Protein AF-A0A9E5MZB5-F1 (afdb_monomer_lite)

Foldseek 3Di:
DVVVVVLVCLLPVPQVVVLCVLQCLFQVPDDCCQCVFPVLSVVLSVLLVVLCVVDVDPPPDPVSSVVSSVSSLQVQQQAQADDDFFCDPDPCRRDAFSLSTHHFAFQAAPPPGGTDDLCRLLVNLLLVLLVVFDVVLCVLLQHDPVLQRTEGEDSGADDCLFPLVVQPLVQQWAQGQRAADPVQFGHYIYGYVLLSVLLSVQLVPDDPVCNVVSSNLSSLVSNLSSSLRSQSHHGGPPGDDLVDDPVNSVVSSVVSSQVRLVVVCVVPPDPVQVVLCVQQVGGSQVSQLSSLQSLLQVLLLLLLLLLVLLLCLLLQFNVVSQVSLVVRRASLSNLLSVLSNLLSVLVVCVVVLNLVVSLVSLVVSVVSVVSCPSNVSQPPLLCCVRPVQWDASHSHPVRIDHNCSLQVVQVSVVSSLLSLLLSLLSCLLVVVVVSNVSSLVSLVVVLVVNCVSVNVVRPPHPHDNSVLSSVLSVLLSVLSNVLNVCPPVLLDLVSCCVSCVPNQELSSLLSNLVSCVSVVVLSNSLSSLLVCLLCCVRYPCDDPPRSSLLSLLLSLCSLLDDPPPPDDPPPDPPPDDDDDDDPDDDDDDDDVVSVVSVVVSVVSCVVRNVCLLAQDAQDQDPPPVVVPPDDDDDDDDDDDDDDDDDDDDDDDDDPPPPVVVPVPDPPDDPDPPPDPDPDPPPPDDPSLCSLVVSLVVNLSSLSSLLSVLVSLLVVLLSLLVCVVPDDDDQPQVVLQVLLVSLVVRLVVLLVRLVVLLPDDQDAFDDDPVSLLSSVVSLVSSLVSNVSSLSSNLSSLSSSLSSVLSPHDDPVCPVPLLSNLLSQLVNCLLVLNPVSNVVSLVSNLVVVLVDAQKWARSLRVTDSVNVSVNVSVVVSLLLVLLRCLLSVNLLSLLVSLLSLLVRCVVDPDDPRIDDPSLVSLLSNLLSNLLLLVVQLVVADAPPDDGDPVSSLVVSLVLLVLSLVLSLVSLVVSLVVDDPALLVVVPDVVSLVVLLVLQLQQQAPCVAPVCLPLSNLVSCVSCAVLVVLVSVLVPDPDDDRVLSVQCPDPVSSVVNSVSVNSVSRRCNVVVLLVVLCCSSRPCNVGRSSVSLSSVLVSLLSVVVSVLSSCVSLLSSLLSCLLVVVVSSSVVSLVVVCVVQVVVLVVSLVVLVVSCSNNVDDRQQSNVSSVCSSRVSSLLSNLLSLSLVSSVCCSPQRVNRPSVVVNVVSVVVVSPRRGGSSPDNDPSSVSNVVSSVVSVCVSRDDDSSVSCVVSRHRDHDYPVSSVVSSVVSVVVD

Structure (mmCIF, N/CA/C/O backbone):
data_AF-A0A9E5MZB5-F1
#
_entry.id   AF-A0A9E5MZB5-F1
#
loop_
_atom_site.group_PDB
_atom_site.id
_atom_site.type_symbol
_atom_site.label_atom_id
_atom_site.label_alt_id
_atom_site.label_comp_id
_atom_site.label_asym_id
_atom_site.label_entity_id
_atom_site.label_seq_id
_atom_site.pdbx_PDB_ins_code
_atom_site.Cartn_x
_atom_site.Cartn_y
_atom_site.Cartn_z
_atom_site.occupancy
_atom_site.B_iso_or_equiv
_atom_site.auth_seq_id
_atom_site.auth_comp_id
_atom_site.auth_asym_id
_atom_site.auth_atom_id
_atom_site.pdbx_PDB_model_num
ATOM 1 N N . THR A 1 1 ? 0.963 -37.020 -48.097 1.00 73.50 1 THR A N 1
ATOM 2 C CA . THR A 1 1 ? 1.107 -38.412 -47.603 1.00 73.50 1 THR A CA 1
ATOM 3 C C . THR A 1 1 ? 0.169 -38.635 -46.422 1.00 73.50 1 THR A C 1
ATOM 5 O O . THR A 1 1 ? -0.310 -37.654 -45.866 1.00 73.50 1 THR A O 1
ATOM 8 N N . ARG A 1 2 ? -0.143 -39.889 -46.046 1.00 75.75 2 ARG A N 1
ATOM 9 C CA . ARG A 1 2 ? -0.974 -40.202 -44.857 1.00 75.75 2 ARG A CA 1
ATOM 10 C C . ARG A 1 2 ? -0.364 -39.623 -43.573 1.00 75.75 2 ARG A C 1
ATOM 12 O O . ARG A 1 2 ? -1.083 -39.043 -42.774 1.00 75.75 2 ARG A O 1
ATOM 19 N N . GLN A 1 3 ? 0.961 -39.689 -43.458 1.00 75.19 3 GLN A N 1
ATOM 20 C CA . GLN A 1 3 ? 1.731 -39.122 -42.350 1.00 75.19 3 GLN A CA 1
ATOM 21 C C . GLN A 1 3 ? 1.537 -37.605 -42.204 1.00 75.19 3 GLN A C 1
ATOM 23 O O . GLN A 1 3 ? 1.199 -37.146 -41.124 1.00 75.19 3 GLN A O 1
ATOM 28 N N . ALA A 1 4 ? 1.635 -36.834 -43.294 1.00 80.81 4 ALA A N 1
ATOM 29 C CA . ALA A 1 4 ? 1.412 -35.385 -43.242 1.00 80.81 4 ALA A CA 1
ATOM 30 C C . ALA A 1 4 ? -0.019 -35.016 -42.805 1.00 80.81 4 ALA A C 1
ATOM 32 O O . ALA A 1 4 ? -0.206 -34.054 -42.072 1.00 80.81 4 ALA A O 1
ATOM 33 N N . LYS A 1 5 ? -1.033 -35.793 -43.218 1.00 83.19 5 LYS A N 1
ATOM 34 C CA . LYS A 1 5 ? -2.413 -35.593 -42.744 1.00 83.19 5 LYS A CA 1
ATOM 35 C C . LYS A 1 5 ? -2.556 -35.894 -41.252 1.00 83.19 5 LYS A C 1
ATOM 37 O O . LYS A 1 5 ? -3.258 -35.157 -40.578 1.00 83.19 5 LYS A O 1
ATOM 42 N N . CYS A 1 6 ? -1.886 -36.941 -40.763 1.00 81.94 6 CYS A N 1
ATOM 43 C CA . CYS A 1 6 ? -1.856 -37.275 -39.340 1.00 81.94 6 CYS A CA 1
ATOM 44 C C . CYS A 1 6 ? -1.248 -36.126 -38.526 1.00 81.94 6 CYS A C 1
ATOM 46 O O . CYS A 1 6 ? -1.903 -35.621 -37.627 1.00 81.94 6 CYS A O 1
ATOM 48 N N . VAL A 1 7 ? -0.065 -35.637 -38.915 1.00 86.81 7 VAL A N 1
ATOM 49 C CA . VAL A 1 7 ? 0.607 -34.509 -38.244 1.00 86.81 7 VAL A CA 1
ATOM 50 C C . VAL A 1 7 ? -0.295 -33.272 -38.197 1.00 86.81 7 VAL A C 1
ATOM 52 O O . VAL A 1 7 ? -0.534 -32.739 -37.122 1.00 86.81 7 VAL A O 1
ATOM 55 N N . LEU A 1 8 ? -0.873 -32.858 -39.333 1.00 88.44 8 LEU A N 1
ATOM 56 C CA . LEU A 1 8 ? -1.794 -31.712 -39.377 1.00 88.44 8 LEU A CA 1
ATOM 57 C C . LEU A 1 8 ? -3.006 -31.900 -38.456 1.00 88.44 8 LEU A C 1
ATOM 59 O O . LEU A 1 8 ? -3.419 -30.962 -37.780 1.00 88.44 8 LEU A O 1
ATOM 63 N N . GLN A 1 9 ? -3.579 -33.102 -38.436 1.00 86.75 9 GLN A N 1
ATOM 64 C CA . GLN A 1 9 ? -4.734 -33.399 -37.602 1.00 86.75 9 GLN A CA 1
ATOM 65 C C . GLN A 1 9 ? -4.379 -33.348 -36.112 1.00 86.75 9 GLN A C 1
ATOM 67 O O . GLN A 1 9 ? -5.085 -32.686 -35.356 1.00 86.75 9 GLN A O 1
ATOM 72 N N . GLN A 1 10 ? -3.281 -33.991 -35.703 1.00 87.88 10 GLN A N 1
ATOM 73 C CA . GLN A 1 10 ? -2.848 -34.016 -34.303 1.00 87.88 10 GLN A CA 1
ATOM 74 C C . GLN A 1 10 ? -2.485 -32.616 -33.800 1.00 87.88 10 GLN A C 1
ATOM 76 O O . GLN A 1 10 ? -2.933 -32.216 -32.729 1.00 87.88 10 GLN A O 1
ATOM 81 N N . THR A 1 11 ? -1.760 -31.826 -34.597 1.00 91.06 11 THR A N 1
ATOM 82 C CA . THR A 1 11 ? -1.400 -30.452 -34.229 1.00 91.06 11 THR A CA 1
ATOM 83 C C . THR A 1 11 ? -2.637 -29.577 -34.001 1.00 91.06 11 THR A C 1
ATOM 85 O O . THR A 1 11 ? -2.790 -29.015 -32.921 1.00 91.06 11 THR A O 1
ATOM 88 N N . HIS A 1 12 ? -3.543 -29.476 -34.982 1.00 91.56 12 HIS A N 1
ATOM 89 C CA . HIS A 1 12 ? -4.652 -28.508 -34.928 1.00 91.56 12 HIS A CA 1
ATOM 90 C C . HIS A 1 12 ? -5.835 -28.953 -34.069 1.00 91.56 12 HIS A C 1
ATOM 92 O O . HIS A 1 12 ? -6.504 -28.111 -33.483 1.00 91.56 12 HIS A O 1
ATOM 98 N N . GLN A 1 13 ? -6.133 -30.254 -34.010 1.00 89.56 13 GLN A N 1
ATOM 99 C CA . GLN A 1 13 ? -7.328 -30.747 -33.310 1.00 89.56 13 GLN A CA 1
ATOM 100 C C . GLN A 1 13 ? -7.054 -31.201 -31.876 1.00 89.56 13 GLN A C 1
ATOM 102 O O . GLN A 1 13 ? -8.006 -31.333 -31.112 1.00 89.56 13 GLN A O 1
ATOM 107 N N . ARG A 1 14 ? -5.795 -31.487 -31.518 1.00 89.19 14 ARG A N 1
ATOM 108 C CA . ARG A 1 14 ? -5.441 -32.052 -30.208 1.00 89.19 14 ARG A CA 1
ATOM 109 C C . ARG A 1 14 ? -4.411 -31.198 -29.476 1.00 89.19 14 ARG A C 1
ATOM 111 O O . ARG A 1 14 ? -4.736 -30.653 -28.432 1.00 89.19 14 ARG A O 1
ATOM 118 N N . VAL A 1 15 ? -3.214 -31.027 -30.041 1.00 93.56 15 VAL A N 1
ATOM 119 C CA . VAL A 1 15 ? -2.086 -30.404 -29.325 1.00 93.56 15 VAL A CA 1
ATOM 120 C C . VAL A 1 15 ? -2.311 -28.916 -29.053 1.00 93.56 15 VAL A C 1
ATOM 122 O O . VAL A 1 15 ? -2.136 -28.498 -27.917 1.00 93.56 15 VAL A O 1
ATOM 125 N N . LEU A 1 16 ? -2.723 -28.110 -30.043 1.00 94.44 16 LEU A N 1
ATOM 126 C CA . LEU A 1 16 ? -2.955 -26.672 -29.817 1.00 94.44 16 LEU A CA 1
ATOM 127 C C . LEU A 1 16 ? -4.089 -26.402 -28.800 1.00 94.44 16 LEU A C 1
ATOM 129 O O . LEU A 1 16 ? -3.858 -25.628 -27.870 1.00 94.44 16 LEU A O 1
ATOM 133 N N . PRO A 1 17 ? -5.272 -27.055 -28.883 1.00 94.31 17 PRO A N 1
ATOM 134 C CA . PRO A 1 17 ? -6.291 -26.937 -27.836 1.00 94.31 17 PRO A CA 1
ATOM 135 C C . PRO A 1 17 ? -5.807 -27.415 -26.462 1.00 94.31 17 PRO A C 1
ATOM 137 O O . PRO A 1 17 ? -6.040 -26.733 -25.469 1.00 94.31 17 PRO A O 1
ATOM 140 N N . ALA A 1 18 ? -5.095 -28.546 -26.401 1.00 94.12 18 ALA A N 1
ATOM 141 C CA . ALA A 1 18 ? -4.564 -29.069 -25.145 1.00 94.12 18 ALA A CA 1
ATOM 142 C C . ALA A 1 18 ? -3.520 -28.133 -24.524 1.00 94.12 18 ALA A C 1
ATOM 144 O O . ALA A 1 18 ? -3.521 -27.959 -23.312 1.00 94.12 18 ALA A O 1
ATOM 145 N N . TYR A 1 19 ? -2.692 -27.469 -25.338 1.00 95.06 19 TYR A N 1
ATOM 146 C CA . TYR A 1 19 ? -1.765 -26.438 -24.872 1.00 95.06 19 TYR A CA 1
ATOM 147 C C . TYR A 1 19 ? -2.508 -25.281 -24.194 1.00 95.06 19 TYR A C 1
ATOM 149 O O . TYR A 1 19 ? -2.104 -24.834 -23.124 1.00 95.06 19 TYR A O 1
ATOM 157 N N . ARG A 1 20 ? -3.629 -24.827 -24.777 1.00 93.50 20 ARG A N 1
ATOM 158 C CA . ARG A 1 20 ? -4.464 -23.765 -24.192 1.00 93.50 20 ARG A CA 1
ATOM 159 C C . ARG A 1 20 ? -5.106 -24.198 -22.874 1.00 93.50 20 ARG A C 1
ATOM 161 O O . ARG A 1 20 ? -5.144 -23.403 -21.945 1.00 93.50 20 ARG A O 1
ATOM 168 N N . THR A 1 21 ? -5.591 -25.437 -22.785 1.00 93.69 21 THR A N 1
ATOM 169 C CA . THR A 1 21 ? -6.165 -25.985 -21.545 1.00 93.69 21 THR A CA 1
ATOM 170 C C . THR A 1 21 ? -5.103 -26.181 -20.463 1.00 93.69 21 THR A C 1
ATOM 172 O O . THR A 1 21 ? -5.330 -25.804 -19.320 1.00 93.69 21 THR A O 1
ATOM 175 N N . PHE A 1 22 ? -3.928 -26.708 -20.818 1.00 93.75 22 PHE A N 1
ATOM 176 C CA . PHE A 1 22 ? -2.811 -26.901 -19.888 1.00 93.75 22 PHE A CA 1
ATOM 177 C C . PHE A 1 22 ? -2.329 -25.571 -19.288 1.00 93.75 22 PHE A C 1
ATOM 179 O O . PHE A 1 22 ? -2.000 -25.504 -18.107 1.00 93.75 22 PHE A O 1
ATOM 186 N N . HIS A 1 23 ? -2.344 -24.505 -20.095 1.00 93.88 23 HIS A N 1
ATOM 187 C CA . HIS A 1 23 ? -1.940 -23.150 -19.713 1.00 93.88 23 HIS A CA 1
ATOM 188 C C . HIS A 1 23 ? -3.118 -22.205 -19.444 1.00 93.88 23 HIS A C 1
ATOM 190 O O . HIS A 1 23 ? -2.983 -20.990 -19.604 1.00 93.88 23 HIS A O 1
ATOM 196 N N . GLN A 1 24 ? -4.277 -22.737 -19.040 1.00 90.69 24 GLN A N 1
ATOM 197 C CA . GLN A 1 24 ? -5.485 -21.931 -18.824 1.00 90.69 24 GLN A CA 1
ATOM 198 C C . GLN A 1 24 ? -5.303 -20.847 -17.754 1.00 90.69 24 GLN A C 1
ATOM 200 O O . GLN A 1 24 ? -5.924 -19.796 -17.861 1.00 90.69 24 GLN A O 1
ATOM 205 N N . ASP A 1 25 ? -4.438 -21.085 -16.765 1.00 90.75 25 ASP A N 1
ATOM 206 C CA . ASP A 1 25 ? -4.136 -20.134 -15.695 1.00 90.75 25 ASP A CA 1
ATOM 207 C C . ASP A 1 25 ? -3.046 -19.148 -16.122 1.00 90.75 25 ASP A C 1
ATOM 209 O O . ASP A 1 25 ? -3.243 -17.931 -16.084 1.00 90.75 25 ASP A O 1
ATOM 213 N N . LEU A 1 26 ? -1.920 -19.673 -16.611 1.00 90.62 26 LEU A N 1
ATOM 214 C CA . LEU A 1 26 ? -0.724 -18.901 -16.943 1.00 90.62 26 LEU A CA 1
ATOM 215 C C . LEU A 1 26 ? -0.912 -17.999 -18.177 1.00 90.62 26 LEU A C 1
ATOM 217 O O . LEU A 1 26 ? -0.510 -16.834 -18.178 1.00 90.62 26 LEU A O 1
ATOM 221 N N . LEU A 1 27 ? -1.553 -18.517 -19.229 1.00 92.62 27 LEU A N 1
ATOM 222 C CA . LEU A 1 27 ? -1.656 -17.873 -20.545 1.00 92.62 27 LEU A CA 1
ATOM 223 C C . LEU A 1 27 ? -3.091 -17.453 -20.901 1.00 92.62 27 LEU A C 1
ATOM 225 O O . LEU A 1 27 ? -3.382 -17.169 -22.063 1.00 92.62 27 LEU A O 1
ATOM 229 N N . ALA A 1 28 ? -3.987 -17.356 -19.909 1.00 88.25 28 ALA A N 1
ATOM 230 C CA . ALA A 1 28 ? -5.388 -16.958 -20.101 1.00 88.25 28 ALA A CA 1
ATOM 231 C C . ALA A 1 28 ? -5.543 -15.647 -20.895 1.00 88.25 28 ALA A C 1
ATOM 233 O O . ALA A 1 28 ? -6.436 -15.524 -21.732 1.00 88.25 28 ALA A O 1
ATOM 234 N N . HIS A 1 29 ? -4.646 -14.693 -20.630 1.00 88.81 29 HIS A N 1
ATOM 235 C CA . HIS A 1 29 ? -4.642 -13.338 -21.179 1.00 88.81 29 HIS A CA 1
ATOM 236 C C . HIS A 1 29 ? -4.172 -13.254 -22.644 1.00 88.81 29 HIS A C 1
ATOM 238 O O . HIS A 1 29 ? -4.386 -12.231 -23.290 1.00 88.81 29 HIS A O 1
ATOM 244 N N . GLN A 1 30 ? -3.519 -14.298 -23.170 1.00 91.50 30 GLN A N 1
ATOM 245 C CA . GLN A 1 30 ? -2.943 -14.274 -24.514 1.00 91.50 30 GLN A CA 1
ATOM 246 C C . GLN A 1 30 ? -4.011 -14.450 -25.592 1.00 91.50 30 GLN A C 1
ATOM 248 O O . GLN A 1 30 ? -4.870 -15.330 -25.493 1.00 91.50 30 GLN A O 1
ATOM 253 N N . ASP A 1 31 ? -3.916 -13.671 -26.668 1.00 89.75 31 ASP A N 1
ATOM 254 C CA . ASP A 1 31 ? -4.707 -13.890 -27.881 1.00 89.75 31 ASP A CA 1
ATOM 255 C C . ASP A 1 31 ? -4.110 -15.054 -28.691 1.00 89.75 31 ASP A C 1
ATOM 257 O O . ASP A 1 31 ? -2.888 -15.164 -28.834 1.00 89.75 31 ASP A O 1
ATOM 261 N N . ASP A 1 32 ? -4.961 -15.914 -29.252 1.00 91.12 32 ASP A N 1
ATOM 262 C CA . ASP A 1 32 ? -4.532 -17.056 -30.067 1.00 91.12 32 ASP A CA 1
ATOM 263 C C . ASP A 1 32 ? -3.699 -16.633 -31.293 1.00 91.12 32 ASP A C 1
ATOM 265 O O . ASP A 1 32 ? -2.819 -17.378 -31.723 1.00 91.12 32 ASP A O 1
ATOM 269 N N . ALA A 1 33 ? -3.923 -15.436 -31.846 1.00 88.81 33 ALA A N 1
ATOM 270 C CA . ALA A 1 33 ? -3.159 -14.905 -32.974 1.00 88.81 33 ALA A CA 1
ATOM 271 C C . ALA A 1 33 ? -1.702 -14.576 -32.610 1.00 88.81 33 ALA A C 1
ATOM 273 O O . ALA A 1 33 ? -0.824 -14.666 -33.472 1.00 88.81 33 ALA A O 1
ATOM 274 N N . ILE A 1 34 ? -1.445 -14.205 -31.352 1.00 87.81 34 ILE A N 1
ATOM 275 C CA . ILE A 1 34 ? -0.093 -13.961 -30.834 1.00 87.81 34 ILE A CA 1
ATOM 276 C C . ILE A 1 34 ? 0.516 -15.289 -30.379 1.00 87.81 34 ILE A C 1
ATOM 278 O O . ILE A 1 34 ? 1.618 -15.638 -30.808 1.00 87.81 34 ILE A O 1
ATOM 282 N N . LEU A 1 35 ? -0.226 -16.058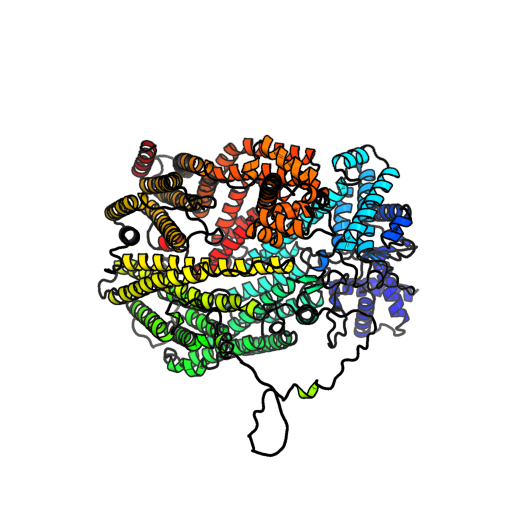 -29.575 1.00 91.06 35 LEU A N 1
ATOM 283 C CA . LEU A 1 35 ? 0.242 -17.313 -28.990 1.00 91.06 35 LEU A CA 1
ATOM 284 C C . LEU A 1 35 ? 0.617 -18.348 -30.058 1.00 91.06 35 LEU A C 1
ATOM 286 O O . LEU A 1 35 ? 1.689 -18.947 -30.004 1.00 91.06 35 LEU A O 1
ATOM 290 N N . PHE A 1 36 ? -0.235 -18.529 -31.071 1.00 93.44 36 PHE A N 1
ATOM 291 C CA . PHE A 1 36 ? -0.039 -19.502 -32.147 1.00 93.44 36 PHE A CA 1
ATOM 292 C C . PHE A 1 36 ? 0.526 -18.861 -33.421 1.00 93.44 36 PHE A C 1
ATOM 294 O O . PHE A 1 36 ? 0.106 -19.169 -34.541 1.00 93.44 36 PHE A O 1
ATOM 301 N N . GLY A 1 37 ? 1.523 -17.987 -33.252 1.00 91.00 37 GLY A N 1
ATOM 302 C CA . GLY A 1 37 ? 2.275 -17.387 -34.352 1.00 91.00 37 GLY A CA 1
ATOM 303 C C . GLY A 1 37 ? 2.953 -18.420 -35.275 1.00 91.00 37 GLY A C 1
ATOM 304 O O . GLY A 1 37 ? 3.136 -19.589 -34.917 1.00 91.00 37 GLY A O 1
ATOM 305 N N . PRO A 1 38 ? 3.386 -18.013 -36.483 1.00 92.62 38 PRO A N 1
ATOM 306 C CA . PRO A 1 38 ? 3.827 -18.942 -37.528 1.00 92.62 38 PRO A CA 1
ATOM 307 C C . PRO A 1 38 ? 5.031 -19.802 -37.118 1.00 92.62 38 PRO A C 1
ATOM 309 O O . PRO A 1 38 ? 5.058 -21.000 -37.408 1.00 92.62 38 PRO A O 1
ATOM 312 N N . LEU A 1 39 ? 6.014 -19.219 -36.421 1.00 95.56 39 LEU A N 1
ATOM 313 C CA . LEU A 1 39 ? 7.184 -19.963 -35.945 1.00 95.56 39 LEU A CA 1
ATOM 314 C C . LEU A 1 39 ? 6.859 -20.846 -34.731 1.00 95.56 39 LEU A C 1
ATOM 316 O O . LEU A 1 39 ? 7.418 -21.936 -34.627 1.00 95.56 39 LEU A O 1
ATOM 320 N N . PHE A 1 40 ? 5.920 -20.440 -33.868 1.00 95.75 40 PHE A N 1
ATOM 321 C CA . PHE A 1 40 ? 5.439 -21.275 -32.762 1.00 95.75 40 PHE A CA 1
ATOM 322 C C . PHE A 1 40 ? 4.775 -22.548 -33.292 1.00 95.75 40 PHE A C 1
ATOM 324 O O . PHE A 1 40 ? 5.167 -23.653 -32.926 1.00 95.75 40 PHE A O 1
ATOM 331 N N . VAL A 1 41 ? 3.841 -22.418 -34.242 1.00 95.19 41 VAL A N 1
ATOM 332 C CA . VAL A 1 41 ? 3.199 -23.575 -34.890 1.00 95.19 41 VAL A CA 1
ATOM 333 C C . VAL A 1 41 ? 4.237 -24.457 -35.596 1.00 95.19 41 VAL A C 1
ATOM 335 O O . VAL A 1 41 ? 4.121 -25.682 -35.581 1.00 95.19 41 VAL A O 1
ATOM 338 N N . GLY A 1 42 ? 5.294 -23.856 -36.156 1.00 94.62 42 GLY A N 1
ATOM 339 C CA . GLY A 1 42 ? 6.468 -24.576 -36.659 1.00 94.62 42 GLY A CA 1
ATOM 340 C C . GLY A 1 42 ? 7.114 -25.482 -35.603 1.00 94.62 42 GLY A C 1
ATOM 341 O O . GLY A 1 42 ? 7.304 -26.670 -35.860 1.00 94.62 42 GLY A O 1
ATOM 342 N N . ARG A 1 43 ? 7.372 -24.960 -34.397 1.00 95.00 43 ARG A N 1
ATOM 343 C CA . ARG A 1 43 ? 7.907 -25.738 -33.264 1.00 95.00 43 ARG A CA 1
ATOM 344 C C . ARG A 1 43 ? 6.954 -26.834 -32.794 1.00 95.00 43 ARG A C 1
ATOM 346 O O . ARG A 1 43 ? 7.405 -27.932 -32.480 1.00 95.00 43 ARG A O 1
ATOM 353 N N . VAL A 1 44 ? 5.643 -26.589 -32.821 1.00 95.62 44 VAL A N 1
ATOM 354 C CA . VAL A 1 44 ? 4.645 -27.626 -32.508 1.00 95.62 44 VAL A CA 1
ATOM 355 C C . VAL A 1 44 ? 4.699 -28.764 -33.530 1.00 95.62 44 VAL A C 1
ATOM 357 O O . VAL A 1 44 ? 4.655 -29.932 -33.146 1.00 95.62 44 VAL A O 1
ATOM 360 N N . TYR A 1 45 ? 4.844 -28.465 -34.826 1.00 94.88 45 TYR A N 1
ATOM 361 C CA . TYR A 1 45 ? 5.041 -29.515 -35.830 1.00 94.88 45 TYR A CA 1
ATOM 362 C C . TYR A 1 45 ? 6.327 -30.306 -35.593 1.00 94.88 45 TYR A C 1
ATOM 364 O O . TYR A 1 45 ? 6.304 -31.527 -35.733 1.00 94.88 45 TYR A O 1
ATOM 372 N N . GLU A 1 46 ? 7.430 -29.645 -35.237 1.00 93.31 46 GLU A N 1
ATOM 373 C CA . GLU A 1 46 ? 8.689 -30.323 -34.910 1.00 93.31 46 GLU A CA 1
ATOM 374 C C . GLU A 1 46 ? 8.512 -31.298 -33.741 1.00 93.31 46 GLU A C 1
ATOM 376 O O . GLU A 1 46 ? 8.874 -32.467 -33.883 1.00 93.31 46 GLU A O 1
ATOM 381 N N . ALA A 1 47 ? 7.892 -30.862 -32.640 1.00 93.44 47 ALA A N 1
ATOM 382 C CA . ALA A 1 47 ? 7.622 -31.708 -31.476 1.00 93.44 47 ALA A CA 1
ATOM 383 C C . ALA A 1 47 ? 6.716 -32.901 -31.833 1.00 93.44 47 ALA A C 1
ATOM 385 O O . ALA A 1 47 ? 7.073 -34.052 -31.593 1.00 93.44 47 ALA A O 1
ATOM 386 N N . VAL A 1 48 ? 5.595 -32.654 -32.526 1.00 92.00 48 VAL A N 1
ATOM 387 C CA . VAL A 1 48 ? 4.671 -33.712 -32.978 1.00 92.00 48 VAL A CA 1
ATOM 388 C C . VAL A 1 48 ? 5.376 -34.732 -33.874 1.00 92.00 48 VAL A C 1
ATOM 390 O O . VAL A 1 48 ? 5.173 -35.935 -33.720 1.00 92.00 48 VAL A O 1
ATOM 393 N N . ILE A 1 49 ? 6.215 -34.283 -34.813 1.00 91.00 49 ILE A N 1
ATOM 394 C CA . ILE A 1 49 ? 6.965 -35.179 -35.703 1.00 91.00 49 ILE A CA 1
ATOM 395 C C . ILE A 1 49 ? 7.984 -36.008 -34.914 1.00 91.00 49 ILE A C 1
ATOM 397 O O . ILE A 1 49 ? 8.140 -37.193 -35.208 1.00 91.00 49 ILE A O 1
ATOM 401 N N . GLN A 1 50 ? 8.665 -35.416 -33.931 1.00 89.56 50 GLN A N 1
ATOM 402 C CA . GLN A 1 50 ? 9.647 -36.116 -33.103 1.00 89.56 50 GLN A CA 1
ATOM 403 C C . GLN A 1 50 ? 8.995 -37.184 -32.217 1.00 89.56 50 GLN A C 1
ATOM 405 O O . GLN A 1 50 ? 9.472 -38.321 -32.213 1.00 89.56 50 GLN A O 1
ATOM 410 N N . CYS A 1 51 ? 7.878 -36.875 -31.553 1.00 87.12 51 CYS A N 1
ATOM 411 C CA . CYS A 1 51 ? 7.117 -37.850 -30.766 1.00 87.12 51 CYS A CA 1
ATOM 412 C C . CYS A 1 51 ? 6.581 -38.988 -31.651 1.00 87.12 51 CYS A C 1
ATOM 414 O O . CYS A 1 51 ? 6.823 -40.156 -31.363 1.00 87.12 51 CYS A O 1
ATOM 416 N N . LEU A 1 52 ? 5.975 -38.667 -32.804 1.00 83.38 52 LEU A N 1
ATOM 417 C CA . LEU A 1 52 ? 5.502 -39.675 -33.770 1.00 83.38 52 LEU A CA 1
ATOM 418 C C . LEU A 1 52 ? 6.629 -40.525 -34.376 1.00 83.38 52 LEU A C 1
ATOM 420 O O . LEU A 1 52 ? 6.368 -41.590 -34.931 1.00 83.38 52 LEU A O 1
ATOM 424 N N . HIS A 1 53 ? 7.871 -40.039 -34.364 1.00 80.88 53 HIS A N 1
ATOM 425 C CA . HIS A 1 53 ? 9.016 -40.819 -34.819 1.00 80.88 53 HIS A CA 1
ATOM 426 C C . HIS A 1 53 ? 9.503 -41.807 -33.752 1.00 80.88 53 HIS A C 1
ATOM 428 O O . HIS A 1 53 ? 9.969 -42.890 -34.108 1.00 80.88 53 HIS A O 1
ATOM 434 N N . ARG A 1 54 ? 9.396 -41.444 -32.466 1.00 74.25 54 ARG A N 1
ATOM 435 C CA . ARG A 1 54 ? 9.763 -42.302 -31.330 1.00 74.25 54 ARG A CA 1
ATOM 436 C C . ARG A 1 54 ? 8.729 -43.408 -31.105 1.00 74.25 54 ARG A C 1
ATOM 438 O O . ARG A 1 54 ? 9.119 -44.567 -30.973 1.00 74.25 54 ARG A O 1
ATOM 445 N N . ASP A 1 55 ? 7.441 -43.076 -31.173 1.00 65.50 55 ASP A N 1
ATOM 446 C CA . ASP A 1 55 ? 6.347 -44.031 -30.988 1.00 65.50 55 ASP A CA 1
ATOM 447 C C . ASP A 1 55 ? 5.849 -44.581 -32.329 1.00 65.50 55 ASP A C 1
ATOM 449 O O . ASP A 1 55 ? 5.175 -43.917 -33.112 1.00 65.50 55 ASP A O 1
ATOM 453 N N . SER A 1 56 ? 6.185 -45.843 -32.612 1.00 56.81 56 SER A N 1
ATOM 454 C CA . SER A 1 56 ? 5.769 -46.540 -33.843 1.00 56.81 56 SER A CA 1
ATOM 455 C C . SER A 1 56 ? 4.335 -47.098 -33.782 1.00 56.81 56 SER A C 1
ATOM 457 O O . SER A 1 56 ? 3.901 -47.789 -34.709 1.00 56.81 56 SER A O 1
ATOM 459 N N . THR A 1 57 ? 3.615 -46.853 -32.686 1.00 56.38 57 THR A N 1
ATOM 460 C CA . THR A 1 57 ? 2.290 -47.412 -32.396 1.00 56.38 57 THR A CA 1
ATOM 461 C C . THR A 1 57 ? 1.195 -46.587 -33.089 1.00 56.38 57 THR A C 1
ATOM 463 O O . THR A 1 57 ? 1.240 -45.357 -33.054 1.00 56.38 57 THR A O 1
ATOM 466 N N . PRO A 1 58 ? 0.209 -47.211 -33.757 1.00 58.50 58 PRO A N 1
ATOM 467 C CA . PRO A 1 58 ? -0.941 -46.484 -34.287 1.00 58.50 58 PRO A CA 1
ATOM 468 C C . PRO A 1 58 ? -1.721 -45.803 -33.151 1.00 58.50 58 PRO A C 1
ATOM 470 O O . PRO A 1 58 ? -2.104 -46.469 -32.197 1.00 58.50 58 PRO A O 1
ATOM 473 N N . LEU A 1 59 ? -1.968 -44.494 -33.266 1.00 65.56 59 LEU A N 1
ATOM 474 C CA . LEU A 1 59 ? -2.855 -43.739 -32.370 1.00 65.56 59 LEU A CA 1
ATOM 475 C C . LEU A 1 59 ? -4.317 -44.137 -32.651 1.00 65.56 59 LEU A C 1
ATOM 477 O O . LEU A 1 59 ? -5.010 -43.444 -33.400 1.00 65.56 59 LEU A O 1
ATOM 481 N N . ASP A 1 60 ? -4.744 -45.290 -32.132 1.00 57.88 60 ASP A N 1
ATOM 482 C CA . ASP A 1 60 ? -6.065 -45.880 -32.400 1.00 57.88 60 ASP A CA 1
ATOM 483 C C . ASP A 1 60 ? -7.053 -45.721 -31.215 1.00 57.88 60 ASP A C 1
ATOM 485 O O . ASP A 1 60 ? -8.264 -45.730 -31.449 1.00 57.88 60 ASP A O 1
ATOM 489 N N . GLU A 1 61 ? -6.578 -45.514 -29.974 1.00 61.09 61 GLU A N 1
ATOM 490 C CA . GLU A 1 61 ? -7.401 -45.330 -28.758 1.00 61.09 61 GLU A CA 1
ATOM 491 C C . GLU A 1 61 ? -7.293 -43.905 -28.164 1.00 61.09 61 GLU A C 1
ATOM 493 O O . GLU A 1 61 ? -6.262 -43.240 -28.284 1.00 61.09 61 GLU A O 1
ATOM 498 N N . ASP A 1 62 ? -8.352 -43.415 -27.497 1.00 63.38 62 ASP A N 1
ATOM 499 C CA . ASP A 1 62 ? -8.376 -42.063 -26.898 1.00 63.38 62 ASP A CA 1
ATOM 500 C C . ASP A 1 62 ? -7.350 -41.897 -25.755 1.00 63.38 62 ASP A C 1
ATOM 502 O O . ASP A 1 62 ? -6.790 -40.814 -25.594 1.00 63.38 62 ASP A O 1
ATOM 506 N N . ALA A 1 63 ? -7.055 -42.963 -25.000 1.00 59.78 63 ALA A N 1
ATOM 507 C CA . ALA A 1 63 ? -6.042 -42.948 -23.938 1.00 59.78 63 ALA A CA 1
ATOM 508 C C . ALA A 1 63 ? -4.612 -42.825 -24.499 1.00 59.78 63 ALA A C 1
ATOM 510 O O . ALA A 1 63 ? -3.830 -42.011 -24.008 1.00 59.78 63 ALA A O 1
ATOM 511 N N . ASP A 1 64 ? -4.301 -43.554 -25.578 1.00 69.56 64 ASP A N 1
ATOM 512 C CA . ASP A 1 64 ? -3.023 -43.441 -26.298 1.00 69.56 64 ASP A CA 1
ATOM 513 C C . ASP A 1 64 ? -2.849 -42.040 -26.902 1.00 69.56 64 ASP A C 1
ATOM 515 O O . ASP A 1 64 ? -1.747 -41.491 -26.931 1.00 69.56 64 ASP A O 1
ATOM 519 N N . CYS A 1 65 ? -3.950 -41.425 -27.348 1.00 76.06 65 CYS A N 1
ATOM 520 C CA . CYS A 1 65 ? -3.944 -40.047 -27.827 1.00 76.06 65 CYS A CA 1
ATOM 521 C C . CYS A 1 65 ? -3.650 -39.036 -26.711 1.00 76.06 65 CYS A C 1
ATOM 523 O O . CYS A 1 65 ? -2.932 -38.072 -26.970 1.00 76.06 65 CYS A O 1
ATOM 525 N N . GLN A 1 66 ? -4.181 -39.229 -25.498 1.00 82.62 66 GLN A N 1
ATOM 526 C CA . GLN A 1 66 ? -3.914 -38.324 -24.376 1.00 82.62 66 GLN A CA 1
ATOM 527 C C . GLN A 1 66 ? -2.456 -38.422 -23.918 1.00 82.62 66 GLN A C 1
ATOM 529 O O . GLN A 1 66 ? -1.783 -37.400 -23.849 1.00 82.62 66 GLN A O 1
ATOM 534 N N . ALA A 1 67 ? -1.934 -39.638 -23.731 1.00 84.31 67 ALA A N 1
ATOM 535 C CA . ALA A 1 67 ? -0.530 -39.845 -23.368 1.00 84.31 67 ALA A CA 1
ATOM 536 C C . ALA A 1 67 ? 0.435 -39.252 -24.414 1.00 84.31 67 ALA A C 1
ATOM 538 O O . ALA A 1 67 ? 1.446 -38.645 -24.064 1.00 84.31 67 ALA A O 1
ATOM 539 N N . PHE A 1 68 ? 0.096 -39.369 -25.704 1.00 88.44 68 PHE A N 1
ATOM 540 C CA . PHE A 1 68 ? 0.842 -38.722 -26.784 1.00 88.44 68 PHE A CA 1
ATOM 541 C C . PHE A 1 68 ? 0.830 -37.192 -26.668 1.00 88.44 68 PHE A C 1
ATOM 543 O O . PHE A 1 68 ? 1.868 -36.554 -26.836 1.00 88.44 68 PHE A O 1
ATOM 550 N N . VAL A 1 69 ? -0.333 -36.591 -26.401 1.00 89.19 69 VAL A N 1
ATOM 551 C CA . VAL A 1 69 ? -0.451 -35.138 -26.225 1.00 89.19 69 VAL A CA 1
ATOM 552 C C . VAL A 1 69 ? 0.359 -34.675 -25.017 1.00 89.19 69 VAL A C 1
ATOM 554 O O . VAL A 1 69 ? 1.107 -33.710 -25.152 1.00 89.19 69 VAL A O 1
ATOM 557 N N . ASP A 1 70 ? 0.274 -35.377 -23.889 1.00 90.12 70 ASP A N 1
ATOM 558 C CA . ASP A 1 70 ? 1.008 -35.038 -22.667 1.00 90.12 70 ASP A CA 1
ATOM 559 C C . ASP A 1 70 ? 2.529 -35.085 -22.898 1.00 90.12 70 ASP A C 1
ATOM 561 O O . ASP A 1 70 ? 3.250 -34.178 -22.483 1.00 90.12 70 ASP A O 1
ATOM 565 N N . GLU A 1 71 ? 3.025 -36.075 -23.649 1.00 90.56 71 GLU A N 1
ATOM 566 C CA . GLU A 1 71 ? 4.442 -36.160 -24.026 1.00 90.56 71 GLU A CA 1
ATOM 567 C C . GLU A 1 71 ? 4.869 -35.019 -24.964 1.00 90.56 71 GLU A C 1
ATOM 569 O O . GLU A 1 71 ? 5.940 -34.432 -24.783 1.00 90.56 71 GLU A O 1
ATOM 574 N N . VAL A 1 72 ? 4.027 -34.651 -25.939 1.00 92.75 72 VAL A N 1
ATOM 575 C CA . VAL A 1 72 ? 4.287 -33.492 -26.811 1.00 92.75 72 VAL A CA 1
ATOM 576 C C . VAL A 1 72 ? 4.323 -32.198 -25.994 1.00 92.75 72 VAL A C 1
ATOM 578 O O . VAL A 1 72 ? 5.214 -31.376 -26.209 1.00 92.75 72 VAL A O 1
ATOM 581 N N . LEU A 1 73 ? 3.390 -32.006 -25.056 1.00 94.06 73 LEU A N 1
ATOM 582 C CA . LEU A 1 73 ? 3.349 -30.829 -24.185 1.00 94.06 73 LEU A CA 1
ATOM 583 C C . LEU A 1 73 ? 4.577 -30.763 -23.275 1.00 94.06 73 LEU A C 1
ATOM 585 O O . LEU A 1 73 ? 5.199 -29.707 -23.179 1.00 94.06 73 LEU A O 1
ATOM 589 N N . ARG A 1 74 ? 4.980 -31.890 -22.678 1.00 91.38 74 ARG A N 1
ATOM 590 C CA . ARG A 1 74 ? 6.188 -31.994 -21.850 1.00 91.38 74 ARG A CA 1
ATOM 591 C C . ARG A 1 74 ? 7.453 -31.639 -22.629 1.00 91.38 74 ARG A C 1
ATOM 593 O O . ARG A 1 74 ? 8.344 -31.001 -22.080 1.00 91.38 74 ARG A O 1
ATOM 600 N N . GLN A 1 75 ? 7.539 -32.033 -23.901 1.00 91.62 75 GLN A N 1
ATOM 601 C CA . GLN A 1 75 ? 8.661 -31.660 -24.762 1.00 91.62 75 GLN A CA 1
ATOM 602 C C . GLN A 1 75 ? 8.618 -30.181 -25.179 1.00 91.62 75 GLN A C 1
ATOM 604 O O . GLN A 1 75 ? 9.665 -29.556 -25.336 1.00 91.62 75 GLN A O 1
ATOM 609 N N . LEU A 1 76 ? 7.424 -29.636 -25.410 1.00 93.81 76 LEU A N 1
ATOM 610 C CA . LEU A 1 76 ? 7.243 -28.260 -25.859 1.00 93.81 76 LEU A CA 1
ATOM 611 C C . LEU A 1 76 ? 7.496 -27.252 -24.725 1.00 93.81 76 LEU A C 1
ATOM 613 O O . LEU A 1 76 ? 8.072 -26.200 -24.975 1.00 93.81 76 LEU A O 1
ATOM 617 N N . ASN A 1 77 ? 7.078 -27.564 -23.498 1.00 94.50 77 ASN A N 1
ATOM 618 C CA . ASN A 1 77 ? 7.226 -26.712 -22.318 1.00 94.50 77 ASN A CA 1
ATOM 619 C C . ASN A 1 77 ? 8.655 -26.792 -21.747 1.00 94.50 77 ASN A C 1
ATOM 621 O O . ASN A 1 77 ? 8.924 -27.504 -20.778 1.00 94.50 77 ASN A O 1
ATOM 625 N N . ASP A 1 78 ? 9.574 -26.054 -22.369 1.00 92.81 78 ASP A N 1
ATOM 626 C CA . ASP A 1 78 ? 11.021 -26.128 -22.140 1.00 92.81 78 ASP A CA 1
ATOM 627 C C . ASP A 1 78 ? 11.634 -24.856 -21.525 1.00 92.81 78 ASP A C 1
ATOM 629 O O . ASP A 1 78 ? 12.847 -24.675 -21.590 1.00 92.81 78 ASP A O 1
ATOM 633 N N . TYR A 1 79 ? 10.819 -23.953 -20.972 1.00 93.62 79 TYR A N 1
ATOM 634 C CA . TYR A 1 79 ? 11.283 -22.677 -20.424 1.00 93.62 79 TYR A CA 1
ATOM 635 C C . TYR A 1 79 ? 10.505 -22.244 -19.180 1.00 93.62 79 TYR A C 1
ATOM 637 O O . TYR A 1 79 ? 9.275 -22.271 -19.168 1.00 93.62 79 TYR A O 1
ATOM 645 N N . VAL A 1 80 ? 11.228 -21.753 -18.170 1.00 90.50 80 VAL A N 1
ATOM 646 C CA . VAL A 1 80 ? 10.672 -21.192 -16.920 1.00 90.50 80 VAL A CA 1
ATOM 647 C C . VAL A 1 80 ? 11.188 -19.773 -16.609 1.00 90.50 80 VAL A C 1
ATOM 649 O O . VAL A 1 80 ? 10.687 -19.097 -15.712 1.00 90.50 80 VAL A O 1
ATOM 652 N N . GLY A 1 81 ? 12.162 -19.261 -17.367 1.00 89.50 81 GLY A N 1
ATOM 653 C CA . GLY A 1 81 ? 12.849 -18.001 -17.059 1.00 89.50 81 GLY A CA 1
ATOM 654 C C . GLY A 1 81 ? 13.804 -18.113 -15.867 1.00 89.50 81 GLY A C 1
ATOM 655 O O . GLY A 1 81 ? 14.354 -19.180 -15.597 1.00 89.50 81 GLY A O 1
ATOM 656 N N . TYR A 1 82 ? 14.041 -16.999 -15.171 1.00 88.81 82 TYR A N 1
ATOM 657 C CA . TYR A 1 82 ? 14.923 -16.983 -14.003 1.00 88.81 82 TYR A CA 1
ATOM 658 C C . TYR A 1 82 ? 14.170 -17.460 -12.753 1.00 88.81 82 TYR A C 1
ATOM 660 O O . TYR A 1 82 ? 13.394 -16.710 -12.159 1.00 88.81 82 TYR A O 1
ATOM 668 N N . ARG A 1 83 ? 14.401 -18.720 -12.375 1.00 86.25 83 ARG A N 1
ATOM 669 C CA . ARG A 1 83 ? 13.740 -19.404 -11.258 1.00 86.25 83 ARG A CA 1
ATOM 670 C C . ARG A 1 83 ? 14.784 -20.127 -10.400 1.00 86.25 83 ARG A C 1
ATOM 672 O O . ARG A 1 83 ? 15.181 -21.235 -10.758 1.00 86.25 83 ARG A O 1
ATOM 679 N N . PRO A 1 84 ? 15.244 -19.527 -9.288 1.00 81.88 84 PRO A N 1
ATOM 680 C CA . PRO A 1 84 ? 15.990 -20.255 -8.263 1.00 81.88 84 PRO A CA 1
ATOM 681 C C . PRO A 1 84 ? 15.121 -21.398 -7.729 1.00 81.88 84 PRO A C 1
ATOM 683 O O . PRO A 1 84 ? 13.943 -21.169 -7.460 1.00 81.88 84 PRO A O 1
ATOM 686 N N . VAL A 1 85 ? 15.659 -22.613 -7.604 1.00 77.06 85 VAL A N 1
ATOM 687 C CA . VAL A 1 85 ? 14.931 -23.789 -7.089 1.00 77.06 85 VAL A CA 1
ATOM 688 C C . VAL A 1 85 ? 15.611 -24.273 -5.817 1.00 77.06 85 VAL A C 1
ATOM 690 O O . VAL A 1 85 ? 16.829 -24.453 -5.804 1.00 77.06 85 VAL A O 1
ATOM 693 N N . ALA A 1 86 ? 14.826 -24.465 -4.760 1.00 71.69 86 ALA A N 1
ATOM 694 C CA . ALA A 1 86 ? 15.309 -24.973 -3.486 1.00 71.69 86 ALA A CA 1
ATOM 695 C C . ALA A 1 86 ? 15.941 -26.363 -3.663 1.00 71.69 86 ALA A C 1
ATOM 697 O O . ALA A 1 86 ? 15.333 -27.270 -4.240 1.00 71.69 86 ALA A O 1
ATOM 698 N N . VAL A 1 87 ? 17.167 -26.535 -3.162 1.00 70.88 87 VAL A N 1
ATOM 699 C CA . VAL A 1 87 ? 17.894 -27.807 -3.244 1.00 70.88 87 VAL A CA 1
ATOM 700 C C . VAL A 1 87 ? 17.592 -28.649 -2.010 1.00 70.88 87 VAL A C 1
ATOM 702 O O . VAL A 1 87 ? 18.343 -28.630 -1.041 1.00 70.88 87 VAL A O 1
ATOM 705 N N . LEU A 1 88 ? 16.468 -29.365 -2.041 1.00 67.50 88 LEU A N 1
ATOM 706 C CA . LEU A 1 88 ? 15.999 -30.215 -0.942 1.00 67.50 88 LEU A CA 1
ATOM 707 C C . LEU A 1 88 ? 15.919 -31.688 -1.378 1.00 67.50 88 LEU A C 1
ATOM 709 O O . LEU A 1 88 ? 15.725 -31.987 -2.558 1.00 67.50 88 LEU A O 1
ATOM 713 N N . GLU A 1 89 ? 16.037 -32.623 -0.429 1.00 60.47 89 GLU A N 1
ATOM 714 C CA . GLU A 1 89 ? 15.893 -34.072 -0.663 1.00 60.47 89 GLU A CA 1
ATOM 715 C C . GLU A 1 89 ? 14.414 -34.487 -0.849 1.00 60.47 89 GLU A C 1
ATOM 717 O O . GLU A 1 89 ? 13.896 -35.353 -0.147 1.00 60.47 89 GLU A O 1
ATOM 722 N N . THR A 1 90 ? 13.701 -33.860 -1.789 1.00 63.06 90 THR A N 1
ATOM 723 C CA . THR A 1 90 ? 12.287 -34.149 -2.089 1.00 63.06 90 THR A CA 1
ATOM 724 C C . THR A 1 90 ? 12.129 -35.014 -3.345 1.00 63.06 90 THR A C 1
ATOM 726 O O . THR A 1 90 ? 13.032 -35.117 -4.183 1.00 63.06 90 THR A O 1
ATOM 729 N N . GLU A 1 91 ? 10.954 -35.637 -3.525 1.00 58.97 91 GLU A N 1
ATOM 730 C CA . GLU A 1 91 ? 10.638 -36.425 -4.733 1.00 58.97 91 GLU A CA 1
ATOM 731 C C . GLU A 1 91 ? 10.735 -35.600 -6.031 1.00 58.97 91 GLU A C 1
ATOM 733 O O . GLU A 1 91 ? 10.980 -36.161 -7.102 1.00 58.97 91 GLU A O 1
ATOM 738 N N . GLN A 1 92 ? 10.610 -34.272 -5.920 1.00 61.41 92 GLN A N 1
ATOM 739 C CA . GLN A 1 92 ? 10.646 -33.311 -7.020 1.00 61.41 92 GLN A CA 1
ATOM 740 C C . GLN A 1 92 ? 12.071 -33.012 -7.538 1.00 61.41 92 GLN A C 1
ATOM 742 O O . GLN A 1 92 ? 12.213 -32.434 -8.613 1.00 61.41 92 GLN A O 1
ATOM 747 N N . LYS A 1 93 ? 13.128 -33.465 -6.835 1.00 57.12 93 LYS A N 1
ATOM 748 C CA . LYS A 1 93 ? 14.528 -33.541 -7.316 1.00 57.12 93 LYS A CA 1
ATOM 749 C C . LYS A 1 93 ? 15.018 -32.315 -8.106 1.00 57.12 93 LYS A C 1
ATOM 751 O O . LYS A 1 93 ? 15.647 -32.476 -9.150 1.00 57.12 93 LYS A O 1
ATOM 756 N N . LEU A 1 94 ? 14.802 -31.106 -7.582 1.00 67.06 94 LEU A N 1
ATOM 757 C CA . LEU A 1 94 ? 15.308 -29.843 -8.156 1.00 67.06 94 LEU A CA 1
ATOM 758 C C . LEU A 1 94 ? 14.597 -29.360 -9.432 1.00 67.06 94 LEU A C 1
ATOM 760 O O . LEU A 1 94 ? 15.100 -28.449 -10.093 1.00 67.06 94 LEU A O 1
ATOM 764 N N . GLU A 1 95 ? 13.448 -29.932 -9.805 1.00 75.56 95 GLU A N 1
ATOM 765 C CA . GLU A 1 95 ? 12.727 -29.515 -11.011 1.00 75.56 95 GLU A CA 1
ATOM 766 C C . GLU A 1 95 ? 11.537 -28.576 -10.717 1.00 75.56 95 GLU A C 1
ATOM 768 O O . GLU A 1 95 ? 10.710 -28.874 -9.852 1.00 75.56 95 GLU A O 1
ATOM 773 N N . PRO A 1 96 ? 11.377 -27.471 -11.481 1.00 84.62 96 PRO A N 1
ATOM 774 C CA . PRO A 1 96 ? 10.154 -26.665 -11.449 1.00 84.62 96 PRO A CA 1
ATOM 775 C C . PRO A 1 96 ? 8.915 -27.494 -11.798 1.00 84.62 96 PRO A C 1
ATOM 777 O O . PRO A 1 96 ? 9.015 -28.443 -12.588 1.00 84.62 96 PRO A O 1
ATOM 780 N N . TYR A 1 97 ? 7.744 -27.099 -11.287 1.00 88.50 97 TYR A N 1
ATOM 781 C CA . TYR A 1 97 ? 6.486 -27.779 -11.602 1.00 88.50 97 TYR A CA 1
ATOM 782 C C . TYR A 1 97 ? 6.196 -27.764 -13.118 1.00 88.50 97 TYR A C 1
ATOM 784 O O . TYR A 1 97 ? 6.534 -26.800 -13.812 1.00 88.50 97 TYR A O 1
ATOM 792 N N . PRO A 1 98 ? 5.529 -28.799 -13.667 1.00 89.81 98 PRO A N 1
ATOM 793 C CA . PRO A 1 98 ? 5.229 -28.860 -15.099 1.00 89.81 98 PRO A CA 1
ATOM 794 C C . PRO A 1 98 ? 4.419 -27.667 -15.625 1.00 89.81 98 PRO A C 1
ATOM 796 O O . PRO A 1 98 ? 4.656 -27.231 -16.750 1.00 89.81 98 PRO A O 1
ATOM 799 N N . HIS A 1 99 ? 3.492 -27.131 -14.820 1.00 91.75 99 HIS A N 1
ATOM 800 C CA . HIS A 1 99 ? 2.655 -25.982 -15.184 1.00 91.75 99 HIS A CA 1
ATOM 801 C C . HIS A 1 99 ? 3.383 -24.627 -15.071 1.00 91.75 99 HIS A C 1
ATOM 803 O O . HIS A 1 99 ? 2.900 -23.649 -15.637 1.00 91.75 99 HIS A O 1
ATOM 809 N N . GLU A 1 100 ? 4.559 -24.556 -14.430 1.00 90.44 100 GLU A N 1
ATOM 810 C CA . GLU A 1 100 ? 5.429 -23.366 -14.476 1.00 90.44 100 GLU A CA 1
ATOM 811 C C . GLU A 1 100 ? 6.136 -23.229 -15.837 1.00 90.44 100 GLU A C 1
ATOM 813 O O . GLU A 1 100 ? 6.495 -22.123 -16.258 1.00 90.44 100 GLU A O 1
ATOM 818 N N . ARG A 1 101 ? 6.371 -24.355 -16.532 1.00 92.69 101 ARG A N 1
ATOM 819 C CA . ARG A 1 101 ? 7.107 -24.375 -17.801 1.00 92.69 101 ARG A CA 1
ATOM 820 C C . ARG A 1 101 ? 6.193 -24.057 -18.970 1.00 92.69 101 ARG A C 1
ATOM 822 O O . ARG A 1 101 ? 5.160 -24.690 -19.151 1.00 92.69 101 ARG A O 1
ATOM 829 N N . CYS A 1 102 ? 6.625 -23.164 -19.848 1.00 94.69 102 CYS A N 1
ATOM 830 C CA . CYS A 1 102 ? 5.930 -22.851 -21.094 1.00 94.69 102 CYS A CA 1
ATOM 831 C C . CYS A 1 102 ? 6.884 -22.935 -22.291 1.00 94.69 102 CYS A C 1
ATOM 833 O O . CYS A 1 102 ? 8.063 -23.259 -22.149 1.00 94.69 102 CYS A O 1
ATOM 835 N N . ARG A 1 103 ? 6.368 -22.653 -23.491 1.00 95.12 103 ARG A N 1
ATOM 836 C CA . ARG A 1 103 ? 7.178 -22.533 -24.705 1.00 95.12 103 ARG A CA 1
ATOM 837 C C . ARG A 1 103 ? 7.275 -21.058 -25.077 1.00 95.12 103 ARG A C 1
ATOM 839 O O . ARG A 1 103 ? 6.241 -20.475 -25.400 1.00 95.12 103 ARG A O 1
ATOM 846 N N . PRO A 1 104 ? 8.479 -20.464 -25.120 1.00 95.75 104 PRO A N 1
ATOM 847 C CA . PRO A 1 104 ? 8.659 -19.099 -25.595 1.00 95.75 104 PRO A CA 1
ATOM 848 C C . PRO A 1 104 ? 8.161 -18.962 -27.034 1.00 95.75 104 PRO A C 1
ATOM 850 O O . PRO A 1 104 ? 8.375 -19.877 -27.834 1.00 95.75 104 PRO A O 1
ATOM 853 N N . ILE A 1 105 ? 7.529 -17.840 -27.380 1.00 95.94 105 ILE A N 1
ATOM 854 C CA . ILE A 1 105 ? 6.997 -17.591 -28.728 1.00 95.94 105 ILE A CA 1
ATOM 855 C C . ILE A 1 105 ? 8.148 -17.126 -29.629 1.00 95.94 105 ILE A C 1
ATOM 857 O O . ILE A 1 105 ? 8.645 -16.013 -29.440 1.00 95.94 105 ILE A O 1
ATOM 861 N N . PRO A 1 106 ? 8.601 -17.918 -30.620 1.00 96.56 106 PRO A N 1
ATOM 862 C CA . PRO A 1 106 ? 9.745 -17.527 -31.435 1.00 96.56 106 PRO A CA 1
ATOM 863 C C . PRO A 1 106 ? 9.387 -16.363 -32.367 1.00 96.56 106 PRO A C 1
ATOM 865 O O . PRO A 1 106 ? 8.436 -16.453 -33.146 1.00 96.56 106 PRO A O 1
ATOM 868 N N . VAL A 1 107 ? 10.192 -15.300 -32.344 1.00 96.19 107 VAL A N 1
ATOM 869 C CA . VAL A 1 107 ? 10.081 -14.145 -33.255 1.00 96.19 107 VAL A CA 1
ATOM 870 C C . VAL A 1 107 ? 11.204 -14.078 -34.280 1.00 96.19 107 VAL A C 1
ATOM 872 O O . VAL A 1 107 ? 11.064 -13.410 -35.302 1.00 96.19 107 VAL A O 1
ATOM 875 N N . TYR A 1 108 ? 12.300 -14.799 -34.058 1.00 97.25 108 TYR A N 1
ATOM 876 C CA . TYR A 1 108 ? 13.344 -15.017 -35.052 1.00 97.25 108 TYR A CA 1
ATOM 877 C C . TYR A 1 108 ? 13.987 -16.388 -34.841 1.00 97.25 108 TYR A C 1
ATOM 879 O O . TYR A 1 108 ? 14.301 -16.768 -33.715 1.00 97.25 108 TYR A O 1
ATOM 887 N N . ILE A 1 109 ? 14.200 -17.124 -35.933 1.00 96.62 109 ILE A N 1
ATOM 888 C CA . ILE A 1 109 ? 14.942 -18.391 -35.932 1.00 96.62 109 ILE A CA 1
ATOM 889 C C . ILE A 1 109 ? 16.068 -18.297 -36.958 1.00 96.62 109 ILE A C 1
ATOM 891 O O . ILE A 1 109 ? 15.846 -17.945 -38.125 1.00 96.62 109 ILE A O 1
ATOM 895 N N . ARG A 1 110 ? 17.284 -18.657 -36.542 1.00 94.00 110 ARG A N 1
ATOM 896 C CA . ARG A 1 110 ? 18.468 -18.655 -37.407 1.00 94.00 110 ARG A CA 1
ATOM 897 C C . ARG A 1 110 ? 18.235 -19.532 -38.642 1.00 94.00 110 ARG A C 1
ATOM 899 O O . ARG A 1 110 ? 17.875 -20.699 -38.535 1.00 94.00 110 ARG A O 1
ATOM 906 N N . GLY A 1 111 ? 18.456 -18.966 -39.828 1.00 92.19 111 GLY A N 1
ATOM 907 C CA . GLY A 1 111 ? 18.250 -19.644 -41.116 1.00 92.19 111 GLY A CA 1
ATOM 908 C C . GLY A 1 111 ? 16.814 -19.601 -41.657 1.00 92.19 111 GLY A C 1
ATOM 909 O O . GLY A 1 111 ? 16.635 -19.809 -42.854 1.00 92.19 111 GLY A O 1
ATOM 910 N N . VAL A 1 112 ? 15.817 -19.276 -40.824 1.00 94.31 112 VAL A N 1
ATOM 911 C CA . VAL A 1 112 ? 14.423 -19.044 -41.250 1.00 94.31 112 VAL A CA 1
ATOM 912 C C . VAL A 1 112 ? 14.148 -17.548 -41.418 1.00 94.31 112 VAL A C 1
ATOM 914 O O . VAL A 1 112 ? 13.569 -17.142 -42.422 1.00 94.31 112 VAL A O 1
ATOM 917 N N . GLY A 1 113 ? 14.611 -16.727 -40.472 1.00 94.56 113 GLY A N 1
ATOM 918 C CA . GLY A 1 113 ? 14.380 -15.283 -40.440 1.00 94.56 113 GLY A CA 1
ATOM 919 C C . GLY A 1 113 ? 13.378 -14.864 -39.364 1.00 94.56 113 GLY A C 1
ATOM 920 O O . GLY A 1 113 ? 13.128 -15.598 -38.407 1.00 94.56 113 GLY A O 1
ATOM 921 N N . VAL A 1 114 ? 12.853 -13.647 -39.511 1.00 96.62 114 VAL A N 1
ATOM 922 C CA . VAL A 1 114 ? 11.911 -13.022 -38.572 1.00 96.62 114 VAL A CA 1
ATOM 923 C C . VAL A 1 114 ? 10.488 -13.520 -38.838 1.00 96.62 114 VAL A C 1
ATOM 925 O O . VAL A 1 114 ? 10.093 -13.699 -39.990 1.00 96.62 114 VAL A O 1
ATOM 928 N N . ALA A 1 115 ? 9.722 -13.759 -37.775 1.00 94.44 115 ALA A N 1
ATOM 929 C CA . ALA A 1 115 ? 8.317 -14.134 -37.862 1.00 94.44 115 ALA A CA 1
ATOM 930 C C . ALA A 1 115 ? 7.470 -12.986 -38.434 1.00 94.44 115 ALA A C 1
ATOM 932 O O . ALA A 1 115 ? 7.646 -11.828 -38.060 1.00 94.44 115 ALA A O 1
ATOM 933 N N . CYS A 1 116 ? 6.499 -13.318 -39.288 1.00 91.38 116 CYS A N 1
ATOM 934 C CA . CYS A 1 116 ? 5.481 -12.354 -39.699 1.00 91.38 116 CYS A CA 1
ATOM 935 C C . CYS A 1 116 ? 4.535 -12.065 -38.525 1.00 91.38 116 CYS A C 1
ATOM 937 O O . CYS A 1 116 ? 4.096 -12.996 -37.846 1.00 91.38 116 CYS A O 1
ATOM 939 N N . GLY A 1 117 ? 4.227 -10.789 -38.292 1.00 89.38 117 GLY A N 1
ATOM 940 C CA . GLY A 1 117 ? 3.393 -10.354 -37.174 1.00 89.38 117 GLY A CA 1
ATOM 941 C C . GLY A 1 117 ? 3.626 -8.890 -36.784 1.00 89.38 117 GLY A C 1
ATOM 942 O O . GLY A 1 117 ? 4.329 -8.167 -37.494 1.00 89.38 117 GLY A O 1
ATOM 943 N N . PRO A 1 118 ? 3.071 -8.440 -35.644 1.00 88.75 118 PRO A N 1
ATOM 944 C CA . PRO A 1 118 ? 3.154 -7.041 -35.210 1.00 88.75 118 PRO A CA 1
ATOM 945 C C . PRO A 1 118 ? 4.590 -6.566 -34.940 1.00 88.75 118 PRO A C 1
ATOM 947 O O . PRO A 1 118 ? 4.873 -5.376 -35.056 1.00 88.75 118 PRO A O 1
ATOM 950 N N . TYR A 1 119 ? 5.508 -7.486 -34.630 1.00 93.31 119 TYR A N 1
ATOM 951 C CA . TYR A 1 119 ? 6.898 -7.172 -34.284 1.00 93.31 119 TYR A CA 1
ATOM 952 C C . TYR A 1 119 ? 7.886 -7.319 -35.450 1.00 93.31 119 TYR A C 1
ATOM 954 O O . TYR A 1 119 ? 9.077 -7.075 -35.263 1.00 93.31 119 TYR A O 1
ATOM 962 N N . GLU A 1 120 ? 7.429 -7.704 -36.648 1.00 93.88 120 GLU A N 1
ATOM 963 C CA . GLU A 1 120 ? 8.299 -8.073 -37.777 1.00 93.88 120 GLU A CA 1
ATOM 964 C C . GLU A 1 120 ? 9.333 -6.983 -38.104 1.00 93.88 120 GLU A C 1
ATOM 966 O O . GLU A 1 120 ? 10.536 -7.246 -38.146 1.00 93.88 120 GLU A O 1
ATOM 971 N N . GLN A 1 121 ? 8.878 -5.740 -38.288 1.00 94.38 121 GLN A N 1
ATOM 972 C CA . GLN A 1 121 ? 9.752 -4.624 -38.669 1.00 94.38 121 GLN A CA 1
ATOM 973 C C . GLN A 1 121 ? 10.747 -4.258 -37.563 1.00 94.38 121 GLN A C 1
ATOM 975 O O . GLN A 1 121 ? 11.916 -3.987 -37.851 1.00 94.38 121 GLN A O 1
ATOM 980 N N . LEU A 1 122 ? 10.291 -4.269 -36.306 1.00 96.00 122 LEU A N 1
ATOM 981 C CA . LEU A 1 122 ? 11.108 -3.948 -35.138 1.00 96.00 122 LEU A CA 1
ATOM 982 C C . LEU A 1 122 ? 12.224 -4.983 -34.964 1.00 96.00 122 LEU A C 1
ATOM 984 O O . LEU A 1 122 ? 13.396 -4.616 -34.947 1.00 96.00 122 LEU A O 1
ATOM 988 N N . ILE A 1 123 ? 11.878 -6.274 -34.941 1.00 97.12 123 ILE A N 1
ATOM 989 C CA . ILE A 1 123 ? 12.850 -7.363 -34.780 1.00 97.12 123 ILE A CA 1
ATOM 990 C C . ILE A 1 123 ? 13.825 -7.408 -35.960 1.00 97.12 123 ILE A C 1
ATOM 992 O O . ILE A 1 123 ? 15.033 -7.523 -35.749 1.00 97.12 123 ILE A O 1
ATOM 996 N N . ALA A 1 124 ? 13.345 -7.251 -37.199 1.00 97.19 124 ALA A N 1
ATOM 997 C CA . ALA A 1 124 ? 14.219 -7.215 -38.370 1.00 97.19 124 ALA A CA 1
ATOM 998 C C . ALA A 1 124 ? 15.250 -6.079 -38.286 1.00 97.19 124 ALA A C 1
ATOM 1000 O O . ALA A 1 124 ? 16.434 -6.297 -38.562 1.00 97.19 124 ALA A O 1
ATOM 1001 N N . ARG A 1 125 ? 14.828 -4.879 -37.862 1.00 96.62 125 ARG A N 1
ATOM 1002 C CA . ARG A 1 125 ? 15.738 -3.741 -37.689 1.00 96.62 125 ARG A CA 1
ATOM 1003 C C . ARG A 1 125 ? 16.694 -3.952 -36.512 1.00 96.62 125 ARG A C 1
ATOM 1005 O O . ARG A 1 125 ? 17.875 -3.658 -36.663 1.00 96.62 125 ARG A O 1
ATOM 1012 N N . THR A 1 126 ? 16.238 -4.504 -35.390 1.00 97.31 126 THR A N 1
ATOM 1013 C CA . THR A 1 126 ? 17.089 -4.812 -34.227 1.00 97.31 126 THR A CA 1
ATOM 1014 C C . THR A 1 126 ? 18.182 -5.822 -34.568 1.00 97.31 126 THR A C 1
ATOM 1016 O O . THR A 1 126 ? 19.343 -5.583 -34.247 1.00 97.31 126 THR A O 1
ATOM 1019 N N . ILE A 1 127 ? 17.855 -6.907 -35.281 1.00 97.38 127 ILE A N 1
ATOM 1020 C CA . ILE A 1 127 ? 18.852 -7.889 -35.739 1.00 97.38 127 ILE A CA 1
ATOM 1021 C C . ILE A 1 127 ? 19.874 -7.235 -36.679 1.00 97.38 127 ILE A C 1
ATOM 1023 O O . ILE A 1 127 ? 21.067 -7.514 -36.575 1.00 97.38 127 ILE A O 1
ATOM 1027 N N . ALA A 1 128 ? 19.436 -6.328 -37.560 1.00 96.19 128 ALA A N 1
ATOM 1028 C CA . ALA A 1 128 ? 20.342 -5.592 -38.441 1.00 96.19 128 ALA A CA 1
ATOM 1029 C C . ALA A 1 128 ? 21.303 -4.667 -37.669 1.00 96.19 128 ALA A C 1
ATOM 1031 O O . ALA A 1 128 ? 22.481 -4.609 -38.014 1.00 96.19 128 ALA A O 1
ATOM 1032 N N . ILE A 1 129 ? 20.826 -3.987 -36.617 1.00 96.69 129 ILE A N 1
ATOM 1033 C CA . ILE A 1 129 ? 21.670 -3.167 -35.729 1.00 96.69 129 ILE A CA 1
ATOM 1034 C C . ILE A 1 129 ? 22.680 -4.061 -35.006 1.00 96.69 129 ILE A C 1
ATOM 1036 O O . ILE A 1 129 ? 23.874 -3.799 -35.091 1.00 96.69 129 ILE A O 1
ATOM 1040 N N . LEU A 1 130 ? 22.234 -5.151 -34.369 1.00 95.88 130 LEU A N 1
ATOM 1041 C CA . LEU A 1 130 ? 23.119 -6.085 -33.658 1.00 95.88 130 LEU A CA 1
ATOM 1042 C C . LEU A 1 130 ? 24.204 -6.674 -34.572 1.00 95.88 130 LEU A C 1
ATOM 1044 O O . LEU A 1 130 ? 25.343 -6.820 -34.142 1.00 95.88 130 LEU A O 1
ATOM 1048 N N . ALA A 1 131 ? 23.874 -6.967 -35.833 1.00 95.00 131 ALA A N 1
ATOM 1049 C CA . ALA A 1 131 ? 24.833 -7.455 -36.825 1.00 95.00 131 ALA A CA 1
ATOM 1050 C C . ALA A 1 131 ? 25.866 -6.395 -37.261 1.00 95.00 131 ALA A C 1
ATOM 1052 O O . ALA A 1 131 ? 26.958 -6.757 -37.698 1.00 95.00 131 ALA A O 1
ATOM 1053 N N . ALA A 1 132 ? 25.521 -5.107 -37.177 1.00 94.81 132 ALA A N 1
ATOM 1054 C CA . ALA A 1 132 ? 26.398 -3.987 -37.521 1.00 94.81 132 ALA A CA 1
ATOM 1055 C C . ALA A 1 132 ? 27.218 -3.464 -36.324 1.00 94.81 132 ALA A C 1
ATOM 1057 O O . ALA A 1 132 ? 28.199 -2.747 -36.528 1.00 94.81 132 ALA A O 1
ATOM 1058 N N . THR A 1 133 ? 26.841 -3.822 -35.091 1.00 95.25 133 THR A N 1
ATOM 1059 C CA . THR A 1 133 ? 27.530 -3.421 -33.858 1.00 95.25 133 THR A CA 1
ATOM 1060 C C . THR A 1 133 ? 28.990 -3.880 -33.841 1.00 95.25 133 THR A C 1
ATOM 1062 O O . THR A 1 133 ? 29.337 -4.965 -34.308 1.00 95.25 133 THR A O 1
ATOM 1065 N N . ASN A 1 134 ? 29.863 -3.059 -33.251 1.00 93.62 134 ASN A N 1
ATOM 1066 C CA . ASN A 1 134 ? 31.280 -3.372 -33.084 1.00 93.62 134 ASN A CA 1
ATOM 1067 C C . ASN A 1 134 ? 31.485 -4.722 -32.356 1.00 93.62 134 ASN A C 1
ATOM 1069 O O . ASN A 1 134 ? 30.998 -4.868 -31.230 1.00 93.62 134 ASN A O 1
ATOM 1073 N N . PRO A 1 135 ? 32.255 -5.670 -32.931 1.00 94.19 135 PRO A N 1
ATOM 1074 C CA . PRO A 1 135 ? 32.515 -6.971 -32.314 1.00 94.19 135 PRO A CA 1
ATOM 1075 C C . PRO A 1 135 ? 33.062 -6.895 -30.883 1.00 94.19 135 PRO A C 1
ATOM 1077 O O . PRO A 1 135 ? 32.709 -7.728 -30.056 1.00 94.19 135 PRO A O 1
ATOM 1080 N N . THR A 1 136 ? 33.858 -5.871 -30.554 1.00 94.69 136 THR A N 1
ATOM 1081 C CA . THR A 1 136 ? 34.396 -5.687 -29.197 1.00 94.69 136 THR A CA 1
ATOM 1082 C C . THR A 1 136 ? 33.297 -5.387 -28.173 1.00 94.69 136 THR A C 1
ATOM 1084 O O . THR A 1 136 ? 33.378 -5.849 -27.038 1.00 94.69 136 THR A O 1
ATOM 1087 N N . LEU A 1 137 ? 32.260 -4.629 -28.552 1.00 93.94 137 LEU A N 1
ATOM 1088 C CA . LEU A 1 137 ? 31.122 -4.345 -27.666 1.00 93.94 137 LEU A CA 1
ATOM 1089 C C . LEU A 1 137 ? 30.255 -5.593 -27.470 1.00 93.94 137 LEU A C 1
ATOM 1091 O O . LEU A 1 137 ? 29.820 -5.866 -26.356 1.00 93.94 137 LEU A O 1
ATOM 1095 N N . LEU A 1 138 ? 30.049 -6.368 -28.540 1.00 94.25 138 LEU A N 1
ATOM 1096 C CA . LEU A 1 138 ? 29.336 -7.646 -28.482 1.00 94.25 138 LEU A CA 1
ATOM 1097 C C . LEU A 1 138 ? 30.045 -8.640 -27.549 1.00 94.25 138 LEU A C 1
ATOM 1099 O O . LEU A 1 138 ? 29.401 -9.265 -26.708 1.00 94.25 138 LEU A O 1
ATOM 1103 N N . GLU A 1 139 ? 31.377 -8.719 -27.621 1.00 94.06 139 GLU A N 1
ATOM 1104 C CA . GLU A 1 139 ? 32.183 -9.561 -26.733 1.00 94.06 139 GLU A CA 1
ATOM 1105 C C . GLU A 1 139 ? 32.100 -9.110 -25.264 1.00 94.06 139 GLU A C 1
ATOM 1107 O O . GLU A 1 139 ? 31.910 -9.946 -24.381 1.00 94.06 139 GLU A O 1
ATOM 1112 N N . GLN A 1 140 ? 32.167 -7.799 -24.991 1.00 93.44 140 GLN A N 1
ATOM 1113 C CA . GLN A 1 140 ? 31.995 -7.247 -23.637 1.00 93.44 140 GLN A CA 1
ATOM 1114 C C . GLN A 1 140 ? 30.597 -7.503 -23.055 1.00 93.44 140 GLN A C 1
ATOM 1116 O O . GLN A 1 140 ? 30.466 -7.692 -21.846 1.00 93.44 140 GLN A O 1
ATOM 1121 N N . ALA A 1 141 ? 29.568 -7.521 -23.905 1.00 93.94 141 ALA A N 1
ATOM 1122 C CA . ALA A 1 141 ? 28.187 -7.827 -23.539 1.00 93.94 141 ALA A CA 1
ATOM 1123 C C . ALA A 1 141 ? 27.881 -9.338 -23.506 1.00 93.94 141 ALA A C 1
ATOM 1125 O O . ALA A 1 141 ? 26.734 -9.724 -23.275 1.00 93.94 141 ALA A O 1
ATOM 1126 N N . TYR A 1 142 ? 28.879 -10.198 -23.750 1.00 94.56 142 TYR A N 1
ATOM 1127 C CA . TYR A 1 142 ? 28.724 -11.654 -23.835 1.00 94.56 142 TYR A CA 1
ATOM 1128 C C . TYR A 1 142 ? 27.686 -12.109 -24.878 1.00 94.56 142 TYR A C 1
ATOM 1130 O O . TYR A 1 142 ? 27.038 -13.139 -24.705 1.00 94.56 142 TYR A O 1
ATOM 1138 N N . PHE A 1 143 ? 27.526 -11.353 -25.967 1.00 95.12 143 PHE A N 1
ATOM 1139 C CA . PHE A 1 143 ? 26.514 -11.604 -26.990 1.00 95.12 143 PHE A CA 1
ATOM 1140 C C . PHE A 1 143 ? 27.154 -12.013 -28.321 1.00 95.12 143 PHE A C 1
ATOM 1142 O O . PHE A 1 143 ? 27.923 -11.251 -28.900 1.00 95.12 143 PHE A O 1
ATOM 1149 N N . ASP A 1 144 ? 26.801 -13.188 -28.848 1.00 92.38 144 ASP A N 1
ATOM 1150 C CA . ASP A 1 144 ? 27.226 -13.642 -30.178 1.00 92.38 144 ASP A CA 1
ATOM 1151 C C . ASP A 1 144 ? 26.011 -13.968 -31.055 1.00 92.38 144 ASP A C 1
ATOM 1153 O O . ASP A 1 144 ? 25.309 -14.965 -30.861 1.00 92.38 144 ASP A O 1
ATOM 1157 N N . LEU A 1 145 ? 25.782 -13.131 -32.071 1.00 91.06 145 LEU A N 1
ATOM 1158 C CA . LEU A 1 145 ? 24.672 -13.297 -33.008 1.00 91.06 145 LEU A CA 1
ATOM 1159 C C . LEU A 1 145 ? 24.780 -14.596 -33.822 1.00 91.06 145 LEU A C 1
ATOM 1161 O O . LEU A 1 145 ? 23.757 -15.152 -34.221 1.00 91.06 145 LEU A O 1
ATOM 1165 N N . ALA A 1 146 ? 25.993 -15.105 -34.065 1.00 91.25 146 ALA A N 1
ATOM 1166 C CA . ALA A 1 146 ? 26.176 -16.362 -34.779 1.00 91.25 146 ALA A CA 1
ATOM 1167 C C . ALA A 1 146 ? 25.657 -17.552 -33.966 1.00 91.25 146 ALA A C 1
ATOM 1169 O O . ALA A 1 146 ? 25.220 -18.533 -34.567 1.00 91.25 146 ALA A O 1
ATOM 1170 N N . ARG A 1 147 ? 25.660 -17.456 -32.631 1.00 90.75 147 ARG A N 1
ATOM 1171 C CA . ARG A 1 147 ? 25.190 -18.492 -31.698 1.00 90.75 147 ARG A CA 1
ATOM 1172 C C . ARG A 1 147 ? 23.718 -18.361 -31.314 1.00 90.75 147 ARG A C 1
ATOM 1174 O O . ARG A 1 147 ? 23.124 -19.354 -30.909 1.00 90.75 147 ARG A O 1
ATOM 1181 N N . LEU A 1 148 ? 23.099 -17.202 -31.546 1.00 94.75 148 LEU A N 1
ATOM 1182 C CA . LEU A 1 148 ? 21.658 -17.006 -31.372 1.00 94.75 148 LEU A CA 1
ATOM 1183 C C . LEU A 1 148 ? 20.862 -17.905 -32.337 1.00 94.75 148 LEU A C 1
ATOM 1185 O O . LEU A 1 148 ? 20.644 -17.568 -33.505 1.00 94.75 148 LEU A O 1
ATOM 1189 N N . ALA A 1 149 ? 20.424 -19.066 -31.852 1.00 95.06 149 ALA A N 1
ATOM 1190 C CA . ALA A 1 149 ? 19.596 -19.999 -32.604 1.00 95.06 149 ALA A CA 1
ATOM 1191 C C . ALA A 1 149 ? 18.146 -19.505 -32.693 1.00 95.06 149 ALA A C 1
ATOM 1193 O O . ALA A 1 149 ? 17.504 -19.649 -33.739 1.00 95.06 149 ALA A O 1
ATOM 1194 N N . GLU A 1 150 ? 17.654 -18.900 -31.611 1.00 95.62 150 GLU A N 1
ATOM 1195 C CA . GLU A 1 150 ? 16.282 -18.422 -31.482 1.00 95.62 150 GLU A CA 1
ATOM 1196 C C . GLU A 1 150 ? 16.212 -17.134 -30.648 1.00 95.62 150 GLU A C 1
ATOM 1198 O O . GLU A 1 150 ? 16.784 -17.056 -29.564 1.00 95.62 150 GLU A O 1
ATOM 1203 N N . LEU A 1 151 ? 15.474 -16.139 -31.144 1.00 97.25 151 LEU A N 1
ATOM 1204 C CA . LEU A 1 151 ? 14.985 -15.014 -30.347 1.00 97.25 151 LEU A CA 1
ATOM 1205 C C . LEU A 1 151 ? 13.491 -15.228 -30.126 1.00 97.25 151 LEU A C 1
ATOM 1207 O O . LEU A 1 151 ? 12.744 -15.397 -31.098 1.00 97.25 151 LEU A O 1
ATOM 1211 N N . ALA A 1 152 ? 13.059 -15.222 -28.874 1.00 97.06 152 ALA A N 1
ATOM 1212 C CA . ALA A 1 152 ? 11.681 -15.506 -28.504 1.00 97.06 152 ALA A CA 1
ATOM 1213 C C . ALA A 1 152 ? 11.122 -14.472 -27.525 1.00 97.06 152 ALA A C 1
ATOM 1215 O O . ALA A 1 152 ? 11.864 -13.694 -26.930 1.00 97.06 152 ALA A O 1
ATOM 1216 N N . ILE A 1 153 ? 9.803 -14.474 -27.379 1.00 95.81 153 ILE A N 1
ATOM 1217 C CA . ILE A 1 153 ? 9.065 -13.702 -26.384 1.00 95.81 153 ILE A CA 1
ATOM 1218 C C . ILE A 1 153 ? 8.639 -14.647 -25.258 1.00 95.81 153 ILE A C 1
ATOM 1220 O O . ILE A 1 153 ? 8.200 -15.767 -25.533 1.00 95.81 153 ILE A O 1
ATOM 1224 N N . ASP A 1 154 ? 8.754 -14.200 -24.010 1.00 95.19 154 ASP A N 1
ATOM 1225 C CA . ASP A 1 154 ? 8.115 -14.854 -22.866 1.00 95.19 154 ASP A CA 1
ATOM 1226 C C . ASP A 1 154 ? 6.590 -14.638 -22.959 1.00 95.19 154 ASP A C 1
ATOM 1228 O O . ASP A 1 154 ? 6.151 -13.489 -22.886 1.00 95.19 154 ASP A O 1
ATOM 1232 N N . PRO A 1 155 ? 5.770 -15.688 -23.175 1.00 93.00 155 PRO A N 1
ATOM 1233 C CA . PRO A 1 155 ? 4.321 -15.545 -23.326 1.00 93.00 155 PRO A CA 1
ATOM 1234 C C . PRO A 1 155 ? 3.615 -15.269 -21.996 1.00 93.00 155 PRO A C 1
ATOM 1236 O O . PRO A 1 155 ? 2.408 -15.023 -21.973 1.00 93.00 155 PRO A O 1
ATOM 1239 N N . ARG A 1 156 ? 4.322 -15.375 -20.870 1.00 92.25 156 ARG A N 1
ATOM 1240 C CA . ARG A 1 156 ? 3.747 -15.109 -19.558 1.00 92.25 156 ARG A CA 1
ATOM 1241 C C . ARG A 1 156 ? 3.532 -13.605 -19.395 1.00 92.25 156 ARG A C 1
ATOM 1243 O O . ARG A 1 156 ? 4.313 -12.808 -19.919 1.00 92.25 156 ARG A O 1
ATOM 1250 N N . PRO A 1 157 ? 2.482 -13.199 -18.671 1.00 90.31 157 PRO A N 1
ATOM 1251 C CA . PRO A 1 157 ? 2.289 -11.792 -18.384 1.00 90.31 157 PRO A CA 1
ATOM 1252 C C . PRO A 1 157 ? 3.426 -11.328 -17.474 1.00 90.31 157 PRO A C 1
ATOM 1254 O O . PRO A 1 157 ? 3.847 -12.055 -16.572 1.00 90.31 157 PRO A O 1
ATOM 1257 N N . TYR A 1 158 ? 3.931 -10.124 -17.716 1.00 89.44 158 TYR A N 1
ATOM 1258 C CA . TYR A 1 158 ? 4.988 -9.574 -16.882 1.00 89.44 158 TYR A CA 1
ATOM 1259 C C . TYR A 1 158 ? 4.396 -9.120 -15.549 1.00 89.44 158 TYR A C 1
ATOM 1261 O O . TYR A 1 158 ? 3.684 -8.121 -15.505 1.00 89.44 158 TYR A O 1
ATOM 1269 N N . ASP A 1 159 ? 4.665 -9.872 -14.487 1.00 89.56 159 ASP A N 1
ATOM 1270 C CA . ASP A 1 159 ? 4.198 -9.548 -13.145 1.00 89.56 159 ASP A CA 1
ATOM 1271 C C . ASP A 1 159 ? 5.196 -8.643 -12.440 1.00 89.56 159 ASP A C 1
ATOM 1273 O O . ASP A 1 159 ? 6.228 -9.142 -12.000 1.00 89.56 159 ASP A O 1
ATOM 1277 N N . PHE A 1 160 ? 4.903 -7.338 -12.352 1.00 87.88 160 PHE A N 1
ATOM 1278 C CA . PHE A 1 160 ? 5.812 -6.339 -11.781 1.00 87.88 160 PHE A CA 1
ATOM 1279 C C . PHE A 1 160 ? 6.181 -6.582 -10.313 1.00 87.88 160 PHE A C 1
ATOM 1281 O O . PHE A 1 160 ? 7.286 -6.187 -9.924 1.00 87.88 160 PHE A O 1
ATOM 1288 N N . ASP A 1 161 ? 5.336 -7.279 -9.557 1.00 85.94 161 ASP A N 1
ATOM 1289 C CA . ASP A 1 161 ? 5.558 -7.539 -8.134 1.00 85.94 161 ASP A CA 1
ATOM 1290 C C . ASP A 1 161 ? 6.501 -8.732 -7.913 1.00 85.94 161 ASP A C 1
ATOM 1292 O O . ASP A 1 161 ? 7.167 -8.826 -6.885 1.00 85.94 161 ASP A O 1
ATOM 1296 N N . HIS A 1 162 ? 6.688 -9.601 -8.913 1.00 89.81 162 HIS A N 1
ATOM 1297 C CA . HIS A 1 162 ? 7.558 -10.769 -8.789 1.00 89.81 162 HIS A CA 1
ATOM 1298 C C . HIS A 1 162 ? 9.024 -10.379 -8.445 1.00 89.81 162 HIS A C 1
ATOM 1300 O O . HIS A 1 162 ? 9.638 -9.585 -9.170 1.00 89.81 162 HIS A O 1
ATOM 1306 N N . PRO A 1 163 ? 9.668 -10.990 -7.421 1.00 89.06 163 PRO A N 1
ATOM 1307 C CA . PRO A 1 163 ? 11.019 -10.626 -6.965 1.00 89.06 163 PRO A CA 1
ATOM 1308 C C . PRO A 1 163 ? 12.100 -10.669 -8.047 1.00 89.06 163 PRO A C 1
ATOM 1310 O O . PRO A 1 163 ? 13.018 -9.850 -8.035 1.00 89.06 163 PRO A O 1
ATOM 1313 N N . ALA A 1 164 ? 11.972 -11.575 -9.023 1.00 88.25 164 ALA A N 1
ATOM 1314 C CA . ALA A 1 164 ? 12.846 -11.643 -10.200 1.00 88.25 164 ALA A CA 1
ATOM 1315 C C . ALA A 1 164 ? 13.016 -10.296 -10.927 1.00 88.25 164 ALA A C 1
ATOM 1317 O O . ALA A 1 164 ? 14.051 -10.065 -11.543 1.00 88.25 164 ALA A O 1
ATOM 1318 N N . ASN A 1 165 ? 12.062 -9.371 -10.823 1.00 85.00 165 ASN A N 1
ATOM 1319 C CA . ASN A 1 165 ? 12.156 -8.052 -11.449 1.00 85.00 165 ASN A CA 1
ATOM 1320 C C . ASN A 1 165 ? 13.140 -7.111 -10.764 1.00 85.00 165 ASN A C 1
ATOM 1322 O O . ASN A 1 165 ? 13.579 -6.136 -11.375 1.00 85.00 165 ASN A O 1
ATOM 1326 N N . LYS A 1 166 ? 13.507 -7.399 -9.511 1.00 84.50 166 LYS A N 1
ATOM 1327 C CA . LYS A 1 166 ? 14.595 -6.700 -8.822 1.00 84.50 166 LYS A CA 1
ATOM 1328 C C . LYS A 1 166 ? 15.952 -7.054 -9.443 1.00 84.50 166 LYS A C 1
ATOM 1330 O O . LYS A 1 166 ? 16.922 -6.328 -9.237 1.00 84.50 166 LYS A O 1
ATOM 1335 N N . ARG A 1 167 ? 16.032 -8.121 -10.254 1.00 86.44 167 ARG A N 1
ATOM 1336 C CA . ARG A 1 167 ? 17.232 -8.454 -11.022 1.00 86.44 167 ARG A CA 1
ATOM 1337 C C . ARG A 1 167 ? 17.451 -7.405 -12.121 1.00 86.44 167 ARG A C 1
ATOM 1339 O O . ARG A 1 167 ? 16.558 -7.186 -12.948 1.00 86.44 167 ARG A O 1
ATOM 1346 N N . PRO A 1 168 ? 18.646 -6.796 -12.207 1.00 84.88 168 PRO A N 1
ATOM 1347 C CA . PRO A 1 168 ? 18.916 -5.774 -13.208 1.00 84.88 168 PRO A CA 1
ATOM 1348 C C . PRO A 1 168 ? 18.636 -6.249 -14.637 1.00 84.88 168 PRO A C 1
ATOM 1350 O O . PRO A 1 168 ? 19.047 -7.336 -15.040 1.00 84.88 168 PRO A O 1
ATOM 1353 N N . ASN A 1 169 ? 17.957 -5.406 -15.416 1.00 87.12 169 ASN A N 1
ATOM 1354 C CA . ASN A 1 169 ? 17.588 -5.634 -16.819 1.00 87.12 169 ASN A CA 1
ATOM 1355 C C . ASN A 1 169 ? 16.673 -6.842 -17.108 1.00 87.12 169 ASN A C 1
ATOM 1357 O O . ASN A 1 169 ? 16.387 -7.082 -18.281 1.00 87.12 169 ASN A O 1
ATOM 1361 N N . TYR A 1 170 ? 16.150 -7.553 -16.100 1.00 89.19 170 TYR A N 1
ATOM 1362 C CA . TYR A 1 170 ? 15.263 -8.706 -16.324 1.00 89.19 170 TYR A CA 1
ATOM 1363 C C . TYR A 1 170 ? 14.002 -8.344 -17.125 1.00 89.19 170 TYR A C 1
ATOM 1365 O O . TYR A 1 170 ? 13.604 -9.088 -18.022 1.00 89.19 170 TYR A O 1
ATOM 1373 N N . GLN A 1 171 ? 13.458 -7.142 -16.898 1.00 88.12 171 GLN A N 1
ATOM 1374 C CA . GLN A 1 171 ? 12.316 -6.591 -17.639 1.00 88.12 171 GLN A CA 1
ATOM 1375 C C . GLN A 1 171 ? 12.534 -6.471 -19.153 1.00 88.12 171 GLN A C 1
ATOM 1377 O O . GLN A 1 171 ? 11.576 -6.315 -19.907 1.00 88.12 171 GLN A O 1
ATOM 1382 N N . PHE A 1 172 ? 13.786 -6.528 -19.615 1.00 90.12 172 PHE A N 1
ATOM 1383 C CA . PHE A 1 172 ? 14.133 -6.442 -21.030 1.00 90.12 172 PHE A CA 1
ATOM 1384 C C . PHE A 1 172 ? 14.464 -7.799 -21.663 1.00 90.12 172 PHE A C 1
ATOM 1386 O O . PHE A 1 172 ? 14.495 -7.902 -22.889 1.00 90.12 172 PHE A O 1
ATOM 1393 N N . GLY A 1 173 ? 14.680 -8.837 -20.854 1.00 92.44 173 GLY A N 1
ATOM 1394 C CA . GLY A 1 173 ? 14.939 -10.197 -21.313 1.00 92.44 173 GLY A CA 1
ATOM 1395 C C . GLY A 1 173 ? 16.094 -10.887 -20.595 1.00 92.44 173 GLY A C 1
ATOM 1396 O O . GLY A 1 173 ? 16.746 -10.328 -19.714 1.00 92.44 173 GLY A O 1
ATOM 1397 N N . THR A 1 174 ? 16.344 -12.132 -20.982 1.00 93.44 174 THR A N 1
ATOM 1398 C CA . THR A 1 174 ? 17.429 -12.965 -20.458 1.00 93.44 174 THR A CA 1
ATOM 1399 C C . THR A 1 174 ? 17.855 -14.000 -21.494 1.00 93.44 174 THR A C 1
ATOM 1401 O O . THR A 1 174 ? 17.058 -14.423 -22.335 1.00 93.44 174 THR A O 1
ATOM 1404 N N . TRP A 1 175 ? 19.108 -14.451 -21.411 1.00 94.88 175 TRP A N 1
ATOM 1405 C CA . TRP A 1 175 ? 19.461 -15.740 -22.000 1.00 94.88 175 TRP A CA 1
ATOM 1406 C C . TRP A 1 175 ? 18.661 -16.843 -21.308 1.00 94.88 175 TRP A C 1
ATOM 1408 O O . TRP A 1 175 ? 18.439 -16.793 -20.094 1.00 94.88 175 TRP A O 1
ATOM 1418 N N . ASP A 1 176 ? 18.214 -17.818 -22.088 1.00 93.94 176 ASP A N 1
ATOM 1419 C CA . ASP A 1 176 ? 17.566 -19.006 -21.566 1.00 93.94 176 ASP A CA 1
ATOM 1420 C C . ASP A 1 176 ? 18.598 -19.941 -20.935 1.00 93.94 176 ASP A C 1
ATOM 1422 O O . ASP A 1 176 ? 19.412 -20.558 -21.624 1.00 93.94 176 ASP A O 1
ATOM 1426 N N . LEU A 1 177 ? 18.524 -20.042 -19.611 1.00 89.06 177 LEU A N 1
ATOM 1427 C CA . LEU A 1 177 ? 19.470 -20.790 -18.794 1.00 89.06 177 LEU A CA 1
ATOM 1428 C C . LEU A 1 177 ? 19.332 -22.311 -18.960 1.00 89.06 177 LEU A C 1
ATOM 1430 O O . LEU A 1 177 ? 20.236 -23.043 -18.571 1.00 89.06 177 LEU A O 1
ATOM 1434 N N . GLN A 1 178 ? 18.223 -22.791 -19.536 1.00 86.69 178 GLN A N 1
ATOM 1435 C CA . GLN A 1 178 ? 17.961 -24.220 -19.729 1.00 86.69 178 GLN A CA 1
ATOM 1436 C C . GLN A 1 178 ? 18.410 -24.729 -21.107 1.00 86.69 178 GLN A C 1
ATOM 1438 O O . GLN A 1 178 ? 18.606 -25.933 -21.277 1.00 86.69 178 GLN A O 1
ATOM 1443 N N . LEU A 1 179 ? 18.610 -23.837 -22.088 1.00 89.88 179 LEU A N 1
ATOM 1444 C CA . LEU A 1 179 ? 18.994 -24.209 -23.452 1.00 89.88 179 LEU A CA 1
ATOM 1445 C C . LEU A 1 179 ? 20.468 -23.895 -23.739 1.00 89.88 179 LEU A C 1
ATOM 1447 O O . LEU A 1 179 ? 20.816 -22.827 -24.258 1.00 89.88 179 LEU A O 1
ATOM 1451 N N . ILE A 1 180 ? 21.314 -24.879 -23.439 1.00 90.19 180 ILE A N 1
ATOM 1452 C CA . ILE A 1 180 ? 22.772 -24.831 -23.584 1.00 90.19 180 ILE A CA 1
ATOM 1453 C C . ILE A 1 180 ? 23.202 -25.741 -24.747 1.00 90.19 180 ILE A C 1
ATOM 1455 O O . ILE A 1 180 ? 22.682 -26.850 -24.893 1.00 90.19 180 ILE A O 1
ATOM 1459 N N . ASP A 1 181 ? 24.125 -25.280 -25.594 1.00 90.62 181 ASP A N 1
ATOM 1460 C CA . ASP A 1 181 ? 24.723 -26.116 -26.642 1.00 90.62 181 ASP A CA 1
ATOM 1461 C C . ASP A 1 181 ? 25.818 -27.065 -26.119 1.00 90.62 181 ASP A C 1
ATOM 1463 O O . ASP A 1 181 ? 26.205 -27.048 -24.953 1.00 90.62 181 ASP A O 1
ATOM 1467 N N . GLU A 1 182 ? 26.344 -27.915 -27.005 1.00 89.50 182 GLU A N 1
ATOM 1468 C CA . GLU A 1 182 ? 27.435 -28.848 -26.685 1.00 89.50 182 GLU A CA 1
ATOM 1469 C C . GLU A 1 182 ? 28.747 -28.141 -26.280 1.00 89.50 182 GLU A C 1
ATOM 1471 O O . GLU A 1 182 ? 29.627 -28.776 -25.702 1.00 89.50 182 GLU A O 1
ATOM 1476 N N . GLU A 1 183 ? 28.890 -26.843 -26.577 1.00 87.56 183 GLU A N 1
ATOM 1477 C CA . GLU A 1 183 ? 30.054 -26.021 -26.228 1.00 87.56 183 GLU A CA 1
ATOM 1478 C C . GLU A 1 183 ? 29.871 -25.255 -24.900 1.00 87.56 183 GLU A C 1
ATOM 1480 O O . GLU A 1 183 ? 30.809 -24.592 -24.453 1.00 87.56 183 GLU A O 1
ATOM 1485 N N . GLY A 1 184 ? 28.704 -25.355 -24.252 1.00 89.56 184 GLY A N 1
ATOM 1486 C CA . GLY A 1 184 ? 28.409 -24.699 -22.976 1.00 89.56 184 GLY A CA 1
ATOM 1487 C C . GLY A 1 184 ? 27.828 -23.284 -23.091 1.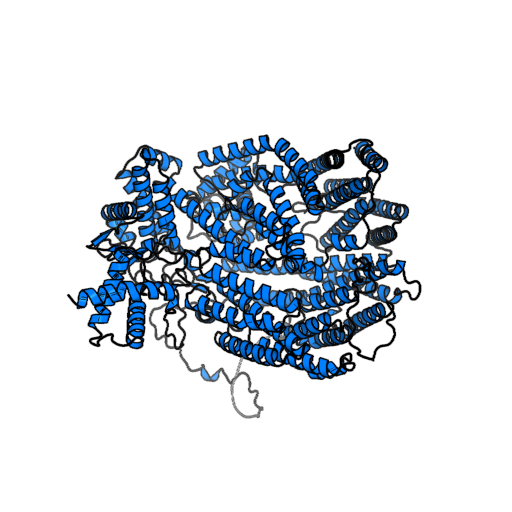00 89.56 184 GLY A C 1
ATOM 1488 O O . GLY A 1 184 ? 27.815 -22.554 -22.097 1.00 89.56 184 GLY A O 1
ATOM 1489 N N . TYR A 1 185 ? 27.347 -22.871 -24.269 1.00 92.25 185 TYR A N 1
ATOM 1490 C CA . TYR A 1 185 ? 26.784 -21.538 -24.499 1.00 92.25 185 TYR A CA 1
ATOM 1491 C C . TYR A 1 185 ? 25.258 -21.533 -24.569 1.00 92.25 185 TYR A C 1
ATOM 1493 O O . TYR A 1 185 ? 24.629 -22.427 -25.140 1.00 92.25 185 TYR A O 1
ATOM 1501 N N . TYR A 1 186 ? 24.654 -20.465 -24.047 1.00 94.75 186 TYR A N 1
ATOM 1502 C CA . TYR A 1 186 ? 23.223 -20.219 -24.211 1.00 94.75 186 TYR A CA 1
ATOM 1503 C C . TYR A 1 186 ? 22.885 -19.899 -25.673 1.00 94.75 186 TYR A C 1
ATOM 1505 O O . TYR A 1 186 ? 23.582 -19.128 -26.334 1.00 94.75 186 TYR A O 1
ATOM 1513 N N . CYS A 1 187 ? 21.791 -20.479 -26.177 1.00 94.81 187 CYS A N 1
ATOM 1514 C CA . CYS A 1 187 ? 21.436 -20.407 -27.603 1.00 94.81 187 CYS A CA 1
ATOM 1515 C C . CYS A 1 187 ? 20.094 -19.729 -27.911 1.00 94.81 187 CYS A C 1
ATOM 1517 O O . CYS A 1 187 ? 19.816 -19.416 -29.075 1.00 94.81 187 CYS A O 1
ATOM 1519 N N . ARG A 1 188 ? 19.254 -19.501 -26.897 1.00 96.50 188 ARG A N 1
ATOM 1520 C CA . ARG A 1 188 ? 17.955 -18.826 -27.025 1.00 96.50 188 ARG A CA 1
ATOM 1521 C C . ARG A 1 188 ? 17.932 -17.590 -26.138 1.00 96.50 188 ARG A C 1
ATOM 1523 O O . ARG A 1 188 ? 18.181 -17.691 -24.943 1.00 96.50 188 ARG A O 1
ATOM 1530 N N . PHE A 1 189 ? 17.624 -16.435 -26.719 1.00 97.00 189 PHE A N 1
ATOM 1531 C CA . PHE A 1 189 ? 17.394 -15.207 -25.956 1.00 97.00 189 PHE A CA 1
ATOM 1532 C C . PHE A 1 189 ? 15.889 -14.952 -25.869 1.00 97.00 189 PHE A C 1
ATOM 1534 O O . PHE A 1 189 ? 15.196 -15.009 -26.889 1.00 97.00 189 PHE A O 1
ATOM 1541 N N . VAL A 1 190 ? 15.379 -14.684 -24.668 1.00 97.25 190 VAL A N 1
ATOM 1542 C CA . VAL A 1 190 ? 13.947 -14.490 -24.416 1.00 97.25 190 VAL A CA 1
ATOM 1543 C C . VAL A 1 190 ? 13.698 -13.062 -23.938 1.00 97.25 190 VAL A C 1
ATOM 1545 O O . VAL A 1 190 ? 14.254 -12.631 -22.932 1.00 97.25 190 VAL A O 1
ATOM 1548 N N . ILE A 1 191 ? 12.878 -12.318 -24.681 1.00 96.38 191 ILE A N 1
ATOM 1549 C CA . ILE A 1 191 ? 12.480 -10.934 -24.393 1.00 96.38 191 ILE A CA 1
ATOM 1550 C C . ILE A 1 191 ? 11.145 -10.947 -23.645 1.00 96.38 191 ILE A C 1
ATOM 1552 O O . ILE A 1 191 ? 10.248 -11.720 -23.980 1.00 96.38 191 ILE A O 1
ATOM 1556 N N . GLN A 1 192 ? 10.978 -10.050 -22.676 1.00 95.06 192 GLN A N 1
ATOM 1557 C CA . GLN A 1 192 ? 9.686 -9.851 -22.021 1.00 95.06 192 GLN A CA 1
ATOM 1558 C C . GLN A 1 192 ? 8.710 -9.127 -22.953 1.00 95.06 192 GLN A C 1
ATOM 1560 O O . GLN A 1 192 ? 9.031 -8.059 -23.487 1.00 95.06 192 GLN A O 1
ATOM 1565 N N . GLN A 1 193 ? 7.504 -9.676 -23.125 1.00 93.50 193 GLN A N 1
ATOM 1566 C CA . GLN A 1 193 ? 6.513 -9.136 -24.061 1.00 93.50 193 GLN A CA 1
ATOM 1567 C C . GLN A 1 193 ? 6.174 -7.667 -23.781 1.00 93.50 193 GLN A C 1
ATOM 1569 O O . GLN A 1 193 ? 6.070 -6.873 -24.712 1.00 93.50 193 GLN A O 1
ATOM 1574 N N . VAL A 1 194 ? 6.102 -7.284 -22.504 1.00 92.56 194 VAL A N 1
ATOM 1575 C CA . VAL A 1 194 ? 5.769 -5.923 -22.057 1.00 92.56 194 VAL A CA 1
ATOM 1576 C C . VAL A 1 194 ? 6.693 -4.848 -22.652 1.00 92.56 194 VAL A C 1
ATOM 1578 O O . VAL A 1 194 ? 6.228 -3.821 -23.148 1.00 92.56 194 VAL A O 1
ATOM 1581 N N . SER A 1 195 ? 8.002 -5.117 -22.695 1.00 93.31 195 SER A N 1
ATOM 1582 C CA . SER A 1 195 ? 9.002 -4.204 -23.260 1.00 93.31 195 SER A CA 1
ATOM 1583 C C . SER A 1 195 ? 8.877 -4.103 -24.778 1.00 93.31 195 SER A C 1
ATOM 1585 O O . SER A 1 195 ? 9.049 -3.029 -25.357 1.00 93.31 195 SER A O 1
ATOM 1587 N N . LEU A 1 196 ? 8.557 -5.220 -25.433 1.00 93.56 196 LEU A N 1
ATOM 1588 C CA . LEU A 1 196 ? 8.377 -5.262 -26.877 1.00 93.56 196 LEU A CA 1
ATOM 1589 C C . LEU A 1 196 ? 7.088 -4.545 -27.304 1.00 93.56 196 LEU A C 1
ATOM 1591 O O . LEU A 1 196 ? 7.108 -3.788 -28.274 1.00 93.56 196 LEU A O 1
ATOM 1595 N N . ASP A 1 197 ? 6.004 -4.720 -26.548 1.00 93.19 197 ASP A N 1
ATOM 1596 C CA . ASP A 1 197 ? 4.723 -4.043 -26.756 1.00 93.19 197 ASP A CA 1
ATOM 1597 C C . ASP A 1 197 ? 4.843 -2.530 -26.586 1.00 93.19 197 ASP A C 1
ATOM 1599 O O . ASP A 1 197 ? 4.311 -1.783 -27.409 1.00 93.19 197 ASP A O 1
ATOM 1603 N N . ALA A 1 198 ? 5.581 -2.061 -25.574 1.00 93.38 198 ALA A N 1
ATOM 1604 C CA . ALA A 1 198 ? 5.833 -0.634 -25.375 1.00 93.38 198 ALA A CA 1
ATOM 1605 C C . ALA A 1 198 ? 6.552 -0.010 -26.587 1.00 93.38 198 ALA A C 1
ATOM 1607 O O . ALA A 1 198 ? 6.135 1.025 -27.110 1.00 93.38 198 ALA A O 1
ATOM 1608 N N . LEU A 1 199 ? 7.601 -0.665 -27.094 1.00 94.69 199 LEU A N 1
ATOM 1609 C CA . LEU A 1 199 ? 8.335 -0.193 -28.271 1.00 94.69 199 LEU A CA 1
ATOM 1610 C C . LEU A 1 199 ? 7.502 -0.282 -29.559 1.00 94.69 199 LEU A C 1
ATOM 1612 O O . LEU A 1 199 ? 7.552 0.626 -30.388 1.00 94.69 199 LEU A O 1
ATOM 1616 N N . ALA A 1 200 ? 6.708 -1.341 -29.726 1.00 92.25 200 ALA A N 1
ATOM 1617 C CA . ALA A 1 200 ? 5.808 -1.486 -30.866 1.00 92.25 200 ALA A CA 1
ATOM 1618 C C . ALA A 1 200 ? 4.714 -0.404 -30.870 1.00 92.25 200 ALA A C 1
ATOM 1620 O O . ALA A 1 200 ? 4.437 0.177 -31.921 1.00 92.25 200 ALA A O 1
ATOM 1621 N N . ARG A 1 201 ? 4.146 -0.073 -29.701 1.00 91.69 201 ARG A N 1
ATOM 1622 C CA . ARG A 1 201 ? 3.153 0.999 -29.533 1.00 91.69 201 ARG A CA 1
ATOM 1623 C C . ARG A 1 201 ? 3.708 2.356 -29.967 1.00 91.69 201 ARG A C 1
ATOM 1625 O O . ARG A 1 201 ? 3.063 3.039 -30.759 1.00 91.69 201 ARG A O 1
ATOM 1632 N N . ARG A 1 202 ? 4.944 2.689 -29.568 1.00 90.62 202 ARG A N 1
ATOM 1633 C CA . ARG A 1 202 ? 5.646 3.918 -30.000 1.00 90.62 202 ARG A CA 1
ATOM 1634 C C . ARG A 1 202 ? 5.712 4.065 -31.522 1.00 90.62 202 ARG A C 1
ATOM 1636 O O . ARG A 1 202 ? 5.636 5.178 -32.035 1.00 90.62 202 ARG A O 1
ATOM 1643 N N . ILE A 1 203 ? 5.878 2.954 -32.240 1.00 90.56 203 ILE A N 1
ATOM 1644 C CA . ILE A 1 203 ? 5.949 2.932 -33.708 1.00 90.56 203 ILE A CA 1
ATOM 1645 C C . ILE A 1 203 ? 4.550 3.047 -34.322 1.00 90.56 203 ILE A C 1
ATOM 1647 O O . ILE A 1 203 ? 4.377 3.752 -35.309 1.00 90.56 203 ILE A O 1
ATOM 1651 N N . GLN A 1 204 ? 3.548 2.373 -33.754 1.00 86.75 204 GLN A N 1
ATOM 1652 C CA . GLN A 1 204 ? 2.172 2.386 -34.267 1.00 86.75 204 GLN A CA 1
ATOM 1653 C C . GLN A 1 204 ? 1.485 3.746 -34.095 1.00 86.75 204 GLN A C 1
ATOM 1655 O O . GLN A 1 204 ? 0.707 4.155 -34.952 1.00 86.75 204 GLN A O 1
ATOM 1660 N N . GLU A 1 205 ? 1.782 4.452 -33.004 1.00 85.94 205 GLU A N 1
ATOM 1661 C CA . GLU A 1 205 ? 1.258 5.793 -32.717 1.00 85.94 205 GLU A CA 1
ATOM 1662 C C . GLU A 1 205 ? 2.012 6.904 -33.475 1.00 85.94 205 GLU A C 1
ATOM 1664 O O . GLU A 1 205 ? 1.614 8.073 -33.443 1.00 85.94 205 GLU A O 1
ATOM 1669 N N . ALA A 1 206 ? 3.097 6.558 -34.177 1.00 79.69 206 ALA A N 1
ATOM 1670 C CA . ALA A 1 206 ? 3.883 7.499 -34.958 1.00 79.69 206 ALA A CA 1
ATOM 1671 C C . ALA A 1 206 ? 3.097 8.052 -36.157 1.00 79.69 206 ALA A C 1
ATOM 1673 O O . ALA A 1 206 ? 2.436 7.325 -36.895 1.00 79.69 206 ALA A O 1
ATOM 1674 N N . GLN A 1 207 ? 3.251 9.350 -36.425 1.00 71.44 207 GLN A N 1
ATOM 1675 C CA . GLN A 1 207 ? 2.819 9.934 -37.697 1.00 71.44 207 GLN A CA 1
ATOM 1676 C C . GLN A 1 207 ? 3.734 9.450 -38.838 1.00 71.44 207 GLN A C 1
ATOM 1678 O O . GLN A 1 207 ? 4.948 9.368 -38.647 1.00 71.44 207 GLN A O 1
ATOM 1683 N N . ASP A 1 208 ? 3.181 9.217 -40.037 1.00 67.50 208 ASP A N 1
ATOM 1684 C CA . ASP A 1 208 ? 3.880 8.601 -41.187 1.00 67.50 208 ASP A CA 1
ATOM 1685 C C . ASP A 1 208 ? 5.268 9.204 -41.500 1.00 67.50 208 ASP A C 1
ATOM 1687 O O . ASP A 1 208 ? 6.185 8.489 -41.896 1.00 67.50 208 ASP A O 1
ATOM 1691 N N . ALA A 1 209 ? 5.458 10.515 -41.302 1.00 59.56 209 ALA A N 1
ATOM 1692 C CA . ALA A 1 209 ? 6.724 11.205 -41.576 1.00 59.56 209 ALA A CA 1
ATOM 1693 C C . ALA A 1 209 ? 7.848 10.922 -40.553 1.00 59.56 209 ALA A C 1
ATOM 1695 O O . ALA A 1 209 ? 9.010 11.174 -40.860 1.00 59.56 209 ALA A O 1
ATOM 1696 N N . ALA A 1 210 ? 7.518 10.424 -39.356 1.00 73.19 210 ALA A N 1
ATOM 1697 C CA . ALA A 1 210 ? 8.461 10.103 -38.276 1.00 73.19 210 ALA A CA 1
ATOM 1698 C C . ALA A 1 210 ? 8.584 8.589 -38.010 1.00 73.19 210 ALA A C 1
ATOM 1700 O O . ALA A 1 210 ? 9.370 8.176 -37.158 1.00 73.19 210 ALA A O 1
ATOM 1701 N N . ALA A 1 211 ? 7.823 7.757 -38.729 1.00 77.62 211 ALA A N 1
ATOM 1702 C CA . ALA A 1 211 ? 7.731 6.321 -38.477 1.00 77.62 211 ALA A CA 1
ATOM 1703 C C . ALA A 1 211 ? 9.074 5.584 -38.649 1.00 77.62 211 ALA A C 1
ATOM 1705 O O . ALA A 1 211 ? 9.408 4.730 -37.831 1.00 77.62 211 ALA A O 1
ATOM 1706 N N . GLU A 1 212 ? 9.877 5.926 -39.665 1.00 86.00 212 GLU A N 1
ATOM 1707 C CA . GLU A 1 212 ? 11.181 5.277 -39.892 1.00 86.00 212 GLU A CA 1
ATOM 1708 C C . GLU A 1 212 ? 12.225 5.663 -38.828 1.00 86.00 212 GLU A C 1
ATOM 1710 O O . GLU A 1 212 ? 12.965 4.806 -38.344 1.00 86.00 212 GLU A O 1
ATOM 1715 N N . ASP A 1 213 ? 12.226 6.929 -38.410 1.00 85.69 213 ASP A N 1
ATOM 1716 C CA . ASP A 1 213 ? 13.068 7.457 -37.332 1.00 85.69 213 ASP A CA 1
ATOM 1717 C C . ASP A 1 213 ? 12.745 6.788 -35.984 1.00 85.69 213 ASP A C 1
ATOM 1719 O O . ASP A 1 213 ? 13.642 6.340 -35.267 1.00 85.69 213 ASP A O 1
ATOM 1723 N N . LEU A 1 214 ? 11.454 6.677 -35.650 1.00 88.69 214 LEU A N 1
ATOM 1724 C CA . LEU A 1 214 ? 10.990 6.046 -34.413 1.00 88.69 214 LEU A CA 1
ATOM 1725 C C . LEU A 1 214 ? 11.189 4.528 -34.428 1.00 88.69 214 LEU A C 1
ATOM 1727 O O . LEU A 1 214 ? 11.482 3.947 -33.382 1.00 88.69 214 LEU A O 1
ATOM 1731 N N . LEU A 1 215 ? 11.094 3.885 -35.597 1.00 92.56 215 LEU A N 1
ATOM 1732 C CA . LEU A 1 215 ? 11.467 2.482 -35.770 1.00 92.56 215 LEU A CA 1
ATOM 1733 C C . LEU A 1 215 ? 12.964 2.273 -35.509 1.00 92.56 215 LEU A C 1
ATOM 1735 O O . LEU A 1 215 ? 13.320 1.330 -34.806 1.00 92.56 215 LEU A O 1
ATOM 1739 N N . LEU A 1 216 ? 13.837 3.142 -36.036 1.00 92.62 216 LEU A N 1
ATOM 1740 C CA . LEU A 1 216 ? 15.280 3.074 -35.786 1.00 92.62 216 LEU A CA 1
ATOM 1741 C C . LEU A 1 216 ? 15.597 3.250 -34.296 1.00 92.62 216 LEU A C 1
ATOM 1743 O O . LEU A 1 216 ? 16.335 2.442 -33.740 1.00 92.62 216 LEU A O 1
ATOM 1747 N N . GLU A 1 217 ? 15.022 4.262 -33.645 1.00 93.56 217 GLU A N 1
ATOM 1748 C CA . GLU A 1 217 ? 15.192 4.490 -32.205 1.00 93.56 217 GLU A CA 1
ATOM 1749 C C . GLU A 1 217 ? 14.708 3.313 -31.360 1.00 93.56 217 GLU A C 1
ATOM 1751 O O . GLU A 1 217 ? 15.405 2.879 -30.446 1.00 93.56 217 GLU A O 1
ATOM 1756 N N . SER A 1 218 ? 13.521 2.787 -31.663 1.00 95.50 218 SER A N 1
ATOM 1757 C CA . SER A 1 218 ? 12.932 1.675 -30.913 1.00 95.50 218 SER A CA 1
ATOM 1758 C C . SER A 1 218 ? 13.744 0.396 -31.104 1.00 95.50 218 SER A C 1
ATOM 1760 O O . SER A 1 218 ? 13.999 -0.328 -30.144 1.00 95.50 218 SER A O 1
ATOM 1762 N N . ALA A 1 219 ? 14.233 0.149 -32.323 1.00 96.38 219 ALA A N 1
ATOM 1763 C CA . ALA A 1 219 ? 15.119 -0.971 -32.607 1.00 96.38 219 ALA A CA 1
ATOM 1764 C C . ALA A 1 219 ? 16.488 -0.827 -31.925 1.00 96.38 219 ALA A C 1
ATOM 1766 O O . ALA A 1 219 ? 17.039 -1.828 -31.462 1.00 96.38 219 ALA A O 1
ATOM 1767 N N . ALA A 1 220 ? 17.018 0.399 -31.843 1.00 95.50 220 ALA A N 1
ATOM 1768 C CA . ALA A 1 220 ? 18.250 0.728 -31.132 1.00 95.50 220 ALA A CA 1
ATOM 1769 C C . ALA A 1 220 ? 18.109 0.518 -29.621 1.00 95.50 220 ALA A C 1
ATOM 1771 O O . ALA A 1 220 ? 18.988 -0.083 -29.006 1.00 95.50 220 ALA A O 1
ATOM 1772 N N . ALA A 1 221 ? 16.990 0.962 -29.041 1.00 94.81 221 ALA A N 1
ATOM 1773 C CA . ALA A 1 221 ? 16.670 0.733 -27.638 1.00 94.81 221 ALA A CA 1
ATOM 1774 C C . ALA A 1 221 ? 16.583 -0.767 -27.333 1.00 94.81 221 ALA A C 1
ATOM 1776 O O . ALA A 1 221 ? 17.230 -1.223 -26.395 1.00 94.81 221 ALA A O 1
ATOM 1777 N N . LEU A 1 222 ? 15.874 -1.541 -28.166 1.00 96.56 222 LEU A N 1
ATOM 1778 C CA . LEU A 1 222 ? 15.775 -2.994 -28.007 1.00 96.56 222 LEU A CA 1
ATOM 1779 C C . LEU A 1 222 ? 17.138 -3.692 -28.140 1.00 96.56 222 LEU A C 1
ATOM 1781 O O . LEU A 1 222 ? 17.458 -4.577 -27.355 1.00 96.56 222 LEU A O 1
ATOM 1785 N N . ALA A 1 223 ? 17.971 -3.287 -29.104 1.00 96.69 223 ALA A N 1
ATOM 1786 C CA . ALA A 1 223 ? 19.323 -3.830 -29.245 1.00 96.69 223 ALA A CA 1
ATOM 1787 C C . ALA A 1 223 ? 20.175 -3.530 -28.001 1.00 96.69 223 ALA A C 1
ATOM 1789 O O . ALA A 1 223 ? 20.806 -4.430 -27.451 1.00 96.69 223 ALA A O 1
ATOM 1790 N N . GLY A 1 224 ? 20.154 -2.284 -27.522 1.00 95.00 224 GLY A N 1
ATOM 1791 C CA . GLY A 1 224 ? 20.889 -1.880 -26.328 1.00 95.00 224 GLY A CA 1
ATOM 1792 C C . GLY A 1 224 ? 20.428 -2.621 -25.072 1.00 95.00 224 GLY A C 1
ATOM 1793 O O . GLY A 1 224 ? 21.265 -3.037 -24.273 1.00 95.00 224 GLY A O 1
ATOM 1794 N N . THR A 1 225 ? 19.122 -2.838 -24.898 1.00 93.94 225 THR A N 1
ATOM 1795 C CA . THR A 1 225 ? 18.599 -3.583 -23.746 1.00 93.94 225 THR A CA 1
ATOM 1796 C C . THR A 1 225 ? 18.906 -5.078 -23.814 1.00 93.94 225 THR A C 1
ATOM 1798 O O . THR A 1 225 ? 19.260 -5.644 -22.781 1.00 93.94 225 THR A O 1
ATOM 1801 N N . ILE A 1 226 ? 18.894 -5.696 -25.003 1.00 95.94 226 ILE A N 1
ATOM 1802 C CA . ILE A 1 226 ? 19.372 -7.076 -25.208 1.00 95.94 226 ILE A CA 1
ATOM 1803 C C . ILE A 1 226 ? 20.841 -7.206 -24.784 1.00 95.94 226 ILE A C 1
ATOM 1805 O O . ILE A 1 226 ? 21.183 -8.134 -24.054 1.00 95.94 226 ILE A O 1
ATOM 1809 N N . LEU A 1 227 ? 21.707 -6.267 -25.187 1.00 95.94 227 LEU A N 1
ATOM 1810 C CA . LEU A 1 227 ? 23.127 -6.291 -24.815 1.00 95.94 227 LEU A CA 1
ATOM 1811 C C . LEU A 1 227 ? 23.327 -6.140 -23.302 1.00 95.94 227 LEU A C 1
ATOM 1813 O O . LEU A 1 227 ? 24.090 -6.899 -22.710 1.00 95.94 227 LEU A O 1
ATOM 1817 N N . MET A 1 228 ? 22.612 -5.211 -22.662 1.00 94.19 228 MET A N 1
ATOM 1818 C CA . MET A 1 228 ? 22.679 -5.035 -21.208 1.00 94.19 228 MET A CA 1
ATOM 1819 C C . MET A 1 228 ? 22.202 -6.282 -20.453 1.00 94.19 228 MET A C 1
ATOM 1821 O O . MET A 1 228 ? 22.880 -6.741 -19.536 1.00 94.19 228 MET A O 1
ATOM 1825 N N . ALA A 1 229 ? 21.061 -6.852 -20.847 1.00 93.19 229 ALA A N 1
ATOM 1826 C CA . ALA A 1 229 ? 20.518 -8.071 -20.254 1.00 93.19 229 ALA A CA 1
ATOM 1827 C C . ALA A 1 229 ? 21.450 -9.278 -20.462 1.00 93.19 229 ALA A C 1
ATOM 1829 O O . ALA A 1 229 ? 21.704 -10.032 -19.521 1.00 93.19 229 ALA A O 1
ATOM 1830 N N . SER A 1 230 ? 22.025 -9.418 -21.660 1.00 94.62 230 SER A N 1
ATOM 1831 C CA . SER A 1 230 ? 23.059 -10.412 -21.964 1.00 94.62 230 SER A CA 1
ATOM 1832 C C . SER A 1 230 ? 24.271 -10.258 -21.044 1.00 94.62 230 SER A C 1
ATOM 1834 O O . SER A 1 230 ? 24.741 -11.246 -20.488 1.00 94.62 230 SER A O 1
ATOM 1836 N N . GLY A 1 231 ? 24.722 -9.026 -20.788 1.00 93.00 231 GLY A N 1
ATOM 1837 C CA . GLY A 1 231 ? 25.827 -8.755 -19.870 1.00 93.00 231 GLY A CA 1
ATOM 1838 C C . GLY A 1 231 ? 25.568 -9.206 -18.430 1.00 93.00 231 GLY A C 1
ATOM 1839 O O . GLY A 1 231 ? 26.471 -9.746 -17.792 1.00 93.00 231 GLY A O 1
ATOM 1840 N N . VAL A 1 232 ? 24.338 -9.032 -17.932 1.00 90.56 232 VAL A N 1
ATOM 1841 C CA . VAL A 1 232 ? 23.944 -9.505 -16.590 1.00 90.56 232 VAL A CA 1
ATOM 1842 C C . VAL A 1 232 ? 23.926 -11.035 -16.533 1.00 90.56 232 VAL A C 1
ATOM 1844 O O . VAL A 1 232 ? 24.351 -11.614 -15.544 1.00 90.56 232 VAL A O 1
ATOM 1847 N N . CYS A 1 233 ? 23.464 -11.716 -17.583 1.00 88.69 233 CYS A N 1
ATOM 1848 C CA . CYS A 1 233 ? 23.373 -13.183 -17.593 1.00 88.69 233 CYS A CA 1
ATOM 1849 C C . CYS A 1 233 ? 24.710 -13.877 -17.883 1.00 88.69 233 CYS A C 1
ATOM 1851 O O . CYS A 1 233 ? 24.969 -14.956 -17.360 1.00 88.69 233 CYS A O 1
ATOM 1853 N N . GLY A 1 234 ? 25.543 -13.271 -18.727 1.00 90.81 234 GLY A N 1
ATOM 1854 C CA . GLY A 1 234 ? 26.695 -13.931 -19.324 1.00 90.81 234 GLY A CA 1
ATOM 1855 C C . GLY A 1 234 ? 26.327 -14.823 -20.518 1.00 90.81 234 GLY A C 1
ATOM 1856 O O . GLY A 1 234 ? 25.173 -14.895 -20.932 1.00 90.81 234 GLY A O 1
ATOM 1857 N N . ARG A 1 235 ? 27.330 -15.505 -21.084 1.00 90.31 235 ARG A N 1
ATOM 1858 C CA . ARG A 1 235 ? 27.207 -16.350 -22.295 1.00 90.31 235 ARG A CA 1
ATOM 1859 C C . ARG A 1 235 ? 26.936 -17.830 -22.009 1.00 90.31 235 ARG A C 1
ATOM 1861 O O . ARG A 1 235 ? 26.699 -18.587 -22.943 1.00 90.31 235 ARG A O 1
ATOM 1868 N N . GLY A 1 236 ? 27.016 -18.235 -20.747 1.00 90.00 236 GLY A N 1
ATOM 1869 C CA . GLY A 1 236 ? 26.871 -19.611 -20.274 1.00 90.00 236 GLY A CA 1
ATOM 1870 C C . GLY A 1 236 ? 26.970 -19.682 -18.742 1.00 90.00 236 GLY A C 1
ATOM 1871 O O . GLY A 1 236 ? 27.310 -18.660 -18.129 1.00 90.00 236 GLY A O 1
ATOM 1872 N N . PRO A 1 237 ? 26.712 -20.851 -18.126 1.00 85.12 237 PRO A N 1
ATOM 1873 C CA . PRO A 1 237 ? 26.675 -21.017 -16.667 1.00 85.12 237 PRO A CA 1
ATOM 1874 C C . PRO A 1 237 ? 27.954 -20.560 -15.953 1.00 85.12 237 PRO A C 1
ATOM 1876 O O . PRO A 1 237 ? 27.875 -19.892 -14.930 1.00 85.12 237 PRO A O 1
ATOM 1879 N N . ASP A 1 238 ? 29.121 -20.802 -16.556 1.00 83.88 238 ASP A N 1
ATOM 1880 C CA . ASP A 1 238 ? 30.433 -20.487 -15.968 1.00 83.88 238 ASP A CA 1
ATOM 1881 C C . ASP A 1 238 ? 30.898 -19.035 -16.217 1.00 83.88 238 ASP A C 1
ATOM 1883 O O . ASP A 1 238 ? 32.079 -18.717 -16.069 1.00 83.88 238 ASP A O 1
ATOM 1887 N N . THR A 1 239 ? 30.019 -18.135 -16.682 1.00 87.25 239 THR A N 1
ATOM 1888 C CA . THR A 1 239 ? 30.454 -16.777 -17.071 1.00 87.25 239 THR A CA 1
ATOM 1889 C C . THR A 1 239 ? 30.794 -15.896 -15.875 1.00 87.25 239 THR A C 1
ATOM 1891 O O . THR A 1 239 ? 31.792 -15.174 -15.919 1.00 87.25 239 THR A O 1
ATOM 1894 N N . HIS A 1 240 ? 29.950 -15.920 -14.843 1.00 87.75 240 HIS A N 1
ATOM 1895 C CA . HIS A 1 240 ? 30.104 -15.102 -13.643 1.00 87.75 240 HIS A CA 1
ATOM 1896 C C . HIS A 1 240 ? 30.355 -16.024 -12.453 1.00 87.75 240 HIS A C 1
ATOM 1898 O O . HIS A 1 240 ? 29.561 -16.929 -12.210 1.00 87.75 240 HIS A O 1
ATOM 1904 N N . SER A 1 241 ? 31.455 -15.809 -11.728 1.00 79.88 241 SER A N 1
ATOM 1905 C CA . SER A 1 241 ? 31.742 -16.533 -10.486 1.00 79.88 241 SER A CA 1
ATOM 1906 C C . SER A 1 241 ? 30.972 -15.930 -9.310 1.00 79.88 241 SER A C 1
ATOM 1908 O O . SER A 1 241 ? 30.523 -14.782 -9.368 1.00 79.88 241 SER A O 1
ATOM 1910 N N . SER A 1 242 ? 30.900 -16.667 -8.202 1.00 76.50 242 SER A N 1
ATOM 1911 C CA . SER A 1 242 ? 30.356 -16.183 -6.926 1.00 76.50 242 SER A CA 1
ATOM 1912 C C . SER A 1 242 ? 31.206 -15.093 -6.255 1.00 76.50 242 SER A C 1
ATOM 1914 O O . SER A 1 242 ? 30.871 -14.669 -5.162 1.00 76.50 242 SER A O 1
ATOM 1916 N N . GLU A 1 243 ? 32.294 -14.630 -6.876 1.00 77.44 243 GLU A N 1
ATOM 1917 C CA . GLU A 1 243 ? 33.081 -13.475 -6.410 1.00 77.44 243 GLU A CA 1
ATOM 1918 C C . GLU A 1 243 ? 32.604 -12.159 -7.054 1.00 77.44 243 GLU A C 1
ATOM 1920 O O . GLU A 1 243 ? 32.968 -11.066 -6.621 1.00 77.44 243 GLU A O 1
ATOM 1925 N N . ILE A 1 244 ? 31.808 -12.240 -8.129 1.00 81.00 244 ILE A N 1
ATOM 1926 C CA . ILE A 1 244 ? 31.314 -11.064 -8.846 1.00 81.00 244 ILE A CA 1
ATOM 1927 C C . ILE A 1 244 ? 30.000 -10.603 -8.214 1.00 81.00 244 ILE A C 1
ATOM 1929 O O . ILE A 1 244 ? 28.999 -11.315 -8.207 1.00 81.00 244 ILE A O 1
ATOM 1933 N N . SER A 1 245 ? 29.988 -9.360 -7.746 1.00 80.38 245 SER A N 1
ATOM 1934 C CA . SER A 1 245 ? 28.787 -8.670 -7.287 1.00 80.38 245 SER A CA 1
ATOM 1935 C C . SER A 1 245 ? 28.061 -7.947 -8.419 1.00 80.38 245 SER A C 1
ATOM 1937 O O . SER A 1 245 ? 28.678 -7.486 -9.390 1.00 80.38 245 SER A O 1
ATOM 1939 N N . LEU A 1 246 ? 26.749 -7.739 -8.263 1.00 79.56 246 LEU A N 1
ATOM 1940 C CA . LEU A 1 246 ? 26.010 -6.798 -9.108 1.00 79.56 246 LEU A CA 1
ATOM 1941 C C . LEU A 1 246 ? 26.602 -5.381 -9.009 1.00 79.56 246 LEU A C 1
ATOM 1943 O O . LEU A 1 246 ? 26.692 -4.691 -10.027 1.00 79.56 246 LEU A O 1
ATOM 1947 N N . GLY A 1 247 ? 27.084 -4.979 -7.827 1.00 73.19 247 GLY A N 1
ATOM 1948 C CA . GLY A 1 247 ? 27.744 -3.688 -7.604 1.00 73.19 247 GLY A CA 1
ATOM 1949 C C . GLY A 1 247 ? 28.963 -3.456 -8.506 1.00 73.19 247 GLY A C 1
ATOM 1950 O O . GLY A 1 247 ? 29.123 -2.367 -9.055 1.00 73.19 247 GLY A O 1
ATOM 1951 N N . ASN A 1 248 ? 29.769 -4.493 -8.754 1.00 79.25 248 ASN A N 1
ATOM 1952 C CA . ASN A 1 248 ? 30.933 -4.425 -9.646 1.00 79.25 248 ASN A CA 1
ATOM 1953 C C . ASN A 1 248 ? 30.566 -4.597 -11.129 1.00 79.25 248 ASN A C 1
ATOM 1955 O O . ASN A 1 248 ? 31.241 -4.069 -12.021 1.00 79.25 248 ASN A O 1
ATOM 1959 N N . LEU A 1 249 ? 29.498 -5.344 -11.416 1.00 83.75 249 LEU A N 1
ATOM 1960 C CA . LEU A 1 249 ? 29.077 -5.656 -12.779 1.00 83.75 249 LEU A CA 1
ATOM 1961 C C . LEU A 1 249 ? 28.352 -4.480 -13.455 1.00 83.75 249 LEU A C 1
ATOM 1963 O O . LEU A 1 249 ? 28.631 -4.170 -14.617 1.00 83.75 249 LEU A O 1
ATOM 1967 N N . LEU A 1 250 ? 27.452 -3.794 -12.744 1.00 84.69 250 LEU A N 1
ATOM 1968 C CA . LEU A 1 250 ? 26.614 -2.729 -13.308 1.00 84.69 250 LEU A CA 1
ATOM 1969 C C . LEU A 1 250 ? 27.404 -1.537 -13.890 1.00 84.69 250 LEU A C 1
ATOM 1971 O O . LEU A 1 250 ? 27.069 -1.114 -15.002 1.00 84.69 250 LEU A O 1
ATOM 1975 N N . PRO A 1 251 ? 28.484 -1.027 -13.259 1.00 82.62 251 PRO A N 1
ATOM 1976 C CA . PRO A 1 251 ? 29.307 0.037 -13.842 1.00 82.62 251 PRO A CA 1
ATOM 1977 C C . PRO A 1 251 ? 29.956 -0.361 -15.175 1.00 82.62 251 PRO A C 1
ATOM 1979 O O . PRO A 1 251 ? 30.039 0.447 -16.107 1.00 82.62 251 PRO A O 1
ATOM 1982 N N . ARG A 1 252 ? 30.376 -1.628 -15.308 1.00 87.00 252 ARG A N 1
ATOM 1983 C CA . ARG A 1 252 ? 30.926 -2.158 -16.567 1.00 87.00 252 ARG A CA 1
ATOM 1984 C C . ARG A 1 252 ? 29.858 -2.183 -17.658 1.00 87.00 252 ARG A C 1
ATOM 1986 O O . ARG A 1 252 ? 30.143 -1.786 -18.788 1.00 87.00 252 ARG A O 1
ATOM 1993 N N . ILE A 1 253 ? 28.635 -2.583 -17.306 1.00 89.69 253 ILE A N 1
ATOM 1994 C CA . ILE A 1 253 ? 27.480 -2.595 -18.214 1.00 89.69 253 ILE A CA 1
ATOM 1995 C C . ILE A 1 253 ? 27.120 -1.188 -18.689 1.00 89.69 253 ILE A C 1
ATOM 1997 O O . ILE A 1 253 ? 26.971 -0.963 -19.890 1.00 89.69 253 ILE A O 1
ATOM 2001 N N . ALA A 1 254 ? 27.043 -0.223 -17.772 1.00 86.00 254 ALA A N 1
ATOM 2002 C CA . ALA A 1 254 ? 26.770 1.172 -18.108 1.00 86.00 254 ALA A CA 1
ATOM 2003 C C . ALA A 1 254 ? 27.817 1.750 -19.079 1.00 86.00 254 ALA A C 1
ATOM 2005 O O . ALA A 1 254 ? 27.461 2.457 -20.021 1.00 86.00 254 ALA A O 1
ATOM 2006 N N . THR A 1 255 ? 29.091 1.381 -18.904 1.00 89.00 255 THR A N 1
ATOM 2007 C CA . THR A 1 255 ? 30.199 1.860 -19.745 1.00 89.00 255 THR A CA 1
ATOM 2008 C C . THR A 1 255 ? 30.051 1.423 -21.205 1.00 89.00 255 THR A C 1
ATOM 2010 O O . THR A 1 255 ? 30.089 2.266 -22.104 1.00 89.00 255 THR A O 1
ATOM 2013 N N . TYR A 1 256 ? 29.862 0.125 -21.478 1.00 92.31 256 TYR A N 1
ATOM 2014 C CA . TYR A 1 256 ? 29.728 -0.331 -22.868 1.00 92.31 256 TYR A CA 1
ATOM 2015 C C . TYR A 1 256 ? 28.368 0.038 -23.473 1.00 92.31 256 TYR A C 1
ATOM 2017 O O . TYR A 1 256 ? 28.276 0.232 -24.684 1.00 92.31 256 TYR A O 1
ATOM 2025 N N . ARG A 1 257 ? 27.316 0.168 -22.651 1.00 91.62 257 ARG A N 1
ATOM 2026 C CA . ARG A 1 257 ? 26.005 0.689 -23.067 1.00 91.62 257 ARG A CA 1
ATOM 2027 C C . ARG A 1 257 ? 26.152 2.089 -23.650 1.00 91.62 257 ARG A C 1
ATOM 2029 O O . ARG A 1 257 ? 25.646 2.354 -24.737 1.00 91.62 257 ARG A O 1
ATOM 2036 N N . ASP A 1 258 ? 26.830 2.978 -22.931 1.00 90.06 258 ASP A N 1
ATOM 2037 C CA . ASP A 1 258 ? 27.011 4.360 -23.373 1.00 90.06 258 ASP A CA 1
ATOM 2038 C C . ASP A 1 258 ? 27.864 4.407 -24.651 1.00 90.06 258 ASP A C 1
ATOM 2040 O O . ASP A 1 258 ? 27.471 5.057 -25.621 1.00 90.06 258 ASP A O 1
ATOM 2044 N N . ALA A 1 259 ? 28.933 3.604 -24.725 1.00 93.12 259 ALA A N 1
ATOM 2045 C CA . ALA A 1 259 ? 29.743 3.461 -25.937 1.00 93.12 259 ALA A CA 1
ATOM 2046 C C . ALA A 1 259 ? 28.942 2.934 -27.148 1.00 93.12 259 ALA A C 1
ATOM 2048 O O . ALA A 1 259 ? 29.128 3.417 -28.266 1.00 93.12 259 ALA A O 1
ATOM 2049 N N . PHE A 1 260 ? 28.031 1.975 -26.940 1.00 95.31 260 PHE A N 1
ATOM 2050 C CA . PHE A 1 260 ? 27.142 1.455 -27.983 1.00 95.31 260 PHE A CA 1
ATOM 2051 C C . PHE A 1 260 ? 26.261 2.560 -28.575 1.00 95.31 260 PHE A C 1
ATOM 2053 O O . PHE A 1 260 ? 26.228 2.735 -29.794 1.00 95.31 260 PHE A O 1
ATOM 2060 N N . TYR A 1 261 ? 25.582 3.336 -27.728 1.00 93.75 261 TYR A N 1
ATOM 2061 C CA . TYR A 1 261 ? 24.690 4.397 -28.195 1.00 93.75 261 TYR A CA 1
ATOM 2062 C C . TYR A 1 261 ? 25.443 5.581 -28.819 1.00 93.75 261 TYR A C 1
ATOM 2064 O O . TYR A 1 261 ? 24.961 6.167 -29.791 1.00 93.75 261 TYR A O 1
ATOM 2072 N N . GLU A 1 262 ? 26.625 5.927 -28.301 1.00 92.75 262 GLU A N 1
ATOM 2073 C CA . GLU A 1 262 ? 27.500 6.941 -28.902 1.00 92.75 262 GLU A CA 1
ATOM 2074 C C . GLU A 1 262 ? 27.957 6.531 -30.303 1.00 92.75 262 GLU A C 1
ATOM 2076 O O . GLU A 1 262 ? 27.854 7.327 -31.238 1.00 92.75 262 GLU A O 1
ATOM 2081 N N . GLN A 1 263 ? 28.407 5.283 -30.469 1.00 92.62 263 GLN A N 1
ATOM 2082 C CA . GLN A 1 263 ? 28.814 4.769 -31.773 1.00 92.62 263 GLN A CA 1
ATOM 2083 C C . GLN A 1 263 ? 27.628 4.728 -32.746 1.00 92.62 263 GLN A C 1
ATOM 2085 O O . GLN A 1 263 ? 27.744 5.188 -33.881 1.00 92.62 263 GLN A O 1
ATOM 2090 N N . LEU A 1 264 ? 26.463 4.257 -32.296 1.00 92.94 264 LEU A N 1
ATOM 2091 C CA . LEU A 1 264 ? 25.277 4.165 -33.144 1.00 92.94 264 LEU A CA 1
ATOM 2092 C C . LEU A 1 264 ? 24.801 5.538 -33.645 1.00 92.94 264 LEU A C 1
ATOM 2094 O O . LEU A 1 264 ? 24.375 5.662 -34.793 1.00 92.94 264 LEU A O 1
ATOM 2098 N N . LEU A 1 265 ? 24.907 6.583 -32.814 1.00 91.81 265 LEU A N 1
ATOM 2099 C CA . LEU A 1 265 ? 24.591 7.957 -33.217 1.00 91.81 265 LEU A CA 1
ATOM 2100 C C . LEU A 1 265 ? 25.561 8.484 -34.290 1.00 91.81 265 LEU A C 1
ATOM 2102 O O . LEU A 1 265 ? 25.161 9.281 -35.139 1.00 91.81 265 LEU A O 1
ATOM 2106 N N . VAL A 1 266 ? 26.826 8.051 -34.259 1.00 91.06 266 VAL A N 1
ATOM 2107 C CA . VAL A 1 266 ? 27.831 8.389 -35.281 1.00 91.06 266 VAL A CA 1
ATOM 2108 C C . VAL A 1 266 ? 27.550 7.663 -36.596 1.00 91.06 266 VAL A C 1
ATOM 2110 O O . VAL A 1 266 ? 27.668 8.275 -37.658 1.00 91.06 266 VAL A O 1
ATOM 2113 N N . ASP A 1 267 ? 27.155 6.391 -36.530 1.00 87.12 267 ASP A N 1
ATOM 2114 C CA . ASP A 1 267 ? 26.866 5.564 -37.706 1.00 87.12 267 ASP A CA 1
ATOM 2115 C C . ASP A 1 267 ? 25.546 5.972 -38.392 1.00 87.12 267 ASP A C 1
ATOM 2117 O O . ASP A 1 267 ? 25.426 5.906 -39.620 1.00 87.12 267 ASP A O 1
ATOM 2121 N N . HIS A 1 268 ? 24.575 6.470 -37.618 1.00 85.69 268 HIS A N 1
ATOM 2122 C CA . HIS A 1 268 ? 23.271 6.943 -38.094 1.00 85.69 268 HIS A CA 1
ATOM 2123 C C . HIS A 1 268 ? 22.958 8.373 -37.609 1.00 85.69 268 HIS A C 1
ATOM 2125 O O . HIS A 1 268 ? 22.065 8.575 -36.780 1.00 85.69 268 HIS A O 1
ATOM 2131 N N . PRO A 1 269 ? 23.664 9.398 -38.123 1.00 83.38 269 PRO A N 1
ATOM 2132 C CA . PRO A 1 269 ? 23.499 10.763 -37.648 1.00 83.38 269 PRO A CA 1
ATOM 2133 C C . PRO A 1 269 ? 22.170 11.362 -38.119 1.00 83.38 269 PRO A C 1
ATOM 2135 O O . PRO A 1 269 ? 21.847 11.364 -39.307 1.00 83.38 269 PRO A O 1
ATOM 2138 N N . SER A 1 270 ? 21.434 11.956 -37.183 1.00 84.25 270 SER A N 1
ATOM 2139 C CA . SER A 1 270 ? 20.234 12.756 -37.443 1.00 84.25 270 SER A CA 1
ATOM 2140 C C . SER A 1 270 ? 20.340 14.074 -36.684 1.00 84.25 270 SER A C 1
ATOM 2142 O O . SER A 1 270 ? 20.694 14.082 -35.504 1.00 84.25 270 SER A O 1
ATOM 2144 N N . GLU A 1 271 ? 20.023 15.199 -37.334 1.00 84.94 271 GLU A N 1
ATOM 2145 C CA . GLU A 1 271 ? 20.039 16.518 -36.680 1.00 84.94 271 GLU A CA 1
ATOM 2146 C C . GLU A 1 271 ? 19.135 16.540 -35.440 1.00 84.94 271 GLU A C 1
ATOM 2148 O O . GLU A 1 271 ? 19.502 17.120 -34.416 1.00 84.94 271 GLU A O 1
ATOM 2153 N N . ARG A 1 272 ? 17.993 15.838 -35.501 1.00 87.38 272 ARG A N 1
ATOM 2154 C CA . ARG A 1 272 ? 17.066 15.686 -34.376 1.00 87.38 272 ARG A CA 1
ATOM 2155 C C . ARG A 1 272 ? 17.689 14.878 -33.240 1.00 87.38 272 ARG A C 1
ATOM 2157 O O . ARG A 1 272 ? 17.667 15.345 -32.107 1.00 87.38 272 ARG A O 1
ATOM 2164 N N . LEU A 1 273 ? 18.277 13.715 -33.536 1.00 85.31 273 LEU A N 1
ATOM 2165 C CA . LEU A 1 273 ? 18.896 12.856 -32.517 1.00 85.31 273 LEU A CA 1
ATOM 2166 C C . LEU A 1 273 ? 20.111 13.518 -31.861 1.00 85.31 273 LEU A C 1
ATOM 2168 O O . LEU A 1 273 ? 20.306 13.377 -30.661 1.00 85.31 273 LEU A O 1
ATOM 2172 N N . ILE A 1 274 ? 20.907 14.285 -32.611 1.00 87.50 274 ILE A N 1
ATOM 2173 C CA . ILE A 1 274 ? 22.043 15.038 -32.058 1.00 87.50 274 ILE A CA 1
ATOM 2174 C C . ILE A 1 274 ? 21.550 16.164 -31.138 1.00 87.50 274 ILE A C 1
ATOM 2176 O O . ILE A 1 274 ? 22.125 16.391 -30.070 1.00 87.50 274 ILE A O 1
ATOM 2180 N N . ALA A 1 275 ? 20.486 16.873 -31.532 1.00 86.94 275 ALA A N 1
ATOM 2181 C CA . ALA A 1 275 ? 19.875 17.903 -30.698 1.00 86.94 275 ALA A CA 1
ATOM 2182 C C . ALA A 1 275 ? 19.271 17.310 -29.413 1.00 86.94 275 ALA A C 1
ATOM 2184 O O . ALA A 1 275 ? 19.528 17.836 -28.329 1.00 86.94 275 ALA A O 1
ATOM 2185 N N . GLU A 1 276 ? 18.544 16.196 -29.527 1.00 87.19 276 GLU A N 1
ATOM 2186 C CA . GLU A 1 276 ? 17.987 15.449 -28.396 1.00 87.19 276 GLU A CA 1
ATOM 2187 C C . GLU A 1 276 ? 19.098 14.944 -27.468 1.00 87.19 276 GLU A C 1
ATOM 2189 O O . GLU A 1 276 ? 19.064 15.212 -26.271 1.00 87.19 276 GLU A O 1
ATOM 2194 N N . ALA A 1 277 ? 20.143 14.314 -28.011 1.00 86.56 277 ALA A N 1
ATOM 2195 C CA . ALA A 1 277 ? 21.262 13.796 -27.229 1.00 86.56 277 ALA A CA 1
ATOM 2196 C C . ALA A 1 277 ? 21.991 14.892 -26.447 1.00 86.56 277 ALA A C 1
ATOM 2198 O O . ALA A 1 277 ? 22.442 14.671 -25.325 1.00 86.56 277 ALA A O 1
ATOM 2199 N N . LYS A 1 278 ? 22.095 16.099 -27.013 1.00 85.38 278 LYS A N 1
ATOM 2200 C CA . LYS A 1 278 ? 22.678 17.254 -26.324 1.00 85.38 278 LYS A CA 1
ATOM 2201 C C . LYS A 1 278 ? 21.764 17.792 -25.223 1.00 85.38 278 LYS A C 1
ATOM 2203 O O . LYS A 1 278 ? 22.265 18.213 -24.181 1.00 85.38 278 LYS A O 1
ATOM 2208 N N . HIS A 1 279 ? 20.456 17.812 -25.467 1.00 82.12 279 HIS A N 1
ATOM 2209 C CA . HIS A 1 279 ? 19.448 18.293 -24.521 1.00 82.12 279 HIS A CA 1
ATOM 2210 C C . HIS A 1 279 ? 19.294 17.337 -23.331 1.00 82.12 279 HIS A C 1
ATOM 2212 O O . HIS A 1 279 ? 19.507 17.751 -22.195 1.00 82.12 279 HIS A O 1
ATOM 2218 N N . LEU A 1 280 ? 19.076 16.049 -23.604 1.00 81.75 280 LEU A N 1
ATOM 2219 C CA . LEU A 1 280 ? 18.953 14.976 -22.610 1.00 81.75 280 LEU A CA 1
ATOM 2220 C C . LEU A 1 280 ? 20.307 14.505 -22.052 1.00 81.75 280 LEU A C 1
ATOM 2222 O O . LEU A 1 280 ? 20.357 13.706 -21.122 1.00 81.75 280 LEU A O 1
ATOM 2226 N N . ARG A 1 281 ? 21.422 14.996 -22.616 1.00 78.94 281 ARG A N 1
ATOM 2227 C CA . ARG A 1 281 ? 22.811 14.613 -22.284 1.00 78.94 281 ARG A CA 1
ATOM 2228 C C . ARG A 1 281 ? 23.101 13.115 -22.427 1.00 78.94 281 ARG A C 1
ATOM 2230 O O . ARG A 1 281 ? 24.015 12.599 -21.776 1.00 78.94 281 ARG A O 1
ATOM 2237 N N . GLN A 1 282 ? 22.342 12.444 -23.288 1.00 81.38 282 GLN A N 1
ATOM 2238 C CA . GLN A 1 282 ? 22.459 11.021 -23.567 1.00 81.38 282 GLN A CA 1
ATOM 2239 C C . GLN A 1 282 ? 21.943 10.698 -24.978 1.00 81.38 282 GLN A C 1
ATOM 2241 O O . GLN A 1 282 ? 20.821 11.089 -25.310 1.00 81.38 282 GLN A O 1
ATOM 2246 N N . PRO A 1 283 ? 22.709 9.970 -25.813 1.00 87.81 283 PRO A N 1
ATOM 2247 C CA . PRO A 1 283 ? 22.217 9.512 -27.108 1.00 87.81 283 PRO A CA 1
ATOM 2248 C C . PRO A 1 283 ? 21.014 8.574 -26.949 1.00 87.81 283 PRO A C 1
ATOM 2250 O O . PRO A 1 283 ? 20.991 7.745 -26.039 1.00 87.81 283 PRO A O 1
ATOM 2253 N N . PHE A 1 284 ? 20.017 8.711 -27.831 1.00 89.81 284 PHE A N 1
ATOM 2254 C CA . PHE A 1 284 ? 18.759 7.947 -27.781 1.00 89.81 284 PHE A CA 1
ATOM 2255 C C . PHE A 1 284 ? 18.011 8.066 -26.434 1.00 89.81 284 PHE A C 1
ATOM 2257 O O . PHE A 1 284 ? 17.279 7.162 -26.027 1.00 89.81 284 PHE A O 1
ATOM 2264 N N . GLY A 1 285 ? 18.186 9.185 -25.720 1.00 85.44 285 GLY A N 1
ATOM 2265 C CA . GLY A 1 285 ? 17.540 9.416 -24.428 1.00 85.44 285 GLY A CA 1
ATOM 2266 C C . GLY A 1 285 ? 16.008 9.421 -24.510 1.00 85.44 285 GLY A C 1
ATOM 2267 O O . GLY A 1 285 ? 15.359 8.893 -23.610 1.00 85.44 285 GLY A O 1
ATOM 2268 N N . GLY A 1 286 ? 15.419 9.935 -25.598 1.00 87.94 286 GLY A N 1
ATOM 2269 C CA . GLY A 1 286 ? 13.967 10.095 -25.717 1.00 87.94 286 GLY A CA 1
ATOM 2270 C C . GLY A 1 286 ? 13.204 8.771 -25.802 1.00 87.94 286 GLY A C 1
ATOM 2271 O O . GLY A 1 286 ? 12.126 8.632 -25.221 1.00 87.94 286 GLY A O 1
ATOM 2272 N N . VAL A 1 287 ? 13.755 7.766 -26.492 1.00 90.44 287 VAL A N 1
ATOM 2273 C CA . VAL A 1 287 ? 13.152 6.421 -26.548 1.00 90.44 287 VAL A CA 1
ATOM 2274 C C . VAL A 1 287 ? 13.313 5.667 -25.231 1.00 90.44 287 VAL A C 1
ATOM 2276 O O . VAL A 1 287 ? 12.392 4.970 -24.815 1.00 90.44 287 VAL A O 1
ATOM 2279 N N . ARG A 1 288 ? 14.435 5.856 -24.530 1.00 88.19 288 ARG A N 1
ATOM 2280 C CA . ARG A 1 288 ? 14.677 5.227 -23.226 1.00 88.19 288 ARG A CA 1
ATOM 2281 C C . ARG A 1 288 ? 13.769 5.790 -22.139 1.00 88.19 288 ARG A C 1
ATOM 2283 O O . ARG A 1 288 ? 13.159 5.016 -21.410 1.00 88.19 288 ARG A O 1
ATOM 2290 N N . GLN A 1 289 ? 13.640 7.115 -22.067 1.00 86.69 289 GLN A N 1
ATOM 2291 C CA . GLN A 1 289 ? 12.706 7.768 -21.148 1.00 86.69 289 GLN A CA 1
ATOM 2292 C C . GLN A 1 289 ? 11.263 7.333 -21.426 1.00 86.69 289 GLN A C 1
ATOM 2294 O O . GLN A 1 289 ? 10.533 7.028 -20.491 1.00 86.69 289 GLN A O 1
ATOM 2299 N N . TYR A 1 290 ? 10.866 7.226 -22.699 1.00 88.75 290 TYR A N 1
ATOM 2300 C CA . TYR A 1 290 ? 9.547 6.701 -23.060 1.00 88.75 290 TYR A CA 1
ATOM 2301 C C . TYR A 1 290 ? 9.349 5.253 -22.614 1.00 88.75 290 TYR A C 1
ATOM 2303 O O . TYR A 1 290 ? 8.321 4.952 -22.022 1.00 88.75 290 TYR A O 1
ATOM 2311 N N . LEU A 1 291 ? 10.319 4.367 -22.872 1.00 89.81 291 LEU A N 1
ATOM 2312 C CA . LEU A 1 291 ? 10.223 2.963 -22.473 1.00 89.81 291 LEU A CA 1
ATOM 2313 C C . LEU A 1 291 ? 10.073 2.838 -20.951 1.00 89.81 291 LEU A C 1
ATOM 2315 O O . LEU A 1 291 ? 9.157 2.170 -20.485 1.00 89.81 291 LEU A O 1
ATOM 2319 N N . ASN A 1 292 ? 10.909 3.535 -20.178 1.00 87.81 292 ASN A N 1
ATOM 2320 C CA . ASN A 1 292 ? 10.818 3.538 -18.717 1.00 87.81 292 ASN A CA 1
ATOM 2321 C C . ASN A 1 292 ? 9.486 4.120 -18.216 1.00 87.81 292 ASN A C 1
ATOM 2323 O O . ASN A 1 292 ? 8.887 3.571 -17.290 1.00 87.81 292 ASN A O 1
ATOM 2327 N N . ALA A 1 293 ? 9.002 5.207 -18.827 1.00 85.94 293 ALA A N 1
ATOM 2328 C CA . ALA A 1 293 ? 7.732 5.831 -18.463 1.00 85.94 293 ALA A CA 1
ATOM 2329 C C . ALA A 1 293 ? 6.530 4.928 -18.779 1.00 85.94 293 ALA A C 1
ATOM 2331 O O . ALA A 1 293 ? 5.614 4.827 -17.968 1.00 85.94 293 ALA A O 1
ATOM 2332 N N . GLU A 1 294 ? 6.534 4.241 -19.923 1.00 88.50 294 GLU A N 1
ATOM 2333 C CA . GLU A 1 294 ? 5.452 3.333 -20.307 1.00 88.50 294 GLU A CA 1
ATOM 2334 C C . GLU A 1 294 ? 5.414 2.088 -19.412 1.00 88.50 294 GLU A C 1
ATOM 2336 O O . GLU A 1 294 ? 4.340 1.698 -18.958 1.00 88.50 294 GLU A O 1
ATOM 2341 N N . LEU A 1 295 ? 6.579 1.518 -19.078 1.00 89.44 295 LEU A N 1
ATOM 2342 C CA . LEU A 1 295 ? 6.677 0.410 -18.122 1.00 89.44 295 LEU A CA 1
ATOM 2343 C C . LEU A 1 295 ? 6.207 0.825 -16.722 1.00 89.44 295 LEU A C 1
ATOM 2345 O O . LEU A 1 295 ? 5.474 0.081 -16.076 1.00 89.44 295 LEU A O 1
ATOM 2349 N N . SER A 1 296 ? 6.571 2.029 -16.271 1.00 88.50 296 SER A N 1
ATOM 2350 C CA . SER A 1 296 ? 6.113 2.567 -14.980 1.00 88.50 296 SER A CA 1
ATOM 2351 C C . SER A 1 296 ? 4.600 2.800 -14.971 1.00 88.50 296 SER A C 1
ATOM 2353 O O . SER A 1 296 ? 3.934 2.473 -13.994 1.00 88.50 296 SER A O 1
ATOM 2355 N N . ARG A 1 297 ? 4.030 3.282 -16.084 1.00 87.81 297 ARG A N 1
ATOM 2356 C CA . ARG A 1 297 ? 2.577 3.441 -16.243 1.00 87.81 297 ARG A CA 1
ATOM 2357 C C . ARG A 1 297 ? 1.849 2.096 -16.201 1.00 87.81 297 ARG A C 1
ATOM 2359 O O . ARG A 1 297 ? 0.792 1.990 -15.586 1.00 87.81 297 ARG A O 1
ATOM 2366 N N . GLN A 1 298 ? 2.388 1.071 -16.860 1.00 89.06 298 GLN A N 1
ATOM 2367 C CA . GLN A 1 298 ? 1.810 -0.276 -16.832 1.00 89.06 298 GLN A CA 1
ATOM 2368 C C . GLN A 1 298 ? 1.882 -0.896 -15.438 1.00 89.06 298 GLN A C 1
ATOM 2370 O O . GLN A 1 298 ? 0.896 -1.483 -14.999 1.00 89.06 298 GLN A O 1
ATOM 2375 N N . ARG A 1 299 ? 3.000 -0.702 -14.728 1.00 89.75 299 ARG A N 1
ATOM 2376 C CA . ARG A 1 299 ? 3.144 -1.099 -13.325 1.00 89.75 299 ARG A CA 1
ATOM 2377 C C . ARG A 1 299 ? 2.104 -0.420 -12.436 1.00 89.75 299 ARG A C 1
ATOM 2379 O O . ARG A 1 299 ? 1.390 -1.111 -11.723 1.00 89.75 299 ARG A O 1
ATOM 2386 N N . ALA A 1 300 ? 1.976 0.905 -12.530 1.00 89.50 300 ALA A N 1
ATOM 2387 C CA . ALA A 1 300 ? 0.990 1.673 -11.768 1.00 89.50 300 ALA A CA 1
ATOM 2388 C C . ALA A 1 300 ? -0.438 1.174 -12.021 1.00 89.50 300 ALA A C 1
ATOM 2390 O O . ALA A 1 300 ? -1.186 0.926 -11.082 1.00 89.50 300 ALA A O 1
ATOM 2391 N N . ARG A 1 301 ? -0.787 0.924 -13.288 1.00 89.44 301 ARG A N 1
ATOM 2392 C CA . ARG A 1 301 ? -2.096 0.375 -13.653 1.00 89.44 301 ARG A CA 1
ATOM 2393 C C . ARG A 1 301 ? -2.335 -1.025 -13.080 1.00 89.44 301 ARG A C 1
ATOM 2395 O O . ARG A 1 301 ? -3.430 -1.281 -12.591 1.00 89.44 301 ARG A O 1
ATOM 2402 N N . GLN A 1 302 ? -1.348 -1.924 -13.155 1.00 88.56 302 GLN A N 1
ATOM 2403 C CA . GLN A 1 302 ? -1.467 -3.266 -12.572 1.00 88.56 302 GLN A CA 1
ATOM 2404 C C . GLN A 1 302 ? -1.701 -3.179 -11.058 1.00 88.56 302 GLN A C 1
ATOM 2406 O O . GLN A 1 302 ? -2.592 -3.860 -10.549 1.00 88.56 302 GLN A O 1
ATOM 2411 N N . LEU A 1 303 ? -0.933 -2.332 -10.365 1.00 88.44 303 LEU A N 1
ATOM 2412 C CA . LEU A 1 303 ? -1.043 -2.133 -8.922 1.00 88.44 303 LEU A CA 1
ATOM 2413 C C . LEU A 1 303 ? -2.432 -1.603 -8.539 1.00 88.44 303 LEU A C 1
ATOM 2415 O O . LEU A 1 303 ? -3.113 -2.220 -7.724 1.00 88.44 303 LEU A O 1
ATOM 2419 N N . GLU A 1 304 ? -2.889 -0.522 -9.182 1.00 89.75 304 GLU A N 1
ATOM 2420 C CA . GLU A 1 304 ? -4.206 0.079 -8.926 1.00 89.75 304 GLU A CA 1
ATOM 2421 C C . GLU A 1 304 ? -5.349 -0.924 -9.129 1.00 89.75 304 GLU A C 1
ATOM 2423 O O . GLU A 1 304 ? -6.216 -1.058 -8.269 1.00 89.75 304 GLU A O 1
ATOM 2428 N N . GLN A 1 305 ? -5.343 -1.670 -10.238 1.00 88.06 305 GLN A N 1
ATOM 2429 C CA . GLN A 1 305 ? -6.398 -2.643 -10.543 1.00 88.06 305 GLN A CA 1
ATOM 2430 C C . GLN A 1 305 ? -6.402 -3.829 -9.570 1.00 88.06 305 GLN A C 1
ATOM 2432 O O . GLN A 1 305 ? -7.466 -4.267 -9.132 1.00 88.06 305 GLN A O 1
ATOM 2437 N N . THR A 1 306 ? -5.221 -4.333 -9.200 1.00 85.62 306 THR A N 1
ATOM 2438 C CA . THR A 1 306 ? -5.087 -5.436 -8.232 1.00 85.62 306 THR A CA 1
ATOM 2439 C C . THR A 1 306 ? -5.573 -5.007 -6.849 1.00 85.62 306 THR A C 1
ATOM 2441 O O . THR A 1 306 ? -6.314 -5.731 -6.181 1.00 85.62 306 THR A O 1
ATOM 2444 N N . TYR A 1 307 ? -5.218 -3.793 -6.435 1.00 87.50 307 TYR A N 1
ATOM 2445 C CA . TYR A 1 307 ? -5.627 -3.247 -5.151 1.00 87.50 307 TYR A CA 1
ATOM 2446 C C . TYR A 1 307 ? -7.138 -2.955 -5.111 1.00 87.50 307 TYR A C 1
ATOM 2448 O O . TYR A 1 307 ? -7.819 -3.332 -4.157 1.00 87.50 307 TYR A O 1
ATOM 2456 N N . LEU A 1 308 ? -7.711 -2.402 -6.186 1.00 89.69 308 LEU A N 1
ATOM 2457 C CA . LEU A 1 308 ? -9.161 -2.213 -6.323 1.00 89.69 308 LEU A CA 1
ATOM 2458 C C . LEU A 1 308 ? -9.940 -3.526 -6.295 1.00 89.69 308 LEU A C 1
ATOM 2460 O O . LEU A 1 308 ? -10.976 -3.610 -5.634 1.00 89.69 308 LEU A O 1
ATOM 2464 N N . ALA A 1 309 ? -9.437 -4.567 -6.961 1.00 86.06 309 ALA A N 1
ATOM 2465 C CA . ALA A 1 309 ? -10.027 -5.895 -6.887 1.00 86.06 309 ALA A CA 1
ATOM 2466 C C . ALA A 1 309 ? -10.109 -6.396 -5.437 1.00 86.06 309 ALA A C 1
ATOM 2468 O O . ALA A 1 309 ? -11.162 -6.887 -5.012 1.00 86.06 309 ALA A O 1
ATOM 2469 N N . ARG A 1 310 ? -9.029 -6.231 -4.661 1.00 83.06 310 ARG A N 1
ATOM 2470 C CA . ARG A 1 310 ? -8.982 -6.586 -3.235 1.00 83.06 310 ARG A CA 1
ATOM 2471 C C . ARG A 1 310 ? -9.965 -5.746 -2.412 1.00 83.06 310 ARG A C 1
ATOM 2473 O O . ARG A 1 310 ? -10.732 -6.307 -1.629 1.00 83.06 310 ARG A O 1
ATOM 2480 N N . LEU A 1 311 ? -10.018 -4.432 -2.630 1.00 87.12 311 LEU A N 1
ATOM 2481 C CA . LEU A 1 311 ? -10.964 -3.536 -1.952 1.00 87.12 311 LEU A CA 1
ATOM 2482 C C . LEU A 1 311 ? -12.423 -3.906 -2.237 1.00 87.12 311 LEU A C 1
ATOM 2484 O O . LEU A 1 311 ? -13.224 -4.019 -1.310 1.00 87.12 311 LEU A O 1
ATOM 2488 N N . TYR A 1 312 ? -12.781 -4.156 -3.498 1.00 87.50 312 TYR A N 1
ATOM 2489 C CA . TYR A 1 312 ? -14.140 -4.557 -3.872 1.00 87.50 312 TYR A CA 1
ATOM 2490 C C . TYR A 1 312 ? -14.533 -5.891 -3.239 1.00 87.50 312 TYR A C 1
ATOM 2492 O O . TYR A 1 312 ? -15.677 -6.034 -2.801 1.00 87.50 312 TYR A O 1
ATOM 2500 N N . ALA A 1 313 ? -13.596 -6.839 -3.131 1.00 79.50 313 ALA A N 1
ATOM 2501 C CA . ALA A 1 313 ? -13.817 -8.078 -2.395 1.00 79.50 313 ALA A CA 1
ATOM 2502 C C . ALA A 1 313 ? -14.113 -7.789 -0.913 1.00 79.50 313 ALA A C 1
ATOM 2504 O O . ALA A 1 313 ? -15.173 -8.186 -0.430 1.00 79.50 313 ALA A O 1
ATOM 2505 N N . ARG A 1 314 ? -13.267 -7.001 -0.227 1.00 79.62 314 ARG A N 1
ATOM 2506 C CA . ARG A 1 314 ? -13.449 -6.609 1.191 1.00 79.62 314 ARG A CA 1
ATOM 2507 C C . ARG A 1 314 ? -14.762 -5.861 1.449 1.00 79.62 314 ARG A C 1
ATOM 2509 O O . ARG A 1 314 ? -15.378 -6.052 2.496 1.00 79.62 314 ARG A O 1
ATOM 2516 N N . MET A 1 315 ? -15.216 -5.042 0.498 1.00 82.56 315 MET A N 1
ATOM 2517 C CA . MET A 1 315 ? -16.501 -4.332 0.564 1.00 82.56 315 MET A CA 1
ATOM 2518 C C . MET A 1 315 ? -17.724 -5.243 0.346 1.00 82.56 315 MET A C 1
ATOM 2520 O O . MET A 1 315 ? -18.849 -4.803 0.583 1.00 82.56 315 MET A O 1
ATOM 2524 N N . GLY A 1 316 ? -17.529 -6.491 -0.101 1.00 78.75 316 GLY A N 1
ATOM 2525 C CA . GLY A 1 316 ? -18.594 -7.466 -0.354 1.00 78.75 316 GLY A CA 1
ATOM 2526 C C . GLY A 1 316 ? -19.102 -7.528 -1.799 1.00 78.75 316 GLY A C 1
ATOM 2527 O O . GLY A 1 316 ? -20.203 -8.019 -2.034 1.00 78.75 316 GLY A O 1
ATOM 2528 N N . TYR A 1 317 ? -18.330 -7.040 -2.774 1.00 83.81 317 TYR A N 1
ATOM 2529 C CA . TYR A 1 317 ? -18.713 -6.952 -4.188 1.00 83.81 317 TYR A CA 1
ATOM 2530 C C . TYR A 1 317 ? -17.863 -7.868 -5.085 1.00 83.81 317 TYR A C 1
ATOM 2532 O O . TYR A 1 317 ? -17.135 -7.402 -5.965 1.00 83.81 317 TYR A O 1
ATOM 2540 N N . ALA A 1 318 ? -17.998 -9.189 -4.926 1.00 78.62 318 ALA A N 1
ATOM 2541 C CA . ALA A 1 318 ? -17.208 -10.178 -5.673 1.00 78.62 318 ALA A CA 1
ATOM 2542 C C . ALA A 1 318 ? -17.327 -10.049 -7.203 1.00 78.62 318 ALA A C 1
ATOM 2544 O O . ALA A 1 318 ? -16.334 -10.143 -7.915 1.00 78.62 318 ALA A O 1
ATOM 2545 N N . ALA A 1 319 ? -18.518 -9.746 -7.734 1.00 81.50 319 ALA A N 1
ATOM 2546 C CA . ALA A 1 319 ? -18.699 -9.549 -9.177 1.00 81.50 319 ALA A CA 1
ATOM 2547 C C . ALA A 1 319 ? -17.941 -8.321 -9.718 1.00 81.50 319 ALA A C 1
ATOM 2549 O O . ALA A 1 319 ? -17.514 -8.315 -10.871 1.00 81.50 319 ALA A O 1
ATOM 2550 N N . ALA A 1 320 ? -17.786 -7.267 -8.910 1.00 86.06 320 ALA A N 1
ATOM 2551 C CA . ALA A 1 320 ? -16.986 -6.110 -9.291 1.00 86.06 320 ALA A CA 1
ATOM 2552 C C . ALA A 1 320 ? -15.494 -6.429 -9.197 1.00 86.06 320 ALA A C 1
ATOM 2554 O O . ALA A 1 320 ? -14.772 -6.141 -10.146 1.00 86.06 320 ALA A O 1
ATOM 2555 N N . SER A 1 321 ? -15.074 -7.105 -8.123 1.00 85.62 321 SER A N 1
ATOM 2556 C CA . SER A 1 321 ? -13.709 -7.615 -7.976 1.00 85.62 321 SER A CA 1
ATOM 2557 C C . SER A 1 321 ? -13.304 -8.475 -9.179 1.00 85.62 321 SER A C 1
ATOM 2559 O O . SER A 1 321 ? -12.327 -8.167 -9.852 1.00 85.62 321 SER A O 1
ATOM 2561 N N . ALA A 1 322 ? -14.130 -9.451 -9.569 1.00 81.31 322 ALA A N 1
ATOM 2562 C CA . ALA A 1 322 ? -13.873 -10.317 -10.719 1.00 81.31 322 ALA A CA 1
ATOM 2563 C C . ALA A 1 322 ? -13.717 -9.555 -12.053 1.00 81.31 322 ALA A C 1
ATOM 2565 O O . ALA A 1 322 ? -12.975 -10.003 -12.926 1.00 81.31 322 ALA A O 1
ATOM 2566 N N . ARG A 1 323 ? -14.388 -8.405 -12.233 1.00 84.62 323 ARG A N 1
ATOM 2567 C CA . ARG A 1 323 ? -14.216 -7.560 -13.431 1.00 84.62 323 ARG A CA 1
ATOM 2568 C C . ARG A 1 323 ? -12.860 -6.857 -13.448 1.00 84.62 323 ARG A C 1
ATOM 2570 O O . ARG A 1 323 ? -12.219 -6.871 -14.496 1.00 84.62 323 ARG A O 1
ATOM 2577 N N . GLU A 1 324 ? -12.430 -6.296 -12.318 1.00 86.56 324 GLU A N 1
ATOM 2578 C CA . GLU A 1 324 ? -11.097 -5.686 -12.192 1.00 86.56 324 GLU A CA 1
ATOM 2579 C C . GLU A 1 324 ? -10.005 -6.735 -12.408 1.00 86.56 324 GLU A C 1
ATOM 2581 O O . GLU A 1 324 ? -9.110 -6.558 -13.231 1.00 86.56 324 GLU A O 1
ATOM 2586 N N . VAL A 1 325 ? -10.159 -7.895 -11.770 1.00 81.81 325 VAL A N 1
ATOM 2587 C CA . VAL A 1 325 ? -9.259 -9.042 -11.909 1.00 81.81 325 VAL A CA 1
ATOM 2588 C C . VAL A 1 325 ? -9.165 -9.535 -13.354 1.00 81.81 325 VAL A C 1
ATOM 2590 O O . VAL A 1 325 ? -8.076 -9.837 -13.835 1.00 81.81 325 VAL A O 1
ATOM 2593 N N . ALA A 1 326 ? -10.284 -9.607 -14.078 1.00 81.31 326 ALA A N 1
ATOM 2594 C CA . ALA A 1 326 ? -10.286 -10.032 -15.477 1.00 81.31 326 ALA A CA 1
ATOM 2595 C C . ALA A 1 326 ? -9.527 -9.062 -16.401 1.00 81.31 326 ALA A C 1
ATOM 2597 O O . ALA A 1 326 ? -9.071 -9.473 -17.469 1.00 81.31 326 ALA A O 1
ATOM 2598 N N . ALA A 1 327 ? -9.386 -7.792 -16.007 1.00 81.19 327 ALA A N 1
ATOM 2599 C CA . ALA A 1 327 ? -8.565 -6.821 -16.722 1.00 81.19 327 ALA A CA 1
ATOM 2600 C C . ALA A 1 327 ? -7.064 -6.973 -16.412 1.00 81.19 327 ALA A C 1
ATOM 2602 O O . ALA A 1 327 ? -6.238 -6.538 -17.219 1.00 81.19 327 ALA A O 1
ATOM 2603 N N . VAL A 1 328 ? -6.708 -7.606 -15.287 1.00 80.88 328 VAL A N 1
ATOM 2604 C CA . VAL A 1 328 ? -5.322 -7.849 -14.881 1.00 80.88 328 VAL A CA 1
ATOM 2605 C C . VAL A 1 328 ? -4.774 -9.106 -15.582 1.00 80.88 328 VAL A C 1
ATOM 2607 O O . VAL A 1 328 ? -5.317 -10.212 -15.450 1.00 80.88 328 VAL A O 1
ATOM 2610 N N . PRO A 1 329 ? -3.678 -8.985 -16.353 1.00 81.81 329 PRO A N 1
ATOM 2611 C CA . PRO A 1 329 ? -3.145 -10.114 -17.106 1.00 81.81 329 PRO A CA 1
ATOM 2612 C C . PRO A 1 329 ? -2.426 -11.140 -16.215 1.00 81.81 329 PRO A C 1
ATOM 2614 O O . PRO A 1 329 ? -2.362 -12.309 -16.604 1.00 81.81 329 PRO A O 1
ATOM 2617 N N . THR A 1 330 ? -1.931 -10.749 -15.036 1.00 88.94 330 THR A N 1
ATOM 2618 C CA . THR A 1 330 ? -1.080 -11.572 -14.161 1.00 88.94 330 THR A CA 1
ATOM 2619 C C . THR A 1 330 ? -1.857 -12.659 -13.405 1.00 88.94 330 THR A C 1
ATOM 2621 O O . THR A 1 330 ? -2.893 -12.377 -12.807 1.00 88.94 330 THR A O 1
ATOM 2624 N N . PRO A 1 331 ? -1.400 -13.928 -13.425 1.00 89.69 331 PRO A N 1
ATOM 2625 C CA . PRO A 1 331 ? -2.113 -15.030 -12.781 1.00 89.69 331 PRO A CA 1
ATOM 2626 C C . PRO A 1 331 ? -2.082 -14.944 -11.250 1.00 89.69 331 PRO A C 1
ATOM 2628 O O . PRO A 1 331 ? -3.060 -15.341 -10.625 1.00 89.69 331 PRO A O 1
ATOM 2631 N N . SER A 1 332 ? -1.007 -14.396 -10.669 1.00 89.25 332 SER A N 1
ATOM 2632 C CA . SER A 1 332 ? -0.844 -14.143 -9.230 1.00 89.25 332 SER A CA 1
ATOM 2633 C C . SER A 1 332 ? -2.009 -13.315 -8.696 1.00 89.25 332 SER A C 1
ATOM 2635 O O . SER A 1 332 ? -2.819 -13.819 -7.921 1.00 89.25 332 SER A O 1
ATOM 2637 N N . ALA A 1 333 ? -2.183 -12.101 -9.225 1.00 84.94 333 ALA A N 1
ATOM 2638 C CA . ALA A 1 333 ? -3.294 -11.221 -8.880 1.00 84.94 333 ALA A CA 1
ATOM 2639 C C . ALA A 1 333 ? -4.658 -11.904 -9.076 1.00 84.94 333 ALA A C 1
ATOM 2641 O O . ALA A 1 333 ? -5.520 -11.817 -8.204 1.00 84.94 333 ALA A O 1
ATOM 2642 N N . ARG A 1 334 ? -4.859 -12.641 -10.182 1.00 86.44 334 ARG A N 1
ATOM 2643 C CA . ARG A 1 334 ? -6.146 -13.309 -10.438 1.00 86.44 334 ARG A CA 1
ATOM 2644 C C . ARG A 1 334 ? -6.505 -14.378 -9.417 1.00 86.44 334 ARG A C 1
ATOM 2646 O O . ARG A 1 334 ? -7.629 -14.380 -8.917 1.00 86.44 334 ARG A O 1
ATOM 2653 N N . ILE A 1 335 ? -5.580 -15.289 -9.135 1.00 89.38 335 ILE A N 1
ATOM 2654 C CA . ILE A 1 335 ? -5.821 -16.416 -8.232 1.00 89.38 335 ILE A CA 1
ATOM 2655 C C . ILE A 1 335 ? -5.960 -15.909 -6.793 1.00 89.38 335 ILE A C 1
ATOM 2657 O O . ILE A 1 335 ? -6.928 -16.259 -6.121 1.00 89.38 335 ILE A O 1
ATOM 2661 N N . VAL A 1 336 ? -5.063 -15.021 -6.353 1.00 87.69 336 VAL A N 1
ATOM 2662 C CA . VAL A 1 336 ? -5.083 -14.429 -5.004 1.00 87.69 336 VAL A CA 1
ATOM 2663 C C . VAL A 1 336 ? -6.383 -13.651 -4.763 1.00 87.69 336 VAL A C 1
ATOM 2665 O O . VAL A 1 336 ? -7.055 -13.862 -3.754 1.00 87.69 336 VAL A O 1
ATOM 2668 N N . CYS A 1 337 ? -6.808 -12.797 -5.702 1.00 82.75 337 CYS A N 1
ATOM 2669 C CA . CYS A 1 337 ? -8.069 -12.065 -5.560 1.00 82.75 337 CYS A CA 1
ATOM 2670 C C . CYS A 1 337 ? -9.292 -12.991 -5.543 1.00 82.75 337 CYS A C 1
ATOM 2672 O O . CYS A 1 337 ? -10.233 -12.724 -4.794 1.00 82.75 337 CYS A O 1
ATOM 2674 N N . GLN A 1 338 ? -9.292 -14.073 -6.330 1.00 85.12 338 GLN A N 1
ATOM 2675 C CA . GLN A 1 338 ? -10.375 -15.057 -6.301 1.00 85.12 338 GLN A CA 1
ATOM 2676 C C . GLN A 1 338 ? -10.447 -15.760 -4.937 1.00 85.12 338 GLN A C 1
ATOM 2678 O O . GLN A 1 338 ? -11.538 -15.864 -4.377 1.00 85.12 338 GLN A O 1
ATOM 2683 N N . ILE A 1 339 ? -9.302 -16.145 -4.360 1.00 89.25 339 ILE A N 1
ATOM 2684 C CA . ILE A 1 339 ? -9.230 -16.711 -3.005 1.00 89.25 339 ILE A CA 1
ATOM 2685 C C . ILE A 1 339 ? -9.810 -15.727 -1.976 1.00 89.25 339 ILE A C 1
ATOM 2687 O O . ILE A 1 339 ? -10.695 -16.107 -1.212 1.00 89.25 339 ILE A O 1
ATOM 2691 N N . HIS A 1 340 ? -9.414 -14.449 -1.991 1.00 84.81 340 HIS A N 1
ATOM 2692 C CA . HIS A 1 340 ? -9.971 -13.451 -1.063 1.00 84.81 340 HIS A CA 1
ATOM 2693 C C . HIS A 1 340 ? -11.472 -13.179 -1.270 1.00 84.81 340 HIS A C 1
ATOM 2695 O O . HIS A 1 340 ? -12.186 -12.911 -0.296 1.00 84.81 340 HIS A O 1
ATOM 2701 N N . CYS A 1 341 ? -11.976 -13.255 -2.508 1.00 81.12 341 CYS A N 1
ATOM 2702 C CA . CYS A 1 341 ? -13.416 -13.190 -2.774 1.00 81.12 341 CYS A CA 1
ATOM 2703 C C . CYS A 1 341 ? -14.141 -14.359 -2.105 1.00 81.12 341 CYS A C 1
ATOM 2705 O O . CYS A 1 341 ? -15.110 -14.136 -1.380 1.00 81.12 341 CYS A O 1
ATOM 2707 N N . ASP A 1 342 ? -13.647 -15.584 -2.296 1.00 87.12 342 ASP A N 1
ATOM 2708 C CA . ASP A 1 342 ? -14.235 -16.780 -1.697 1.00 87.12 342 ASP A CA 1
ATOM 2709 C C . ASP A 1 342 ? -14.142 -16.768 -0.162 1.00 87.12 342 ASP A C 1
ATOM 2711 O O . ASP A 1 342 ? -15.124 -17.111 0.502 1.00 87.12 342 ASP A O 1
ATOM 2715 N N . LEU A 1 343 ? -13.032 -16.284 0.412 1.00 86.94 343 LEU A N 1
ATOM 2716 C CA . LEU A 1 343 ? -12.874 -16.063 1.856 1.00 86.94 343 LEU A CA 1
ATOM 2717 C C . LEU A 1 343 ? -13.907 -15.060 2.394 1.00 86.94 343 LEU A C 1
ATOM 2719 O O . LEU A 1 343 ? -14.584 -15.322 3.393 1.00 86.94 343 LEU A O 1
ATOM 2723 N N . THR A 1 344 ? -14.076 -13.918 1.720 1.00 81.25 344 THR A N 1
ATOM 2724 C CA . THR A 1 344 ? -15.012 -12.872 2.158 1.00 81.25 344 THR A CA 1
ATOM 2725 C C . THR A 1 344 ? -16.464 -13.332 2.050 1.00 81.25 344 THR A C 1
ATOM 2727 O O . THR A 1 344 ? -17.241 -13.151 2.992 1.00 81.25 344 THR A O 1
ATOM 2730 N N . GLU A 1 345 ? -16.838 -13.968 0.937 1.00 80.94 345 GLU A N 1
ATOM 2731 C CA . GLU A 1 345 ? -18.179 -14.528 0.756 1.00 80.94 345 GLU A CA 1
ATOM 2732 C C . GLU A 1 345 ? -18.467 -15.630 1.784 1.00 80.94 345 GLU A C 1
ATOM 2734 O O . GLU A 1 345 ? -19.569 -15.674 2.336 1.00 80.94 345 GLU A O 1
ATOM 2739 N N . ALA A 1 346 ? -17.486 -16.478 2.110 1.00 87.50 346 ALA A N 1
ATOM 2740 C CA . ALA A 1 346 ? -17.632 -17.488 3.153 1.00 87.50 346 ALA A CA 1
ATOM 2741 C C . ALA A 1 346 ? -17.844 -16.858 4.541 1.00 87.50 346 ALA A C 1
ATOM 2743 O O . ALA A 1 346 ? -18.733 -17.288 5.278 1.00 87.50 346 ALA A O 1
ATOM 2744 N N . HIS A 1 347 ? -17.112 -15.796 4.897 1.00 84.50 347 HIS A N 1
ATOM 2745 C CA . HIS A 1 347 ? -17.343 -15.070 6.151 1.00 84.50 347 HIS A CA 1
ATOM 2746 C C . HIS A 1 347 ? -18.738 -14.432 6.226 1.00 84.50 347 HIS A C 1
ATOM 2748 O O . HIS A 1 347 ? -19.398 -14.553 7.259 1.00 84.50 347 HIS A O 1
ATOM 2754 N N . GLN A 1 348 ? -19.229 -13.829 5.140 1.00 77.56 348 GLN A N 1
ATOM 2755 C CA . GLN A 1 348 ? -20.594 -13.286 5.080 1.00 77.56 348 GLN A CA 1
ATOM 2756 C C . GLN A 1 348 ? -21.661 -14.385 5.199 1.00 77.56 348 GLN A C 1
ATOM 2758 O O . GLN A 1 348 ? -22.672 -14.226 5.890 1.00 77.56 348 GLN A O 1
ATOM 2763 N N . GLN A 1 349 ? -21.435 -15.530 4.550 1.00 83.81 349 GLN A N 1
ATOM 2764 C CA . GLN A 1 349 ? -22.301 -16.701 4.673 1.00 83.81 349 GLN A CA 1
ATOM 2765 C C . GLN A 1 349 ? -22.337 -17.196 6.117 1.00 83.81 349 GLN A C 1
ATOM 2767 O O . GLN A 1 349 ? -23.430 -17.419 6.640 1.00 83.81 349 GLN A O 1
ATOM 2772 N N . LEU A 1 350 ? -21.186 -17.268 6.795 1.00 83.31 350 LEU A N 1
ATOM 2773 C CA . LEU A 1 350 ? -21.139 -17.565 8.223 1.00 83.31 350 LEU A CA 1
ATOM 2774 C C . LEU A 1 350 ? -21.971 -16.553 9.004 1.00 83.31 350 LEU A C 1
ATOM 2776 O O . LEU A 1 350 ? -22.880 -16.987 9.707 1.00 83.31 350 LEU A O 1
ATOM 2780 N N . ASP A 1 351 ? -21.729 -15.247 8.850 1.00 78.50 351 ASP A N 1
ATOM 2781 C CA . ASP A 1 351 ? -22.447 -14.166 9.548 1.00 78.50 351 ASP A CA 1
ATOM 2782 C C . ASP A 1 351 ? -23.969 -14.239 9.379 1.00 78.50 351 ASP A C 1
ATOM 2784 O O . ASP A 1 351 ? -24.704 -14.024 10.341 1.00 78.50 351 ASP A O 1
ATOM 2788 N N . SER A 1 352 ? -24.446 -14.628 8.195 1.00 77.31 352 SER A N 1
ATOM 2789 C CA . SER A 1 352 ? -25.874 -14.837 7.908 1.00 77.31 352 SER A CA 1
ATOM 2790 C C . SER A 1 352 ? -26.447 -16.182 8.397 1.00 77.31 352 SER A C 1
ATOM 2792 O O . SER A 1 352 ? -27.626 -16.465 8.182 1.00 77.31 352 SER A O 1
ATOM 2794 N N . GLY A 1 353 ? -25.635 -17.022 9.046 1.00 81.19 353 GLY A N 1
ATOM 2795 C CA . GLY A 1 353 ? -26.017 -18.338 9.569 1.00 81.19 353 GLY A CA 1
ATOM 2796 C C . GLY A 1 353 ? -26.003 -19.478 8.541 1.00 81.19 353 GLY A C 1
ATOM 2797 O O . GLY A 1 353 ? -26.513 -20.561 8.822 1.00 81.19 353 GLY A O 1
ATOM 2798 N N . GLN A 1 354 ? -25.434 -19.268 7.351 1.00 85.88 354 GLN A N 1
ATOM 2799 C CA . GLN A 1 354 ? -25.378 -20.237 6.249 1.00 85.88 354 GLN A CA 1
ATOM 2800 C C . GLN A 1 354 ? -24.091 -21.081 6.284 1.00 85.88 354 GLN A C 1
ATOM 2802 O O . GLN A 1 354 ? -23.303 -21.082 5.338 1.00 85.88 354 GLN A O 1
ATOM 2807 N N . THR A 1 355 ? -23.872 -21.828 7.369 1.00 88.75 355 THR A N 1
ATOM 2808 C CA . THR A 1 355 ? -22.618 -22.573 7.607 1.00 88.75 355 THR A CA 1
ATOM 2809 C C . THR A 1 355 ? -22.274 -23.587 6.507 1.00 88.75 355 THR A C 1
ATOM 2811 O O . THR A 1 355 ? -21.127 -23.653 6.078 1.00 88.75 355 THR A O 1
ATOM 2814 N N . ALA A 1 356 ? -23.259 -24.330 5.990 1.00 89.38 356 ALA A N 1
ATOM 2815 C CA . ALA A 1 356 ? -23.031 -25.318 4.928 1.00 89.38 356 ALA A CA 1
ATOM 2816 C C . ALA A 1 356 ? -22.590 -24.680 3.594 1.00 89.38 356 ALA A C 1
ATOM 2818 O O . ALA A 1 356 ? -21.811 -25.268 2.848 1.00 89.38 356 ALA A O 1
ATOM 2819 N N . ALA A 1 357 ? -23.060 -23.462 3.293 1.00 89.50 357 ALA A N 1
ATOM 2820 C CA . ALA A 1 357 ? -22.641 -22.740 2.092 1.00 89.50 357 ALA A CA 1
ATOM 2821 C C . ALA A 1 357 ? -21.176 -22.286 2.195 1.00 89.50 357 ALA A C 1
ATOM 2823 O O . ALA A 1 357 ? -20.439 -22.415 1.220 1.00 89.50 357 ALA A O 1
ATOM 2824 N N . ALA A 1 358 ? -20.754 -21.835 3.383 1.00 90.62 358 ALA A N 1
ATOM 2825 C CA . ALA A 1 358 ? -19.364 -21.476 3.654 1.00 90.62 358 ALA A CA 1
ATOM 2826 C C . ALA A 1 358 ? -18.433 -22.697 3.553 1.00 90.62 358 ALA A C 1
ATOM 2828 O O . ALA A 1 358 ? -17.390 -22.621 2.908 1.00 90.62 358 ALA A O 1
ATOM 2829 N N . ALA A 1 359 ? -18.841 -23.846 4.109 1.00 92.50 359 ALA A N 1
ATOM 2830 C CA . ALA A 1 359 ? -18.080 -25.093 4.013 1.00 92.50 359 ALA A CA 1
ATOM 2831 C C . ALA A 1 359 ? -17.867 -25.547 2.558 1.00 92.50 359 ALA A C 1
ATOM 2833 O O . ALA A 1 359 ? -16.767 -25.954 2.196 1.00 92.50 359 ALA A O 1
ATOM 2834 N N . GLY A 1 360 ? -18.878 -25.388 1.695 1.00 92.88 360 GLY A N 1
ATOM 2835 C CA . GLY A 1 360 ? -18.786 -25.740 0.274 1.00 92.88 360 GLY A CA 1
ATOM 2836 C C . GLY A 1 360 ? -17.761 -24.930 -0.538 1.00 92.88 360 GLY A C 1
ATOM 2837 O O . GLY A 1 360 ? -17.405 -25.351 -1.637 1.00 92.88 360 GLY A O 1
ATOM 2838 N N . ARG A 1 361 ? -17.267 -23.795 -0.023 1.00 92.25 361 ARG A N 1
ATOM 2839 C CA . ARG A 1 361 ? -16.236 -22.972 -0.687 1.00 92.25 361 ARG A CA 1
ATOM 2840 C C . ARG A 1 361 ? -14.810 -23.384 -0.351 1.00 92.25 361 ARG A C 1
ATOM 2842 O O . ARG A 1 361 ? -13.917 -23.168 -1.167 1.00 92.25 361 ARG A O 1
ATOM 2849 N N . LEU A 1 362 ? -14.589 -24.003 0.808 1.00 93.50 362 LEU A N 1
ATOM 2850 C CA . LEU A 1 362 ? -13.255 -24.384 1.281 1.00 93.50 362 LEU A CA 1
ATOM 2851 C C . LEU A 1 362 ? -12.478 -25.257 0.271 1.00 93.50 362 LEU A C 1
ATOM 2853 O O . LEU A 1 362 ? -11.306 -24.959 0.036 1.00 93.50 362 LEU A O 1
ATOM 2857 N N . PRO A 1 363 ? -13.089 -26.252 -0.412 1.00 94.06 363 PRO A N 1
ATOM 2858 C CA . PRO A 1 363 ? -12.389 -27.022 -1.443 1.00 94.06 363 PRO A CA 1
ATOM 2859 C C . PRO A 1 363 ? -11.977 -26.184 -2.656 1.00 94.06 363 PRO A C 1
ATOM 2861 O O . PRO A 1 363 ? -10.926 -26.429 -3.237 1.00 94.06 363 PRO A O 1
ATOM 2864 N N . THR A 1 364 ? -12.788 -25.189 -3.030 1.00 93.62 364 THR A N 1
ATOM 2865 C CA . THR A 1 364 ? -12.484 -24.298 -4.164 1.00 93.62 364 THR A CA 1
ATOM 2866 C C . THR A 1 364 ? -11.267 -23.433 -3.845 1.00 93.62 364 THR A C 1
ATOM 2868 O O . THR A 1 364 ? -10.386 -23.279 -4.684 1.00 93.62 364 THR A O 1
ATOM 2871 N N . ILE A 1 365 ? -11.179 -22.930 -2.609 1.00 94.56 365 ILE A N 1
ATOM 2872 C CA . ILE A 1 365 ? -10.021 -22.165 -2.133 1.00 94.56 365 ILE A CA 1
ATOM 2873 C C . ILE A 1 365 ? -8.748 -23.024 -2.167 1.00 94.56 365 ILE A C 1
ATOM 2875 O O . ILE A 1 365 ? -7.727 -22.579 -2.689 1.00 94.56 365 ILE A O 1
ATOM 2879 N N . ALA A 1 366 ? -8.814 -24.265 -1.674 1.00 93.62 366 ALA A N 1
ATOM 2880 C CA . ALA A 1 366 ? -7.675 -25.185 -1.697 1.00 93.62 366 ALA A CA 1
ATOM 2881 C C . ALA A 1 366 ? -7.223 -25.532 -3.132 1.00 93.62 366 ALA A C 1
ATOM 2883 O O . ALA A 1 366 ? -6.025 -25.542 -3.408 1.00 93.62 366 ALA A O 1
ATOM 2884 N N . GLU A 1 367 ? -8.162 -25.755 -4.061 1.00 94.56 367 GLU A N 1
ATOM 2885 C CA . GLU A 1 367 ? -7.849 -26.011 -5.476 1.00 94.56 367 GLU A CA 1
ATOM 2886 C C . GLU A 1 367 ? -7.157 -24.806 -6.135 1.00 94.56 367 GLU A C 1
ATOM 2888 O O . GLU A 1 367 ? -6.191 -24.964 -6.884 1.00 94.56 367 GLU A O 1
ATOM 2893 N N . LEU A 1 368 ? -7.633 -23.588 -5.854 1.00 93.94 368 LEU A N 1
ATOM 2894 C CA . LEU A 1 368 ? -7.029 -22.356 -6.365 1.00 93.94 368 LEU A CA 1
ATOM 2895 C C . LEU A 1 368 ? -5.608 -22.154 -5.832 1.00 93.94 368 LEU A C 1
ATOM 2897 O O . LEU A 1 368 ? -4.725 -21.790 -6.608 1.00 93.94 368 LEU A O 1
ATOM 2901 N N . LEU A 1 369 ? -5.381 -22.427 -4.543 1.00 95.12 369 LEU A N 1
ATOM 2902 C CA . LEU A 1 369 ? -4.056 -22.375 -3.927 1.00 95.12 369 LEU A CA 1
ATOM 2903 C C . LEU A 1 369 ? -3.090 -23.351 -4.614 1.00 95.12 369 LEU A C 1
ATOM 2905 O O . LEU A 1 369 ? -2.012 -22.948 -5.050 1.00 95.12 369 LEU A O 1
ATOM 2909 N N . GLU A 1 370 ? -3.496 -24.614 -4.774 1.00 93.88 370 GLU A N 1
ATOM 2910 C CA . GLU A 1 370 ? -2.679 -25.644 -5.422 1.00 93.88 370 GLU A CA 1
ATOM 2911 C C . GLU A 1 370 ? -2.338 -25.264 -6.871 1.00 93.88 370 GLU A C 1
ATOM 2913 O O . GLU A 1 370 ? -1.172 -25.305 -7.272 1.00 93.88 370 GLU A O 1
ATOM 2918 N N . ARG A 1 371 ? -3.332 -24.825 -7.652 1.00 93.81 371 ARG A N 1
ATOM 2919 C CA . ARG A 1 371 ? -3.122 -24.365 -9.035 1.00 93.81 371 ARG A CA 1
ATOM 2920 C C . ARG A 1 371 ? -2.205 -23.150 -9.098 1.00 93.81 371 ARG A C 1
ATOM 2922 O O . ARG A 1 371 ? -1.346 -23.081 -9.978 1.00 93.81 371 ARG A O 1
ATOM 2929 N N . GLY A 1 372 ? -2.358 -22.212 -8.163 1.00 94.12 372 GLY A N 1
ATOM 2930 C CA . GLY A 1 372 ? -1.500 -21.040 -8.034 1.00 94.12 372 GLY A CA 1
ATOM 2931 C C . GLY A 1 372 ? -0.036 -21.416 -7.830 1.00 94.12 372 GLY A C 1
ATOM 2932 O O . GLY A 1 372 ? 0.826 -20.885 -8.530 1.00 94.12 372 GLY A O 1
ATOM 2933 N N . ILE A 1 373 ? 0.238 -22.379 -6.948 1.00 92.69 373 ILE A N 1
ATOM 2934 C CA . ILE A 1 373 ? 1.592 -22.891 -6.695 1.00 92.69 373 ILE A CA 1
ATOM 2935 C C . ILE A 1 373 ? 2.134 -23.616 -7.933 1.00 92.69 373 ILE A C 1
ATOM 2937 O O . ILE A 1 373 ? 3.220 -23.300 -8.412 1.00 92.69 373 ILE A O 1
ATOM 2941 N N . GLN A 1 374 ? 1.360 -24.537 -8.517 1.00 91.31 374 GLN A N 1
ATOM 2942 C CA . GLN A 1 374 ? 1.810 -25.354 -9.651 1.00 91.31 374 GLN A CA 1
ATOM 2943 C C . GLN A 1 374 ? 2.140 -24.540 -10.910 1.00 91.31 374 GLN A C 1
ATOM 2945 O O . GLN A 1 374 ? 2.990 -24.961 -11.698 1.00 91.31 374 GLN A O 1
ATOM 2950 N N . CYS A 1 375 ? 1.471 -23.403 -11.131 1.00 91.06 375 CYS A N 1
ATOM 2951 C CA . CYS A 1 375 ? 1.763 -22.510 -12.256 1.00 91.06 375 CYS A CA 1
ATOM 2952 C C . CYS A 1 375 ? 2.759 -21.382 -11.924 1.00 91.06 375 CYS A C 1
ATOM 2954 O O . CYS A 1 375 ? 3.084 -20.586 -12.807 1.00 91.06 375 CYS A O 1
ATOM 2956 N N . GLY A 1 376 ? 3.257 -21.312 -10.682 1.00 89.44 376 GLY A N 1
ATOM 2957 C CA . GLY A 1 376 ? 4.220 -20.305 -10.221 1.00 89.44 376 GLY A CA 1
ATOM 2958 C C . GLY A 1 376 ? 3.621 -18.922 -9.942 1.00 89.44 376 GLY A C 1
ATOM 2959 O O . GLY A 1 376 ? 4.360 -17.948 -9.805 1.00 89.44 376 GLY A O 1
ATOM 2960 N N . ALA A 1 377 ? 2.291 -18.820 -9.884 1.00 90.50 377 ALA A N 1
ATOM 2961 C CA . ALA A 1 377 ? 1.569 -17.601 -9.526 1.00 90.50 377 ALA A CA 1
ATOM 2962 C C . ALA A 1 377 ? 1.625 -17.316 -8.016 1.00 90.50 377 ALA A C 1
ATOM 2964 O O . ALA A 1 377 ? 1.678 -16.159 -7.610 1.00 90.50 377 ALA A O 1
ATOM 2965 N N . ILE A 1 378 ? 1.641 -18.373 -7.204 1.00 93.12 378 ILE A N 1
ATOM 2966 C CA . ILE A 1 378 ? 1.897 -18.339 -5.762 1.00 93.12 378 ILE A CA 1
ATOM 2967 C C . ILE A 1 378 ? 3.270 -18.974 -5.531 1.00 93.12 378 ILE A C 1
ATOM 2969 O O . ILE A 1 378 ? 3.664 -19.891 -6.254 1.00 93.12 378 ILE A O 1
ATOM 2973 N N . VAL A 1 379 ? 4.028 -18.452 -4.565 1.00 91.44 379 VAL A N 1
ATOM 2974 C CA . VAL A 1 379 ? 5.363 -18.972 -4.253 1.00 91.44 379 VAL A CA 1
ATOM 2975 C C . VAL A 1 379 ? 5.287 -20.436 -3.811 1.00 91.44 379 VAL A C 1
ATOM 2977 O O . VAL A 1 379 ? 4.383 -20.834 -3.083 1.00 91.44 379 VAL A O 1
ATOM 2980 N N . ASP A 1 380 ? 6.250 -21.239 -4.259 1.00 89.25 380 ASP A N 1
ATOM 2981 C CA . ASP A 1 380 ? 6.410 -22.616 -3.798 1.00 89.25 380 ASP A CA 1
ATOM 2982 C C . ASP A 1 380 ? 6.789 -22.627 -2.306 1.00 89.25 380 ASP A C 1
ATOM 2984 O O . ASP A 1 380 ? 7.840 -22.068 -1.965 1.00 89.25 380 ASP A O 1
ATOM 2988 N N . PRO A 1 381 ? 5.990 -23.255 -1.420 1.00 89.62 381 PRO A N 1
ATOM 2989 C CA . PRO A 1 381 ? 6.271 -23.292 0.014 1.00 89.62 381 PRO A CA 1
ATOM 2990 C C . PRO A 1 381 ? 7.655 -23.869 0.359 1.00 89.62 381 PRO A C 1
ATOM 2992 O O . PRO A 1 381 ? 8.261 -23.467 1.348 1.00 89.62 381 PRO A O 1
ATOM 2995 N N . TRP A 1 382 ? 8.229 -24.742 -0.481 1.00 86.81 382 TRP A N 1
ATOM 2996 C CA . TRP A 1 382 ? 9.590 -25.258 -0.273 1.00 86.81 382 TRP A CA 1
ATOM 2997 C C . TRP A 1 382 ? 10.680 -24.181 -0.319 1.00 86.81 382 TRP A C 1
ATOM 2999 O O . TRP A 1 382 ? 11.760 -24.374 0.245 1.00 86.81 382 TRP A O 1
ATOM 3009 N N . ASN A 1 383 ? 10.417 -23.034 -0.953 1.00 85.62 383 ASN A N 1
ATOM 3010 C CA . ASN A 1 383 ? 11.353 -21.912 -0.955 1.00 85.62 383 ASN A CA 1
ATOM 3011 C C . ASN A 1 383 ? 11.535 -21.306 0.449 1.00 85.62 383 ASN A C 1
ATOM 3013 O O . ASN A 1 383 ? 12.561 -20.671 0.690 1.00 85.62 383 ASN A O 1
ATOM 3017 N N . ILE A 1 384 ? 10.590 -21.525 1.376 1.00 86.56 384 ILE A N 1
ATOM 3018 C CA . ILE A 1 384 ? 10.689 -21.064 2.767 1.00 86.56 384 ILE A CA 1
ATOM 3019 C C . ILE A 1 384 ? 11.909 -21.708 3.434 1.00 86.56 384 ILE A C 1
ATOM 3021 O O . ILE A 1 384 ? 12.820 -21.000 3.856 1.00 86.56 384 ILE A O 1
ATOM 3025 N N . LEU A 1 385 ? 11.987 -23.043 3.420 1.00 83.69 385 LEU A N 1
ATOM 3026 C CA . LEU A 1 385 ? 13.133 -23.789 3.956 1.00 83.69 385 LEU A CA 1
ATOM 3027 C C . LEU A 1 385 ? 14.377 -23.678 3.078 1.00 83.69 385 LEU A C 1
ATOM 3029 O O . LEU A 1 385 ? 15.487 -23.566 3.588 1.00 83.69 385 LEU A O 1
ATOM 3033 N N . GLY A 1 386 ? 14.205 -23.728 1.756 1.00 80.81 386 GLY A N 1
ATOM 3034 C CA . GLY A 1 386 ? 15.328 -23.774 0.823 1.00 80.81 386 GLY A CA 1
ATOM 3035 C C . GLY A 1 386 ? 16.152 -22.491 0.760 1.00 80.81 386 GLY A C 1
ATOM 3036 O O . GLY A 1 386 ? 17.346 -22.558 0.477 1.00 80.81 386 GLY A O 1
ATOM 3037 N N . PHE A 1 387 ? 15.526 -21.335 1.004 1.00 81.75 387 PHE A N 1
ATOM 3038 C CA . PHE A 1 387 ? 16.171 -20.028 0.863 1.00 81.75 387 PHE A CA 1
ATOM 3039 C C . PHE A 1 387 ? 15.955 -19.081 2.051 1.00 81.75 387 PHE A C 1
ATOM 3041 O O . PHE A 1 387 ? 16.384 -17.929 1.988 1.00 81.75 387 PHE A O 1
ATOM 3048 N N . GLY A 1 388 ? 15.285 -19.515 3.122 1.00 83.06 388 GLY A N 1
ATOM 3049 C CA . GLY A 1 388 ? 14.971 -18.645 4.259 1.00 83.06 388 GLY A CA 1
ATOM 3050 C C . GLY A 1 388 ? 14.112 -17.443 3.852 1.00 83.06 388 GLY A C 1
ATOM 3051 O O . GLY A 1 388 ? 14.442 -16.317 4.206 1.00 83.06 388 GLY A O 1
ATOM 3052 N N . ALA A 1 389 ? 13.101 -17.672 3.002 1.00 84.50 389 ALA A N 1
ATOM 3053 C CA . ALA A 1 389 ? 12.288 -16.649 2.318 1.00 84.50 389 ALA A CA 1
ATOM 3054 C C . ALA A 1 389 ? 13.052 -15.604 1.490 1.00 84.50 389 ALA A C 1
ATOM 3056 O O . ALA A 1 389 ? 12.472 -14.607 1.066 1.00 84.50 389 ALA A O 1
ATOM 3057 N N . ASN A 1 390 ? 14.327 -15.829 1.180 1.00 87.25 390 ASN A N 1
ATOM 3058 C CA . ASN A 1 390 ? 15.049 -14.973 0.251 1.00 87.25 390 ASN A CA 1
ATOM 3059 C C . ASN A 1 390 ? 14.911 -15.456 -1.195 1.00 87.25 390 ASN A C 1
ATOM 3061 O O . ASN A 1 390 ? 14.756 -16.636 -1.501 1.00 87.25 390 ASN A O 1
ATOM 3065 N N . PHE A 1 391 ? 15.038 -14.514 -2.117 1.00 88.88 391 PHE A N 1
ATOM 3066 C CA . PHE A 1 391 ? 15.124 -14.740 -3.545 1.00 88.88 391 PHE A CA 1
ATOM 3067 C C . PHE A 1 391 ? 16.508 -14.299 -4.027 1.00 88.88 391 PHE A C 1
ATOM 3069 O O . PHE A 1 391 ? 16.868 -13.122 -3.942 1.00 88.88 391 PHE A O 1
ATOM 3076 N N . SER A 1 392 ? 17.303 -15.239 -4.541 1.00 87.38 392 SER A N 1
ATOM 3077 C CA . SER A 1 392 ? 18.602 -14.934 -5.156 1.00 87.38 392 SER A CA 1
ATOM 3078 C C . SER A 1 392 ? 18.393 -14.167 -6.461 1.00 87.38 392 SER A C 1
ATOM 3080 O O . SER A 1 392 ? 17.630 -14.617 -7.308 1.00 87.38 392 SER A O 1
ATOM 3082 N N . LEU A 1 393 ? 19.037 -13.005 -6.623 1.00 86.88 393 LEU A N 1
ATOM 3083 C CA . LEU A 1 393 ? 19.037 -12.223 -7.871 1.00 86.88 393 LEU A CA 1
ATOM 3084 C C . LEU A 1 393 ? 20.287 -12.483 -8.722 1.00 86.88 393 LEU A C 1
ATOM 3086 O O . LEU A 1 393 ? 20.280 -12.275 -9.942 1.00 86.88 393 LEU A O 1
ATOM 3090 N N . PHE A 1 394 ? 21.373 -12.886 -8.065 1.00 83.31 394 PHE A N 1
ATOM 3091 C CA . PHE A 1 394 ? 22.679 -13.166 -8.648 1.00 83.31 394 PHE A CA 1
ATOM 3092 C C . PHE A 1 394 ? 23.389 -14.261 -7.826 1.00 83.31 394 PHE A C 1
ATOM 3094 O O . PHE A 1 394 ? 23.018 -14.456 -6.670 1.00 83.31 394 PHE A O 1
ATOM 3101 N N . PRO A 1 395 ? 24.389 -14.983 -8.379 1.00 78.31 395 PRO A N 1
ATOM 3102 C CA . PRO A 1 395 ? 25.069 -16.071 -7.664 1.00 78.31 395 PRO A CA 1
ATOM 3103 C C . PRO A 1 395 ? 25.676 -15.703 -6.299 1.00 78.31 395 PRO A C 1
ATOM 3105 O O . PRO A 1 395 ? 25.788 -16.566 -5.434 1.00 78.31 395 PRO A O 1
ATOM 3108 N N . THR A 1 396 ? 26.071 -14.446 -6.094 1.00 75.06 396 THR A N 1
ATOM 3109 C CA . THR A 1 396 ? 26.570 -13.940 -4.809 1.00 75.06 396 THR A CA 1
ATOM 3110 C C . THR A 1 396 ? 25.456 -13.799 -3.769 1.00 75.06 396 THR A C 1
ATOM 3112 O O . THR A 1 396 ? 24.414 -13.209 -4.049 1.00 75.06 396 THR A O 1
ATOM 3115 N N . LEU A 1 397 ? 25.714 -14.264 -2.539 1.00 69.38 397 LEU A N 1
ATOM 3116 C CA . LEU A 1 397 ? 24.758 -14.215 -1.420 1.00 69.38 397 LEU A CA 1
ATOM 3117 C C . LEU A 1 397 ? 24.330 -12.789 -1.047 1.00 69.38 397 LEU A C 1
ATOM 3119 O O . LEU A 1 397 ? 23.169 -12.562 -0.748 1.00 69.38 397 LEU A O 1
ATOM 3123 N N . GLU A 1 398 ? 25.228 -11.808 -1.132 1.00 70.88 398 GLU A N 1
ATOM 3124 C CA . GLU A 1 398 ? 24.903 -10.382 -0.929 1.00 70.88 398 GLU A CA 1
ATOM 3125 C C . GLU A 1 398 ? 23.830 -9.839 -1.897 1.00 70.88 398 GLU A C 1
ATOM 3127 O O . GLU A 1 398 ? 23.209 -8.817 -1.618 1.00 70.88 398 GLU A O 1
ATOM 3132 N N . ASN A 1 399 ? 23.580 -10.514 -3.025 1.00 79.88 399 ASN A N 1
ATOM 3133 C CA . ASN A 1 399 ? 22.586 -10.126 -4.024 1.00 79.88 399 ASN A CA 1
ATOM 3134 C C . ASN A 1 399 ? 21.309 -10.975 -3.900 1.00 79.88 399 ASN A C 1
ATOM 3136 O O . ASN A 1 399 ? 20.766 -11.467 -4.896 1.00 79.88 399 ASN A O 1
ATOM 3140 N N . THR A 1 400 ? 20.823 -11.139 -2.670 1.00 83.56 400 THR A N 1
ATOM 3141 C CA . THR A 1 400 ? 19.514 -11.719 -2.345 1.00 83.56 400 THR A CA 1
ATOM 3142 C C . THR A 1 400 ? 18.552 -10.649 -1.843 1.00 83.56 400 THR A C 1
ATOM 3144 O O . THR A 1 400 ? 18.955 -9.652 -1.249 1.00 83.56 400 THR A O 1
ATOM 3147 N N . VAL A 1 401 ? 17.258 -10.859 -2.062 1.00 85.81 401 VAL A N 1
ATOM 3148 C CA . VAL A 1 401 ? 16.192 -9.981 -1.560 1.00 85.81 401 VAL A CA 1
ATOM 3149 C C . VAL A 1 401 ? 15.116 -10.804 -0.882 1.00 85.81 401 VAL A C 1
ATOM 3151 O O . VAL A 1 401 ? 14.817 -11.896 -1.350 1.00 85.81 401 VAL A O 1
ATOM 3154 N N . HIS A 1 402 ? 14.482 -10.257 0.152 1.00 86.62 402 HIS A N 1
ATOM 3155 C CA . HIS A 1 402 ? 13.316 -10.893 0.764 1.00 86.62 402 HIS A CA 1
ATOM 3156 C C . HIS A 1 402 ? 12.194 -11.105 -0.268 1.00 86.62 402 HIS A C 1
ATOM 3158 O O . HIS A 1 402 ? 11.832 -10.176 -1.011 1.00 86.62 402 HIS A O 1
ATOM 3164 N N . ASP A 1 403 ? 11.663 -12.326 -0.335 1.00 89.25 403 ASP A N 1
ATOM 3165 C CA . ASP A 1 403 ? 10.522 -12.705 -1.166 1.00 89.25 403 ASP A CA 1
ATOM 3166 C C . ASP A 1 403 ? 9.220 -12.464 -0.397 1.00 89.25 403 ASP A C 1
ATOM 3168 O O . ASP A 1 403 ? 8.653 -13.370 0.205 1.00 89.25 403 ASP A O 1
ATOM 3172 N N . HIS A 1 404 ? 8.718 -11.230 -0.468 1.00 88.25 404 HIS A N 1
ATOM 3173 C CA . HIS A 1 404 ? 7.448 -10.814 0.148 1.00 88.25 404 HIS A CA 1
ATOM 3174 C C . HIS A 1 404 ? 6.238 -11.720 -0.165 1.00 88.25 404 HIS A C 1
ATOM 3176 O O . HIS A 1 404 ? 5.275 -11.734 0.594 1.00 88.25 404 HIS A O 1
ATOM 3182 N N . ARG A 1 405 ? 6.263 -12.507 -1.253 1.00 90.38 405 ARG A N 1
ATOM 3183 C CA . ARG A 1 405 ? 5.170 -13.441 -1.573 1.00 90.38 405 ARG A CA 1
ATOM 3184 C C . ARG A 1 405 ? 5.066 -14.577 -0.559 1.00 90.38 405 ARG A C 1
ATOM 3186 O O . ARG A 1 405 ? 4.012 -15.197 -0.460 1.00 90.38 405 ARG A O 1
ATOM 3193 N N . VAL A 1 406 ? 6.146 -14.876 0.167 1.00 90.88 406 VAL A N 1
ATOM 3194 C CA . VAL A 1 406 ? 6.117 -15.813 1.297 1.00 90.88 406 VAL A CA 1
ATOM 3195 C C . VAL A 1 406 ? 5.259 -15.249 2.427 1.00 90.88 406 VAL A C 1
ATOM 3197 O O . VAL A 1 406 ? 4.435 -15.977 2.973 1.00 90.88 406 VAL A O 1
ATOM 3200 N N . ASP A 1 407 ? 5.380 -13.954 2.722 1.00 89.81 407 ASP A N 1
ATOM 3201 C CA . ASP A 1 407 ? 4.568 -13.291 3.748 1.00 89.81 407 ASP A CA 1
ATOM 3202 C C . ASP A 1 407 ? 3.088 -13.252 3.338 1.00 89.81 407 ASP A C 1
ATOM 3204 O O . ASP A 1 407 ? 2.203 -13.533 4.149 1.00 89.81 407 ASP A O 1
ATOM 3208 N N . GLU A 1 408 ? 2.810 -12.973 2.057 1.00 88.69 408 GLU A N 1
ATOM 3209 C CA . GLU A 1 408 ? 1.450 -13.029 1.504 1.00 88.69 408 GLU A CA 1
ATOM 3210 C C . GLU A 1 408 ? 0.860 -14.443 1.584 1.00 88.69 408 GLU A C 1
ATOM 3212 O O . GLU A 1 408 ? -0.300 -14.605 1.967 1.00 88.69 408 GLU A O 1
ATOM 3217 N N . LEU A 1 409 ? 1.652 -15.474 1.265 1.00 92.50 409 LEU A N 1
ATOM 3218 C CA . LEU A 1 409 ? 1.237 -16.871 1.381 1.00 92.50 409 LEU A CA 1
ATOM 3219 C C . LEU A 1 409 ? 0.950 -17.250 2.839 1.00 92.50 409 LEU A C 1
ATOM 3221 O O . LEU A 1 409 ? -0.092 -17.844 3.104 1.00 92.50 409 LEU A O 1
ATOM 3225 N N . ASN A 1 410 ? 1.821 -16.885 3.782 1.00 91.19 410 ASN A N 1
ATOM 3226 C CA . ASN A 1 410 ? 1.606 -17.143 5.208 1.00 91.19 410 ASN A CA 1
ATOM 3227 C C . ASN A 1 410 ? 0.332 -16.455 5.708 1.00 91.19 410 ASN A C 1
ATOM 3229 O O . ASN A 1 410 ? -0.500 -17.095 6.348 1.00 91.19 410 ASN A O 1
ATOM 3233 N N . THR A 1 411 ? 0.134 -15.184 5.348 1.00 88.94 411 THR A N 1
ATOM 3234 C CA . THR A 1 411 ? -1.082 -14.432 5.692 1.00 88.94 411 THR A CA 1
ATOM 3235 C C . THR A 1 411 ? -2.329 -15.114 5.124 1.00 88.94 411 THR A C 1
ATOM 3237 O O . THR A 1 411 ? -3.299 -15.343 5.843 1.00 88.94 411 THR A O 1
ATOM 3240 N N . MET A 1 412 ? -2.295 -15.513 3.849 1.00 90.62 412 MET A N 1
ATOM 3241 C CA . MET A 1 412 ? -3.398 -16.223 3.201 1.00 90.62 412 MET A CA 1
ATOM 3242 C C . MET A 1 412 ? -3.688 -17.573 3.867 1.00 90.62 412 MET A C 1
ATOM 3244 O O . MET A 1 412 ? -4.851 -17.912 4.078 1.00 90.62 412 MET A O 1
ATOM 3248 N N . MET A 1 413 ? -2.657 -18.342 4.221 1.00 93.25 413 MET A N 1
ATOM 3249 C CA . MET A 1 413 ? -2.825 -19.607 4.937 1.00 93.25 413 MET A CA 1
ATOM 3250 C C . MET A 1 413 ? -3.449 -19.391 6.316 1.00 93.25 413 MET A C 1
ATOM 3252 O O . MET A 1 413 ? -4.349 -20.147 6.686 1.00 93.25 413 MET A O 1
ATOM 3256 N N . ASP A 1 414 ? -3.053 -18.343 7.047 1.00 89.00 414 ASP A N 1
ATOM 3257 C CA . ASP A 1 414 ? -3.684 -18.014 8.328 1.00 89.00 414 ASP A CA 1
ATOM 3258 C C . ASP A 1 414 ? -5.168 -17.651 8.163 1.00 89.00 414 ASP A C 1
ATOM 3260 O O . ASP A 1 414 ? -6.010 -18.153 8.908 1.00 89.00 414 ASP A O 1
ATOM 3264 N N . GLU A 1 415 ? -5.521 -16.859 7.144 1.00 88.31 415 GLU A N 1
ATOM 3265 C CA . GLU A 1 415 ? -6.918 -16.535 6.820 1.00 88.31 415 GLU A CA 1
ATOM 3266 C C . GLU A 1 415 ? -7.738 -17.790 6.466 1.00 88.31 415 GLU A C 1
ATOM 3268 O O . GLU A 1 415 ? -8.870 -17.953 6.938 1.00 88.31 415 GLU A O 1
ATOM 3273 N N . ILE A 1 416 ? -7.168 -18.711 5.678 1.00 93.25 416 ILE A N 1
ATOM 3274 C CA . ILE A 1 416 ? -7.815 -19.977 5.305 1.00 93.25 416 ILE A CA 1
ATOM 3275 C C . ILE A 1 416 ? -8.056 -20.842 6.547 1.00 93.25 416 ILE A C 1
ATOM 3277 O O . ILE A 1 416 ? -9.180 -21.314 6.756 1.00 93.25 416 ILE A O 1
ATOM 3281 N N . PHE A 1 417 ? -7.046 -21.025 7.402 1.00 92.12 417 PHE A N 1
ATOM 3282 C CA . PHE A 1 417 ? -7.189 -21.805 8.633 1.00 92.12 417 PHE A CA 1
ATOM 3283 C C . PHE A 1 417 ? -8.151 -21.145 9.628 1.00 92.12 417 PHE A C 1
ATOM 3285 O O . PHE A 1 417 ? -8.969 -21.834 10.245 1.00 92.12 417 PHE A O 1
ATOM 3292 N N . ALA A 1 418 ? -8.134 -19.814 9.743 1.00 87.06 418 ALA A N 1
ATOM 3293 C CA . ALA A 1 418 ? -9.083 -19.069 10.564 1.00 87.06 418 ALA A CA 1
ATOM 3294 C C . ALA A 1 418 ? -10.530 -19.265 10.077 1.00 87.06 418 ALA A C 1
ATOM 3296 O O . ALA A 1 418 ? -11.431 -19.503 10.891 1.00 87.06 418 ALA A O 1
ATOM 3297 N N . LEU A 1 419 ? -10.770 -19.235 8.760 1.00 90.12 419 LEU A N 1
ATOM 3298 C CA . LEU A 1 419 ? -12.083 -19.521 8.181 1.00 90.12 419 LEU A CA 1
ATOM 3299 C C . LEU A 1 419 ? -12.515 -20.973 8.433 1.00 90.12 419 LEU A C 1
ATOM 3301 O O . LEU A 1 419 ? -13.670 -21.200 8.814 1.00 90.12 419 LEU A O 1
ATOM 3305 N N . GLN A 1 420 ? -11.620 -21.951 8.256 1.00 92.94 420 GLN A N 1
ATOM 3306 C CA . GLN A 1 420 ? -11.905 -23.363 8.535 1.00 92.94 420 GLN A CA 1
ATOM 3307 C C . GLN A 1 420 ? -12.275 -23.574 10.009 1.00 92.94 420 GLN A C 1
ATOM 3309 O O . GLN A 1 420 ? -13.326 -24.150 10.303 1.00 92.94 420 GLN A O 1
ATOM 3314 N N . GLY A 1 421 ? -11.480 -23.030 10.937 1.00 90.25 421 GLY A N 1
ATOM 3315 C CA . GLY A 1 421 ? -11.744 -23.102 12.375 1.00 90.25 421 GLY A CA 1
ATOM 3316 C C . GLY A 1 421 ? -13.070 -22.448 12.768 1.00 90.25 421 GLY A C 1
ATOM 3317 O O . GLY A 1 421 ? -13.865 -23.036 13.507 1.00 90.25 421 GLY A O 1
ATOM 3318 N N . ARG A 1 422 ? -13.372 -21.267 12.212 1.00 88.25 422 ARG A N 1
ATOM 3319 C CA . ARG A 1 422 ? -14.642 -20.561 12.443 1.00 88.25 422 ARG A CA 1
ATOM 3320 C C . ARG A 1 422 ? -15.845 -21.334 11.894 1.00 88.25 422 ARG A C 1
ATOM 3322 O O . ARG A 1 422 ? -16.870 -21.423 12.572 1.00 88.25 422 ARG A O 1
ATOM 3329 N N . THR A 1 423 ? -15.726 -21.909 10.695 1.00 90.75 423 THR A N 1
ATOM 3330 C CA . THR A 1 423 ? -16.781 -22.723 10.065 1.00 90.75 423 THR A CA 1
ATOM 3331 C C . THR A 1 423 ? -17.058 -23.979 10.886 1.00 90.75 423 THR A C 1
ATOM 3333 O O . THR A 1 423 ? -18.219 -24.273 11.178 1.00 90.75 423 THR A O 1
ATOM 3336 N N . TRP A 1 424 ? -16.005 -24.667 11.338 1.00 92.19 424 TRP A N 1
ATOM 3337 C CA . TRP A 1 424 ? -16.118 -25.850 12.189 1.00 92.19 424 TRP A CA 1
ATOM 3338 C C . TRP A 1 424 ? -16.811 -25.523 13.519 1.00 92.19 424 TRP A C 1
ATOM 3340 O O . TRP A 1 424 ? -17.808 -26.155 13.873 1.00 92.19 424 TRP A O 1
ATOM 3350 N N . CYS A 1 425 ? -16.367 -24.478 14.222 1.00 87.81 425 CYS A N 1
ATOM 3351 C CA . CYS A 1 425 ? -16.956 -24.076 15.502 1.00 87.81 425 CYS A CA 1
ATOM 3352 C C . CYS A 1 425 ? -18.434 -23.674 15.370 1.00 87.81 425 CYS A C 1
ATOM 3354 O O . CYS A 1 425 ? -19.254 -24.043 16.214 1.00 87.81 425 CYS A O 1
ATOM 3356 N N . ARG A 1 426 ? -18.815 -22.975 14.288 1.00 85.19 426 ARG A N 1
ATOM 3357 C CA . ARG A 1 426 ? -20.229 -22.654 14.027 1.00 85.19 426 ARG A CA 1
ATOM 3358 C C . ARG A 1 426 ? -21.060 -23.889 13.689 1.00 85.19 426 ARG A C 1
ATOM 3360 O O . ARG A 1 426 ? -22.201 -23.971 14.142 1.00 85.19 426 ARG A O 1
ATOM 3367 N N . ALA A 1 427 ? -20.516 -24.852 12.945 1.00 88.00 427 ALA A N 1
ATOM 3368 C CA . ALA A 1 427 ? -21.197 -26.120 12.673 1.00 88.00 427 ALA A CA 1
ATOM 3369 C C . ALA A 1 427 ? -21.444 -26.912 13.971 1.00 88.00 427 ALA A C 1
ATOM 3371 O O . ALA A 1 427 ? -22.566 -27.372 14.202 1.00 88.00 427 ALA A O 1
ATOM 3372 N N . ALA A 1 428 ? -20.441 -26.972 14.856 1.00 87.06 428 ALA A N 1
ATOM 3373 C CA . ALA A 1 428 ? -20.536 -27.618 16.165 1.00 87.06 428 ALA A CA 1
ATOM 3374 C C . ALA A 1 428 ? -21.593 -26.948 17.064 1.00 87.06 428 ALA A C 1
ATOM 3376 O O . ALA A 1 428 ? -22.472 -27.623 17.605 1.00 87.06 428 ALA A O 1
ATOM 3377 N N . ALA A 1 429 ? -21.586 -25.612 17.150 1.00 82.25 429 ALA A N 1
ATOM 3378 C CA . ALA A 1 429 ? -22.583 -24.851 17.908 1.00 82.25 429 ALA A CA 1
ATOM 3379 C C . ALA A 1 429 ? -24.018 -25.005 17.354 1.00 82.25 429 ALA A C 1
ATOM 3381 O O . ALA A 1 429 ? -24.983 -24.937 18.117 1.00 82.25 429 ALA A O 1
ATOM 3382 N N . ALA A 1 430 ? -24.169 -25.238 16.042 1.00 80.94 430 ALA A N 1
ATOM 3383 C CA . ALA A 1 430 ? -25.454 -25.425 15.360 1.00 80.94 430 ALA A CA 1
ATOM 3384 C C . ALA A 1 430 ? -25.927 -26.895 15.256 1.00 80.94 430 ALA A C 1
ATOM 3386 O O . ALA A 1 430 ? -27.038 -27.136 14.777 1.00 80.94 430 ALA A O 1
ATOM 3387 N N . ARG A 1 431 ? -25.131 -27.875 15.717 1.00 80.12 431 ARG A N 1
ATOM 3388 C CA . ARG A 1 431 ? -25.370 -29.333 15.592 1.00 80.12 431 ARG A CA 1
ATOM 3389 C C . ARG A 1 431 ? -25.436 -29.870 14.157 1.00 80.12 431 ARG A C 1
ATOM 3391 O O . ARG A 1 431 ? -26.097 -30.883 13.902 1.00 80.12 431 ARG A O 1
ATOM 3398 N N . ASP A 1 432 ? -24.732 -29.242 13.228 1.00 84.81 432 ASP A N 1
ATOM 3399 C CA . ASP A 1 432 ? -24.609 -29.748 11.863 1.00 84.81 432 ASP A CA 1
ATOM 3400 C C . ASP A 1 432 ? -23.433 -30.728 11.743 1.00 84.81 432 ASP A C 1
ATOM 3402 O O . ASP A 1 432 ? -22.348 -30.376 11.284 1.00 84.81 432 ASP A O 1
ATOM 3406 N N . ARG A 1 433 ? -23.653 -31.977 12.176 1.00 86.62 433 ARG A N 1
ATOM 3407 C CA . ARG A 1 433 ? -22.604 -33.014 12.189 1.00 86.62 433 ARG A CA 1
ATOM 3408 C C . ARG A 1 433 ? -22.040 -33.344 10.808 1.00 86.62 433 ARG A C 1
ATOM 3410 O O . ARG A 1 433 ? -20.893 -33.759 10.718 1.00 86.62 433 ARG A O 1
ATOM 3417 N N . ALA A 1 434 ? -22.837 -33.193 9.749 1.00 90.00 434 ALA A N 1
ATOM 3418 C CA . ALA A 1 434 ? -22.372 -33.481 8.395 1.00 90.00 434 ALA A CA 1
ATOM 3419 C C . ALA A 1 434 ? -21.311 -32.458 7.970 1.00 90.00 434 ALA A C 1
ATOM 3421 O O . ALA A 1 434 ? -20.214 -32.841 7.571 1.00 90.00 434 ALA A O 1
ATOM 3422 N N . THR A 1 435 ? -21.617 -31.170 8.149 1.00 89.94 435 THR A N 1
ATOM 3423 C CA . THR A 1 435 ? -20.675 -30.078 7.878 1.00 89.94 435 THR A CA 1
ATOM 3424 C C . THR A 1 435 ? -19.477 -30.116 8.834 1.00 89.94 435 THR A C 1
ATOM 3426 O O . THR A 1 435 ? -18.356 -29.835 8.424 1.00 89.94 435 THR A O 1
ATOM 3429 N N . GLU A 1 436 ? -19.681 -30.505 10.097 1.00 89.88 436 GLU A N 1
ATOM 3430 C CA . GLU A 1 436 ? -18.604 -30.676 11.081 1.00 89.88 436 GLU A CA 1
ATOM 3431 C C . GLU A 1 436 ? -17.561 -31.716 10.632 1.00 89.88 436 GLU A C 1
ATOM 3433 O O . GLU A 1 436 ? -16.369 -31.412 10.592 1.00 89.88 436 GLU A O 1
ATOM 3438 N N . GLU A 1 437 ? -17.999 -32.925 10.259 1.00 91.44 437 GLU A N 1
ATOM 3439 C CA . GLU A 1 437 ? -17.111 -34.003 9.798 1.00 91.44 437 GLU A CA 1
ATOM 3440 C C . GLU A 1 437 ? -16.394 -33.638 8.487 1.00 91.44 437 GLU A C 1
ATOM 3442 O O . GLU A 1 437 ? -15.210 -33.945 8.323 1.00 91.44 437 GLU A O 1
ATOM 3447 N N . GLU A 1 438 ? -17.091 -32.957 7.573 1.00 93.00 438 GLU A N 1
ATOM 3448 C CA . GLU A 1 438 ? -16.535 -32.495 6.300 1.00 93.00 438 GLU A CA 1
ATOM 3449 C C . GLU A 1 438 ? -15.418 -31.458 6.501 1.00 93.00 438 GLU A C 1
ATOM 3451 O O . GLU A 1 438 ? -14.302 -31.652 6.009 1.00 93.00 438 GLU A O 1
ATOM 3456 N N . VAL A 1 439 ? -15.682 -30.392 7.265 1.00 93.38 439 VAL A N 1
ATOM 3457 C CA . VAL A 1 439 ? -14.709 -29.313 7.511 1.00 93.38 439 VAL A CA 1
ATOM 3458 C C . VAL A 1 439 ? -13.514 -29.826 8.315 1.00 93.38 439 VAL A C 1
ATOM 3460 O O . VAL A 1 439 ? -12.377 -29.491 7.990 1.00 93.38 439 VAL A O 1
ATOM 3463 N N . ALA A 1 440 ? -13.738 -30.688 9.313 1.00 93.69 440 ALA A N 1
ATOM 3464 C CA . ALA A 1 440 ? -12.660 -31.294 10.094 1.00 93.69 440 ALA A CA 1
ATOM 3465 C C . ALA A 1 440 ? -11.702 -32.127 9.223 1.00 93.69 440 ALA A C 1
ATOM 3467 O O . ALA A 1 440 ? -10.484 -32.079 9.411 1.00 93.69 440 ALA A O 1
ATOM 3468 N N . GLY A 1 441 ? -12.242 -32.887 8.262 1.00 93.62 441 GLY A N 1
ATOM 3469 C CA . GLY A 1 441 ? -11.448 -33.668 7.313 1.00 93.62 441 GLY A CA 1
ATOM 3470 C C . GLY A 1 441 ? -10.614 -32.787 6.381 1.00 93.62 441 GLY A C 1
ATOM 3471 O O . GLY A 1 441 ? -9.417 -33.029 6.223 1.00 93.62 441 GLY A O 1
ATOM 3472 N N . GLN A 1 442 ? -11.231 -31.746 5.814 1.00 92.06 442 GLN A N 1
ATOM 3473 C CA . GLN A 1 442 ? -10.564 -30.794 4.919 1.00 92.06 442 GLN A CA 1
ATOM 3474 C C . GLN A 1 442 ? -9.465 -29.998 5.635 1.00 92.06 442 GLN A C 1
ATOM 3476 O O . GLN A 1 442 ? -8.361 -29.874 5.108 1.00 92.06 442 GLN A O 1
ATOM 3481 N N . PHE A 1 443 ? -9.735 -29.510 6.851 1.00 94.31 443 PHE A N 1
ATOM 3482 C CA . PHE A 1 443 ? -8.753 -28.781 7.656 1.00 94.31 443 PHE A CA 1
ATOM 3483 C C . PHE A 1 443 ? -7.554 -29.680 7.974 1.00 94.31 443 PHE A C 1
ATOM 3485 O O . PHE A 1 443 ? -6.419 -29.312 7.686 1.00 94.31 443 PHE A O 1
ATOM 3492 N N . ARG A 1 444 ? -7.780 -30.910 8.454 1.00 94.88 444 ARG A N 1
ATOM 3493 C CA . ARG A 1 444 ? -6.676 -31.838 8.747 1.00 94.88 444 ARG A CA 1
ATOM 3494 C C . ARG A 1 444 ? -5.801 -32.111 7.523 1.00 94.88 444 ARG A C 1
ATOM 3496 O O . ARG A 1 444 ? -4.582 -32.141 7.649 1.00 94.88 444 ARG A O 1
ATOM 3503 N N . GLN A 1 445 ? -6.409 -32.328 6.357 1.00 94.19 445 GLN A N 1
ATOM 3504 C CA . GLN A 1 445 ? -5.665 -32.590 5.126 1.00 94.19 445 GLN A CA 1
ATOM 3505 C C . GLN A 1 445 ? -4.780 -31.399 4.739 1.00 94.19 445 GLN A C 1
ATOM 3507 O O . GLN A 1 445 ? -3.613 -31.596 4.402 1.00 94.19 445 GLN A O 1
ATOM 3512 N N . LEU A 1 446 ? -5.321 -30.179 4.805 1.00 93.62 446 LEU A N 1
ATOM 3513 C CA . LEU A 1 446 ? -4.573 -28.969 4.472 1.00 93.62 446 LEU A CA 1
ATOM 3514 C C . LEU A 1 446 ? -3.465 -28.681 5.495 1.00 93.62 446 LEU A C 1
ATOM 3516 O O . LEU A 1 446 ? -2.357 -28.340 5.097 1.00 93.62 446 LEU A O 1
ATOM 3520 N N . ALA A 1 447 ? -3.736 -28.873 6.790 1.00 92.50 447 ALA A N 1
ATOM 3521 C CA . ALA A 1 447 ? -2.748 -28.693 7.853 1.00 92.50 447 ALA A CA 1
ATOM 3522 C C . ALA A 1 447 ? -1.559 -29.652 7.691 1.00 92.50 447 ALA A C 1
ATOM 3524 O O . ALA A 1 447 ? -0.415 -29.213 7.655 1.00 92.50 447 ALA A O 1
ATOM 3525 N N . GLN A 1 448 ? -1.828 -30.943 7.455 1.00 93.19 448 GLN A N 1
ATOM 3526 C CA . GLN A 1 448 ? -0.782 -31.943 7.205 1.00 93.19 448 GLN A CA 1
ATOM 3527 C C . GLN A 1 448 ? 0.062 -31.630 5.967 1.00 93.19 448 GLN A C 1
ATOM 3529 O O . GLN A 1 448 ? 1.262 -31.900 5.953 1.00 93.19 448 GLN A O 1
ATOM 3534 N N . TRP A 1 449 ? -0.561 -31.088 4.918 1.00 92.19 449 TRP A N 1
ATOM 3535 C CA . TRP A 1 449 ? 0.164 -30.639 3.736 1.00 92.19 449 TRP A CA 1
ATOM 3536 C C . TRP A 1 449 ? 1.009 -29.393 4.024 1.00 92.19 449 TRP A C 1
ATOM 3538 O O . TRP A 1 449 ? 2.106 -29.296 3.494 1.00 92.19 449 TRP A O 1
ATOM 3548 N N . TRP A 1 450 ? 0.548 -28.458 4.853 1.00 92.69 450 TRP A N 1
ATOM 3549 C CA . TRP A 1 450 ? 1.292 -27.235 5.156 1.00 92.69 450 TRP A CA 1
ATOM 3550 C C . TRP A 1 450 ? 2.494 -27.475 6.080 1.00 92.69 450 TRP A C 1
ATOM 3552 O O . TRP A 1 450 ? 3.593 -26.992 5.811 1.00 92.69 450 TRP A O 1
ATOM 3562 N N . ASP A 1 451 ? 2.326 -28.282 7.128 1.00 89.38 451 ASP A N 1
ATOM 3563 C CA . ASP A 1 451 ? 3.374 -28.495 8.136 1.00 89.38 451 ASP A CA 1
ATOM 3564 C C . ASP A 1 451 ? 4.631 -29.185 7.578 1.00 89.38 451 ASP A C 1
ATOM 3566 O O . ASP A 1 451 ? 5.714 -29.064 8.150 1.00 89.38 451 ASP A O 1
ATOM 3570 N N . GLN A 1 452 ? 4.544 -29.859 6.422 1.00 87.50 452 GLN A N 1
ATOM 3571 C CA . GLN A 1 452 ? 5.719 -30.445 5.763 1.00 87.50 452 GLN A CA 1
ATOM 3572 C C . GLN A 1 452 ? 6.760 -29.392 5.338 1.00 87.50 452 GLN A C 1
ATOM 3574 O O . GLN A 1 452 ? 7.923 -29.735 5.125 1.00 87.50 452 GLN A O 1
ATOM 3579 N N . PHE A 1 453 ? 6.345 -28.127 5.204 1.00 85.69 453 PHE A N 1
ATOM 3580 C CA . PHE A 1 453 ? 7.200 -27.018 4.787 1.00 85.69 453 PHE A CA 1
ATOM 3581 C C . PHE A 1 453 ? 7.830 -26.266 5.965 1.00 85.69 453 PHE A C 1
ATOM 3583 O O . PHE A 1 453 ? 8.606 -25.350 5.718 1.00 85.69 453 PHE A O 1
ATOM 3590 N N . ALA A 1 454 ? 7.506 -26.635 7.214 1.00 79.19 454 ALA A N 1
ATOM 3591 C CA . ALA A 1 454 ? 8.065 -26.076 8.453 1.00 79.19 454 ALA A CA 1
ATOM 3592 C C . ALA A 1 454 ? 8.232 -24.540 8.427 1.00 79.19 454 ALA A C 1
ATOM 3594 O O . ALA A 1 454 ? 9.289 -23.999 8.765 1.00 79.19 454 ALA A O 1
ATOM 3595 N N . ALA A 1 455 ? 7.184 -23.840 7.979 1.00 78.25 455 ALA A N 1
ATOM 3596 C CA . ALA A 1 455 ? 7.199 -22.390 7.801 1.00 78.25 455 ALA A CA 1
ATOM 3597 C C . ALA A 1 455 ? 7.448 -21.632 9.116 1.00 78.25 455 ALA A C 1
ATOM 3599 O O . ALA A 1 455 ? 8.015 -20.545 9.104 1.00 78.25 455 ALA A O 1
ATOM 3600 N N . ASP A 1 456 ? 7.051 -22.220 10.242 1.00 75.62 456 ASP A N 1
ATOM 3601 C CA . ASP A 1 456 ? 7.222 -21.733 11.612 1.00 75.62 456 ASP A CA 1
ATOM 3602 C C . ASP A 1 456 ? 8.636 -21.942 12.185 1.00 75.62 456 ASP A C 1
ATOM 3604 O O . ASP A 1 456 ? 8.994 -21.313 13.179 1.00 75.62 456 ASP A O 1
ATOM 3608 N N . ALA A 1 457 ? 9.458 -22.796 11.566 1.00 76.00 457 ALA A N 1
ATOM 3609 C CA . ALA A 1 457 ? 10.800 -23.121 12.052 1.00 76.00 457 ALA A CA 1
ATOM 3610 C C . ALA A 1 457 ? 11.905 -22.193 11.512 1.00 76.00 457 ALA A C 1
ATOM 3612 O O . ALA A 1 457 ? 13.038 -22.235 11.999 1.00 76.00 457 ALA A O 1
ATOM 3613 N N . VAL A 1 458 ? 11.615 -21.379 10.493 1.00 77.56 458 VAL A N 1
ATOM 3614 C CA . VAL A 1 458 ? 12.605 -20.512 9.838 1.00 77.56 458 VAL A CA 1
ATOM 3615 C C . VAL A 1 458 ? 12.690 -19.161 10.547 1.00 77.56 458 VAL A C 1
ATOM 3617 O O . VAL A 1 458 ? 11.702 -18.440 10.671 1.00 77.56 458 VAL A O 1
ATOM 3620 N N . SER A 1 459 ? 13.892 -18.788 10.992 1.00 68.00 459 SER A N 1
ATOM 3621 C CA . SER A 1 459 ? 14.125 -17.509 11.663 1.00 68.00 459 SER A CA 1
ATOM 3622 C C . SER A 1 459 ? 13.930 -16.320 10.715 1.00 68.00 459 SER A C 1
ATOM 3624 O O . SER A 1 459 ? 14.371 -16.333 9.568 1.00 68.00 459 SER A O 1
ATOM 3626 N N . GLY A 1 460 ? 13.284 -15.262 11.213 1.00 64.56 460 GLY A N 1
ATOM 3627 C CA . GLY A 1 460 ? 13.058 -14.022 10.460 1.00 64.56 460 GLY A CA 1
ATOM 3628 C C . GLY A 1 460 ? 11.766 -13.976 9.637 1.00 64.56 460 GLY A C 1
ATOM 3629 O O . GLY A 1 460 ? 11.529 -12.965 8.983 1.00 64.56 460 GLY A O 1
ATOM 3630 N N . ILE A 1 461 ? 10.926 -15.015 9.695 1.00 74.31 461 ILE A N 1
ATOM 3631 C CA . ILE A 1 461 ? 9.604 -15.060 9.055 1.00 74.31 461 ILE A CA 1
ATOM 3632 C C . ILE A 1 461 ? 8.546 -15.314 10.131 1.00 74.31 461 ILE A C 1
ATOM 3634 O O . ILE A 1 461 ? 8.735 -16.161 11.004 1.00 74.31 461 ILE A O 1
ATOM 3638 N N . GLU A 1 462 ? 7.408 -14.625 10.056 1.00 71.19 462 GLU A N 1
ATOM 3639 C CA . GLU A 1 462 ? 6.223 -14.986 10.841 1.00 71.19 462 GLU A CA 1
ATOM 3640 C C . GLU A 1 462 ? 5.508 -16.168 10.169 1.00 71.19 462 GLU A C 1
ATOM 3642 O O . GLU A 1 462 ? 4.618 -16.009 9.334 1.00 71.19 462 GLU A O 1
ATOM 3647 N N . GLY A 1 463 ? 5.976 -17.379 10.473 1.00 75.88 463 GLY A N 1
ATOM 3648 C CA . GLY A 1 463 ? 5.403 -18.618 9.957 1.00 75.88 463 GLY A CA 1
ATOM 3649 C C . GLY A 1 463 ? 4.103 -19.026 10.651 1.00 75.88 463 GLY A C 1
ATOM 3650 O O . GLY A 1 463 ? 3.894 -18.768 11.837 1.00 75.88 463 GLY A O 1
ATOM 3651 N N . VAL A 1 464 ? 3.234 -19.719 9.913 1.00 82.38 464 VAL A N 1
ATOM 3652 C CA . VAL A 1 464 ? 1.986 -20.288 10.441 1.00 82.38 464 VAL A CA 1
ATOM 3653 C C . VAL A 1 464 ? 2.196 -21.766 10.762 1.00 82.38 464 VAL A C 1
ATOM 3655 O O . VAL A 1 464 ? 2.486 -22.544 9.858 1.00 82.38 464 VAL A O 1
ATOM 3658 N N . ALA A 1 465 ? 2.003 -22.169 12.019 1.00 84.44 465 ALA A N 1
ATOM 3659 C CA . ALA A 1 465 ? 1.996 -23.579 12.419 1.00 84.44 465 ALA A CA 1
ATOM 3660 C C . ALA A 1 465 ? 0.573 -24.150 12.297 1.00 84.44 465 ALA A C 1
ATOM 3662 O O . ALA A 1 465 ? -0.320 -23.728 13.037 1.00 84.44 465 ALA A O 1
ATOM 3663 N N . ALA A 1 466 ? 0.326 -25.090 11.379 1.00 87.56 466 ALA A N 1
ATOM 3664 C CA . ALA A 1 466 ? -1.038 -25.516 11.068 1.00 87.56 466 ALA A CA 1
ATOM 3665 C C . ALA A 1 466 ? -1.594 -26.558 12.048 1.00 87.56 466 ALA A C 1
ATOM 3667 O O . ALA A 1 466 ? -2.755 -26.443 12.448 1.00 87.56 466 ALA A O 1
ATOM 3668 N N . GLU A 1 467 ? -0.799 -27.539 12.484 1.00 87.94 467 GLU A N 1
ATOM 3669 C CA . GLU A 1 467 ? -1.246 -28.538 13.466 1.00 87.94 467 GLU A CA 1
ATOM 3670 C C . GLU A 1 467 ? -1.750 -27.898 14.781 1.00 87.94 467 GLU A C 1
ATOM 3672 O O . GLU A 1 467 ? -2.861 -28.238 15.204 1.00 87.94 467 GLU A O 1
ATOM 3677 N N . PRO A 1 468 ? -1.055 -26.917 15.403 1.00 85.19 468 PRO A N 1
ATOM 3678 C CA . PRO A 1 468 ? -1.587 -26.208 16.569 1.00 85.19 468 PRO A CA 1
ATOM 3679 C C . PRO A 1 468 ? -2.926 -25.504 16.305 1.00 85.19 468 PRO A C 1
ATOM 3681 O O . PRO A 1 468 ? -3.807 -25.510 17.167 1.00 85.19 468 PRO A O 1
ATOM 3684 N N . LEU A 1 469 ? -3.125 -24.925 15.113 1.00 85.69 469 LEU A N 1
ATOM 3685 C CA . LEU A 1 469 ? -4.391 -24.284 14.729 1.00 85.69 469 LEU A CA 1
ATOM 3686 C C . LEU A 1 469 ? -5.527 -25.295 14.585 1.00 85.69 469 LEU A C 1
ATOM 3688 O O . LEU A 1 469 ? -6.644 -25.053 15.051 1.00 85.69 469 LEU A O 1
ATOM 3692 N N . TYR A 1 470 ? -5.241 -26.433 13.959 1.00 90.56 470 TYR A N 1
ATOM 3693 C CA . TYR A 1 470 ? -6.189 -27.527 13.816 1.00 90.56 470 TYR A CA 1
ATOM 3694 C C . TYR A 1 470 ? -6.597 -28.085 15.189 1.00 90.56 470 TYR A C 1
ATOM 3696 O O . TYR A 1 470 ? -7.789 -28.251 15.457 1.00 90.56 470 TYR A O 1
ATOM 3704 N N . GLN A 1 471 ? -5.634 -28.319 16.087 1.00 88.50 471 GLN A N 1
ATOM 3705 C CA . GLN A 1 471 ? -5.899 -28.787 17.451 1.00 88.50 471 GLN A CA 1
ATOM 3706 C C . GLN A 1 471 ? -6.703 -27.761 18.257 1.00 88.50 471 GLN A C 1
ATOM 3708 O O . GLN A 1 471 ? -7.693 -28.123 18.894 1.00 88.50 471 GLN A O 1
ATOM 3713 N N . ALA A 1 472 ? -6.349 -26.477 18.163 1.00 85.94 472 ALA A N 1
ATOM 3714 C CA . ALA A 1 472 ? -7.090 -25.381 18.780 1.00 85.94 472 ALA A CA 1
ATOM 3715 C C . ALA A 1 472 ? -8.558 -25.347 18.320 1.00 85.94 472 ALA A C 1
ATOM 3717 O O . ALA A 1 472 ? -9.469 -25.268 19.149 1.00 85.94 472 ALA A O 1
ATOM 3718 N N . ALA A 1 473 ? -8.804 -25.456 17.011 1.00 87.62 473 ALA A N 1
ATOM 3719 C CA . ALA A 1 473 ? -10.152 -25.493 16.452 1.00 87.62 473 ALA A CA 1
ATOM 3720 C C . ALA A 1 473 ? -10.923 -26.760 16.855 1.00 87.62 473 ALA A C 1
ATOM 3722 O O . ALA A 1 473 ? -12.110 -26.677 17.174 1.00 87.62 473 ALA A O 1
ATOM 3723 N N . ALA A 1 474 ? -10.260 -27.919 16.894 1.00 89.56 474 ALA A N 1
ATOM 3724 C CA . ALA A 1 474 ? -10.864 -29.178 17.320 1.00 89.56 474 ALA A CA 1
ATOM 3725 C C . ALA A 1 474 ? -11.306 -29.127 18.792 1.00 89.56 474 ALA A C 1
ATOM 3727 O O . ALA A 1 474 ? -12.440 -29.494 19.109 1.00 89.56 474 ALA A O 1
ATOM 3728 N N . SER A 1 475 ? -10.443 -28.634 19.684 1.00 87.38 475 SER A N 1
ATOM 3729 C CA . SER A 1 475 ? -10.752 -28.456 21.107 1.00 87.38 475 SER A CA 1
ATOM 3730 C C . SER A 1 475 ? -11.874 -27.434 21.315 1.00 87.38 475 SER A C 1
ATOM 3732 O O . SER A 1 475 ? -12.805 -27.686 22.083 1.00 87.38 475 SER A O 1
ATOM 3734 N N . ALA A 1 476 ? -11.863 -26.323 20.568 1.00 85.62 476 ALA A N 1
ATOM 3735 C CA . ALA A 1 476 ? -12.935 -25.327 20.588 1.00 85.62 476 ALA A CA 1
ATOM 3736 C C . ALA A 1 476 ? -14.287 -25.902 20.124 1.00 85.62 476 ALA A C 1
ATOM 3738 O O . ALA A 1 476 ? -15.304 -25.713 20.796 1.00 85.62 476 ALA A O 1
ATOM 3739 N N . ALA A 1 477 ? -14.310 -26.654 19.020 1.00 86.69 477 ALA A N 1
ATOM 3740 C CA . ALA A 1 477 ? -15.516 -27.304 18.510 1.00 86.69 477 ALA A CA 1
ATOM 3741 C C . ALA A 1 477 ? -16.082 -28.330 19.509 1.00 86.69 477 ALA A C 1
ATOM 3743 O O . ALA A 1 477 ? -17.290 -28.349 19.756 1.00 86.69 477 ALA A O 1
ATOM 3744 N N . GLN A 1 478 ? -15.220 -29.129 20.151 1.00 87.50 478 GLN A N 1
ATOM 3745 C CA . GLN A 1 478 ? -15.623 -30.067 21.206 1.00 87.50 478 GLN A CA 1
ATOM 3746 C C . GLN A 1 478 ? -16.220 -29.348 22.421 1.00 87.50 478 GLN A C 1
ATOM 3748 O O . GLN A 1 478 ? -17.267 -29.758 22.930 1.00 87.50 478 GLN A O 1
ATOM 3753 N N . ALA A 1 479 ? -15.591 -28.258 22.866 1.00 85.38 479 ALA A N 1
ATOM 3754 C CA . ALA A 1 479 ? -16.078 -27.456 23.981 1.00 85.38 479 ALA A CA 1
ATOM 3755 C C . ALA A 1 479 ? -17.447 -26.818 23.668 1.00 85.38 479 ALA A C 1
ATOM 3757 O O . ALA A 1 479 ? -18.349 -26.848 24.506 1.00 85.38 479 ALA A O 1
ATOM 3758 N N . LEU A 1 480 ? -17.650 -26.319 22.442 1.00 83.75 480 LEU A N 1
ATOM 3759 C CA . LEU A 1 480 ? -18.932 -25.766 21.983 1.00 83.75 480 LEU A CA 1
ATOM 3760 C C . LEU A 1 480 ? -20.029 -26.833 21.852 1.00 83.75 480 LEU A C 1
ATOM 3762 O O . LEU A 1 480 ? -21.179 -26.586 22.226 1.00 83.75 480 LEU A O 1
ATOM 3766 N N . ALA A 1 481 ? -19.688 -28.035 21.381 1.00 82.69 481 ALA A N 1
ATOM 3767 C CA . ALA A 1 481 ? -20.617 -29.161 21.355 1.00 82.69 481 ALA A CA 1
ATOM 3768 C C . ALA A 1 481 ? -21.069 -29.542 22.780 1.00 82.69 481 ALA A C 1
ATOM 3770 O O . ALA A 1 481 ? -22.268 -29.711 23.026 1.00 82.69 481 ALA A O 1
ATOM 3771 N N . ALA A 1 482 ? -20.132 -29.597 23.736 1.00 83.44 482 ALA A N 1
ATOM 3772 C CA . ALA A 1 482 ? -20.416 -29.870 25.146 1.00 83.44 482 ALA A CA 1
ATOM 3773 C C . ALA A 1 482 ? -21.251 -28.756 25.806 1.00 83.44 482 ALA A C 1
ATOM 3775 O O . ALA A 1 482 ? -22.209 -29.047 26.526 1.00 83.44 482 ALA A O 1
ATOM 3776 N N . TRP A 1 483 ? -20.936 -27.486 25.528 1.00 82.12 483 TRP A N 1
ATOM 3777 C CA . TRP A 1 483 ? -21.696 -26.315 25.986 1.00 82.12 483 TRP A CA 1
ATOM 3778 C C . TRP A 1 483 ? -23.171 -26.420 25.590 1.00 82.12 483 TRP A C 1
ATOM 3780 O O . TRP A 1 483 ? -24.067 -26.309 26.433 1.00 82.12 483 TRP A O 1
ATOM 3790 N N . HIS A 1 484 ? -23.429 -26.734 24.322 1.00 72.75 484 HIS A N 1
ATOM 3791 C CA . HIS A 1 484 ? -24.788 -26.844 23.811 1.00 72.75 484 HIS A CA 1
ATOM 3792 C C . HIS A 1 484 ? -25.549 -28.055 24.395 1.00 72.75 484 HIS A C 1
ATOM 3794 O O . HIS A 1 484 ? -26.774 -28.020 24.534 1.00 72.75 484 HIS A O 1
ATOM 3800 N N . GLU A 1 485 ? -24.861 -29.142 24.763 1.00 78.62 485 GLU A N 1
ATOM 3801 C CA . GLU A 1 485 ? -25.462 -30.272 25.492 1.00 78.62 485 GLU A CA 1
ATOM 3802 C C . GLU A 1 485 ? -25.770 -29.946 26.966 1.00 78.62 485 GLU A C 1
ATOM 3804 O O . GLU A 1 485 ? -26.752 -30.453 27.517 1.00 78.62 485 GLU A O 1
ATOM 3809 N N . ALA A 1 486 ? -24.968 -29.084 27.598 1.00 74.06 486 ALA A N 1
ATOM 3810 C CA . ALA A 1 486 ? -25.072 -28.735 29.014 1.00 74.06 486 ALA A CA 1
ATOM 3811 C C . ALA A 1 486 ? -26.198 -27.731 29.344 1.00 74.06 486 ALA A C 1
ATOM 3813 O O . ALA A 1 486 ? -26.662 -27.685 30.493 1.00 74.06 486 ALA A O 1
ATOM 3814 N N . GLY A 1 487 ? -26.671 -26.947 28.366 1.00 68.19 487 GLY A N 1
ATOM 3815 C CA . GLY A 1 487 ? -27.768 -25.986 28.538 1.00 68.19 487 GLY A CA 1
ATOM 3816 C C . GLY A 1 487 ? -27.472 -24.959 29.639 1.00 68.19 487 GLY A C 1
ATOM 3817 O O . GLY A 1 487 ? -26.429 -24.326 29.641 1.00 68.19 487 GLY A O 1
ATOM 3818 N N . THR A 1 488 ? -28.343 -24.811 30.643 1.00 55.84 488 THR A N 1
ATOM 3819 C CA . THR A 1 488 ? -28.165 -23.818 31.729 1.00 55.84 488 THR A CA 1
ATOM 3820 C C . THR A 1 488 ? -26.954 -24.060 32.645 1.00 55.84 488 THR A C 1
ATOM 3822 O O . THR A 1 488 ? -26.625 -23.186 33.441 1.00 55.84 488 THR A O 1
ATOM 3825 N N . LYS A 1 489 ? -26.303 -25.234 32.593 1.00 59.16 489 LYS A N 1
ATOM 3826 C CA . LYS A 1 489 ? -25.079 -25.520 33.374 1.00 59.16 489 LYS A CA 1
ATOM 3827 C C . LYS A 1 489 ? -23.811 -24.910 32.763 1.00 59.16 489 LYS A C 1
ATOM 3829 O O . LYS A 1 489 ? -22.783 -24.889 33.428 1.00 59.16 489 LYS A O 1
ATOM 3834 N N . ALA A 1 490 ? -23.902 -24.411 31.534 1.00 56.62 490 ALA A N 1
ATOM 3835 C CA . ALA A 1 490 ? -22.810 -23.804 30.782 1.00 56.62 490 ALA A CA 1
ATOM 3836 C C . ALA A 1 490 ? -22.284 -22.468 31.341 1.00 56.62 490 ALA A C 1
ATOM 3838 O O . ALA A 1 490 ? -21.186 -22.051 30.988 1.00 56.62 490 ALA A O 1
ATOM 3839 N N . GLY A 1 491 ? -23.059 -21.777 32.183 1.00 54.53 491 GLY A N 1
ATOM 3840 C CA . GLY A 1 491 ? -22.680 -20.466 32.723 1.00 54.53 491 GLY A CA 1
ATOM 3841 C C . GLY A 1 491 ? -21.714 -20.510 33.916 1.00 54.53 491 GLY A C 1
ATOM 3842 O O . GLY A 1 491 ? -21.392 -19.460 34.462 1.00 54.53 491 GLY A O 1
ATOM 3843 N N . ASP A 1 492 ? -21.289 -21.692 34.372 1.00 61.44 492 ASP A N 1
ATOM 3844 C CA . ASP A 1 492 ? -20.378 -21.844 35.514 1.00 61.44 492 ASP A CA 1
ATOM 3845 C C . ASP A 1 492 ? -18.919 -21.984 35.040 1.00 61.44 492 ASP A C 1
ATOM 3847 O O . ASP A 1 492 ? -18.627 -22.759 34.130 1.00 61.44 492 ASP A O 1
ATOM 3851 N N . ILE A 1 493 ? -17.980 -21.283 35.685 1.00 61.25 493 ILE A N 1
ATOM 3852 C CA . ILE A 1 493 ? -16.533 -21.403 35.418 1.00 61.25 493 ILE A CA 1
ATOM 3853 C C . ILE A 1 493 ? -16.074 -22.856 35.634 1.00 61.25 493 ILE A C 1
ATOM 3855 O O . ILE A 1 493 ? -15.245 -23.369 34.882 1.00 61.25 493 ILE A O 1
ATOM 3859 N N . ALA A 1 494 ? -16.675 -23.557 36.605 1.00 67.38 494 ALA A N 1
ATOM 3860 C CA . ALA A 1 494 ? -16.379 -24.962 36.880 1.00 67.38 494 ALA A CA 1
ATOM 3861 C C . ALA A 1 494 ? -16.761 -25.909 35.725 1.00 67.38 494 ALA A C 1
ATOM 3863 O O . ALA A 1 494 ? -16.211 -27.005 35.632 1.00 67.38 494 ALA A O 1
ATOM 3864 N N . PHE A 1 495 ? -17.692 -25.509 34.849 1.00 74.50 495 PHE A N 1
ATOM 3865 C CA . PHE A 1 495 ? -18.012 -26.264 33.637 1.00 74.50 495 PHE A CA 1
ATOM 3866 C C . PHE A 1 495 ? -16.911 -26.113 32.583 1.00 74.50 495 PHE A C 1
ATOM 3868 O O . PHE A 1 495 ? -16.506 -27.109 31.996 1.00 74.50 495 PHE A O 1
ATOM 3875 N N . TRP A 1 496 ? -16.406 -24.895 32.363 1.00 73.94 496 TRP A N 1
ATOM 3876 C CA . TRP A 1 496 ? -15.408 -24.628 31.322 1.00 73.94 496 TRP A CA 1
ATOM 3877 C C . TRP A 1 496 ? -14.013 -25.134 31.673 1.00 73.94 496 TRP A C 1
ATOM 3879 O O . TRP A 1 496 ? -13.290 -25.549 30.774 1.00 73.94 496 TRP A O 1
ATOM 3889 N N . GLN A 1 497 ? -13.653 -25.174 32.959 1.00 74.31 497 GLN A N 1
ATOM 3890 C CA . GLN A 1 497 ? -12.334 -25.621 33.412 1.00 74.31 497 GLN A CA 1
ATOM 3891 C C . GLN A 1 497 ? -11.860 -26.943 32.756 1.00 74.31 497 GLN A C 1
ATOM 3893 O O . GLN A 1 497 ? -10.792 -26.931 32.156 1.00 74.31 497 GLN A O 1
ATOM 3898 N N . PRO A 1 498 ? -12.610 -28.068 32.773 1.00 77.75 498 PRO A N 1
ATOM 3899 C CA . PRO A 1 498 ? -12.175 -29.305 32.112 1.00 77.75 498 PRO A CA 1
ATOM 3900 C C . PRO A 1 498 ? -12.180 -29.255 30.575 1.00 77.75 498 PRO A C 1
ATOM 3902 O O . PRO A 1 498 ? -11.566 -30.113 29.956 1.00 77.75 498 PRO A O 1
ATOM 3905 N N . HIS A 1 499 ? -12.892 -28.311 29.954 1.00 77.38 499 HIS A N 1
ATOM 3906 C CA . HIS A 1 499 ? -13.028 -28.214 28.493 1.00 77.38 499 HIS A CA 1
ATOM 3907 C C . HIS A 1 499 ? -12.039 -27.232 27.854 1.00 77.38 499 HIS A C 1
ATOM 3909 O O . HIS A 1 499 ? -11.829 -27.278 26.646 1.00 77.38 499 HIS A O 1
ATOM 3915 N N . VAL A 1 500 ? -11.456 -26.346 28.662 1.00 78.94 500 VAL A N 1
ATOM 3916 C CA . VAL A 1 500 ? -10.551 -25.269 28.239 1.00 78.94 500 VAL A CA 1
ATOM 3917 C C . VAL A 1 500 ? -9.145 -25.459 28.836 1.00 78.94 500 VAL A C 1
ATOM 3919 O O . VAL A 1 500 ? -8.198 -24.811 28.401 1.00 78.94 500 VAL A O 1
ATOM 3922 N N . ALA A 1 501 ? -8.967 -26.390 29.786 1.00 75.56 501 ALA A N 1
ATOM 3923 C CA . ALA A 1 501 ? -7.664 -26.721 30.379 1.00 75.56 501 ALA A CA 1
ATOM 3924 C C . ALA A 1 501 ? -6.598 -27.089 29.334 1.00 75.56 501 ALA A C 1
ATOM 3926 O O . ALA A 1 501 ? -5.444 -26.693 29.486 1.00 75.56 501 ALA A O 1
ATOM 3927 N N . ASP A 1 502 ? -6.997 -27.767 28.259 1.00 76.06 502 ASP A N 1
ATOM 3928 C CA . ASP A 1 502 ? -6.096 -28.229 27.197 1.00 76.06 502 ASP A CA 1
ATOM 3929 C C . ASP A 1 502 ? -5.869 -27.164 26.102 1.00 76.06 502 ASP A C 1
ATOM 3931 O O . ASP A 1 502 ? -5.326 -27.459 25.041 1.00 76.06 502 ASP A O 1
ATOM 3935 N N . PHE A 1 503 ? -6.315 -25.915 26.303 1.00 83.19 503 PHE A N 1
ATOM 3936 C CA . PHE A 1 503 ? -6.060 -24.847 25.335 1.00 83.19 503 PHE A CA 1
ATOM 3937 C C . PHE A 1 503 ? -4.623 -24.349 25.492 1.00 83.19 503 PHE A C 1
ATOM 3939 O O . PHE A 1 503 ? -4.273 -23.751 26.512 1.00 83.19 503 PHE A O 1
ATOM 3946 N N . GLU A 1 504 ? -3.818 -24.578 24.459 1.00 74.56 504 GLU A N 1
ATOM 3947 C CA . GLU A 1 504 ? -2.414 -24.153 24.374 1.00 74.56 504 GLU A CA 1
ATOM 3948 C C . GLU A 1 504 ? -2.231 -22.889 23.511 1.00 74.56 504 GLU A C 1
ATOM 3950 O O . GLU A 1 504 ? -1.151 -22.310 23.475 1.00 74.56 504 GLU A O 1
ATOM 3955 N N . SER A 1 505 ? -3.288 -22.424 22.830 1.00 80.06 505 SER A N 1
ATOM 3956 C CA . SER A 1 505 ? -3.236 -21.287 21.901 1.00 80.06 505 SER A CA 1
ATOM 3957 C C . SER A 1 505 ? -4.334 -20.246 22.172 1.00 80.06 505 SER A C 1
ATOM 3959 O O . SER A 1 505 ? -5.490 -20.628 22.400 1.00 80.06 505 SER A O 1
ATOM 3961 N N . PRO A 1 506 ? -4.034 -18.934 22.038 1.00 80.31 506 PRO A N 1
ATOM 3962 C CA . PRO A 1 506 ? -5.026 -17.851 22.057 1.00 80.31 506 PRO A CA 1
ATOM 3963 C C . PRO A 1 506 ? -6.195 -18.070 21.092 1.00 80.31 506 PRO A C 1
ATOM 3965 O O . PRO A 1 506 ? -7.349 -17.762 21.395 1.00 80.31 506 PRO A O 1
ATOM 3968 N N . LYS A 1 507 ? -5.917 -18.651 19.919 1.00 78.88 507 LYS A N 1
ATOM 3969 C CA . LYS A 1 507 ? -6.909 -18.837 18.853 1.00 78.88 507 LYS A CA 1
ATOM 3970 C C . LYS A 1 507 ? -8.048 -19.775 19.266 1.00 78.88 507 LYS A C 1
ATOM 3972 O O . LYS A 1 507 ? -9.194 -19.524 18.894 1.00 78.88 507 LYS A O 1
ATOM 3977 N N . ALA A 1 508 ? -7.775 -20.784 20.100 1.00 81.69 508 ALA A N 1
ATOM 3978 C CA . ALA A 1 508 ? -8.809 -21.670 20.645 1.00 81.69 508 ALA A CA 1
ATOM 3979 C C . ALA A 1 508 ? -9.830 -20.889 21.490 1.00 81.69 508 ALA A C 1
ATOM 3981 O O . ALA A 1 508 ? -11.041 -21.041 21.313 1.00 81.69 508 ALA A O 1
ATOM 3982 N N . TYR A 1 509 ? -9.344 -19.997 22.362 1.00 84.88 509 TYR A N 1
ATOM 3983 C CA . TYR A 1 509 ? -10.195 -19.132 23.178 1.00 84.88 509 TYR A CA 1
ATOM 3984 C C . TYR A 1 509 ? -11.061 -18.221 22.314 1.00 84.88 509 TYR A C 1
ATOM 3986 O O . TYR A 1 509 ? -12.267 -18.145 22.531 1.00 84.88 509 TYR A O 1
ATOM 3994 N N . ILE A 1 510 ? -10.474 -17.570 21.309 1.00 81.62 510 ILE A N 1
ATOM 3995 C CA . ILE A 1 510 ? -11.179 -16.631 20.425 1.00 81.62 510 ILE A CA 1
ATOM 3996 C C . ILE A 1 510 ? -12.321 -17.319 19.674 1.00 81.62 510 ILE A C 1
ATOM 3998 O O . ILE A 1 510 ? -13.421 -16.772 19.598 1.00 81.62 510 ILE A O 1
ATOM 4002 N N . LEU A 1 511 ? -12.090 -18.526 19.149 1.00 81.38 511 LEU A N 1
ATOM 4003 C CA . LEU A 1 511 ? -13.116 -19.293 18.440 1.00 81.38 511 LEU A CA 1
ATOM 4004 C C . LEU A 1 511 ? -14.322 -19.603 19.338 1.00 81.38 511 LEU A C 1
ATOM 4006 O O . LEU A 1 511 ? -15.464 -19.397 18.918 1.00 81.38 511 LEU A O 1
ATOM 4010 N N . VAL A 1 512 ? -14.079 -20.039 20.579 1.00 84.12 512 VAL A N 1
ATOM 4011 C CA . VAL A 1 512 ? -15.146 -20.291 21.562 1.00 84.12 512 VAL A CA 1
ATOM 4012 C C . VAL A 1 512 ? -15.838 -18.988 21.960 1.00 84.12 512 VAL A C 1
ATOM 4014 O O . VAL A 1 512 ? -17.064 -18.910 21.925 1.00 84.12 512 VAL A O 1
ATOM 4017 N N . LEU A 1 513 ? -15.075 -17.949 22.306 1.00 84.12 513 LEU A N 1
ATOM 4018 C CA . LEU A 1 513 ? -15.598 -16.666 22.775 1.00 84.12 513 LEU A CA 1
ATOM 4019 C C . LEU A 1 513 ? -16.478 -15.982 21.732 1.00 84.12 513 LEU A C 1
ATOM 4021 O O . LEU A 1 513 ? -17.588 -15.575 22.064 1.00 84.12 513 LEU A O 1
ATOM 4025 N N . ASN A 1 514 ? -16.032 -15.913 20.478 1.00 80.31 514 ASN A N 1
ATOM 4026 C CA . ASN A 1 514 ? -16.823 -15.333 19.396 1.00 80.31 514 ASN A CA 1
ATOM 4027 C C . ASN A 1 514 ? -18.122 -16.117 19.179 1.00 80.31 514 ASN A C 1
ATOM 4029 O O . ASN A 1 514 ? -19.186 -15.513 19.081 1.00 80.31 514 ASN A O 1
ATOM 4033 N N . ALA A 1 515 ? -18.067 -17.454 19.195 1.00 77.25 515 ALA A N 1
ATOM 4034 C CA . ALA A 1 515 ? -19.267 -18.280 19.075 1.00 77.25 515 ALA A CA 1
ATOM 4035 C C . ALA A 1 515 ? -20.256 -18.070 20.242 1.00 77.25 515 ALA A C 1
ATOM 4037 O O . ALA A 1 515 ? -21.467 -18.065 20.016 1.00 77.25 515 ALA A O 1
ATOM 4038 N N . LEU A 1 516 ? -19.770 -17.869 21.473 1.00 81.00 516 LEU A N 1
ATOM 4039 C CA . LEU A 1 516 ? -20.610 -17.587 22.647 1.00 81.00 516 LEU A CA 1
ATOM 4040 C C . LEU A 1 516 ? -21.210 -16.172 22.620 1.00 81.00 516 LEU A C 1
ATOM 4042 O O . LEU A 1 516 ? -22.394 -16.008 22.922 1.00 81.00 516 LEU A O 1
ATOM 4046 N N . ILE A 1 517 ? -20.419 -15.163 22.237 1.00 79.06 517 ILE A N 1
ATOM 4047 C CA . ILE A 1 517 ? -20.870 -13.769 22.094 1.00 79.06 517 ILE A CA 1
ATOM 4048 C C . ILE A 1 517 ? -21.938 -13.670 20.995 1.00 79.06 517 ILE A C 1
ATOM 4050 O O . ILE A 1 517 ? -22.986 -13.069 21.227 1.00 79.06 517 ILE A O 1
ATOM 4054 N N . ASP A 1 518 ? -21.743 -14.343 19.854 1.00 73.12 518 ASP A N 1
ATOM 4055 C CA . ASP A 1 518 ? -22.729 -14.419 18.764 1.00 73.12 518 ASP A CA 1
ATOM 4056 C C . ASP A 1 518 ? -24.075 -15.008 19.234 1.00 73.12 518 ASP A C 1
ATOM 4058 O O . ASP A 1 518 ? -25.147 -14.576 18.805 1.00 73.12 518 ASP A O 1
ATOM 4062 N N . GLN A 1 519 ? -24.033 -15.986 20.146 1.00 73.81 519 GLN A N 1
ATOM 4063 C CA . GLN A 1 519 ? -25.214 -16.609 20.760 1.00 73.81 519 GLN A CA 1
ATOM 4064 C C . GLN A 1 519 ? -25.781 -15.804 21.945 1.00 73.81 519 GLN A C 1
ATOM 4066 O O . GLN A 1 519 ? -26.784 -16.209 22.537 1.00 73.81 519 GLN A O 1
ATOM 4071 N N . LYS A 1 520 ? -25.175 -14.657 22.281 1.00 77.31 520 LYS A N 1
ATOM 4072 C CA . LYS A 1 520 ? -25.527 -13.777 23.408 1.00 77.31 520 LYS A CA 1
ATOM 4073 C C . LYS A 1 520 ? -25.426 -14.443 24.789 1.00 77.31 520 LYS A C 1
ATOM 4075 O O . LYS A 1 520 ? -26.121 -14.036 25.722 1.00 77.31 520 LYS A O 1
ATOM 4080 N N . ASP A 1 521 ? -24.555 -15.442 24.950 1.00 80.38 521 ASP A N 1
ATOM 4081 C CA . ASP A 1 521 ? -24.257 -16.057 26.254 1.00 80.38 521 ASP A CA 1
ATOM 4082 C C . ASP A 1 521 ? -23.087 -15.336 26.945 1.00 80.38 521 ASP A C 1
ATOM 4084 O O . ASP A 1 521 ? -21.957 -15.826 27.018 1.00 80.38 521 ASP A O 1
ATOM 4088 N N . PHE A 1 522 ? -23.373 -14.137 27.463 1.00 82.38 522 PHE A N 1
ATOM 4089 C CA . PHE A 1 522 ? -22.368 -13.270 28.085 1.00 82.38 522 PHE A CA 1
ATOM 4090 C C . PHE A 1 522 ? -21.762 -13.843 29.374 1.00 82.38 522 PHE A C 1
ATOM 4092 O O . PHE A 1 522 ? -20.662 -13.448 29.763 1.00 82.38 522 PHE A O 1
ATOM 4099 N N . VAL A 1 523 ? -22.463 -14.755 30.056 1.00 81.94 523 VAL A N 1
ATOM 4100 C CA . VAL A 1 523 ? -21.984 -15.352 31.312 1.00 81.94 523 VAL A CA 1
ATOM 4101 C C . VAL A 1 523 ? -20.937 -16.421 31.018 1.00 81.94 523 VAL A C 1
ATOM 4103 O O . VAL A 1 523 ? -19.868 -16.408 31.631 1.00 81.94 523 VAL A O 1
ATOM 4106 N N . ALA A 1 524 ? -21.209 -17.310 30.058 1.00 80.44 524 ALA A N 1
ATOM 4107 C CA . ALA A 1 524 ? -20.248 -18.324 29.640 1.00 80.44 524 ALA A CA 1
ATOM 4108 C C . ALA A 1 524 ? -18.994 -17.689 29.018 1.00 80.44 524 ALA A C 1
ATOM 4110 O O . ALA A 1 524 ? -17.878 -18.064 29.376 1.00 80.44 524 ALA A O 1
ATOM 4111 N N . SER A 1 525 ? -19.158 -16.679 28.155 1.00 84.56 525 SER A N 1
ATOM 4112 C CA . SER A 1 525 ? -18.020 -15.997 27.529 1.00 84.56 525 SER A CA 1
ATOM 4113 C C . SER A 1 525 ? -17.154 -15.251 28.550 1.00 84.56 525 SER A C 1
ATOM 4115 O O . SER A 1 525 ? -15.931 -15.286 28.456 1.00 84.56 525 SER A O 1
ATOM 4117 N N . MET A 1 526 ? -17.757 -14.636 29.576 1.00 86.06 526 MET A N 1
ATOM 4118 C CA . MET A 1 526 ? -17.006 -14.049 30.690 1.00 86.06 526 MET A CA 1
ATOM 4119 C C . MET A 1 526 ? -16.175 -15.113 31.418 1.00 86.06 526 MET A C 1
ATOM 4121 O O . MET A 1 526 ? -15.002 -14.879 31.693 1.00 86.06 526 MET A O 1
ATOM 4125 N N . GLY A 1 527 ? -16.748 -16.287 31.704 1.00 82.44 527 GLY A N 1
ATOM 4126 C CA . GLY A 1 527 ? -16.021 -17.381 32.353 1.00 82.44 527 GLY A CA 1
ATOM 4127 C C . GLY A 1 527 ? -14.793 -17.839 31.558 1.00 82.44 527 GLY A C 1
ATOM 4128 O O . GLY A 1 527 ? -13.722 -18.023 32.135 1.00 82.44 527 GLY A O 1
ATOM 4129 N N . VAL A 1 528 ? -14.926 -17.949 30.234 1.00 85.31 528 VAL A N 1
ATOM 4130 C CA . VAL A 1 528 ? -13.824 -18.318 29.329 1.00 85.31 528 VAL A CA 1
ATOM 4131 C C . VAL A 1 528 ? -12.763 -17.209 29.236 1.00 85.31 528 VAL A C 1
ATOM 4133 O O . VAL A 1 528 ? -11.573 -17.518 29.271 1.00 85.31 528 VAL A O 1
ATOM 4136 N N . LEU A 1 529 ? -13.159 -15.926 29.200 1.00 87.31 529 LEU A N 1
ATOM 4137 C CA . LEU A 1 529 ? -12.224 -14.787 29.243 1.00 87.31 529 LEU A CA 1
ATOM 4138 C C . LEU A 1 529 ? -11.374 -14.797 30.519 1.00 87.31 529 LEU A C 1
ATOM 4140 O O . LEU A 1 529 ? -10.164 -14.598 30.452 1.00 87.31 529 LEU A O 1
ATOM 4144 N N . MET A 1 530 ? -11.992 -15.042 31.678 1.00 87.31 530 MET A N 1
ATOM 4145 C CA . MET A 1 530 ? -11.264 -15.064 32.953 1.00 87.31 530 MET A CA 1
ATOM 4146 C C . MET A 1 530 ? -10.319 -16.260 33.053 1.00 87.31 530 MET A C 1
ATOM 4148 O O . MET A 1 530 ? -9.220 -16.119 33.580 1.00 87.31 530 MET A O 1
ATOM 4152 N N . HIS A 1 531 ? -10.715 -17.418 32.514 1.00 85.31 531 HIS A N 1
ATOM 4153 C CA . HIS A 1 531 ? -9.825 -18.574 32.432 1.00 85.31 531 HIS A CA 1
ATOM 4154 C C . HIS A 1 531 ? -8.588 -18.266 31.579 1.00 85.31 531 HIS A C 1
ATOM 4156 O O . HIS A 1 531 ? -7.474 -18.558 32.010 1.00 85.31 531 HIS A O 1
ATOM 4162 N N . TRP A 1 532 ? -8.763 -17.627 30.415 1.00 87.44 532 TRP A N 1
ATOM 4163 C CA . TRP A 1 532 ? -7.632 -17.212 29.579 1.00 87.44 532 TRP A CA 1
ATOM 4164 C C . TRP A 1 532 ? -6.711 -16.245 30.327 1.00 87.44 532 TRP A C 1
ATOM 4166 O O . TRP A 1 532 ? -5.510 -16.484 30.401 1.00 87.44 532 TRP A O 1
ATOM 4176 N N . LEU A 1 533 ? -7.277 -15.215 30.967 1.00 86.25 533 LEU A N 1
ATOM 4177 C CA . LEU A 1 533 ? -6.503 -14.259 31.758 1.00 86.25 533 LEU A CA 1
ATOM 4178 C C . LEU A 1 533 ? -5.707 -14.941 32.882 1.00 86.25 533 LEU A C 1
ATOM 4180 O O . LEU A 1 533 ? -4.543 -14.621 33.075 1.00 86.25 533 LEU A O 1
ATOM 4184 N N . SER A 1 534 ? -6.292 -15.926 33.571 1.00 84.62 534 SER A N 1
ATOM 4185 C CA . SER A 1 534 ? -5.604 -16.673 34.636 1.00 84.62 534 SER A CA 1
ATOM 4186 C C . SER A 1 534 ? -4.434 -17.543 34.153 1.00 84.62 534 SER A C 1
ATOM 4188 O O . SER A 1 534 ? -3.614 -17.961 34.965 1.00 84.62 534 SER A O 1
ATOM 4190 N N . ARG A 1 535 ? -4.355 -17.821 32.844 1.00 83.75 535 ARG A N 1
ATOM 4191 C CA . ARG A 1 535 ? -3.267 -18.564 32.190 1.00 83.75 535 ARG A CA 1
ATOM 4192 C C . ARG A 1 535 ? -2.394 -17.652 31.322 1.00 83.75 535 ARG A C 1
ATOM 4194 O O . ARG A 1 535 ? -1.754 -18.148 30.401 1.00 83.75 535 ARG A O 1
ATOM 4201 N N . SER A 1 536 ? -2.344 -16.346 31.597 1.00 81.12 536 SER A N 1
ATOM 4202 C CA . SER A 1 536 ? -1.572 -15.372 30.806 1.00 81.12 536 SER A CA 1
ATOM 4203 C C . SER A 1 536 ? -0.080 -15.694 30.679 1.00 81.12 536 SER A C 1
ATOM 4205 O O . SER A 1 536 ? 0.544 -15.270 29.710 1.00 81.12 536 SER A O 1
ATOM 4207 N N . ASP A 1 537 ? 0.481 -16.427 31.645 1.00 76.38 537 ASP A N 1
ATOM 4208 C CA . ASP A 1 537 ? 1.895 -16.833 31.655 1.00 76.38 537 ASP A CA 1
ATOM 4209 C C . ASP A 1 537 ? 2.166 -18.029 30.725 1.00 76.38 537 ASP A C 1
ATOM 4211 O O . ASP A 1 537 ? 3.288 -18.224 30.266 1.00 76.38 537 ASP A O 1
ATOM 4215 N N . GLU A 1 538 ? 1.136 -18.832 30.441 1.00 79.81 538 GLU A N 1
ATOM 4216 C CA . GLU A 1 538 ? 1.215 -20.026 29.590 1.00 79.81 538 GLU A CA 1
ATOM 4217 C C . GLU A 1 538 ? 0.668 -19.754 28.181 1.00 79.81 538 GLU A C 1
ATOM 4219 O O . GLU A 1 538 ? 1.173 -20.288 27.196 1.00 79.81 538 GLU A O 1
ATOM 4224 N N . VAL A 1 539 ? -0.370 -18.920 28.079 1.00 79.81 539 VAL A N 1
ATOM 4225 C CA . VAL A 1 539 ? -1.053 -18.555 26.837 1.00 79.81 539 VAL A CA 1
ATOM 4226 C C . VAL A 1 539 ? -1.081 -17.036 26.727 1.00 79.81 539 VAL A C 1
ATOM 4228 O O . VAL A 1 539 ? -1.822 -16.363 27.445 1.00 79.81 539 VAL A O 1
ATOM 4231 N N . ALA A 1 540 ? -0.305 -16.497 25.787 1.00 76.50 540 ALA A N 1
ATOM 4232 C CA . ALA A 1 540 ? -0.168 -15.058 25.595 1.00 76.50 540 ALA A CA 1
ATOM 4233 C C . ALA A 1 540 ? -1.529 -14.361 25.394 1.00 76.50 540 ALA A C 1
ATOM 4235 O O . ALA A 1 540 ? -2.396 -14.839 24.661 1.00 76.50 540 ALA A O 1
ATOM 4236 N N . LEU A 1 541 ? -1.714 -13.195 26.016 1.00 75.69 541 LEU A N 1
ATOM 4237 C CA . LEU A 1 541 ? -2.899 -12.346 25.802 1.00 75.69 541 LEU A CA 1
ATOM 4238 C C . LEU A 1 541 ? -2.809 -11.551 24.491 1.00 75.69 541 LEU A C 1
ATOM 4240 O O . LEU A 1 541 ? -3.816 -11.064 23.970 1.00 75.69 541 LEU A O 1
ATOM 4244 N N . HIS A 1 542 ? -1.592 -11.436 23.963 1.00 65.00 542 HIS A N 1
ATOM 4245 C CA . HIS A 1 542 ? -1.241 -10.647 22.799 1.00 65.00 542 HIS A CA 1
ATOM 4246 C C . HIS A 1 542 ? -0.445 -11.526 21.814 1.00 65.00 542 HIS A C 1
ATOM 4248 O O . HIS A 1 542 ? 0.657 -11.977 22.113 1.00 65.00 542 HIS A O 1
ATOM 4254 N N . GLN A 1 543 ? -1.028 -11.813 20.649 1.00 58.00 543 GLN A N 1
ATOM 4255 C CA . GLN A 1 543 ? -0.346 -12.340 19.458 1.00 58.00 543 GLN A CA 1
ATOM 4256 C C . GLN A 1 543 ? -0.930 -11.587 18.256 1.00 58.00 543 GLN A C 1
ATOM 4258 O O . GLN A 1 543 ? -2.141 -11.634 18.058 1.00 58.00 543 GLN A O 1
ATOM 4263 N N . GLY A 1 544 ? -0.114 -10.857 17.491 1.00 59.00 544 GLY A N 1
ATOM 4264 C CA . GLY A 1 544 ? -0.620 -9.879 16.513 1.00 59.00 544 GLY A CA 1
ATOM 4265 C C . GLY A 1 544 ? -1.205 -8.633 17.194 1.00 59.00 544 GLY A C 1
ATOM 4266 O O . GLY A 1 544 ? -0.736 -8.250 18.260 1.00 59.00 544 GLY A O 1
ATOM 4267 N N . GLU A 1 545 ? -2.224 -7.995 16.611 1.00 46.16 545 GLU A N 1
ATOM 4268 C CA . GLU A 1 545 ? -2.862 -6.809 17.205 1.00 46.16 545 GLU A CA 1
ATOM 4269 C C . GLU A 1 545 ? -3.998 -7.197 18.175 1.00 46.16 545 GLU A C 1
ATOM 4271 O O . GLU A 1 545 ? -5.094 -7.584 17.770 1.00 46.16 545 GLU A O 1
ATOM 4276 N N . ASP A 1 546 ? -3.741 -7.069 19.480 1.00 53.88 546 ASP A N 1
ATOM 4277 C CA . ASP A 1 546 ? -4.759 -6.887 20.528 1.00 53.88 546 ASP A CA 1
ATOM 4278 C C . ASP A 1 546 ? -5.873 -7.958 20.657 1.00 53.88 546 ASP A C 1
ATOM 4280 O O . ASP A 1 546 ? -6.995 -7.651 21.066 1.00 53.88 546 ASP A O 1
ATOM 4284 N N . LEU A 1 547 ? -5.590 -9.237 20.382 1.00 69.88 547 LEU A N 1
ATOM 4285 C CA . LEU A 1 547 ? -6.603 -10.308 20.340 1.00 69.88 547 LEU A CA 1
ATOM 4286 C C . LEU A 1 547 ? -7.486 -10.439 21.601 1.00 69.88 547 LEU A C 1
ATOM 4288 O O . LEU A 1 547 ? -8.715 -10.435 21.491 1.00 69.88 547 LEU A O 1
ATOM 4292 N N . PHE A 1 548 ? -6.901 -10.550 22.803 1.00 83.38 548 PHE A N 1
ATOM 4293 C CA . PHE A 1 548 ? -7.690 -10.624 24.045 1.00 83.38 548 PHE A CA 1
ATOM 4294 C C . PHE A 1 548 ? -8.483 -9.331 24.277 1.00 83.38 548 PHE A C 1
ATOM 4296 O O . PHE A 1 548 ? -9.673 -9.357 24.603 1.00 83.38 548 PHE A O 1
ATOM 4303 N N . TYR A 1 549 ? -7.824 -8.188 24.081 1.00 81.88 549 TYR A N 1
ATOM 4304 C CA . TYR A 1 549 ? -8.370 -6.864 24.368 1.00 81.88 549 TYR A CA 1
ATOM 4305 C C . TYR A 1 549 ? -9.541 -6.511 23.452 1.00 81.88 549 TYR A C 1
ATOM 4307 O O . TYR A 1 549 ? -10.537 -5.951 23.918 1.00 81.88 549 TYR A O 1
ATOM 4315 N N . ALA A 1 550 ? -9.456 -6.882 22.175 1.00 76.50 550 ALA A N 1
ATOM 4316 C CA . ALA A 1 550 ? -10.512 -6.708 21.190 1.00 76.50 550 ALA A CA 1
ATOM 4317 C C . ALA A 1 550 ? -11.762 -7.513 21.567 1.00 76.50 550 ALA A C 1
ATOM 4319 O O . ALA A 1 550 ? -12.865 -6.963 21.575 1.00 76.50 550 ALA A O 1
ATOM 4320 N N . VAL A 1 551 ? -11.600 -8.785 21.952 1.00 81.38 551 VAL A N 1
ATOM 4321 C CA . VAL A 1 551 ? -12.725 -9.646 22.355 1.00 81.38 551 VAL A CA 1
ATOM 4322 C C . VAL A 1 551 ? -13.338 -9.183 23.680 1.00 81.38 551 VAL A C 1
ATOM 4324 O O . VAL A 1 551 ? -14.560 -9.104 23.789 1.00 81.38 551 VAL A O 1
ATOM 4327 N N . ALA A 1 552 ? -12.523 -8.813 24.673 1.00 85.75 552 ALA A N 1
ATOM 4328 C CA . ALA A 1 552 ? -13.000 -8.293 25.957 1.00 85.75 552 ALA A CA 1
ATOM 4329 C C . ALA A 1 552 ? -13.759 -6.960 25.801 1.00 85.75 552 ALA A C 1
ATOM 4331 O O . ALA A 1 552 ? -14.833 -6.773 26.378 1.00 85.75 552 ALA A O 1
ATOM 4332 N N . THR A 1 553 ? -13.239 -6.051 24.971 1.00 80.62 553 THR A N 1
ATOM 4333 C CA . THR A 1 553 ? -13.898 -4.773 24.663 1.00 80.62 553 THR A CA 1
ATOM 4334 C C . THR A 1 553 ? -15.179 -4.992 23.856 1.00 80.62 553 THR A C 1
ATOM 4336 O O . THR A 1 553 ? -16.199 -4.373 24.154 1.00 80.62 553 THR A O 1
ATOM 4339 N N . GLY A 1 554 ? -15.159 -5.905 22.878 1.00 77.94 554 GLY A N 1
ATOM 4340 C CA . GLY A 1 554 ? -16.332 -6.310 22.102 1.00 77.94 554 GLY A CA 1
ATOM 4341 C C . GLY A 1 554 ? -17.436 -6.904 22.978 1.00 77.94 554 GLY A C 1
ATOM 4342 O O . GLY A 1 554 ? -18.589 -6.496 22.867 1.00 77.94 554 GLY A O 1
ATOM 4343 N N . TRP A 1 555 ? -17.078 -7.782 23.921 1.00 86.75 555 TRP A N 1
ATOM 4344 C CA . TRP A 1 555 ? -18.001 -8.329 24.918 1.00 86.75 555 TRP A CA 1
ATOM 4345 C C . TRP A 1 555 ? -18.677 -7.222 25.735 1.00 86.75 555 TRP A C 1
ATOM 4347 O O . TRP A 1 555 ? -19.902 -7.205 25.861 1.00 86.75 555 TRP A O 1
ATOM 4357 N N . LEU A 1 556 ? -17.893 -6.265 26.246 1.00 83.44 556 LEU A N 1
ATOM 4358 C CA . LEU A 1 556 ? -18.417 -5.144 27.027 1.00 83.44 556 LEU A CA 1
ATOM 4359 C C . LEU A 1 556 ? -19.312 -4.233 26.174 1.00 83.44 556 LEU A C 1
ATOM 4361 O O . LEU A 1 556 ? -20.349 -3.773 26.646 1.00 83.44 556 LEU A O 1
ATOM 4365 N N . ASN A 1 557 ? -18.935 -3.979 24.920 1.00 78.38 557 ASN A N 1
ATOM 4366 C CA . ASN A 1 557 ? -19.707 -3.149 23.999 1.00 78.38 557 ASN A CA 1
ATOM 4367 C C . ASN A 1 557 ? -21.054 -3.775 23.628 1.00 78.38 557 ASN A C 1
ATOM 4369 O O . ASN A 1 557 ? -22.054 -3.062 23.661 1.00 78.38 557 ASN A O 1
ATOM 4373 N N . GLU A 1 558 ? -21.090 -5.072 23.316 1.00 78.38 558 GLU A N 1
ATOM 4374 C CA . GLU A 1 558 ? -22.327 -5.810 23.020 1.00 78.38 558 GLU A CA 1
ATOM 4375 C C . GLU A 1 558 ? -23.239 -5.905 24.250 1.00 78.38 558 GLU A C 1
ATOM 4377 O O . GLU A 1 558 ? -24.453 -5.743 24.131 1.00 78.38 558 GLU A O 1
ATOM 4382 N N . LEU A 1 559 ? -22.672 -6.086 25.450 1.00 81.00 559 LEU A N 1
ATOM 4383 C CA . LEU A 1 559 ? -23.444 -6.079 26.695 1.00 81.00 559 LEU A CA 1
ATOM 4384 C C . LEU A 1 559 ? -24.057 -4.699 26.992 1.00 81.00 559 LEU A C 1
ATOM 4386 O O . LEU A 1 559 ? -25.174 -4.609 27.494 1.00 81.00 559 LEU A O 1
ATOM 4390 N N . LEU A 1 560 ? -23.323 -3.623 26.699 1.00 73.88 560 LEU A N 1
ATOM 4391 C CA . LEU A 1 560 ? -23.759 -2.240 26.921 1.00 73.88 560 LEU A CA 1
ATOM 4392 C C . LEU A 1 560 ? -24.563 -1.654 25.744 1.00 73.88 560 LEU A C 1
ATOM 4394 O O . LEU A 1 560 ? -24.983 -0.495 25.818 1.00 73.88 560 LEU A O 1
ATOM 4398 N N . ALA A 1 561 ? -24.765 -2.403 24.656 1.00 67.06 561 ALA A N 1
ATOM 4399 C CA . ALA A 1 561 ? -25.494 -1.930 23.486 1.00 67.06 561 ALA A CA 1
ATOM 4400 C C . ALA A 1 561 ? -26.983 -1.727 23.814 1.00 67.06 561 ALA A C 1
ATOM 4402 O O . ALA A 1 561 ? -27.686 -2.641 24.245 1.00 67.06 561 ALA A O 1
ATOM 4403 N N . VAL A 1 562 ? -27.494 -0.515 23.578 1.00 53.25 562 VAL A N 1
ATOM 4404 C CA . VAL A 1 562 ? -28.931 -0.229 23.679 1.00 53.25 562 VAL A CA 1
ATOM 4405 C C . VAL A 1 562 ? -29.608 -0.798 22.426 1.00 53.25 562 VAL A C 1
ATOM 4407 O O . VAL A 1 562 ? -29.168 -0.466 21.325 1.00 53.25 562 VAL A O 1
ATOM 4410 N N . PRO A 1 563 ? -30.655 -1.640 22.535 1.00 43.44 563 PRO A N 1
ATOM 4411 C CA . PRO A 1 563 ? -31.368 -2.123 21.360 1.00 43.44 563 PRO A CA 1
ATOM 4412 C C . PRO A 1 563 ? -31.949 -0.932 20.598 1.00 43.44 563 PRO A C 1
ATOM 4414 O O . PRO A 1 563 ? -32.744 -0.165 21.144 1.00 43.44 563 PRO A O 1
ATOM 4417 N N . ASP A 1 564 ? -31.529 -0.790 19.344 1.00 32.50 564 ASP A N 1
ATOM 4418 C CA . ASP A 1 564 ? -31.929 0.289 18.453 1.00 32.50 564 ASP A CA 1
ATOM 4419 C C . ASP A 1 564 ? -33.454 0.247 18.272 1.00 32.50 564 ASP A C 1
ATOM 4421 O O . ASP A 1 564 ? -34.013 -0.620 17.595 1.00 32.50 564 ASP A O 1
ATOM 4425 N N . SER A 1 565 ? -34.176 1.161 18.918 1.00 30.19 565 SER A N 1
ATOM 4426 C CA . SER A 1 565 ? -35.603 1.376 18.676 1.00 30.19 565 SER A CA 1
ATOM 4427 C C . SER A 1 565 ? -35.780 2.152 17.365 1.00 30.19 565 SER A C 1
ATOM 4429 O O . SER A 1 565 ? -36.242 3.291 17.375 1.00 30.19 565 SER A O 1
ATOM 4431 N N . GLY A 1 566 ? -35.336 1.556 16.256 1.00 27.22 566 GLY A N 1
ATOM 4432 C CA . GLY A 1 566 ? -35.324 2.149 14.917 1.00 27.22 566 GLY A CA 1
ATOM 4433 C C . GLY A 1 566 ? -36.386 1.602 13.961 1.00 27.22 566 GLY A C 1
ATOM 4434 O O . GLY A 1 566 ? -36.735 2.287 13.003 1.00 27.22 566 GLY A O 1
ATOM 4435 N N . ASP A 1 567 ? -36.969 0.429 14.227 1.00 25.66 567 ASP A N 1
ATOM 4436 C CA . ASP A 1 567 ? -38.103 -0.047 13.430 1.00 25.66 567 ASP A CA 1
ATOM 4437 C C . ASP A 1 567 ? -39.412 0.565 13.957 1.00 25.66 567 ASP A C 1
ATOM 4439 O O . ASP A 1 567 ? -39.811 0.281 15.097 1.00 25.66 567 ASP A O 1
ATOM 4443 N N . PRO A 1 568 ? -40.139 1.386 13.166 1.00 28.80 568 PRO A N 1
ATOM 4444 C CA . PRO A 1 568 ? -41.507 1.728 13.514 1.00 28.80 568 PRO A CA 1
ATOM 4445 C C . PRO A 1 568 ? -42.296 0.416 13.631 1.00 28.80 568 PRO A C 1
ATOM 4447 O O . PRO A 1 568 ? -42.197 -0.430 12.738 1.00 28.80 568 PRO A O 1
ATOM 4450 N N . PRO A 1 569 ? -43.080 0.210 14.709 1.00 30.00 569 PRO A N 1
ATOM 4451 C CA . PRO A 1 569 ? -43.836 -1.022 14.869 1.00 30.00 569 PRO A CA 1
ATOM 4452 C C . PRO A 1 569 ? -44.681 -1.239 13.607 1.00 30.00 569 PRO A C 1
ATOM 4454 O O . PRO A 1 569 ? -45.384 -0.307 13.193 1.00 30.00 569 PRO A O 1
ATOM 4457 N N . PRO A 1 570 ? -44.616 -2.424 12.966 1.00 30.91 570 PRO A N 1
ATOM 4458 C CA . PRO A 1 570 ? -45.410 -2.691 11.782 1.00 30.91 570 PRO A CA 1
ATOM 4459 C C . PRO A 1 570 ? -46.874 -2.414 12.116 1.00 30.91 570 PRO A C 1
ATOM 4461 O O . PRO A 1 570 ? -47.405 -2.870 13.129 1.00 30.91 570 PRO A O 1
ATOM 4464 N N . SER A 1 571 ? -47.523 -1.631 11.262 1.00 37.00 571 SER A N 1
ATOM 4465 C CA . SER A 1 571 ? -48.887 -1.121 11.441 1.00 37.00 571 SER A CA 1
ATOM 4466 C C . SER A 1 571 ? -49.972 -2.206 11.372 1.00 37.00 571 SER A C 1
ATOM 4468 O O . SER A 1 571 ? -51.161 -1.888 11.428 1.00 37.00 571 SER A O 1
ATOM 4470 N N . ASP A 1 572 ? -49.581 -3.482 11.306 1.00 35.44 572 ASP A N 1
ATOM 4471 C CA . ASP A 1 572 ? -50.477 -4.623 11.205 1.00 35.44 572 ASP A CA 1
ATOM 4472 C C . ASP A 1 572 ? -50.190 -5.687 12.292 1.00 35.44 572 ASP A C 1
ATOM 4474 O O . ASP A 1 572 ? -49.202 -6.425 12.210 1.00 35.44 572 ASP A O 1
ATOM 4478 N N . PRO A 1 573 ? -51.055 -5.825 13.318 1.00 35.31 573 PRO A N 1
ATOM 4479 C CA . PRO A 1 573 ? -50.904 -6.828 14.374 1.00 35.31 573 PRO A CA 1
ATOM 4480 C C . PRO A 1 573 ? -51.094 -8.285 13.901 1.00 35.31 573 PRO A C 1
ATOM 4482 O O . PRO A 1 573 ? -50.959 -9.202 14.713 1.00 35.31 573 PRO A O 1
ATOM 4485 N N . ALA A 1 574 ? -51.394 -8.528 12.618 1.00 37.19 574 ALA A N 1
ATOM 4486 C CA . ALA A 1 574 ? -51.602 -9.866 12.054 1.00 37.19 574 ALA A CA 1
ATOM 4487 C C . ALA A 1 574 ? -50.362 -10.512 11.395 1.00 37.19 574 ALA A C 1
ATOM 4489 O O . ALA A 1 574 ? -50.411 -11.702 11.088 1.00 37.19 574 ALA A O 1
ATOM 4490 N N . ALA A 1 575 ? -49.242 -9.800 11.223 1.00 32.56 575 ALA A N 1
ATOM 4491 C CA . ALA A 1 575 ? -48.049 -10.318 10.532 1.00 32.56 575 ALA A CA 1
ATOM 4492 C C . ALA A 1 575 ? -46.979 -10.940 11.460 1.00 32.56 575 ALA A C 1
ATOM 4494 O O . ALA A 1 575 ? -45.812 -11.049 11.090 1.00 32.56 575 ALA A O 1
ATOM 4495 N N . ARG A 1 576 ? -47.350 -11.365 12.675 1.00 30.66 576 ARG A N 1
ATOM 4496 C CA . ARG A 1 576 ? -46.440 -12.092 13.576 1.00 30.66 576 ARG A CA 1
ATOM 4497 C C . ARG A 1 576 ? -46.282 -13.544 13.087 1.00 30.66 576 ARG A C 1
ATOM 4499 O O . ARG A 1 576 ? -47.293 -14.250 13.041 1.00 30.66 576 ARG A O 1
ATOM 4506 N N . PRO A 1 577 ? -45.073 -14.042 12.765 1.00 30.72 577 PRO A N 1
ATOM 4507 C CA . PRO A 1 577 ? -44.880 -15.473 12.562 1.00 30.72 577 PRO A CA 1
ATOM 4508 C C . PRO A 1 577 ? -45.179 -16.217 13.879 1.00 30.72 577 PRO A C 1
ATOM 4510 O O . PRO A 1 577 ? -44.895 -15.692 14.962 1.00 30.72 577 PRO A O 1
ATOM 4513 N N . PRO A 1 578 ? -45.790 -17.414 13.836 1.00 30.75 578 PRO A N 1
ATOM 4514 C CA . PRO A 1 578 ? -46.101 -18.165 15.041 1.00 30.75 578 PRO A CA 1
ATOM 4515 C C . PRO A 1 578 ? -44.799 -18.619 15.707 1.00 30.75 578 PRO A C 1
ATOM 4517 O O . PRO A 1 578 ? -44.082 -19.464 15.177 1.00 30.75 578 PRO A O 1
ATOM 4520 N N . ALA A 1 579 ? -44.515 -18.059 16.882 1.00 32.25 579 ALA A N 1
ATOM 4521 C CA . ALA A 1 579 ? -43.463 -18.535 17.766 1.00 32.25 579 ALA A CA 1
ATOM 4522 C C . ALA A 1 579 ? -43.680 -20.029 18.060 1.00 32.25 579 ALA A C 1
ATOM 4524 O O . ALA A 1 579 ? -44.731 -20.435 18.570 1.00 32.25 579 ALA A O 1
ATOM 4525 N N . GLY A 1 580 ? -42.688 -20.847 17.709 1.00 28.17 580 GLY A N 1
ATOM 4526 C CA . GLY A 1 580 ? -42.604 -22.232 18.146 1.00 28.17 580 GLY A CA 1
ATOM 4527 C C . GLY A 1 580 ? -42.604 -22.277 19.672 1.00 28.17 580 GLY A C 1
ATOM 4528 O O . GLY A 1 580 ? -41.851 -21.563 20.327 1.00 28.17 580 GLY A O 1
ATOM 4529 N N . LYS A 1 581 ? -43.496 -23.087 20.237 1.00 27.69 581 LYS A N 1
ATOM 4530 C CA . LYS A 1 581 ? -43.625 -23.290 21.679 1.00 27.69 581 LYS A CA 1
ATOM 4531 C C . LYS A 1 581 ? -42.380 -23.998 22.224 1.00 27.69 581 LYS A C 1
ATOM 4533 O O . LYS A 1 581 ? -42.282 -25.217 22.105 1.00 27.69 581 LYS A O 1
ATOM 4538 N N . SER A 1 582 ? -41.478 -23.258 22.860 1.00 27.69 582 SER A N 1
ATOM 4539 C CA . SER A 1 582 ? -40.639 -23.773 23.944 1.00 27.69 582 SER A CA 1
ATOM 4540 C C . SER A 1 582 ? -41.155 -23.183 25.261 1.00 27.69 582 SER A C 1
ATOM 4542 O O . SER A 1 582 ? -40.931 -22.026 25.606 1.00 27.69 582 SER A O 1
ATOM 4544 N N . ASP A 1 583 ? -41.932 -23.981 25.988 1.00 27.48 583 ASP A N 1
ATOM 4545 C CA . ASP A 1 583 ? -42.415 -23.638 27.323 1.00 27.48 583 ASP A CA 1
ATOM 4546 C C . ASP A 1 583 ? -41.260 -23.786 28.335 1.00 27.48 583 ASP A C 1
ATOM 4548 O O . ASP A 1 583 ? -41.093 -24.868 28.891 1.00 27.48 583 ASP A O 1
ATOM 4552 N N . ALA A 1 584 ? -40.454 -22.734 28.552 1.00 31.47 584 ALA A N 1
ATOM 4553 C CA . ALA A 1 584 ? -39.677 -22.498 29.787 1.00 31.47 584 ALA A CA 1
ATOM 4554 C C . ALA A 1 584 ? -38.866 -21.178 29.747 1.00 31.47 584 ALA A C 1
ATOM 4556 O O . ALA A 1 584 ? -37.660 -21.205 29.541 1.00 31.47 584 ALA A O 1
ATOM 4557 N N . ALA A 1 585 ? -39.501 -20.029 29.996 1.00 27.72 585 ALA A N 1
ATOM 4558 C CA . ALA A 1 585 ? -38.866 -18.844 30.597 1.00 27.72 585 ALA A CA 1
ATOM 4559 C C . ALA A 1 585 ? -39.958 -17.845 31.019 1.00 27.72 585 ALA A C 1
ATOM 4561 O O . ALA A 1 585 ? -40.918 -17.621 30.282 1.00 27.72 585 ALA A O 1
ATOM 4562 N N . GLY A 1 586 ? -39.850 -17.303 32.234 1.00 27.44 586 GLY A N 1
ATOM 4563 C CA . GLY A 1 586 ? -40.770 -16.305 32.791 1.00 27.44 586 GLY A CA 1
ATOM 4564 C C . GLY A 1 586 ? -40.723 -14.952 32.061 1.00 27.44 586 GLY A C 1
ATOM 4565 O O . GLY A 1 586 ? -39.962 -14.787 31.110 1.00 27.44 586 GLY A O 1
ATOM 4566 N N . PRO A 1 587 ? -41.551 -13.977 32.480 1.00 27.34 587 PRO A N 1
ATOM 4567 C CA . PRO A 1 587 ? -41.639 -12.678 31.822 1.00 27.34 587 PRO A CA 1
ATOM 4568 C C . PRO A 1 587 ? -40.289 -11.953 31.884 1.00 27.34 587 PRO A C 1
ATOM 4570 O O . PRO A 1 587 ? -39.690 -11.852 32.950 1.00 27.34 587 PRO A O 1
ATOM 4573 N N . ALA A 1 588 ? -39.828 -11.462 30.733 1.00 30.22 588 ALA A N 1
ATOM 4574 C CA . ALA A 1 588 ? -38.608 -10.679 30.594 1.00 30.22 588 ALA A CA 1
ATOM 4575 C C . ALA A 1 588 ? -38.707 -9.368 31.396 1.00 30.22 588 ALA A C 1
ATOM 4577 O O . ALA A 1 588 ? -39.445 -8.452 31.028 1.00 30.22 588 ALA A O 1
ATOM 4578 N N . GLU A 1 589 ? -37.965 -9.299 32.499 1.00 27.38 589 GLU A N 1
ATOM 4579 C CA . GLU A 1 589 ? -37.580 -8.059 33.169 1.00 27.38 589 GLU A CA 1
ATOM 4580 C C . GLU A 1 589 ? -36.399 -7.436 32.396 1.00 27.38 589 GLU A C 1
ATOM 4582 O O . GLU A 1 589 ? -35.365 -8.073 32.223 1.00 27.38 589 GLU A O 1
ATOM 4587 N N . ALA A 1 590 ? -36.547 -6.200 31.914 1.00 31.02 590 ALA A N 1
ATOM 4588 C CA . ALA A 1 590 ? -35.439 -5.320 31.502 1.00 31.02 590 ALA A CA 1
ATOM 4589 C C . ALA A 1 590 ? -34.962 -4.485 32.720 1.00 31.02 590 ALA A C 1
ATOM 4591 O O . ALA A 1 590 ? -35.664 -4.469 33.734 1.00 31.02 590 ALA A O 1
ATOM 4592 N N . PRO A 1 591 ? -33.947 -3.599 32.639 1.00 39.66 591 PRO A N 1
ATOM 4593 C CA . PRO A 1 591 ? -32.524 -3.684 32.271 1.00 39.66 591 PRO A CA 1
ATOM 4594 C C . PRO A 1 591 ? -31.601 -3.738 33.528 1.00 39.66 591 PRO A C 1
ATOM 4596 O O . PRO A 1 591 ? -30.442 -3.339 33.505 1.00 39.66 591 PRO A O 1
ATOM 4599 N N . ALA A 1 592 ? -32.111 -4.182 34.685 1.00 37.34 592 ALA A N 1
ATOM 4600 C CA . ALA A 1 592 ? -31.367 -4.155 35.956 1.00 37.34 592 ALA A CA 1
ATOM 4601 C C . ALA A 1 592 ? -30.228 -5.199 36.065 1.00 37.34 592 ALA A C 1
ATOM 4603 O O . ALA A 1 592 ? -29.426 -5.133 36.996 1.00 37.34 592 ALA A O 1
ATOM 4604 N N . ASN A 1 593 ? -30.153 -6.161 35.138 1.00 53.44 593 ASN A N 1
ATOM 4605 C CA . ASN A 1 593 ? -29.206 -7.279 35.194 1.00 53.44 593 ASN A CA 1
ATOM 4606 C C . ASN A 1 593 ? -27.814 -6.926 34.624 1.00 53.44 593 ASN A C 1
ATOM 4608 O O . ASN A 1 593 ? -26.814 -7.476 35.089 1.00 53.44 593 ASN A O 1
ATOM 4612 N N . ASP A 1 594 ? -27.727 -5.962 33.701 1.00 68.06 594 ASP A N 1
ATOM 4613 C CA . ASP A 1 594 ? -26.511 -5.705 32.911 1.00 68.06 594 ASP A CA 1
ATOM 4614 C C . ASP A 1 594 ? -25.388 -5.082 33.758 1.00 68.06 594 ASP A C 1
ATOM 4616 O O . ASP A 1 594 ? -24.238 -5.515 33.697 1.00 68.06 594 ASP A O 1
ATOM 4620 N N . TRP A 1 595 ? -25.718 -4.150 34.663 1.00 75.31 595 TRP A N 1
ATOM 4621 C CA . TRP A 1 595 ? -24.726 -3.517 35.546 1.00 75.31 595 TRP A CA 1
ATOM 4622 C C . TRP A 1 595 ? -24.087 -4.498 36.541 1.00 75.31 595 TRP A C 1
ATOM 4624 O O . TRP A 1 595 ? -22.890 -4.426 36.819 1.00 75.31 595 TRP A O 1
ATOM 4634 N N . THR A 1 596 ? -24.866 -5.449 37.066 1.00 77.44 596 THR A N 1
ATOM 4635 C CA . THR A 1 596 ? -24.324 -6.461 37.989 1.00 77.44 596 THR A CA 1
ATOM 4636 C C . THR A 1 596 ? -23.337 -7.399 37.299 1.00 77.44 596 THR A C 1
ATOM 4638 O O . THR A 1 596 ? -22.402 -7.879 37.940 1.00 77.44 596 THR A O 1
ATOM 4641 N N . LEU A 1 597 ? -23.518 -7.644 35.997 1.00 80.88 597 LEU A N 1
ATOM 4642 C CA . LEU A 1 597 ? -22.601 -8.448 35.198 1.00 80.88 597 LEU A CA 1
ATOM 4643 C C . LEU A 1 597 ? -21.323 -7.668 34.869 1.00 80.88 597 LEU A C 1
ATOM 4645 O O . LEU A 1 597 ? -20.239 -8.224 35.004 1.00 80.88 597 LEU A O 1
ATOM 4649 N N . VAL A 1 598 ? -21.434 -6.372 34.557 1.00 83.50 598 VAL A N 1
ATOM 4650 C CA . VAL A 1 598 ? -20.277 -5.475 34.374 1.00 83.50 598 VAL A CA 1
ATOM 4651 C C . VAL A 1 598 ? -19.420 -5.397 35.642 1.00 83.50 598 VAL A C 1
ATOM 4653 O O . VAL A 1 598 ? -18.200 -5.509 35.566 1.00 83.50 598 VAL A O 1
ATOM 4656 N N . GLN A 1 599 ? -20.035 -5.260 36.823 1.00 82.25 599 GLN A N 1
ATOM 4657 C CA . GLN A 1 599 ? -19.293 -5.268 38.091 1.00 82.25 599 GLN A CA 1
ATOM 4658 C C . GLN A 1 599 ? -18.549 -6.586 38.308 1.00 82.25 599 GLN A C 1
ATOM 4660 O O . GLN A 1 599 ? -17.360 -6.574 38.608 1.00 82.25 599 GLN A O 1
ATOM 4665 N N . LYS A 1 600 ? -19.229 -7.722 38.108 1.00 84.88 600 LYS A N 1
ATOM 4666 C CA . LYS A 1 600 ? -18.600 -9.045 38.222 1.00 84.88 600 LYS A CA 1
ATOM 4667 C C . LYS A 1 600 ? -17.446 -9.219 37.241 1.00 84.88 600 LYS A C 1
ATOM 4669 O O . LYS A 1 600 ? -16.428 -9.779 37.621 1.00 84.88 600 LYS A O 1
ATOM 4674 N N . PHE A 1 601 ? -17.595 -8.733 36.012 1.00 88.06 601 PHE A N 1
ATOM 4675 C CA . PHE A 1 601 ? -16.549 -8.794 34.997 1.00 88.06 601 PHE A CA 1
ATOM 4676 C C . PHE A 1 601 ? -15.271 -8.089 35.459 1.00 88.06 601 PHE A C 1
ATOM 4678 O O . PHE A 1 601 ? -14.210 -8.704 35.453 1.00 88.06 601 PHE A O 1
ATOM 4685 N N . PHE A 1 602 ? -15.366 -6.845 35.939 1.00 89.19 602 PHE A N 1
ATOM 4686 C CA . PHE A 1 602 ? -14.193 -6.128 36.449 1.00 89.19 602 PHE A CA 1
ATOM 4687 C C . PHE A 1 602 ? -13.635 -6.719 37.748 1.00 89.19 602 PHE A C 1
ATOM 4689 O O . PHE A 1 602 ? -12.419 -6.763 37.902 1.00 89.19 602 PHE A O 1
ATOM 4696 N N . ASP A 1 603 ? -14.488 -7.220 38.647 1.00 86.75 603 ASP A N 1
ATOM 4697 C CA . ASP A 1 603 ? -14.044 -7.900 39.872 1.00 86.75 603 ASP A CA 1
ATOM 4698 C C . ASP A 1 603 ? -13.235 -9.165 39.549 1.00 86.75 603 ASP A C 1
ATOM 4700 O O . ASP A 1 603 ? -12.241 -9.466 40.210 1.00 86.75 603 ASP A O 1
ATOM 4704 N N . PHE A 1 604 ? -13.644 -9.908 38.517 1.00 86.31 604 PHE A N 1
ATOM 4705 C CA . PHE A 1 604 ? -12.883 -11.056 38.046 1.00 86.31 604 PHE A CA 1
ATOM 4706 C C . PHE A 1 604 ? -11.629 -10.649 37.270 1.00 86.31 604 PHE A C 1
ATOM 4708 O O . PHE A 1 604 ? -10.608 -11.307 37.449 1.00 86.31 604 PHE A O 1
ATOM 4715 N N . LEU A 1 605 ? -11.655 -9.579 36.468 1.00 87.94 605 LEU A N 1
ATOM 4716 C CA . LEU A 1 605 ? -10.444 -9.061 35.822 1.00 87.94 605 LEU A CA 1
ATOM 4717 C C . LEU A 1 605 ? -9.383 -8.699 36.867 1.00 87.94 605 LEU A C 1
ATOM 4719 O O . LEU A 1 605 ? -8.252 -9.153 36.752 1.00 87.94 605 LEU A O 1
ATOM 4723 N N . GLU A 1 606 ? -9.757 -7.956 37.911 1.00 88.44 606 GLU A N 1
ATOM 4724 C CA . GLU A 1 606 ? -8.859 -7.581 39.014 1.00 88.44 606 GLU A CA 1
ATOM 4725 C C . GLU A 1 606 ? -8.284 -8.815 39.724 1.00 88.44 606 GLU A C 1
ATOM 4727 O O . GLU A 1 606 ? -7.083 -8.891 39.973 1.00 88.44 606 GLU A O 1
ATOM 4732 N N . ALA A 1 607 ? -9.121 -9.819 40.004 1.00 86.62 607 ALA A N 1
ATOM 4733 C CA . ALA A 1 607 ? -8.691 -11.030 40.698 1.00 86.62 607 ALA A CA 1
ATOM 4734 C C . ALA A 1 607 ? -7.778 -11.947 39.860 1.00 86.62 607 ALA A C 1
ATOM 4736 O O . ALA A 1 607 ? -6.974 -12.675 40.440 1.00 86.62 607 ALA A O 1
ATOM 4737 N N . ASN A 1 608 ? -7.918 -11.946 38.528 1.00 85.31 608 ASN A N 1
ATOM 4738 C CA . ASN A 1 608 ? -7.186 -12.852 37.633 1.00 85.31 608 ASN A CA 1
ATOM 4739 C C . ASN A 1 608 ? -6.006 -12.188 36.906 1.00 85.31 608 ASN A C 1
ATOM 4741 O O . ASN A 1 608 ? -5.157 -12.908 36.399 1.00 85.31 608 ASN A O 1
ATOM 4745 N N . ALA A 1 609 ? -5.923 -10.854 36.851 1.00 83.38 609 ALA A N 1
ATOM 4746 C CA . ALA A 1 609 ? -4.868 -10.150 36.113 1.00 83.38 609 ALA A CA 1
ATOM 4747 C C . ALA A 1 609 ? -3.462 -10.316 36.714 1.00 83.38 609 ALA A C 1
ATOM 4749 O O . ALA A 1 609 ? -2.478 -10.092 36.012 1.00 83.38 609 ALA A O 1
ATOM 4750 N N . GLY A 1 610 ? -3.348 -10.685 37.995 1.00 86.19 610 GLY A N 1
ATOM 4751 C CA . GLY A 1 610 ? -2.056 -10.865 38.657 1.00 86.19 610 GLY A CA 1
ATOM 4752 C C . GLY A 1 610 ? -1.168 -9.633 38.479 1.00 86.19 610 GLY A C 1
ATOM 4753 O O . GLY A 1 610 ? -1.566 -8.517 38.808 1.00 86.19 610 GLY A O 1
ATOM 4754 N N . GLU A 1 611 ? 0.020 -9.824 37.910 1.00 84.94 611 GLU A N 1
ATOM 4755 C CA . GLU A 1 611 ? 0.947 -8.722 37.674 1.00 84.94 611 GLU A CA 1
ATOM 4756 C C . GLU A 1 611 ? 0.489 -7.741 36.575 1.00 84.94 611 GLU A C 1
ATOM 4758 O O . GLU A 1 611 ? 0.855 -6.569 36.630 1.00 84.94 611 GLU A O 1
ATOM 4763 N N . TYR A 1 612 ? -0.336 -8.157 35.601 1.00 85.88 612 TYR A N 1
ATOM 4764 C CA . TYR A 1 612 ? -0.825 -7.276 34.523 1.00 85.88 612 TYR A CA 1
ATOM 4765 C C . TYR A 1 612 ? -1.634 -6.080 35.043 1.00 85.88 612 TYR A C 1
ATOM 4767 O O . TYR A 1 612 ? -1.756 -5.068 34.353 1.00 85.88 612 TYR A O 1
ATOM 4775 N N . TRP A 1 613 ? -2.164 -6.173 36.266 1.00 89.81 613 TRP A N 1
ATOM 4776 C CA . TRP A 1 613 ? -2.881 -5.080 36.921 1.00 89.81 613 TRP A CA 1
ATOM 4777 C C . TRP A 1 613 ? -1.976 -3.883 37.266 1.00 89.81 613 TRP A C 1
ATOM 4779 O O . TRP A 1 613 ? -2.441 -2.740 37.324 1.00 89.81 613 TRP A O 1
ATOM 4789 N N . ASP A 1 614 ? -0.679 -4.137 37.466 1.00 89.06 614 ASP A N 1
ATOM 4790 C CA . ASP A 1 614 ? 0.320 -3.160 37.886 1.00 89.06 614 ASP A CA 1
ATOM 4791 C C . ASP A 1 614 ? 1.236 -2.720 36.730 1.00 89.06 614 ASP A C 1
ATOM 4793 O O . ASP A 1 614 ? 1.641 -3.505 35.865 1.00 89.06 614 ASP A O 1
ATOM 4797 N N . VAL A 1 615 ? 1.636 -1.442 36.763 1.00 90.50 615 VAL A N 1
ATOM 4798 C CA . VAL A 1 615 ? 2.632 -0.880 35.835 1.00 90.50 615 VAL A CA 1
ATOM 4799 C C . VAL A 1 615 ? 3.983 -1.587 36.019 1.00 90.50 615 VAL A C 1
ATOM 4801 O O . VAL A 1 615 ? 4.472 -1.601 37.150 1.00 90.50 615 VAL A O 1
ATOM 4804 N N . PRO A 1 616 ? 4.586 -2.137 34.947 1.00 91.12 616 PRO A N 1
ATOM 4805 C CA . PRO A 1 616 ? 5.864 -2.844 35.026 1.00 91.12 616 PRO A CA 1
ATOM 4806 C C . PRO A 1 616 ? 7.052 -1.890 35.240 1.00 91.12 616 PRO A C 1
ATOM 4808 O O . PRO A 1 616 ? 7.000 -0.721 34.846 1.00 91.12 616 PRO A O 1
ATOM 4811 N N . ASP A 1 617 ? 8.136 -2.412 35.818 1.00 89.50 617 ASP A N 1
ATOM 4812 C CA . ASP A 1 617 ? 9.439 -1.742 35.914 1.00 89.50 617 ASP A CA 1
ATOM 4813 C C . ASP A 1 617 ? 10.315 -2.061 34.689 1.00 89.50 617 ASP A C 1
ATOM 4815 O O . ASP A 1 617 ? 10.119 -3.091 34.051 1.00 89.50 617 ASP A O 1
ATOM 4819 N N . PHE A 1 618 ? 11.270 -1.183 34.349 1.00 88.69 618 PHE A N 1
ATOM 4820 C CA . PHE A 1 618 ? 12.214 -1.404 33.241 1.00 88.69 618 PHE A CA 1
ATOM 4821 C C . PHE A 1 618 ? 13.405 -2.250 33.706 1.00 88.69 618 PHE A C 1
ATOM 4823 O O . PHE A 1 618 ? 14.218 -1.780 34.508 1.00 88.69 618 PHE A O 1
ATOM 4830 N N . GLU A 1 619 ? 13.517 -3.468 33.182 1.00 83.38 619 GLU A N 1
ATOM 4831 C CA . GLU A 1 619 ? 14.488 -4.484 33.591 1.00 83.38 619 GLU A CA 1
ATOM 4832 C C . GLU A 1 619 ? 15.272 -4.989 32.369 1.00 83.38 619 GLU A C 1
ATOM 4834 O O . GLU A 1 619 ? 14.741 -5.684 31.514 1.00 83.38 619 GLU A O 1
ATOM 4839 N N . LEU A 1 620 ? 16.562 -4.658 32.278 1.00 75.25 620 LEU A N 1
ATOM 4840 C CA . LEU A 1 620 ? 17.484 -5.340 31.359 1.00 75.25 620 LEU A CA 1
ATOM 4841 C C . LEU A 1 620 ? 18.130 -6.472 32.152 1.00 75.25 620 LEU A C 1
ATOM 4843 O O . LEU A 1 620 ? 18.605 -6.216 33.261 1.00 75.25 620 LEU A O 1
ATOM 4847 N N . SER A 1 621 ? 18.094 -7.709 31.651 1.00 52.50 621 SER A N 1
ATOM 4848 C CA . SER A 1 621 ? 18.423 -8.897 32.443 1.00 52.50 621 SER A CA 1
ATOM 4849 C C . SER A 1 621 ? 19.817 -8.808 33.079 1.00 52.50 621 SER A C 1
ATOM 4851 O O . SER A 1 621 ? 20.837 -9.120 32.474 1.00 52.50 621 SER A O 1
ATOM 4853 N N . THR A 1 622 ? 19.885 -8.463 34.361 1.00 39.44 622 THR A N 1
ATOM 4854 C CA . THR A 1 622 ? 21.100 -8.558 35.181 1.00 39.44 622 THR A CA 1
ATOM 4855 C C . THR A 1 622 ? 21.276 -9.972 35.740 1.00 39.44 622 THR A C 1
ATOM 4857 O O . THR A 1 622 ? 21.679 -10.139 36.887 1.00 39.44 622 THR A O 1
ATOM 4860 N N . ALA A 1 623 ? 20.953 -11.012 34.966 1.00 33.12 623 ALA A N 1
ATOM 4861 C CA . ALA A 1 623 ? 20.981 -12.394 35.451 1.00 33.12 623 ALA A CA 1
ATOM 4862 C C . ALA A 1 623 ? 22.380 -13.044 35.406 1.00 33.12 623 ALA A C 1
ATOM 4864 O O . ALA A 1 623 ? 22.590 -14.057 36.064 1.00 33.12 623 ALA A O 1
ATOM 4865 N N . PHE A 1 624 ? 23.367 -12.453 34.716 1.00 34.31 624 PHE A N 1
ATOM 4866 C CA . PHE A 1 624 ? 24.718 -13.040 34.610 1.00 34.31 624 PHE A CA 1
ATOM 4867 C C . PHE A 1 624 ? 25.873 -12.185 35.160 1.00 34.31 624 PHE A C 1
ATOM 4869 O O . PHE A 1 624 ? 26.988 -12.686 35.312 1.00 34.31 624 PHE A O 1
ATOM 4876 N N . SER A 1 625 ? 25.642 -10.926 35.557 1.00 28.31 625 SER A N 1
ATOM 4877 C CA . SER A 1 625 ? 26.724 -10.064 36.073 1.00 28.31 625 SER A CA 1
ATOM 4878 C C . SER A 1 625 ? 27.069 -10.296 37.555 1.00 28.31 625 SER A C 1
ATOM 4880 O O . SER A 1 625 ? 28.145 -9.881 37.999 1.00 28.31 625 SER A O 1
ATOM 4882 N N . GLU A 1 626 ? 26.213 -10.964 38.335 1.00 26.61 626 GLU A N 1
ATOM 4883 C CA . GLU A 1 626 ? 26.467 -11.206 39.767 1.00 26.61 626 GLU A CA 1
ATOM 4884 C C . GLU A 1 626 ? 27.387 -12.413 40.041 1.00 26.61 626 GLU A C 1
ATOM 4886 O O . GLU A 1 626 ? 27.947 -12.524 41.131 1.00 26.61 626 GLU A O 1
ATOM 4891 N N . LEU A 1 627 ? 27.667 -13.256 39.038 1.00 31.11 627 LEU A N 1
ATOM 4892 C CA . LEU A 1 627 ? 28.609 -14.383 39.152 1.00 31.11 627 LEU A CA 1
ATOM 4893 C C . LEU A 1 627 ? 30.076 -14.015 38.853 1.00 31.11 627 LEU A C 1
ATOM 4895 O O . LEU A 1 627 ? 30.968 -14.822 39.106 1.00 31.11 627 LEU A O 1
ATOM 4899 N N . SER A 1 628 ? 30.367 -12.790 38.389 1.00 28.42 628 SER A N 1
ATOM 4900 C CA . SER A 1 628 ? 31.735 -12.373 38.020 1.00 28.42 628 SER A CA 1
ATOM 4901 C C . SER A 1 628 ? 32.413 -11.396 39.000 1.00 28.42 628 SER A C 1
ATOM 4903 O O . SER A 1 628 ? 33.504 -10.896 38.713 1.00 28.42 628 SER A O 1
ATOM 4905 N N . THR A 1 629 ? 31.836 -11.126 40.178 1.00 29.17 629 THR A N 1
ATOM 4906 C CA . THR A 1 629 ? 32.440 -10.215 41.177 1.00 29.17 629 THR A CA 1
ATOM 4907 C C . THR A 1 629 ? 32.671 -10.867 42.540 1.00 29.17 629 THR A C 1
ATOM 4909 O O . THR A 1 629 ? 32.318 -10.342 43.589 1.00 29.17 629 THR A O 1
ATOM 4912 N N . SER A 1 630 ? 33.354 -12.011 42.558 1.00 27.91 630 SER A N 1
ATOM 4913 C CA . SER A 1 630 ? 33.996 -12.505 43.786 1.00 27.91 630 SER A CA 1
ATOM 4914 C C . SER A 1 630 ? 35.297 -13.264 43.503 1.00 27.91 630 SER A C 1
ATOM 4916 O O . SER A 1 630 ? 35.419 -14.467 43.697 1.00 27.91 630 SER A O 1
ATOM 4918 N N . ARG A 1 631 ? 36.338 -12.522 43.103 1.00 24.17 631 ARG A N 1
ATOM 4919 C CA . ARG A 1 631 ? 37.734 -12.932 43.327 1.00 24.17 631 ARG A CA 1
ATOM 4920 C C . ARG A 1 631 ? 38.428 -11.909 44.229 1.00 24.17 631 ARG A C 1
ATOM 4922 O O . ARG A 1 631 ? 38.615 -10.769 43.803 1.00 24.17 631 ARG A O 1
ATOM 4929 N N . PRO A 1 632 ? 38.822 -12.278 45.461 1.00 26.30 632 PRO A N 1
ATOM 4930 C CA . PRO A 1 632 ? 39.764 -11.491 46.237 1.00 26.30 632 PRO A CA 1
ATOM 4931 C C . PRO A 1 632 ? 41.146 -11.555 45.573 1.00 26.30 632 PRO A C 1
ATOM 4933 O O . PRO A 1 632 ? 41.560 -12.586 45.048 1.00 26.30 632 PRO A O 1
ATOM 4936 N N . SER A 1 633 ? 41.837 -10.423 45.614 1.00 26.52 633 SER A N 1
ATOM 4937 C CA . SER A 1 633 ? 43.227 -10.182 45.220 1.00 26.52 633 SER A CA 1
ATOM 4938 C C . SER A 1 633 ? 44.202 -11.318 45.569 1.00 26.52 633 SER A C 1
ATOM 4940 O O . SER A 1 633 ? 44.297 -11.703 46.735 1.00 26.52 633 SER A O 1
ATOM 4942 N N . ALA A 1 634 ? 44.971 -11.780 44.577 1.00 28.73 634 ALA A N 1
ATOM 4943 C CA . ALA A 1 634 ? 46.106 -12.682 44.757 1.00 28.73 634 ALA A CA 1
ATOM 4944 C C . ALA A 1 634 ? 47.397 -11.888 45.028 1.00 28.73 634 ALA A C 1
ATOM 4946 O O . ALA A 1 634 ? 47.758 -11.010 44.244 1.00 28.73 634 ALA A O 1
ATOM 4947 N N . ASP A 1 635 ? 48.071 -12.234 46.124 1.00 27.58 635 ASP A N 1
ATOM 4948 C CA . ASP A 1 635 ? 49.440 -11.844 46.461 1.00 27.58 635 ASP A CA 1
ATOM 4949 C C . ASP A 1 635 ? 50.303 -13.122 46.527 1.00 27.58 635 ASP A C 1
ATOM 4951 O O . ASP A 1 635 ? 49.889 -14.116 47.120 1.00 27.58 635 ASP A O 1
ATOM 4955 N N . GLU A 1 636 ? 51.439 -13.058 45.830 1.00 30.55 636 GLU A N 1
ATOM 4956 C CA . GLU A 1 636 ? 52.708 -13.812 45.903 1.00 30.55 636 GLU A CA 1
ATOM 4957 C C . GLU A 1 636 ? 52.790 -15.290 46.382 1.00 30.55 636 GLU A C 1
ATOM 4959 O O . GLU A 1 636 ? 52.481 -15.621 47.523 1.00 30.55 636 GLU A O 1
ATOM 4964 N N . GLY A 1 637 ? 53.464 -16.137 45.573 1.00 24.98 637 GLY A N 1
ATOM 4965 C CA . GLY A 1 637 ? 54.399 -17.163 46.092 1.00 24.98 637 GLY A CA 1
ATOM 4966 C C . GLY A 1 637 ? 54.345 -18.585 45.497 1.00 24.98 637 GLY A C 1
ATOM 4967 O O . GLY A 1 637 ? 53.589 -19.427 45.963 1.00 24.98 637 GLY A O 1
ATOM 4968 N N . ASP A 1 638 ? 55.233 -18.867 44.539 1.00 24.03 638 ASP A N 1
ATOM 4969 C CA . ASP A 1 638 ? 55.677 -20.195 44.037 1.00 24.03 638 ASP A CA 1
ATOM 4970 C C . ASP A 1 638 ? 56.647 -20.886 45.053 1.00 24.03 638 ASP A C 1
ATOM 4972 O O . ASP A 1 638 ? 57.142 -20.177 45.938 1.00 24.03 638 ASP A O 1
ATOM 4976 N N . PRO A 1 639 ? 57.190 -22.120 44.867 1.00 42.66 639 PRO A N 1
ATOM 4977 C CA . PRO A 1 639 ? 56.678 -23.439 44.419 1.00 42.66 639 PRO A CA 1
ATOM 4978 C C . PRO A 1 639 ? 57.080 -24.612 45.386 1.00 42.66 639 PRO A C 1
ATOM 4980 O O . PRO A 1 639 ? 57.881 -24.404 46.291 1.00 42.66 639 PRO A O 1
ATOM 4983 N N . GLU A 1 640 ? 56.587 -25.854 45.178 1.00 25.06 640 GLU A N 1
ATOM 4984 C CA . GLU A 1 640 ? 57.346 -27.152 45.181 1.00 25.06 640 GLU A CA 1
ATOM 4985 C C . GLU A 1 640 ? 56.503 -28.431 45.491 1.00 25.06 640 GLU A C 1
ATOM 4987 O O . GLU A 1 640 ? 55.918 -28.562 46.559 1.00 25.06 640 GLU A O 1
ATOM 4992 N N . TYR A 1 641 ? 56.543 -29.382 44.531 1.00 27.95 641 TYR A N 1
ATOM 4993 C CA . TYR A 1 641 ? 56.455 -30.873 44.548 1.00 27.95 641 TYR A CA 1
ATOM 4994 C C . TYR A 1 641 ? 55.400 -31.624 45.416 1.00 27.95 641 TYR A C 1
ATOM 4996 O O . TYR A 1 641 ? 55.424 -31.549 46.637 1.00 27.95 641 TYR A O 1
ATOM 5004 N N . ARG A 1 642 ? 54.434 -32.345 44.789 1.00 24.70 642 ARG A N 1
ATOM 5005 C CA . ARG A 1 642 ? 54.377 -33.828 44.518 1.00 24.70 642 ARG A CA 1
ATOM 5006 C C . ARG A 1 642 ? 54.421 -34.695 45.800 1.00 24.70 642 ARG A C 1
ATOM 5008 O O . ARG A 1 642 ? 55.364 -34.556 46.560 1.00 24.70 642 ARG A O 1
ATOM 5015 N N . GLU A 1 643 ? 53.489 -35.597 46.134 1.00 24.11 643 GLU A N 1
ATOM 5016 C CA . GLU A 1 643 ? 52.792 -36.671 45.389 1.00 24.11 643 GLU A CA 1
ATOM 5017 C C . GLU A 1 643 ? 51.607 -37.233 46.233 1.00 24.11 643 GLU A C 1
ATOM 5019 O O . GLU A 1 643 ? 51.703 -37.210 47.456 1.00 24.11 643 GLU A O 1
ATOM 5024 N N . GLU A 1 644 ? 50.557 -37.733 45.545 1.00 24.53 644 GLU A N 1
ATOM 5025 C CA . GLU A 1 644 ? 49.722 -38.952 45.791 1.00 24.53 644 GLU A CA 1
ATOM 5026 C C . GLU A 1 644 ? 49.165 -39.221 47.223 1.00 24.53 644 GLU A C 1
ATOM 5028 O O . GLU A 1 644 ? 49.906 -39.232 48.194 1.00 24.53 644 GLU A O 1
ATOM 5033 N N . GLU A 1 645 ? 47.887 -39.514 47.509 1.00 25.06 645 GLU A N 1
ATOM 5034 C CA . GLU A 1 645 ? 46.821 -40.247 46.807 1.00 25.06 645 GLU A CA 1
ATOM 5035 C C . GLU A 1 645 ? 45.475 -40.085 47.581 1.00 25.06 645 GLU A C 1
ATOM 5037 O O . GLU A 1 645 ? 45.475 -40.084 48.809 1.00 25.06 645 GLU A O 1
ATOM 5042 N N . GLN A 1 646 ? 44.358 -40.059 46.835 1.00 26.45 646 GLN A N 1
ATOM 5043 C CA . GLN A 1 646 ? 43.001 -40.575 47.146 1.00 26.45 646 GLN A CA 1
ATOM 5044 C C . GLN A 1 646 ? 42.162 -39.998 48.311 1.00 26.45 646 GLN A C 1
ATOM 5046 O O . GLN A 1 646 ? 42.256 -40.466 49.441 1.00 26.45 646 GLN A O 1
ATOM 5051 N N . GLU A 1 647 ? 41.169 -39.166 47.962 1.00 26.12 647 GLU A N 1
ATOM 5052 C CA . GLU A 1 647 ? 39.825 -39.165 48.575 1.00 26.12 647 GLU A CA 1
ATOM 5053 C C . GLU A 1 647 ? 38.751 -39.029 47.470 1.00 26.12 647 GLU A C 1
ATOM 5055 O O . GLU A 1 647 ? 38.969 -38.376 46.452 1.00 26.12 647 GLU A O 1
ATOM 5060 N N . GLU A 1 648 ? 37.639 -39.746 47.644 1.00 28.92 648 GLU A N 1
ATOM 5061 C CA . GLU A 1 648 ? 36.536 -39.952 46.695 1.00 28.92 648 GLU A CA 1
ATOM 5062 C C . GLU A 1 648 ? 35.577 -38.741 46.628 1.00 28.92 648 GLU A C 1
ATOM 5064 O O . GLU A 1 648 ? 35.050 -38.328 47.660 1.00 28.92 648 GLU A O 1
ATOM 5069 N N . GLU A 1 649 ? 35.254 -38.250 45.422 1.00 31.47 649 GLU A N 1
ATOM 5070 C CA . GLU A 1 649 ? 34.113 -37.354 45.156 1.00 31.47 649 GLU A CA 1
ATOM 5071 C C . GLU A 1 649 ? 33.152 -37.969 44.121 1.00 31.47 649 GLU A C 1
ATOM 5073 O O . GLU A 1 649 ? 33.554 -38.638 43.167 1.00 31.47 649 GLU A O 1
ATOM 5078 N N . ALA A 1 650 ? 31.854 -37.779 44.370 1.00 30.81 650 ALA A N 1
ATOM 5079 C CA . ALA A 1 650 ? 30.731 -38.249 43.562 1.00 30.81 650 ALA A CA 1
ATOM 5080 C C . ALA A 1 650 ? 30.548 -37.397 42.281 1.00 30.81 650 ALA A C 1
ATOM 5082 O O . ALA A 1 650 ? 30.972 -36.246 42.265 1.00 30.81 650 ALA A O 1
ATOM 5083 N N . PRO A 1 651 ? 29.922 -37.931 41.212 1.00 35.69 651 PRO A N 1
ATOM 5084 C CA . PRO A 1 651 ? 30.033 -37.364 39.871 1.00 35.69 651 PRO A CA 1
ATOM 5085 C C . PRO A 1 651 ? 29.029 -36.234 39.615 1.00 35.69 651 PRO A C 1
ATOM 5087 O O . PRO A 1 651 ? 27.817 -36.458 39.657 1.00 35.69 651 PRO A O 1
ATOM 5090 N N . ASP A 1 652 ? 29.551 -35.059 39.268 1.00 34.91 652 ASP A N 1
ATOM 5091 C CA . ASP A 1 652 ? 28.835 -34.040 38.503 1.00 34.91 652 ASP A CA 1
ATOM 5092 C C . ASP A 1 652 ? 28.860 -34.460 37.030 1.00 34.91 652 ASP A C 1
ATOM 5094 O O . ASP A 1 652 ? 29.918 -34.679 36.441 1.00 34.91 652 ASP A O 1
ATOM 5098 N N . GLY A 1 653 ? 27.688 -34.667 36.444 1.00 40.12 653 GLY A N 1
ATOM 5099 C CA . GLY A 1 653 ? 27.555 -35.206 35.099 1.00 40.12 653 GLY A CA 1
ATOM 5100 C C . GLY A 1 653 ? 26.447 -34.497 34.359 1.00 40.12 653 GLY A C 1
ATOM 5101 O O . GLY A 1 653 ? 25.349 -35.043 34.274 1.00 40.12 653 GLY A O 1
ATOM 5102 N N . GLN A 1 654 ? 26.738 -33.305 33.831 1.00 36.50 654 GLN A N 1
ATOM 5103 C CA . GLN A 1 654 ? 25.956 -32.732 32.731 1.00 36.50 654 GLN A CA 1
ATOM 5104 C C . GLN A 1 654 ? 26.624 -31.614 31.909 1.00 36.50 654 GLN A C 1
ATOM 5106 O O . GLN A 1 654 ? 25.957 -31.070 31.039 1.00 36.50 654 GLN A O 1
ATOM 5111 N N . GLU A 1 655 ? 27.931 -31.355 32.059 1.00 40.00 655 GLU A N 1
ATOM 5112 C CA . GLU A 1 655 ? 28.677 -30.483 31.122 1.00 40.00 655 GLU A CA 1
ATOM 5113 C C . GLU A 1 655 ? 29.794 -31.198 30.326 1.00 40.00 655 GLU A C 1
ATOM 5115 O O . GLU A 1 655 ? 30.255 -30.674 29.319 1.00 40.00 655 GLU A O 1
ATOM 5120 N N . GLU A 1 656 ? 30.157 -32.449 30.647 1.00 40.50 656 GLU A N 1
ATOM 5121 C CA . GLU A 1 656 ? 31.185 -33.208 29.894 1.00 40.50 656 GLU A CA 1
ATOM 5122 C C . GLU A 1 656 ? 30.638 -34.211 28.849 1.00 40.50 656 GLU A C 1
ATOM 5124 O O . GLU A 1 656 ? 31.416 -34.872 28.160 1.00 40.50 656 GLU A O 1
ATOM 5129 N N . LEU A 1 657 ? 29.313 -34.344 28.665 1.00 42.38 657 LEU A N 1
ATOM 5130 C CA . LEU A 1 657 ? 28.755 -35.374 27.762 1.00 42.38 657 LEU A CA 1
ATOM 5131 C C . LEU A 1 657 ? 28.924 -35.050 26.261 1.00 42.38 657 LEU A C 1
ATOM 5133 O O . LEU A 1 657 ? 28.918 -35.970 25.444 1.00 42.38 657 LEU A O 1
ATOM 5137 N N . TYR A 1 658 ? 29.121 -33.780 25.887 1.00 40.69 658 TYR A N 1
ATOM 5138 C CA . TYR A 1 658 ? 29.263 -33.369 24.479 1.00 40.69 658 TYR A CA 1
ATOM 5139 C C . TYR A 1 658 ? 30.680 -32.932 24.073 1.00 40.69 658 TYR A C 1
ATOM 5141 O O . TYR A 1 658 ? 30.975 -32.909 22.879 1.00 40.69 658 TYR A O 1
ATOM 5149 N N . ALA A 1 659 ? 31.590 -32.681 25.022 1.00 41.69 659 ALA A N 1
ATOM 5150 C CA . ALA A 1 659 ? 32.982 -32.328 24.710 1.00 41.69 659 ALA A CA 1
ATOM 5151 C C . ALA A 1 659 ? 33.779 -33.523 24.137 1.00 41.69 659 ALA A C 1
ATOM 5153 O O . ALA A 1 659 ? 34.543 -33.394 23.179 1.00 41.69 659 ALA A O 1
ATOM 5154 N N . ALA A 1 660 ? 33.515 -34.738 24.632 1.00 43.41 660 ALA A N 1
ATOM 5155 C CA . ALA A 1 660 ? 34.286 -35.929 24.268 1.00 43.41 660 ALA A CA 1
ATOM 5156 C C . ALA A 1 660 ? 34.082 -36.429 22.819 1.00 43.41 660 ALA A C 1
ATOM 5158 O O . ALA A 1 660 ? 34.865 -37.256 22.345 1.00 43.41 660 ALA A O 1
ATOM 5159 N N . ALA A 1 661 ? 33.056 -35.956 22.099 1.00 42.34 661 ALA A N 1
ATOM 5160 C CA . ALA A 1 661 ? 32.840 -36.328 20.697 1.00 42.34 661 ALA A CA 1
ATOM 5161 C C . ALA A 1 661 ? 33.713 -35.522 19.715 1.00 42.34 661 ALA A C 1
ATOM 5163 O O . ALA A 1 661 ? 33.948 -35.987 18.599 1.00 42.34 661 ALA A O 1
ATOM 5164 N N . TYR A 1 662 ? 34.231 -34.360 20.133 1.00 44.84 662 TYR A N 1
ATOM 5165 C CA . TYR A 1 662 ? 34.922 -33.419 19.245 1.00 44.84 662 TYR A CA 1
ATOM 5166 C C . TYR A 1 662 ? 36.393 -33.163 19.608 1.00 44.84 662 TYR A C 1
ATOM 5168 O O . TYR A 1 662 ? 37.150 -32.726 18.746 1.00 44.84 662 TYR A O 1
ATOM 5176 N N . ASP A 1 663 ? 36.854 -33.557 20.800 1.00 39.59 663 ASP A N 1
ATOM 5177 C CA . ASP A 1 663 ? 38.233 -33.305 21.267 1.00 39.59 663 ASP A CA 1
ATOM 5178 C C . ASP A 1 663 ? 39.355 -33.976 20.448 1.00 39.59 663 ASP A C 1
ATOM 5180 O O . ASP A 1 663 ? 40.524 -33.619 20.579 1.00 39.59 663 ASP A O 1
ATOM 5184 N N . ASN A 1 664 ? 39.036 -34.946 19.581 1.00 36.28 664 ASN A N 1
ATOM 5185 C CA . ASN A 1 664 ? 40.020 -35.607 18.708 1.00 36.28 664 ASN A CA 1
ATOM 5186 C C . ASN A 1 664 ? 39.676 -35.542 17.212 1.00 36.28 664 ASN A C 1
ATOM 5188 O O . ASN A 1 664 ? 40.321 -36.225 16.408 1.00 36.28 664 ASN A O 1
ATOM 5192 N N . MET A 1 665 ? 38.697 -34.727 16.807 1.00 32.50 665 MET A N 1
ATOM 5193 C CA . MET A 1 665 ? 38.509 -34.412 15.392 1.00 32.50 665 MET A CA 1
ATOM 5194 C C . MET A 1 665 ? 39.326 -33.176 15.033 1.00 32.50 665 MET A C 1
ATOM 5196 O O . MET A 1 665 ? 38.889 -32.041 15.177 1.00 32.50 665 MET A O 1
ATOM 5200 N N . VAL A 1 666 ? 40.523 -33.407 14.497 1.00 35.06 666 VAL A N 1
ATOM 5201 C CA . VAL A 1 666 ? 41.181 -32.393 13.672 1.00 35.06 666 VAL A CA 1
ATOM 5202 C C . VAL A 1 666 ? 40.366 -32.299 12.387 1.00 35.06 666 VAL A C 1
ATOM 5204 O O . VAL A 1 666 ? 40.430 -33.213 11.559 1.00 35.06 666 VAL A O 1
ATOM 5207 N N . TYR A 1 667 ? 39.584 -31.228 12.234 1.00 37.94 667 TYR A N 1
ATOM 5208 C CA . TYR A 1 667 ? 38.993 -30.882 10.945 1.00 37.94 667 TYR A CA 1
ATOM 5209 C C . TYR A 1 667 ? 40.134 -30.777 9.933 1.00 37.94 667 TYR A C 1
ATOM 5211 O O . TYR A 1 667 ? 41.049 -29.964 10.069 1.00 37.94 667 TYR A O 1
ATOM 5219 N N . ARG A 1 668 ? 40.138 -31.695 8.970 1.00 31.38 668 ARG A N 1
ATOM 5220 C CA . ARG A 1 668 ? 41.077 -31.683 7.860 1.00 31.38 668 ARG A CA 1
ATOM 5221 C C . ARG A 1 668 ? 40.301 -31.126 6.688 1.00 31.38 668 ARG A C 1
ATOM 5223 O O . ARG A 1 668 ? 39.472 -31.835 6.125 1.00 31.38 668 ARG A O 1
ATOM 5230 N N . ASP A 1 669 ? 40.573 -29.865 6.393 1.00 37.03 669 ASP A N 1
ATOM 5231 C CA . ASP A 1 669 ? 40.090 -29.178 5.210 1.00 37.03 669 ASP A CA 1
ATOM 5232 C C . ASP A 1 669 ? 40.258 -30.081 3.972 1.00 37.03 669 ASP A C 1
ATOM 5234 O O . ASP A 1 669 ? 41.362 -30.527 3.641 1.00 37.03 669 ASP A O 1
ATOM 5238 N N . SER A 1 670 ? 39.133 -30.466 3.368 1.00 39.88 670 SER A N 1
ATOM 5239 C CA . SER A 1 670 ? 39.086 -31.291 2.155 1.00 39.88 670 SER A CA 1
ATOM 5240 C C . SER A 1 670 ? 38.989 -30.454 0.879 1.00 39.88 670 SER A C 1
ATOM 5242 O O . SER A 1 670 ? 38.925 -31.016 -0.215 1.00 39.88 670 SER A O 1
ATOM 5244 N N . THR A 1 671 ? 39.000 -29.132 1.014 1.00 43.44 671 THR A N 1
ATOM 5245 C CA . THR A 1 671 ? 38.937 -28.142 -0.055 1.00 43.44 671 THR A CA 1
ATOM 5246 C C . THR A 1 671 ? 40.122 -27.204 0.132 1.00 43.44 671 THR A C 1
ATOM 5248 O O . THR A 1 671 ? 39.975 -26.113 0.644 1.00 43.44 671 THR A O 1
ATOM 5251 N N . ASP A 1 672 ? 41.315 -27.666 -0.262 1.00 34.72 672 ASP A N 1
ATOM 5252 C CA . ASP A 1 672 ? 42.576 -26.899 -0.279 1.00 34.72 672 ASP A CA 1
ATOM 5253 C C . ASP A 1 672 ? 42.492 -25.747 -1.310 1.00 34.72 672 ASP A C 1
ATOM 5255 O O . ASP A 1 672 ? 43.160 -25.765 -2.346 1.00 34.72 672 ASP A O 1
ATOM 5259 N N . ASP A 1 673 ? 41.584 -24.794 -1.081 1.00 49.16 673 ASP A N 1
ATOM 5260 C CA . ASP A 1 673 ? 41.335 -23.602 -1.897 1.00 49.16 673 ASP A CA 1
ATOM 5261 C C . ASP A 1 673 ? 41.818 -22.305 -1.226 1.00 49.16 673 ASP A C 1
ATOM 5263 O O . ASP A 1 673 ? 41.872 -21.258 -1.872 1.00 49.16 673 ASP A O 1
ATOM 5267 N N . GLY A 1 674 ? 42.296 -22.384 0.021 1.00 40.72 674 GLY A N 1
ATOM 5268 C CA . GLY A 1 674 ? 42.947 -21.272 0.710 1.00 40.72 674 GLY A CA 1
ATOM 5269 C C . GLY A 1 674 ? 42.002 -20.131 1.088 1.00 40.72 674 GLY A C 1
ATOM 5270 O O . GLY A 1 674 ? 42.482 -19.015 1.300 1.00 40.72 674 GLY A O 1
ATOM 5271 N N . ILE A 1 675 ? 40.694 -20.395 1.169 1.00 35.41 675 ILE A N 1
ATOM 5272 C CA . ILE A 1 675 ? 39.688 -19.441 1.636 1.00 35.41 675 ILE A CA 1
ATOM 5273 C C . ILE A 1 675 ? 39.215 -19.880 3.027 1.00 35.41 675 ILE A C 1
ATOM 5275 O O . ILE A 1 675 ? 38.400 -20.791 3.166 1.00 35.41 675 ILE A O 1
ATOM 5279 N N . ASP A 1 676 ? 39.703 -19.201 4.070 1.00 30.39 676 ASP A N 1
ATOM 5280 C CA . ASP A 1 676 ? 39.055 -19.249 5.384 1.00 30.39 676 ASP A CA 1
ATOM 5281 C C . ASP A 1 676 ? 37.649 -18.661 5.214 1.00 30.39 676 ASP A C 1
ATOM 5283 O O . ASP A 1 676 ? 37.479 -17.472 4.939 1.00 30.39 676 ASP A O 1
ATOM 5287 N N . SER A 1 677 ? 36.630 -19.511 5.308 1.00 36.97 677 SER A N 1
ATOM 5288 C CA . SER A 1 677 ? 35.241 -19.067 5.303 1.00 36.97 677 SER A CA 1
ATOM 5289 C C . SER A 1 677 ? 34.983 -18.271 6.581 1.00 36.97 677 SER A C 1
ATOM 5291 O O . SER A 1 677 ? 34.844 -18.855 7.654 1.00 36.97 677 SER A O 1
ATOM 5293 N N . GLU A 1 678 ? 34.901 -16.943 6.474 1.00 32.41 678 GLU A N 1
ATOM 5294 C CA . GLU A 1 678 ? 34.248 -16.119 7.490 1.00 32.41 678 GLU A CA 1
ATOM 5295 C C . GLU A 1 678 ? 32.777 -16.547 7.549 1.00 32.41 678 GLU A C 1
ATOM 5297 O O . GLU A 1 678 ? 31.954 -16.183 6.706 1.00 32.41 678 GLU A O 1
ATOM 5302 N N . LEU A 1 679 ? 32.448 -17.378 8.540 1.00 29.47 679 LEU A N 1
ATOM 5303 C CA . LEU A 1 679 ? 31.077 -17.561 8.986 1.00 29.47 679 LEU A CA 1
ATOM 5304 C C . LEU A 1 679 ? 30.517 -16.169 9.303 1.00 29.47 679 LEU A C 1
ATOM 5306 O O . LEU A 1 679 ? 30.997 -15.486 10.208 1.00 29.47 679 LEU A O 1
ATOM 5310 N N . LEU A 1 680 ? 29.498 -15.749 8.553 1.00 34.00 680 LEU A N 1
ATOM 5311 C CA . LEU A 1 680 ? 28.600 -14.664 8.943 1.00 34.00 680 LEU A CA 1
ATOM 5312 C C . LEU A 1 680 ? 28.060 -14.984 10.347 1.00 34.00 680 LEU A C 1
ATOM 5314 O O . LEU A 1 680 ? 27.118 -15.763 10.473 1.00 34.00 680 LEU A O 1
ATOM 5318 N N . GLY A 1 681 ? 28.676 -14.428 11.398 1.00 38.50 681 GLY A N 1
ATOM 5319 C CA . GLY A 1 681 ? 28.141 -14.546 12.756 1.00 38.50 681 GLY A CA 1
ATOM 5320 C C . GLY A 1 681 ? 29.089 -14.491 13.958 1.00 38.50 681 GLY A C 1
ATOM 5321 O O . GLY A 1 681 ? 28.571 -14.518 15.065 1.00 38.50 681 GLY A O 1
ATOM 5322 N N . GLU A 1 682 ? 30.416 -14.367 13.845 1.00 30.84 682 GLU A N 1
ATOM 5323 C CA . GLU A 1 682 ? 31.291 -14.310 15.050 1.00 30.84 682 GLU A CA 1
ATOM 5324 C C . GLU A 1 682 ? 31.443 -12.904 15.679 1.00 30.84 682 GLU A C 1
ATOM 5326 O O . GLU A 1 682 ? 32.471 -12.564 16.265 1.00 30.84 682 GLU A O 1
ATOM 5331 N N . GLY A 1 683 ? 30.403 -12.069 15.583 1.00 37.03 683 GLY A N 1
ATOM 5332 C CA . GLY A 1 683 ? 30.355 -10.744 16.217 1.00 37.03 683 GLY A CA 1
ATOM 5333 C C . GLY A 1 683 ? 29.074 -10.435 16.994 1.00 37.03 683 GLY A C 1
ATOM 5334 O O . GLY A 1 683 ? 29.000 -9.364 17.590 1.00 37.03 683 GLY A O 1
ATOM 5335 N N . LEU A 1 684 ? 28.085 -11.335 16.994 1.00 36.09 684 LEU A N 1
ATOM 5336 C CA . LEU A 1 684 ? 26.836 -11.139 17.729 1.00 36.09 684 LEU A CA 1
ATOM 5337 C C . LEU A 1 684 ? 27.063 -11.518 19.192 1.00 36.09 684 LEU A C 1
ATOM 5339 O O . LEU A 1 684 ? 27.379 -12.663 19.511 1.00 36.09 684 LEU A O 1
ATOM 5343 N N . SER A 1 685 ? 26.952 -10.538 20.079 1.00 42.44 685 SER A N 1
ATOM 5344 C CA . SER A 1 685 ? 26.975 -10.789 21.518 1.00 42.44 685 SER A CA 1
ATOM 5345 C C . SER A 1 685 ? 25.549 -11.083 21.983 1.00 42.44 685 SER A C 1
ATOM 5347 O O . SER A 1 685 ? 24.619 -10.449 21.496 1.00 42.44 685 SER A O 1
ATOM 5349 N N . ASP A 1 686 ? 25.350 -11.959 22.972 1.00 43.78 686 ASP A N 1
ATOM 5350 C CA . ASP A 1 686 ? 24.014 -12.226 23.550 1.00 43.78 686 ASP A CA 1
ATOM 5351 C C . ASP A 1 686 ? 23.312 -10.948 24.078 1.00 43.78 686 ASP A C 1
ATOM 5353 O O . ASP A 1 686 ? 22.093 -10.925 24.232 1.00 43.78 686 ASP A O 1
ATOM 5357 N N . SER A 1 687 ? 24.053 -9.843 24.270 1.00 52.19 687 SER A N 1
ATOM 5358 C CA . SER A 1 687 ? 23.493 -8.523 24.614 1.00 52.19 687 SER A CA 1
ATOM 5359 C C . SER A 1 687 ? 22.655 -7.876 23.498 1.00 52.19 687 SER A C 1
ATOM 5361 O O . SER A 1 687 ? 21.948 -6.894 23.739 1.00 52.19 687 SER A O 1
ATOM 5363 N N . ASP A 1 688 ? 22.706 -8.412 22.274 1.00 54.38 688 ASP A N 1
ATOM 5364 C CA . ASP A 1 688 ? 22.083 -7.813 21.092 1.00 54.38 688 ASP A CA 1
ATOM 5365 C C . ASP A 1 688 ? 20.544 -7.935 21.072 1.00 54.38 688 ASP A C 1
ATOM 5367 O O . ASP A 1 688 ? 19.900 -7.155 20.366 1.00 54.38 688 ASP A O 1
ATOM 5371 N N . PHE A 1 689 ? 19.951 -8.823 21.888 1.00 63.44 689 PHE A N 1
ATOM 5372 C CA . PHE A 1 689 ? 18.497 -9.067 21.965 1.00 63.44 689 PHE A CA 1
ATOM 5373 C C . PHE A 1 689 ? 17.832 -8.642 23.288 1.00 63.44 689 PHE A C 1
ATOM 5375 O O . PHE A 1 689 ? 16.603 -8.667 23.382 1.00 63.44 689 PHE A O 1
ATOM 5382 N N . GLU A 1 690 ? 18.592 -8.194 24.295 1.00 75.75 690 GLU A N 1
ATOM 5383 C CA . GLU A 1 690 ? 18.047 -7.853 25.626 1.00 75.75 690 GLU A CA 1
ATOM 5384 C C . GLU A 1 690 ? 16.969 -6.756 25.560 1.00 75.75 690 GLU A C 1
ATOM 5386 O O . GLU A 1 690 ? 15.924 -6.846 26.207 1.00 75.75 690 GLU A O 1
ATOM 5391 N N . LEU A 1 691 ? 17.199 -5.718 24.744 1.00 81.75 691 LEU A N 1
ATOM 5392 C CA . LEU A 1 691 ? 16.229 -4.636 24.559 1.00 81.75 691 LEU A CA 1
ATOM 5393 C C . LEU A 1 691 ? 14.974 -5.117 23.813 1.00 81.75 691 LEU A C 1
ATOM 5395 O O . LEU A 1 691 ? 13.890 -4.613 24.091 1.00 81.75 691 LEU A O 1
ATOM 5399 N N . ASP A 1 692 ? 15.106 -6.079 22.897 1.00 81.12 692 ASP A N 1
ATOM 5400 C CA . ASP A 1 692 ? 13.992 -6.625 22.108 1.00 81.12 692 ASP A CA 1
ATOM 5401 C C . ASP A 1 692 ? 13.062 -7.486 22.974 1.00 81.12 692 ASP A C 1
ATOM 5403 O O . ASP A 1 692 ? 11.838 -7.448 22.819 1.00 81.12 692 ASP A O 1
ATOM 5407 N N . GLU A 1 693 ? 13.627 -8.271 23.891 1.00 81.19 693 GLU A N 1
ATOM 5408 C CA . GLU A 1 693 ? 12.876 -9.070 24.866 1.00 81.19 693 GLU A CA 1
ATOM 5409 C C . GLU A 1 693 ? 12.141 -8.193 25.875 1.00 81.19 693 GLU A C 1
ATOM 5411 O O . GLU A 1 693 ? 10.924 -8.324 26.043 1.00 81.19 693 GLU A O 1
ATOM 5416 N N . GLU A 1 694 ? 12.846 -7.238 26.481 1.00 86.50 694 GLU A N 1
ATOM 5417 C CA . GLU A 1 694 ? 12.236 -6.316 27.435 1.00 86.50 694 GLU A CA 1
ATOM 5418 C C . GLU A 1 694 ? 11.181 -5.425 26.759 1.00 86.50 694 GLU A C 1
ATOM 5420 O O . GLU A 1 694 ? 10.120 -5.148 27.329 1.00 86.50 694 GLU A O 1
ATOM 5425 N N . ALA A 1 695 ? 11.406 -5.033 25.499 1.00 86.12 695 ALA A N 1
ATOM 5426 C CA . ALA A 1 695 ? 10.416 -4.305 24.719 1.00 86.12 695 ALA A CA 1
ATOM 5427 C C . ALA A 1 695 ? 9.118 -5.097 24.536 1.00 86.12 695 ALA A C 1
ATOM 5429 O O . ALA A 1 695 ? 8.032 -4.525 24.675 1.00 86.12 695 ALA A O 1
ATOM 5430 N N . ARG A 1 696 ? 9.211 -6.399 24.237 1.00 83.44 696 ARG A N 1
ATOM 5431 C CA . ARG A 1 696 ? 8.043 -7.283 24.104 1.00 83.44 696 ARG A CA 1
ATOM 5432 C C . ARG A 1 696 ? 7.281 -7.387 25.426 1.00 83.44 696 ARG A C 1
ATOM 5434 O O . ARG A 1 696 ? 6.097 -7.055 25.453 1.00 83.44 696 ARG A O 1
ATOM 5441 N N . ARG A 1 697 ? 7.969 -7.691 26.536 1.00 87.06 697 ARG A N 1
ATOM 5442 C CA . ARG A 1 697 ? 7.354 -7.795 27.876 1.00 87.06 697 ARG A CA 1
ATOM 5443 C C . ARG A 1 697 ? 6.602 -6.523 28.277 1.00 87.06 697 ARG A C 1
ATOM 5445 O O . ARG A 1 697 ? 5.446 -6.579 28.701 1.00 87.06 697 ARG A O 1
ATOM 5452 N N . LEU A 1 698 ? 7.241 -5.358 28.132 1.00 89.56 698 LEU A N 1
ATOM 5453 C CA . LEU A 1 698 ? 6.620 -4.077 28.476 1.00 89.56 698 LEU A CA 1
ATOM 5454 C C . LEU A 1 698 ? 5.428 -3.749 27.580 1.00 89.56 698 LEU A C 1
ATOM 5456 O O . LEU A 1 698 ? 4.451 -3.166 28.045 1.00 89.56 698 LEU A O 1
ATOM 5460 N N . THR A 1 699 ? 5.495 -4.119 26.304 1.00 87.25 699 THR A N 1
ATOM 5461 C CA . THR A 1 699 ? 4.410 -3.875 25.351 1.00 87.25 699 THR A CA 1
ATOM 5462 C C . THR A 1 699 ? 3.136 -4.593 25.764 1.00 87.25 699 THR A C 1
ATOM 5464 O O . THR A 1 699 ? 2.094 -3.943 25.850 1.00 87.25 699 THR A O 1
ATOM 5467 N N . ASP A 1 700 ? 3.226 -5.881 26.090 1.00 82.62 700 ASP A N 1
ATOM 5468 C CA . ASP A 1 700 ? 2.061 -6.688 26.459 1.00 82.62 700 ASP A CA 1
ATOM 5469 C C . ASP A 1 700 ? 1.391 -6.148 27.730 1.00 82.62 700 ASP A C 1
ATOM 5471 O O . ASP A 1 700 ? 0.168 -5.991 27.798 1.00 82.62 700 ASP A O 1
ATOM 5475 N N . ARG A 1 701 ? 2.206 -5.759 28.718 1.00 87.62 701 ARG A N 1
ATOM 5476 C CA . ARG A 1 701 ? 1.749 -5.153 29.978 1.00 87.62 701 ARG A CA 1
ATOM 5477 C C . ARG A 1 701 ? 1.087 -3.791 29.767 1.00 87.62 701 ARG A C 1
ATOM 5479 O O . ARG A 1 701 ? 0.044 -3.508 30.357 1.00 87.62 701 ARG A O 1
ATOM 5486 N N . LEU A 1 702 ? 1.667 -2.935 28.926 1.00 89.75 702 LEU A N 1
ATOM 5487 C CA . LEU A 1 702 ? 1.104 -1.617 28.619 1.00 89.75 702 LEU A CA 1
ATOM 5488 C C . LEU A 1 702 ? -0.194 -1.726 27.809 1.00 89.75 702 LEU A C 1
ATOM 5490 O O . LEU A 1 702 ? -1.119 -0.948 28.057 1.00 89.75 702 LEU A O 1
ATOM 5494 N N . ALA A 1 703 ? -0.292 -2.692 26.891 1.00 86.62 703 ALA A N 1
ATOM 5495 C CA . ALA A 1 703 ? -1.504 -2.954 26.117 1.00 86.62 703 ALA A CA 1
ATOM 5496 C C . ALA A 1 703 ? -2.684 -3.335 27.030 1.00 86.62 703 ALA A C 1
ATOM 5498 O O . ALA A 1 703 ? -3.771 -2.765 26.893 1.00 86.62 703 ALA A O 1
ATOM 5499 N N . PHE A 1 704 ? -2.451 -4.180 28.045 1.00 88.12 704 PHE A N 1
ATOM 5500 C CA . PHE A 1 704 ? -3.462 -4.517 29.056 1.00 88.12 704 PHE A CA 1
ATOM 5501 C C . PHE A 1 704 ? -3.984 -3.277 29.793 1.00 88.12 704 PHE A C 1
ATOM 5503 O O . PHE A 1 704 ? -5.196 -3.066 29.883 1.00 88.12 704 PHE A O 1
ATOM 5510 N N . LEU A 1 705 ? -3.085 -2.413 30.273 1.00 90.19 705 LEU A N 1
ATOM 5511 C CA . LEU A 1 705 ? -3.463 -1.191 30.991 1.00 90.19 705 LEU A CA 1
ATOM 5512 C C . LEU A 1 705 ? -4.239 -0.205 30.105 1.00 90.19 705 LEU A C 1
ATOM 5514 O O . LEU A 1 705 ? -5.196 0.424 30.564 1.00 90.19 705 LEU A O 1
ATOM 5518 N N . VAL A 1 706 ? -3.862 -0.087 28.828 1.00 89.12 706 VAL A N 1
ATOM 5519 C CA . VAL A 1 706 ? -4.588 0.722 27.837 1.00 89.12 706 VAL A CA 1
ATOM 5520 C C . VAL A 1 706 ? -5.999 0.174 27.619 1.00 89.12 706 VAL A C 1
ATOM 5522 O O . VAL A 1 706 ? -6.962 0.945 27.662 1.00 89.12 706 VAL A O 1
ATOM 5525 N N . ALA A 1 707 ? -6.139 -1.136 27.410 1.00 86.31 707 ALA A N 1
ATOM 5526 C CA . ALA A 1 707 ? -7.431 -1.786 27.214 1.00 86.31 707 ALA A CA 1
ATOM 5527 C C . ALA A 1 707 ? -8.338 -1.626 28.444 1.00 86.31 707 ALA A C 1
ATOM 5529 O O . ALA A 1 707 ? -9.500 -1.236 28.314 1.00 86.31 707 ALA A O 1
ATOM 5530 N N . LEU A 1 708 ? -7.793 -1.832 29.647 1.00 90.19 708 LEU A N 1
ATOM 5531 C CA . LEU A 1 708 ? -8.507 -1.650 30.910 1.00 90.19 708 LEU A CA 1
ATOM 5532 C C . LEU A 1 708 ? -9.028 -0.215 31.070 1.00 90.19 708 LEU A C 1
ATOM 5534 O O . LEU A 1 708 ? -10.214 -0.010 31.338 1.00 90.19 708 LEU A O 1
ATOM 5538 N N . ALA A 1 709 ? -8.179 0.787 30.823 1.00 89.69 709 ALA A N 1
ATOM 5539 C CA . ALA A 1 709 ? -8.572 2.192 30.880 1.00 89.69 709 ALA A CA 1
ATOM 5540 C C . ALA A 1 709 ? -9.665 2.539 29.846 1.00 89.69 709 ALA A C 1
ATOM 5542 O O . ALA A 1 709 ? -10.618 3.252 30.174 1.00 89.69 709 ALA A O 1
ATOM 5543 N N . ARG A 1 710 ? -9.591 1.996 28.619 1.00 86.81 710 ARG A N 1
ATOM 5544 C CA . ARG A 1 710 ? -10.648 2.148 27.596 1.00 86.81 710 ARG A CA 1
ATOM 5545 C C . ARG A 1 710 ? -11.973 1.519 28.041 1.00 86.81 710 ARG A C 1
ATOM 5547 O O . ARG A 1 710 ? -13.020 2.155 27.909 1.00 86.81 710 ARG A O 1
ATOM 5554 N N . MET A 1 711 ? -11.946 0.319 28.621 1.00 87.25 711 MET A N 1
ATOM 5555 C CA . MET A 1 711 ? -13.142 -0.353 29.144 1.00 87.25 711 MET A CA 1
ATOM 5556 C C . MET A 1 711 ? -13.772 0.414 30.320 1.00 87.25 711 MET A C 1
ATOM 5558 O O . MET A 1 711 ? -14.996 0.584 30.363 1.00 87.25 711 MET A O 1
ATOM 5562 N N . TRP A 1 712 ? -12.966 0.950 31.244 1.00 89.00 712 TRP A N 1
ATOM 5563 C CA . TRP A 1 712 ? -13.457 1.820 32.322 1.00 89.00 712 TRP A CA 1
ATOM 5564 C C . TRP A 1 712 ? -14.088 3.104 31.788 1.00 89.00 712 TRP A C 1
ATOM 5566 O O . TRP A 1 712 ? -15.183 3.468 32.221 1.00 89.00 712 TRP A O 1
ATOM 5576 N N . LYS A 1 713 ? -13.456 3.753 30.802 1.00 85.62 713 LYS A N 1
ATOM 5577 C CA . LYS A 1 713 ? -14.022 4.915 30.102 1.00 85.62 713 LYS A CA 1
ATOM 5578 C C . LYS A 1 713 ? -15.388 4.580 29.495 1.00 85.62 713 LYS A C 1
ATOM 5580 O O . LYS A 1 713 ? -16.362 5.281 29.761 1.00 85.62 713 LYS A O 1
ATOM 5585 N N . ARG A 1 714 ? -15.489 3.488 28.729 1.00 80.19 714 ARG A N 1
ATOM 5586 C CA . ARG A 1 714 ? -16.743 3.035 28.098 1.00 80.19 714 ARG A CA 1
ATOM 5587 C C . ARG A 1 714 ? -17.844 2.767 29.125 1.00 80.19 714 ARG A C 1
ATOM 5589 O O . ARG A 1 714 ? -18.991 3.161 28.927 1.00 80.19 714 ARG A O 1
ATOM 5596 N N . THR A 1 715 ? -17.482 2.158 30.247 1.00 82.69 715 THR A N 1
ATOM 5597 C CA . THR A 1 715 ? -18.401 1.888 31.357 1.00 82.69 715 THR A CA 1
ATOM 5598 C C . THR A 1 715 ? -18.885 3.183 32.014 1.00 82.69 715 THR A C 1
ATOM 5600 O O . THR A 1 715 ? -20.084 3.350 32.237 1.00 82.69 715 THR A O 1
ATOM 5603 N N . ALA A 1 716 ? -17.982 4.136 32.270 1.00 80.50 716 ALA A N 1
ATOM 5604 C CA . ALA A 1 716 ? -18.326 5.452 32.807 1.00 80.50 716 ALA A CA 1
ATOM 5605 C C . ALA A 1 716 ? -19.319 6.194 31.896 1.00 80.50 716 ALA A C 1
ATOM 5607 O O . ALA A 1 716 ? -20.282 6.794 32.375 1.00 80.50 716 ALA A O 1
ATOM 5608 N N . LEU A 1 717 ? -19.126 6.090 30.578 1.00 75.69 717 LEU A N 1
ATOM 5609 C CA . LEU A 1 717 ? -20.028 6.644 29.569 1.00 75.69 717 LEU A CA 1
ATOM 5610 C C . LEU A 1 717 ? -21.422 6.007 29.601 1.00 75.69 717 LEU A C 1
ATOM 5612 O O . LEU A 1 717 ? -22.420 6.728 29.589 1.00 75.69 717 LEU A O 1
ATOM 5616 N N . ALA A 1 718 ? -21.511 4.679 29.698 1.00 73.81 718 ALA A N 1
ATOM 5617 C CA . ALA A 1 718 ? -22.795 3.991 29.816 1.00 73.81 718 ALA A CA 1
ATOM 5618 C C . ALA A 1 718 ? -23.549 4.402 31.095 1.00 73.81 718 ALA A C 1
ATOM 5620 O O . ALA A 1 718 ? -24.744 4.696 31.041 1.00 73.81 718 ALA A O 1
ATOM 5621 N N . VAL A 1 719 ? -22.854 4.521 32.234 1.00 73.88 719 VAL A N 1
ATOM 5622 C CA . VAL A 1 719 ? -23.442 5.008 33.498 1.00 73.88 719 VAL A CA 1
ATOM 5623 C C . VAL A 1 719 ? -23.974 6.437 33.354 1.00 73.88 719 VAL A C 1
ATOM 5625 O O . VAL A 1 719 ? -25.076 6.740 33.824 1.00 73.88 719 VAL A O 1
ATOM 5628 N N . LEU A 1 720 ? -23.226 7.311 32.679 1.00 70.00 720 LEU A N 1
ATOM 5629 C CA . LEU A 1 720 ? -23.636 8.686 32.390 1.00 70.00 720 LEU A CA 1
ATOM 5630 C C . LEU A 1 720 ? -24.892 8.754 31.500 1.00 70.00 720 LEU A C 1
ATOM 5632 O O . LEU A 1 720 ? -25.776 9.568 31.770 1.00 70.00 720 LEU A O 1
ATOM 5636 N N . GLY A 1 721 ? -25.014 7.879 30.495 1.00 62.44 721 GLY A N 1
ATOM 5637 C CA . GLY A 1 721 ? -26.198 7.783 29.629 1.00 62.44 721 GLY A CA 1
ATOM 5638 C C . GLY A 1 721 ? -27.440 7.211 30.331 1.00 62.44 721 GLY A C 1
ATOM 5639 O O . GLY A 1 721 ? -28.539 7.755 30.202 1.00 62.44 721 GLY A O 1
ATOM 5640 N N . VAL A 1 722 ? -27.271 6.154 31.137 1.00 53.59 722 VAL A N 1
ATOM 5641 C CA . VAL A 1 722 ? -28.356 5.455 31.863 1.00 53.59 722 VAL A CA 1
ATOM 5642 C C . VAL A 1 722 ? -28.878 6.256 33.063 1.00 53.59 722 VAL A C 1
ATOM 5644 O O . VAL A 1 722 ? -30.047 6.127 33.438 1.00 53.59 722 VAL A O 1
ATOM 5647 N N . SER A 1 723 ? -28.071 7.159 33.631 1.00 50.44 723 SER A N 1
ATOM 5648 C CA . SER A 1 723 ? -28.478 8.046 34.736 1.00 50.44 723 SER A CA 1
ATOM 5649 C C . SER A 1 723 ? -29.644 8.995 34.386 1.00 50.44 723 SER A C 1
ATOM 5651 O O . SER A 1 723 ? -30.217 9.611 35.285 1.00 50.44 723 SER A O 1
ATOM 5653 N N . ARG A 1 724 ? -30.075 9.074 33.113 1.00 47.41 724 ARG A N 1
ATOM 5654 C CA . ARG A 1 724 ? -31.349 9.706 32.707 1.00 47.41 724 ARG A CA 1
ATOM 5655 C C . ARG A 1 724 ? -32.602 8.872 33.040 1.00 47.41 724 ARG A C 1
ATOM 5657 O O . ARG A 1 724 ? -33.692 9.440 33.032 1.00 47.41 724 ARG A O 1
ATOM 5664 N N . GLN A 1 725 ? -32.494 7.567 33.321 1.00 42.56 725 GLN A N 1
ATOM 5665 C CA . GLN A 1 725 ? -33.655 6.659 33.427 1.00 42.56 725 GLN A CA 1
ATOM 5666 C C . GLN A 1 725 ? -33.749 5.801 34.703 1.00 42.56 725 GLN A C 1
ATOM 5668 O O . GLN A 1 725 ? -34.858 5.386 35.041 1.00 42.56 725 GLN A O 1
ATOM 5673 N N . LEU A 1 726 ? -32.669 5.557 35.455 1.00 40.75 726 LEU A N 1
ATOM 5674 C CA . LEU A 1 726 ? -32.718 4.686 36.644 1.00 40.75 726 LEU A CA 1
ATOM 5675 C C . LEU A 1 726 ? -32.186 5.382 37.905 1.00 40.75 726 LEU A C 1
ATOM 5677 O O . LEU A 1 726 ? -31.005 5.332 38.233 1.00 40.75 726 LEU A O 1
ATOM 5681 N N . ALA A 1 727 ? -33.097 5.993 38.662 1.00 39.84 727 ALA A N 1
ATOM 5682 C CA . ALA A 1 727 ? -32.859 6.398 40.044 1.00 39.84 727 ALA A CA 1
ATOM 5683 C C . ALA A 1 727 ? -33.067 5.182 40.967 1.00 39.84 727 ALA A C 1
ATOM 5685 O O . ALA A 1 727 ? -34.211 4.812 41.236 1.00 39.84 727 ALA A O 1
ATOM 5686 N N . GLY A 1 728 ? -31.996 4.538 41.452 1.00 42.31 728 GLY A N 1
ATOM 5687 C CA . GLY A 1 728 ? -32.177 3.410 42.380 1.00 42.31 728 GLY A CA 1
ATOM 5688 C C . GLY A 1 728 ? -30.956 2.895 43.142 1.00 42.31 728 GLY A C 1
ATOM 5689 O O . GLY A 1 728 ? -31.055 2.710 44.351 1.00 42.31 728 GLY A O 1
ATOM 5690 N N . GLN A 1 729 ? -29.815 2.664 42.490 1.00 50.38 729 GLN A N 1
ATOM 5691 C CA . GLN A 1 729 ? -28.594 2.166 43.144 1.00 50.38 729 GLN A CA 1
ATOM 5692 C C . GLN A 1 729 ? -27.382 2.787 42.453 1.00 50.38 729 GLN A C 1
ATOM 5694 O O . GLN A 1 729 ? -27.128 2.516 41.285 1.00 50.38 729 GLN A O 1
ATOM 5699 N N . SER A 1 730 ? -26.678 3.685 43.136 1.00 54.00 730 SER A N 1
ATOM 5700 C CA . SER A 1 730 ? -25.579 4.426 42.526 1.00 54.00 730 SER A CA 1
ATOM 5701 C C . SER A 1 730 ? -24.291 3.589 42.477 1.00 54.00 730 SER A C 1
ATOM 5703 O O . SER A 1 730 ? -23.841 3.147 43.534 1.00 54.00 730 SER A O 1
ATOM 5705 N N . PRO A 1 731 ? -23.636 3.430 41.315 1.00 64.94 731 PRO A N 1
ATOM 5706 C CA . PRO A 1 731 ? -22.375 2.691 41.179 1.00 64.94 731 PRO A CA 1
ATOM 5707 C C . PRO A 1 731 ? -21.115 3.419 41.701 1.00 64.94 731 PRO A C 1
ATOM 5709 O O . PRO A 1 731 ? -20.001 2.991 41.404 1.00 64.94 731 PRO A O 1
ATOM 5712 N N . HIS A 1 732 ? -21.264 4.512 42.460 1.00 68.44 732 HIS A N 1
ATOM 5713 C CA . HIS A 1 732 ? -20.176 5.446 42.785 1.00 68.44 732 HIS A CA 1
ATOM 5714 C C . HIS A 1 732 ? -18.971 4.816 43.502 1.00 68.44 732 HIS A C 1
ATOM 5716 O O . HIS A 1 732 ? -17.845 5.173 43.168 1.00 68.44 732 HIS A O 1
ATOM 5722 N N . ASP A 1 733 ? -19.180 3.865 44.418 1.00 73.62 733 ASP A N 1
ATOM 5723 C CA . ASP A 1 733 ? -18.087 3.296 45.223 1.00 73.62 733 ASP A CA 1
ATOM 5724 C C . ASP A 1 733 ? -17.059 2.533 44.368 1.00 73.62 733 ASP A C 1
ATOM 5726 O O . ASP A 1 733 ? -15.857 2.679 44.567 1.00 73.62 733 ASP A O 1
ATOM 5730 N N . ARG A 1 734 ? -17.510 1.763 43.366 1.00 81.44 734 ARG A N 1
ATOM 5731 C CA . ARG A 1 734 ? -16.612 1.018 42.460 1.00 81.44 734 ARG A CA 1
ATOM 5732 C C . ARG A 1 734 ? -15.894 1.933 41.473 1.00 81.44 734 ARG A C 1
ATOM 5734 O O . ARG A 1 734 ? -14.709 1.744 41.220 1.00 81.44 734 ARG A O 1
ATOM 5741 N N . LEU A 1 735 ? -16.596 2.940 40.951 1.00 82.19 735 LEU A N 1
ATOM 5742 C CA . LEU A 1 735 ? -15.991 3.935 40.063 1.00 82.19 735 LEU A CA 1
ATOM 5743 C C . LEU A 1 735 ? -14.883 4.730 40.784 1.00 82.19 735 LEU A C 1
ATOM 5745 O O . LEU A 1 735 ? -13.896 5.091 40.149 1.00 82.19 735 LEU A O 1
ATOM 5749 N N . ALA A 1 736 ? -15.020 4.963 42.098 1.00 82.00 736 ALA A N 1
ATOM 5750 C CA . ALA A 1 736 ? -13.975 5.570 42.926 1.00 82.00 736 ALA A CA 1
ATOM 5751 C C . ALA A 1 736 ? -12.725 4.688 43.034 1.00 82.00 736 ALA A C 1
ATOM 5753 O O . ALA A 1 736 ? -11.623 5.173 42.804 1.00 82.00 736 ALA A O 1
ATOM 5754 N N . THR A 1 737 ? -12.887 3.382 43.270 1.00 86.06 737 THR A N 1
ATOM 5755 C CA . THR A 1 737 ? -11.752 2.443 43.314 1.00 86.06 737 THR A CA 1
ATOM 5756 C C . THR A 1 737 ? -10.975 2.402 41.992 1.00 86.06 737 THR A C 1
ATOM 5758 O O . THR A 1 737 ? -9.747 2.387 41.997 1.00 86.06 737 THR A O 1
ATOM 5761 N N . TRP A 1 738 ? -11.666 2.427 40.847 1.00 88.94 738 TRP A N 1
ATOM 5762 C CA . TRP A 1 738 ? -11.002 2.465 39.536 1.00 88.94 738 TRP A CA 1
ATOM 5763 C C . TRP A 1 738 ? -10.252 3.780 39.297 1.00 88.94 738 TRP A C 1
ATOM 5765 O O . TRP A 1 738 ? -9.177 3.777 38.697 1.00 88.94 738 TRP A O 1
ATOM 5775 N N . LEU A 1 739 ? -10.789 4.902 39.787 1.00 86.88 739 LEU A N 1
ATOM 5776 C CA . LEU A 1 739 ? -10.114 6.195 39.711 1.00 86.88 739 LEU A CA 1
ATOM 5777 C C . LEU A 1 739 ? -8.819 6.200 40.536 1.00 86.88 739 LEU A C 1
ATOM 5779 O O . LEU A 1 739 ? -7.779 6.589 40.004 1.00 86.88 739 LEU A O 1
ATOM 5783 N N . ASP A 1 740 ? -8.856 5.693 41.772 1.00 87.00 740 ASP A N 1
ATOM 5784 C CA . ASP A 1 740 ? -7.670 5.570 42.631 1.00 87.00 740 ASP A CA 1
ATOM 5785 C C . ASP A 1 740 ? -6.567 4.743 41.947 1.00 87.00 740 ASP A C 1
ATOM 5787 O O . ASP A 1 740 ? -5.392 5.125 41.956 1.00 87.00 740 ASP A O 1
ATOM 5791 N N . GLN A 1 741 ? -6.942 3.635 41.295 1.00 89.25 741 GLN A N 1
ATOM 5792 C CA . GLN A 1 741 ? -6.003 2.793 40.552 1.00 89.25 741 GLN A CA 1
ATOM 5793 C C . GLN A 1 741 ? -5.395 3.527 39.347 1.00 89.25 741 GLN A C 1
ATOM 5795 O O . GLN A 1 741 ? -4.184 3.461 39.130 1.00 89.25 741 GLN A O 1
ATOM 5800 N N . LEU A 1 742 ? -6.192 4.271 38.571 1.00 88.75 742 LEU A N 1
ATOM 5801 C CA . LEU A 1 742 ? -5.689 5.061 37.438 1.00 88.75 742 LEU A CA 1
ATOM 5802 C C . LEU A 1 742 ? -4.696 6.140 37.882 1.00 88.75 742 LEU A C 1
ATOM 5804 O O . LEU A 1 742 ? -3.681 6.352 37.214 1.00 88.75 742 LEU A O 1
ATOM 5808 N N . VAL A 1 743 ? -4.962 6.811 39.005 1.00 86.31 743 VAL A N 1
ATOM 5809 C CA . VAL A 1 743 ? -4.062 7.827 39.572 1.00 86.31 743 VAL A CA 1
ATOM 5810 C C . VAL A 1 743 ? -2.728 7.199 39.982 1.00 86.31 743 VAL A C 1
ATOM 5812 O O . VAL A 1 743 ? -1.663 7.730 39.650 1.00 86.31 743 VAL A O 1
ATOM 5815 N N . GLN A 1 744 ? -2.761 6.030 40.626 1.00 89.00 744 GLN A N 1
ATOM 5816 C CA . GLN A 1 744 ? -1.550 5.280 40.965 1.00 89.00 744 GLN A CA 1
ATOM 5817 C C . GLN A 1 744 ? -0.778 4.845 39.712 1.00 89.00 744 GLN A C 1
ATOM 5819 O O . GLN A 1 744 ? 0.427 5.103 39.623 1.00 89.00 744 GLN A O 1
ATOM 5824 N N . ASN A 1 745 ? -1.462 4.282 38.712 1.00 90.62 745 ASN A N 1
ATOM 5825 C CA . ASN A 1 745 ? -0.849 3.839 37.459 1.00 90.62 745 ASN A CA 1
ATOM 5826 C C . ASN A 1 745 ? -0.186 5.006 36.711 1.00 90.62 745 ASN A C 1
ATOM 5828 O O . ASN A 1 745 ? 0.961 4.887 36.283 1.00 90.62 745 ASN A O 1
ATOM 5832 N N . ARG A 1 746 ? -0.834 6.179 36.633 1.00 89.25 746 ARG A N 1
ATOM 5833 C CA . ARG A 1 746 ? -0.244 7.396 36.037 1.00 89.25 746 ARG A CA 1
ATOM 5834 C C . ARG A 1 746 ? 1.081 7.775 36.699 1.00 89.25 746 ARG A C 1
ATOM 5836 O O . ARG A 1 746 ? 2.029 8.122 35.995 1.00 89.25 746 ARG A O 1
ATOM 5843 N N . SER A 1 747 ? 1.171 7.695 38.029 1.00 89.00 747 SER A N 1
ATOM 5844 C CA . SER A 1 747 ? 2.412 8.011 38.748 1.00 89.00 747 SER A CA 1
ATOM 5845 C C . SER A 1 747 ? 3.552 7.036 38.413 1.00 89.00 747 SER A C 1
ATOM 5847 O O . SER A 1 747 ? 4.675 7.474 38.155 1.00 89.00 747 SER A O 1
ATOM 5849 N N . ARG A 1 748 ? 3.262 5.730 38.322 1.00 91.56 748 ARG A N 1
ATOM 5850 C CA . ARG A 1 748 ? 4.252 4.696 37.979 1.00 91.56 748 ARG A CA 1
ATOM 5851 C C . ARG A 1 748 ? 4.670 4.743 36.508 1.00 91.56 748 ARG A C 1
ATOM 5853 O O . ARG A 1 748 ? 5.852 4.595 36.217 1.00 91.56 748 ARG A O 1
ATOM 5860 N N . LEU A 1 749 ? 3.751 5.051 35.588 1.00 92.81 749 LEU A N 1
ATOM 5861 C CA . LEU A 1 749 ? 4.057 5.222 34.159 1.00 92.81 749 LEU A CA 1
ATOM 5862 C C . LEU A 1 749 ? 5.067 6.351 33.913 1.00 92.81 749 LEU A C 1
ATOM 5864 O O . LEU A 1 749 ? 5.918 6.238 33.036 1.00 92.81 749 LEU A O 1
ATOM 5868 N N . VAL A 1 750 ? 5.025 7.427 34.707 1.00 90.81 750 VAL A N 1
ATOM 5869 C CA . VAL A 1 750 ? 6.038 8.495 34.639 1.00 90.81 750 VAL A CA 1
ATOM 5870 C C . VAL A 1 750 ? 7.413 7.997 35.094 1.00 90.81 750 VAL A C 1
ATOM 5872 O O . VAL A 1 750 ? 8.426 8.375 34.501 1.00 90.81 750 VAL A O 1
ATOM 5875 N N . THR A 1 751 ? 7.467 7.151 36.124 1.00 91.62 751 THR A N 1
ATOM 5876 C CA . THR A 1 751 ? 8.713 6.513 36.576 1.00 91.62 751 THR A CA 1
ATOM 5877 C C . THR A 1 751 ? 9.287 5.605 35.490 1.00 91.62 751 THR A C 1
ATOM 5879 O O . THR A 1 751 ? 10.457 5.763 35.138 1.00 91.62 751 THR A O 1
ATOM 5882 N N . LEU A 1 752 ? 8.454 4.746 34.892 1.00 92.38 752 LEU A N 1
ATOM 5883 C CA . LEU A 1 752 ? 8.834 3.870 33.781 1.00 92.38 752 LEU A CA 1
ATOM 5884 C C . LEU A 1 752 ? 9.352 4.671 32.578 1.00 92.38 752 LEU A C 1
ATOM 5886 O O . LEU A 1 752 ? 10.426 4.388 32.048 1.00 92.38 752 LEU A O 1
ATOM 5890 N N . LEU A 1 753 ? 8.641 5.734 32.190 1.00 91.00 753 LEU A N 1
ATOM 5891 C CA . LEU A 1 753 ? 9.044 6.601 31.083 1.00 91.00 753 LEU A CA 1
ATOM 5892 C C . LEU A 1 753 ? 10.432 7.215 31.306 1.00 91.00 753 LEU A C 1
ATOM 5894 O O . LEU A 1 753 ? 11.238 7.287 30.379 1.00 91.00 753 LEU A O 1
ATOM 5898 N N . ASN A 1 754 ? 10.723 7.660 32.531 1.00 88.94 754 ASN A N 1
ATOM 5899 C CA . ASN A 1 754 ? 12.028 8.217 32.878 1.00 88.94 754 ASN A CA 1
ATOM 5900 C C . ASN A 1 754 ? 13.139 7.155 32.839 1.00 88.94 754 ASN A C 1
ATOM 5902 O O . ASN A 1 754 ? 14.245 7.469 32.393 1.00 88.94 754 ASN A O 1
ATOM 5906 N N . ALA A 1 755 ? 12.854 5.921 33.270 1.00 89.75 755 ALA A N 1
ATOM 5907 C CA . ALA A 1 755 ? 13.806 4.812 33.224 1.00 89.75 755 ALA A CA 1
ATOM 5908 C C . ALA A 1 755 ? 14.205 4.475 31.776 1.00 89.75 755 ALA A C 1
ATOM 5910 O O . ALA A 1 755 ? 15.393 4.483 31.448 1.00 89.75 755 ALA A O 1
ATOM 5911 N N . ILE A 1 756 ? 13.220 4.311 30.885 1.00 89.81 756 ILE A N 1
ATOM 5912 C CA . ILE A 1 756 ? 13.458 4.036 29.458 1.00 89.81 756 ILE A CA 1
ATOM 5913 C C . ILE A 1 756 ? 14.168 5.222 28.794 1.00 89.81 756 ILE A C 1
ATOM 5915 O O . ILE A 1 756 ? 15.144 5.046 28.064 1.00 89.81 756 ILE A O 1
ATOM 5919 N N . ALA A 1 757 ? 13.734 6.460 29.062 1.00 86.00 757 ALA A N 1
ATOM 5920 C CA . ALA A 1 757 ? 14.349 7.648 28.469 1.00 86.00 757 ALA A CA 1
ATOM 5921 C C . ALA A 1 757 ? 15.841 7.764 28.831 1.00 86.00 757 ALA A C 1
ATOM 5923 O O . ALA A 1 757 ? 16.646 8.142 27.971 1.00 86.00 757 ALA A O 1
ATOM 5924 N N . GLY A 1 758 ? 16.206 7.388 30.063 1.00 84.88 758 GLY A N 1
ATOM 5925 C CA . GLY A 1 758 ? 17.576 7.390 30.578 1.00 84.88 758 GLY A CA 1
ATOM 5926 C C . GLY A 1 758 ? 18.509 6.327 29.984 1.00 84.88 758 GLY A C 1
ATOM 5927 O O . GLY A 1 758 ? 19.725 6.501 30.059 1.00 84.88 758 GLY A O 1
ATOM 5928 N N . HIS A 1 759 ? 17.981 5.270 29.360 1.00 86.25 759 HIS A N 1
ATOM 5929 C CA . HIS A 1 759 ? 18.787 4.202 28.760 1.00 86.25 759 HIS A CA 1
ATOM 5930 C C . HIS A 1 759 ? 19.585 4.697 27.536 1.00 86.25 759 HIS A C 1
ATOM 5932 O O . HIS A 1 759 ? 19.024 5.324 26.634 1.00 86.25 759 HIS A O 1
ATOM 5938 N N . GLN A 1 760 ? 20.893 4.440 27.468 1.00 81.19 760 GLN A N 1
ATOM 5939 C CA . GLN A 1 760 ? 21.734 4.861 26.339 1.00 81.19 760 GLN A CA 1
ATOM 5940 C C . GLN A 1 760 ? 21.936 3.714 25.349 1.00 81.19 760 GLN A C 1
ATOM 5942 O O . GLN A 1 760 ? 22.508 2.692 25.705 1.00 81.19 760 GLN A O 1
ATOM 5947 N N . VAL A 1 761 ? 21.515 3.923 24.097 1.00 81.06 761 VAL A N 1
ATOM 5948 C CA . VAL A 1 761 ? 21.810 2.995 22.996 1.00 81.06 761 VAL A CA 1
ATOM 5949 C C . VAL A 1 761 ? 23.289 3.161 22.608 1.00 81.06 761 VAL A C 1
ATOM 5951 O O . VAL A 1 761 ? 23.696 4.305 22.362 1.00 81.06 761 VAL A O 1
ATOM 5954 N N . PRO A 1 762 ? 24.092 2.080 22.559 1.00 78.19 762 PRO A N 1
ATOM 5955 C CA . PRO A 1 762 ? 25.494 2.133 22.140 1.00 78.19 762 PRO A CA 1
ATOM 5956 C C . PRO A 1 762 ? 25.656 2.791 20.767 1.00 78.19 762 PRO A C 1
ATOM 5958 O O . PRO A 1 762 ? 24.822 2.585 19.893 1.00 78.19 762 PRO A O 1
ATOM 5961 N N . LEU A 1 763 ? 26.710 3.587 20.564 1.00 68.56 763 LEU A N 1
ATOM 5962 C CA . LEU A 1 763 ? 27.011 4.167 19.248 1.00 68.56 763 LEU A CA 1
ATOM 5963 C C . LEU A 1 763 ? 27.371 3.052 18.244 1.00 68.56 763 LEU A C 1
ATOM 5965 O O . LEU A 1 763 ? 28.008 2.080 18.654 1.00 68.56 763 LEU A O 1
ATOM 5969 N N . PRO A 1 764 ? 26.996 3.184 16.956 1.00 70.69 764 PRO A N 1
ATOM 5970 C CA . PRO A 1 764 ? 27.303 2.169 15.952 1.00 70.69 764 PRO A CA 1
ATOM 5971 C C . PRO A 1 764 ? 28.815 2.020 15.768 1.00 70.69 764 PRO A C 1
ATOM 5973 O O . PRO A 1 764 ? 29.555 3.007 15.832 1.00 70.69 764 PRO A O 1
ATOM 5976 N N . GLY A 1 765 ? 29.263 0.791 15.502 1.00 58.41 765 GLY A N 1
ATOM 5977 C CA . GLY A 1 765 ? 30.617 0.538 15.012 1.00 58.41 765 GLY A CA 1
ATOM 5978 C C . GLY A 1 765 ? 30.792 0.948 13.544 1.00 58.41 765 GLY A C 1
ATOM 5979 O O . GLY A 1 765 ? 29.910 1.534 12.918 1.00 58.41 765 GLY A O 1
ATOM 5980 N N . ASP A 1 766 ? 31.958 0.651 12.975 1.00 55.00 766 ASP A N 1
ATOM 5981 C CA . ASP A 1 766 ? 32.418 1.294 11.738 1.00 55.00 766 ASP A CA 1
ATOM 5982 C C . ASP A 1 766 ? 31.777 0.775 10.428 1.00 55.00 766 ASP A C 1
ATOM 5984 O O . ASP A 1 766 ? 32.011 1.379 9.378 1.00 55.00 766 ASP A O 1
ATOM 5988 N N . ASN A 1 767 ? 30.936 -0.268 10.487 1.00 58.53 767 ASN A N 1
ATOM 5989 C CA . ASN A 1 767 ? 30.284 -0.934 9.347 1.00 58.53 767 ASN A CA 1
ATOM 5990 C C . ASN A 1 767 ? 28.844 -0.419 9.098 1.00 58.53 767 ASN A C 1
ATOM 5992 O O . ASN A 1 767 ? 28.130 -0.068 10.035 1.00 58.53 767 ASN A O 1
ATOM 5996 N N . GLU A 1 768 ? 28.395 -0.412 7.841 1.00 56.56 768 GLU A N 1
ATOM 5997 C CA . GLU A 1 768 ? 27.031 -0.039 7.428 1.00 56.56 768 GLU A CA 1
ATOM 5998 C C . GLU A 1 768 ? 25.956 -0.911 8.097 1.00 56.56 768 GLU A C 1
ATOM 6000 O O . GLU A 1 768 ? 24.921 -0.393 8.514 1.00 56.56 768 GLU A O 1
ATOM 6005 N N . VAL A 1 769 ? 26.229 -2.206 8.300 1.00 62.44 769 VAL A N 1
ATOM 6006 C CA . VAL A 1 769 ? 25.341 -3.123 9.043 1.00 62.44 769 VAL A CA 1
ATOM 6007 C C . VAL A 1 769 ? 25.125 -2.639 10.483 1.00 62.44 769 VAL A C 1
ATOM 6009 O O . VAL A 1 769 ? 23.992 -2.559 10.953 1.00 62.44 769 VAL A O 1
ATOM 6012 N N . LEU A 1 770 ? 26.191 -2.185 11.150 1.00 66.31 770 LEU A N 1
ATOM 6013 C CA . LEU A 1 770 ? 26.127 -1.670 12.523 1.00 66.31 770 LEU A CA 1
ATOM 6014 C C . LEU A 1 770 ? 25.380 -0.327 12.605 1.00 66.31 770 LEU A C 1
ATOM 6016 O O . LEU A 1 770 ? 24.787 -0.010 13.636 1.00 66.31 770 LEU A O 1
ATOM 6020 N N . GLN A 1 771 ? 25.366 0.465 11.524 1.00 67.44 771 GLN A N 1
ATOM 6021 C CA . GLN A 1 771 ? 24.530 1.670 11.440 1.00 67.44 771 GLN A CA 1
ATOM 6022 C C . GLN A 1 771 ? 23.040 1.327 11.330 1.00 67.44 771 GLN A C 1
ATOM 6024 O O . GLN A 1 771 ? 22.221 1.998 11.959 1.00 67.44 771 GLN A O 1
ATOM 6029 N N . MET A 1 772 ? 22.686 0.281 10.576 1.00 68.44 772 MET A N 1
ATOM 6030 C CA . MET A 1 772 ? 21.304 -0.207 10.498 1.00 68.44 772 MET A CA 1
ATOM 6031 C C . MET A 1 772 ? 20.836 -0.794 11.837 1.00 68.44 772 MET A C 1
ATOM 6033 O O . MET A 1 772 ? 19.712 -0.535 12.263 1.00 68.44 772 MET A O 1
ATOM 6037 N N . GLU A 1 773 ? 21.698 -1.526 12.547 1.00 70.06 773 GLU A N 1
ATOM 6038 C CA . GLU A 1 773 ? 21.396 -2.042 13.890 1.00 70.06 773 GLU A CA 1
ATOM 6039 C C . GLU A 1 773 ? 21.194 -0.927 14.919 1.00 70.06 773 GLU A C 1
ATOM 6041 O O . GLU A 1 773 ? 20.287 -0.999 15.753 1.00 70.06 773 GLU A O 1
ATOM 6046 N N . TYR A 1 774 ? 22.000 0.135 14.848 1.00 77.38 774 TYR A N 1
ATOM 6047 C CA . TYR A 1 774 ? 21.801 1.319 15.677 1.00 77.38 774 TYR A CA 1
ATOM 6048 C C . TYR A 1 774 ? 20.439 1.976 15.428 1.00 77.38 774 TYR A C 1
ATOM 6050 O O . TYR A 1 774 ? 19.735 2.283 16.395 1.00 77.38 774 TYR A O 1
ATOM 6058 N N . ASP A 1 775 ? 20.043 2.140 14.158 1.00 79.31 775 ASP A N 1
ATOM 6059 C CA . ASP A 1 775 ? 18.711 2.643 13.793 1.00 79.31 775 ASP A CA 1
ATOM 6060 C C . ASP A 1 775 ? 17.617 1.726 14.360 1.00 79.31 775 ASP A C 1
ATOM 6062 O O . ASP A 1 775 ? 16.720 2.207 15.051 1.00 79.31 775 ASP A O 1
ATOM 6066 N N . ARG A 1 776 ? 17.741 0.398 14.202 1.00 81.12 776 ARG A N 1
ATOM 6067 C CA . ARG A 1 776 ? 16.802 -0.586 14.773 1.00 81.12 776 ARG A CA 1
ATOM 6068 C C . ARG A 1 776 ? 16.643 -0.425 16.289 1.00 81.12 776 ARG A C 1
ATOM 6070 O O . ARG A 1 776 ? 15.523 -0.236 16.764 1.00 81.12 776 ARG A O 1
ATOM 6077 N N . ARG A 1 777 ? 17.736 -0.448 17.062 1.00 81.50 777 ARG A N 1
ATOM 6078 C CA . ARG A 1 777 ? 17.697 -0.304 18.537 1.00 81.50 777 ARG A CA 1
ATOM 6079 C C . ARG A 1 777 ? 17.089 1.027 18.962 1.00 81.50 777 ARG A C 1
ATOM 6081 O O . ARG A 1 777 ? 16.344 1.103 19.942 1.00 81.50 777 ARG A O 1
ATOM 6088 N N . ARG A 1 778 ? 17.396 2.095 18.222 1.00 82.62 778 ARG A N 1
ATOM 6089 C CA . ARG A 1 778 ? 16.831 3.416 18.484 1.00 82.62 778 ARG A CA 1
ATOM 6090 C C . ARG A 1 778 ? 15.329 3.450 18.212 1.00 82.62 778 ARG A C 1
ATOM 6092 O O . ARG A 1 778 ? 14.601 3.995 19.040 1.00 82.62 778 ARG A O 1
ATOM 6099 N N . LEU A 1 779 ? 14.875 2.836 17.120 1.00 84.88 779 LEU A N 1
ATOM 6100 C CA . LEU A 1 779 ? 13.459 2.712 16.775 1.00 84.88 779 LEU A CA 1
ATOM 6101 C C . LEU A 1 779 ? 12.679 1.949 17.850 1.00 84.88 779 LEU A C 1
ATOM 6103 O O . LEU A 1 779 ? 11.615 2.411 18.251 1.00 84.88 779 LEU A O 1
ATOM 6107 N N . ILE A 1 780 ? 13.222 0.847 18.378 1.00 85.94 780 ILE A N 1
ATOM 6108 C CA . ILE A 1 780 ? 12.593 0.084 19.471 1.00 85.94 780 ILE A CA 1
ATOM 6109 C C . ILE A 1 780 ? 12.441 0.945 20.726 1.00 85.94 780 ILE A C 1
ATOM 6111 O O . ILE A 1 780 ? 11.350 1.037 21.291 1.00 85.94 780 ILE A O 1
ATOM 6115 N N . LYS A 1 781 ? 13.512 1.637 21.139 1.00 87.81 781 LYS A N 1
ATOM 6116 C CA . LYS A 1 781 ? 13.459 2.554 22.284 1.00 87.81 781 LYS A CA 1
ATOM 6117 C C . LYS A 1 781 ? 12.411 3.652 22.078 1.00 87.81 781 LYS A C 1
ATOM 6119 O O . LYS A 1 781 ? 11.629 3.931 22.988 1.00 87.81 781 LYS A O 1
ATOM 6124 N N . ASP A 1 782 ? 12.403 4.291 20.910 1.00 86.81 782 ASP A N 1
ATOM 6125 C CA . ASP A 1 782 ? 11.472 5.378 20.604 1.00 86.81 782 ASP A CA 1
ATOM 6126 C C . ASP A 1 782 ? 10.014 4.868 20.555 1.00 86.81 782 ASP A C 1
ATOM 6128 O O . ASP A 1 782 ? 9.120 5.534 21.083 1.00 86.81 782 ASP A O 1
ATOM 6132 N N . ALA A 1 783 ? 9.775 3.658 20.035 1.00 88.12 783 ALA A N 1
ATOM 6133 C CA . ALA A 1 783 ? 8.466 3.002 20.046 1.00 88.12 783 ALA A CA 1
ATOM 6134 C C . ALA A 1 783 ? 7.978 2.681 21.470 1.00 88.12 783 ALA A C 1
ATOM 6136 O O . ALA A 1 783 ? 6.813 2.926 21.793 1.00 88.12 783 ALA A O 1
ATOM 6137 N N . LEU A 1 784 ? 8.857 2.196 22.355 1.00 89.44 784 LEU A N 1
ATOM 6138 C CA . LEU A 1 784 ? 8.517 1.957 23.763 1.00 89.44 784 LEU A CA 1
ATOM 6139 C C . LEU A 1 784 ? 8.150 3.242 24.503 1.00 89.44 784 LEU A C 1
ATOM 6141 O O . LEU A 1 784 ? 7.157 3.276 25.233 1.00 89.44 784 LEU A O 1
ATOM 6145 N N . LEU A 1 785 ? 8.924 4.312 24.301 1.00 89.94 785 LEU A N 1
ATOM 6146 C CA . LEU A 1 785 ? 8.615 5.620 24.877 1.00 89.94 785 LEU A CA 1
ATOM 6147 C C . LEU A 1 785 ? 7.228 6.099 24.436 1.00 89.94 785 LEU A C 1
ATOM 6149 O O . LEU A 1 785 ? 6.451 6.571 25.267 1.00 89.94 785 LEU A O 1
ATOM 6153 N N . GLU A 1 786 ? 6.898 5.938 23.155 1.00 90.12 786 GLU A N 1
ATOM 6154 C CA . GLU A 1 786 ? 5.588 6.304 22.619 1.00 90.12 786 GLU A CA 1
ATOM 6155 C C . GLU A 1 786 ? 4.455 5.457 23.225 1.00 90.12 786 GLU A C 1
ATOM 6157 O O . GLU A 1 786 ? 3.433 6.011 23.635 1.00 90.12 786 GLU A O 1
ATOM 6162 N N . ARG A 1 787 ? 4.648 4.140 23.390 1.00 90.50 787 ARG A N 1
ATOM 6163 C CA . ARG A 1 787 ? 3.672 3.241 24.039 1.00 90.50 787 ARG A CA 1
ATOM 6164 C C . ARG A 1 787 ? 3.367 3.651 25.484 1.00 90.50 787 ARG A C 1
ATOM 6166 O O . ARG A 1 787 ? 2.198 3.708 25.869 1.00 90.50 787 ARG A O 1
ATOM 6173 N N . VAL A 1 788 ? 4.384 4.014 26.272 1.00 92.31 788 VAL A N 1
ATOM 6174 C CA . VAL A 1 788 ? 4.190 4.508 27.652 1.00 92.31 788 VAL A CA 1
ATOM 6175 C C . VAL A 1 788 ? 3.441 5.847 27.667 1.00 92.31 788 VAL A C 1
ATOM 6177 O O . VAL A 1 788 ? 2.553 6.052 28.500 1.00 92.31 788 VAL A O 1
ATOM 6180 N N . VAL A 1 789 ? 3.753 6.753 26.731 1.00 90.06 789 VAL A N 1
ATOM 6181 C CA . VAL A 1 789 ? 3.036 8.032 26.583 1.00 90.06 789 VAL A CA 1
ATOM 6182 C C . VAL A 1 789 ? 1.556 7.791 26.261 1.00 90.06 789 VAL A C 1
ATOM 6184 O O . VAL A 1 789 ? 0.693 8.398 26.899 1.00 90.06 789 VAL A O 1
ATOM 6187 N N . ILE A 1 790 ? 1.245 6.871 25.340 1.00 89.62 790 ILE A N 1
ATOM 6188 C CA . ILE A 1 790 ? -0.134 6.486 24.999 1.00 89.62 790 ILE A CA 1
ATOM 6189 C C . ILE A 1 790 ? -0.866 5.928 26.227 1.00 89.62 790 ILE A C 1
ATOM 6191 O O . ILE A 1 790 ? -1.974 6.381 26.524 1.00 89.62 790 ILE A O 1
ATOM 6195 N N . ALA A 1 791 ? -0.250 5.008 26.978 1.00 90.81 791 ALA A N 1
ATOM 6196 C CA . ALA A 1 791 ? -0.839 4.437 28.192 1.00 90.81 791 ALA A CA 1
ATOM 6197 C C . ALA A 1 791 ? -1.180 5.508 29.240 1.00 90.81 791 ALA A C 1
ATOM 6199 O O . ALA A 1 791 ? -2.276 5.503 29.811 1.00 90.81 791 ALA A O 1
ATOM 6200 N N . TYR A 1 792 ? -0.288 6.482 29.443 1.00 92.19 792 TYR A N 1
ATOM 6201 C CA . TYR A 1 792 ? -0.543 7.606 30.343 1.00 92.19 792 TYR A CA 1
ATOM 6202 C C . TYR A 1 792 ? -1.710 8.479 29.858 1.00 92.19 792 TYR A C 1
ATOM 6204 O O . TYR A 1 792 ? -2.580 8.863 30.648 1.00 92.19 792 TYR A O 1
ATOM 6212 N N . MET A 1 793 ? -1.739 8.803 28.563 1.00 89.25 793 MET A N 1
ATOM 6213 C CA . MET A 1 793 ? -2.778 9.649 27.971 1.00 89.25 793 MET A CA 1
ATOM 6214 C C . MET A 1 793 ? -4.159 8.996 28.084 1.00 89.25 793 MET A C 1
ATOM 6216 O O . MET A 1 793 ? -5.087 9.630 28.580 1.00 89.25 793 MET A O 1
ATOM 6220 N N . VAL A 1 794 ? -4.288 7.721 27.702 1.00 87.25 794 VAL A N 1
ATOM 6221 C CA . VAL A 1 794 ? -5.551 6.967 27.800 1.00 87.25 794 VAL A CA 1
ATOM 6222 C C . VAL A 1 794 ? -6.011 6.846 29.258 1.00 87.25 794 VAL A C 1
ATOM 6224 O O . VAL A 1 794 ? -7.197 7.016 29.541 1.00 87.25 794 VAL A O 1
ATOM 6227 N N . SER A 1 795 ? -5.085 6.641 30.201 1.00 88.62 795 SER A N 1
ATOM 6228 C CA . SER A 1 795 ? -5.400 6.621 31.638 1.00 88.62 795 SER A CA 1
ATOM 6229 C C . SER A 1 795 ? -5.946 7.965 32.136 1.00 88.62 795 SER A C 1
ATOM 6231 O O . SER A 1 795 ? -6.874 8.006 32.943 1.00 88.62 795 SER A O 1
ATOM 6233 N N . THR A 1 796 ? -5.395 9.075 31.636 1.00 86.94 796 THR A N 1
ATOM 6234 C CA . THR A 1 796 ? -5.850 10.434 31.973 1.00 86.94 796 THR A CA 1
ATOM 6235 C C . THR A 1 796 ? -7.253 10.704 31.424 1.00 86.94 796 THR A C 1
ATOM 6237 O O . THR A 1 796 ? -8.099 11.246 32.135 1.00 86.94 796 THR A O 1
ATOM 6240 N N . GLU A 1 797 ? -7.541 10.270 30.195 1.00 85.06 797 GLU A N 1
ATOM 6241 C CA . GLU A 1 797 ? -8.891 10.357 29.628 1.00 85.06 797 GLU A CA 1
ATOM 6242 C C . GLU A 1 797 ? -9.901 9.525 30.420 1.00 85.06 797 GLU A C 1
ATOM 6244 O O . GLU A 1 797 ? -10.971 10.020 30.765 1.00 85.06 797 GLU A O 1
ATOM 6249 N N . ALA A 1 798 ? -9.574 8.270 30.742 1.00 87.12 798 ALA A N 1
ATOM 6250 C CA . ALA A 1 798 ? -10.453 7.405 31.524 1.00 87.12 798 ALA A CA 1
ATOM 6251 C C . ALA A 1 798 ? -10.788 8.028 32.890 1.00 87.12 798 ALA A C 1
ATOM 6253 O O . ALA A 1 798 ? -11.957 8.061 33.281 1.00 87.12 798 ALA A O 1
ATOM 6254 N N . ALA A 1 799 ? -9.789 8.613 33.564 1.00 86.44 799 ALA A N 1
ATOM 6255 C CA . ALA A 1 799 ? -9.988 9.352 34.807 1.00 86.44 799 ALA A CA 1
ATOM 6256 C C . ALA A 1 799 ? -10.962 10.529 34.622 1.00 86.44 799 ALA A C 1
ATOM 6258 O O . ALA A 1 799 ? -11.884 10.690 35.421 1.00 86.44 799 ALA A O 1
ATOM 6259 N N . GLN A 1 800 ? -10.831 11.302 33.536 1.00 84.56 800 GLN A N 1
ATOM 6260 C CA . GLN A 1 800 ? -11.740 12.412 33.228 1.00 84.56 800 GLN A CA 1
ATOM 6261 C C . GLN A 1 800 ? -13.208 11.956 33.134 1.00 84.56 800 GLN A C 1
ATOM 6263 O O . GLN A 1 800 ? -14.103 12.584 33.707 1.00 84.56 800 GLN A O 1
ATOM 6268 N N . PHE A 1 801 ? -13.477 10.848 32.439 1.00 83.06 801 PHE A N 1
ATOM 6269 C CA . PHE A 1 801 ? -14.842 10.333 32.280 1.00 83.06 801 PHE A CA 1
ATOM 6270 C C . PHE A 1 801 ? -15.401 9.714 33.570 1.00 83.06 801 PHE A C 1
ATOM 6272 O O . PHE A 1 801 ? -16.585 9.894 33.864 1.00 83.06 801 PHE A O 1
ATOM 6279 N N . LEU A 1 802 ? -14.568 9.061 34.386 1.00 83.81 802 LEU A N 1
ATOM 6280 C CA . LEU A 1 802 ? -14.971 8.566 35.709 1.00 83.81 802 LEU A CA 1
ATOM 6281 C C . LEU A 1 802 ? -15.345 9.714 36.660 1.00 83.81 802 LEU A C 1
ATOM 6283 O O . LEU A 1 802 ? -16.379 9.659 37.329 1.00 83.81 802 LEU A O 1
ATOM 6287 N N . ILE A 1 803 ? -14.570 10.802 36.667 1.00 81.44 803 ILE A N 1
ATOM 6288 C CA . ILE A 1 803 ? -14.892 12.010 37.441 1.00 81.44 803 ILE A CA 1
ATOM 6289 C C . ILE A 1 803 ? -16.184 12.640 36.911 1.00 81.44 803 ILE A C 1
ATOM 6291 O O . ILE A 1 803 ? -17.063 13.022 37.692 1.00 81.44 803 ILE A O 1
ATOM 6295 N N . ALA A 1 804 ? -16.357 12.724 35.587 1.00 79.56 804 ALA A N 1
ATOM 6296 C CA . ALA A 1 804 ? -17.589 13.229 34.985 1.00 79.56 804 ALA A CA 1
ATOM 6297 C C . ALA A 1 804 ? -18.822 12.426 35.449 1.00 79.56 804 ALA A C 1
ATOM 6299 O O . ALA A 1 804 ? -19.831 13.048 35.792 1.00 79.56 804 ALA A O 1
ATOM 6300 N N . ALA A 1 805 ? -18.700 11.097 35.591 1.00 76.44 805 ALA A N 1
ATOM 6301 C CA . ALA A 1 805 ? -19.727 10.180 36.110 1.00 76.44 805 ALA A CA 1
ATOM 6302 C C . ALA A 1 805 ? -20.084 10.363 37.601 1.00 76.44 805 ALA A C 1
ATOM 6304 O O . ALA A 1 805 ? -20.990 9.702 38.108 1.00 76.44 805 ALA A O 1
ATOM 6305 N N . GLY A 1 806 ? -19.436 11.297 38.305 1.00 69.25 806 GLY A N 1
ATOM 6306 C CA . GLY A 1 806 ? -19.824 11.721 39.654 1.00 69.25 806 GLY A CA 1
ATOM 6307 C C . GLY A 1 806 ? -18.942 11.176 40.774 1.00 69.25 806 GLY A C 1
ATOM 6308 O O . GLY A 1 806 ? -19.309 11.309 41.938 1.00 69.25 806 GLY A O 1
ATOM 6309 N N . VAL A 1 807 ? -17.787 10.597 40.441 1.00 66.44 807 VAL A N 1
ATOM 6310 C CA . VAL A 1 807 ? -16.759 10.225 41.419 1.00 66.44 807 VAL A CA 1
ATOM 6311 C C . VAL A 1 807 ? -16.074 11.487 41.950 1.00 66.44 807 VAL A C 1
ATOM 6313 O O . VAL A 1 807 ? -15.661 12.349 41.171 1.00 66.44 807 VAL A O 1
ATOM 6316 N N . GLN A 1 808 ? -15.973 11.613 43.274 1.00 65.31 808 GLN A N 1
ATOM 6317 C CA . GLN A 1 808 ? -15.145 12.626 43.930 1.00 65.31 808 GLN A CA 1
ATOM 6318 C C . GLN A 1 808 ? -13.880 11.949 44.452 1.00 65.31 808 GLN A C 1
ATOM 6320 O O . GLN A 1 808 ? -13.985 10.949 45.153 1.00 65.31 808 GLN A O 1
ATOM 6325 N N . ASP A 1 809 ? -12.719 12.509 44.128 1.00 61.56 809 ASP A N 1
ATOM 6326 C CA . ASP A 1 809 ? -11.431 12.096 44.680 1.00 61.56 809 ASP A CA 1
ATOM 6327 C C . ASP A 1 809 ? -10.696 13.337 45.209 1.00 61.56 809 ASP A C 1
ATOM 6329 O O . ASP A 1 809 ? -10.575 14.357 44.519 1.00 61.56 809 ASP A O 1
ATOM 6333 N N . ASP A 1 810 ? -10.247 13.251 46.460 1.00 60.88 810 ASP A N 1
ATOM 6334 C CA . ASP A 1 810 ? -9.504 14.300 47.152 1.00 60.88 810 ASP A CA 1
ATOM 6335 C C . ASP A 1 810 ? -8.054 14.416 46.645 1.00 60.88 810 ASP A C 1
ATOM 6337 O O . ASP A 1 810 ? -7.478 15.503 46.714 1.00 60.88 810 ASP A O 1
ATOM 6341 N N . ALA A 1 811 ? -7.469 13.352 46.077 1.00 54.94 811 ALA A N 1
ATOM 6342 C CA . ALA A 1 811 ? -6.107 13.359 45.530 1.00 54.94 811 ALA A CA 1
ATOM 6343 C C . ALA A 1 811 ? -5.980 14.201 44.244 1.00 54.94 811 ALA A C 1
ATOM 6345 O O . ALA A 1 811 ? -4.910 14.721 43.934 1.00 54.94 811 ALA A O 1
ATOM 6346 N N . LEU A 1 812 ? -7.088 14.409 43.527 1.00 59.09 812 LEU A N 1
ATOM 6347 C CA . LEU A 1 812 ? -7.166 15.222 42.306 1.00 59.09 812 LEU A CA 1
ATOM 6348 C C . LEU A 1 812 ? -7.532 16.694 42.585 1.00 59.09 812 LEU A C 1
ATOM 6350 O O . LEU A 1 812 ? -7.806 17.480 41.666 1.00 59.09 812 LEU A O 1
ATOM 6354 N N . GLN A 1 813 ? -7.514 17.118 43.857 1.00 61.16 813 GLN A N 1
ATOM 6355 C CA . GLN A 1 813 ? -7.646 18.532 44.224 1.00 61.16 813 GLN A CA 1
ATOM 6356 C C . GLN A 1 813 ? -6.511 19.406 43.644 1.00 61.16 813 GLN A C 1
ATOM 6358 O O . GLN A 1 813 ? -6.731 20.594 43.376 1.00 61.16 813 GLN A O 1
ATOM 6363 N N . ASP A 1 814 ? -5.364 18.802 43.336 1.00 64.81 814 ASP A N 1
ATOM 6364 C CA . ASP A 1 814 ? -4.183 19.475 42.789 1.00 64.81 814 ASP A CA 1
ATOM 6365 C C . ASP A 1 814 ? -4.114 19.484 41.242 1.00 64.81 814 ASP A C 1
ATOM 6367 O O . ASP A 1 814 ? -3.229 20.128 40.678 1.00 64.81 814 ASP A O 1
ATOM 6371 N N . GLU A 1 815 ? -5.068 18.855 40.533 1.00 76.56 815 GLU A N 1
ATOM 6372 C CA . GLU A 1 815 ? -5.162 18.864 39.058 1.00 76.56 815 GLU A CA 1
ATOM 6373 C C . GLU A 1 815 ? -6.380 19.689 38.564 1.00 76.56 815 GLU A C 1
ATOM 6375 O O . GLU A 1 815 ? -7.440 19.132 38.254 1.00 76.56 815 GLU A O 1
ATOM 6380 N N . PRO A 1 816 ? -6.283 21.036 38.487 1.00 77.75 816 PRO A N 1
ATOM 6381 C CA . PRO A 1 816 ? -7.414 21.898 38.125 1.00 77.75 816 PRO A CA 1
ATOM 6382 C C . PRO A 1 816 ? -7.929 21.663 36.697 1.00 77.75 816 PRO A C 1
ATOM 6384 O O . PRO A 1 816 ? -9.147 21.656 36.505 1.00 77.75 816 PRO A O 1
ATOM 6387 N N . GLU A 1 817 ? -7.035 21.399 35.731 1.00 77.12 817 GLU A N 1
ATOM 6388 C CA . GLU A 1 817 ? -7.402 21.145 34.327 1.00 77.12 817 GLU A CA 1
ATOM 6389 C C . GLU A 1 817 ? -8.362 19.951 34.214 1.00 77.12 817 GLU A C 1
ATOM 6391 O O . GLU A 1 817 ? -9.425 20.069 33.606 1.00 77.12 817 GLU A O 1
ATOM 6396 N N . LEU A 1 818 ? -8.032 18.826 34.862 1.00 79.75 818 LEU A N 1
ATOM 6397 C CA . LEU A 1 818 ? -8.832 17.598 34.831 1.00 79.75 818 LEU A CA 1
ATOM 6398 C C . LEU A 1 818 ? -10.216 17.802 35.463 1.00 79.75 818 LEU A C 1
ATOM 6400 O O . LEU A 1 818 ? -11.221 17.298 34.959 1.00 79.75 818 LEU A O 1
ATOM 6404 N N . ARG A 1 819 ? -10.300 18.574 36.553 1.00 81.62 819 ARG A N 1
ATOM 6405 C CA . ARG A 1 819 ? -11.574 18.878 37.224 1.00 81.62 819 ARG A CA 1
ATOM 6406 C C . ARG A 1 819 ? -12.493 19.722 36.348 1.00 81.62 819 ARG A C 1
ATOM 6408 O O . ARG A 1 819 ? -13.683 19.423 36.246 1.00 81.62 819 ARG A O 1
ATOM 6415 N N . GLN A 1 820 ? -11.950 20.776 35.743 1.00 85.06 820 GLN A N 1
ATOM 6416 C CA . GLN A 1 820 ? -12.706 21.702 34.898 1.00 85.06 820 GLN A CA 1
ATOM 6417 C C . GLN A 1 820 ? -13.238 20.985 33.653 1.00 85.06 820 GLN A C 1
ATOM 6419 O O . GLN A 1 820 ? -14.418 21.105 33.324 1.00 85.06 820 GLN A O 1
ATOM 6424 N N . THR A 1 821 ? -12.410 20.165 33.004 1.00 85.44 821 THR A N 1
ATOM 6425 C CA . THR A 1 821 ? -12.805 19.435 31.791 1.00 85.44 821 THR A CA 1
ATOM 6426 C C . THR A 1 821 ? -13.782 18.301 32.088 1.00 85.44 821 THR A C 1
ATOM 6428 O O . THR A 1 821 ? -14.726 18.094 31.328 1.00 85.44 821 THR A O 1
ATOM 6431 N N . SER A 1 822 ? -13.650 17.619 33.229 1.00 85.19 822 SER A N 1
ATOM 6432 C CA . SER A 1 822 ? -14.659 16.657 33.705 1.00 85.19 822 SER A CA 1
ATOM 6433 C C . SER A 1 822 ? -16.003 17.337 33.993 1.00 85.19 822 SER A C 1
ATOM 6435 O O . SER A 1 822 ? -17.065 16.801 33.668 1.00 85.19 822 SER A O 1
ATOM 6437 N N . GLY A 1 823 ? -15.970 18.543 34.576 1.00 83.69 823 GLY A N 1
ATOM 6438 C CA . GLY A 1 823 ? -17.152 19.379 34.787 1.00 83.69 823 GLY A CA 1
ATOM 6439 C C . GLY A 1 823 ? -17.820 19.794 33.476 1.00 83.69 823 GLY A C 1
ATOM 6440 O O . GLY A 1 823 ? -19.046 19.736 33.376 1.00 83.69 823 GLY A O 1
ATOM 6441 N N . LEU A 1 824 ? -17.024 20.149 32.463 1.00 86.19 824 LEU A N 1
ATOM 6442 C CA . LEU A 1 824 ? -17.508 20.467 31.121 1.00 86.19 824 LEU A CA 1
ATOM 6443 C C . LEU A 1 824 ? -18.191 19.260 30.464 1.00 86.19 824 LEU A C 1
ATOM 6445 O O . LEU A 1 824 ? -19.313 19.399 29.986 1.00 86.19 824 LEU A O 1
ATOM 6449 N N . VAL A 1 825 ? -17.565 18.076 30.491 1.00 84.19 825 VAL A N 1
ATOM 6450 C CA . VAL A 1 825 ? -18.155 16.830 29.961 1.00 84.19 825 VAL A CA 1
ATOM 6451 C C . VAL A 1 825 ? -19.495 16.540 30.640 1.00 84.19 825 VAL A C 1
ATOM 6453 O O . VAL A 1 825 ? -20.492 16.288 29.969 1.00 84.19 825 VAL A O 1
ATOM 6456 N N . ARG A 1 826 ? -19.554 16.641 31.974 1.00 82.81 826 ARG A N 1
ATOM 6457 C CA . ARG A 1 826 ? -20.793 16.434 32.737 1.00 82.81 826 ARG A CA 1
ATOM 6458 C C . ARG A 1 826 ? -21.891 17.423 32.336 1.00 82.81 826 ARG A C 1
ATOM 6460 O O . ARG A 1 826 ? -23.032 17.012 32.135 1.00 82.81 826 ARG A O 1
ATOM 6467 N N . ALA A 1 827 ? -21.560 18.709 32.222 1.00 84.75 827 ALA A N 1
ATOM 6468 C CA . ALA A 1 827 ? -22.509 19.742 31.812 1.00 84.75 827 ALA A CA 1
ATOM 6469 C C . ALA A 1 827 ? -23.000 19.529 30.371 1.00 84.75 827 ALA A C 1
ATOM 6471 O O . ALA A 1 827 ? -24.198 19.645 30.111 1.00 84.75 827 ALA A O 1
ATOM 6472 N N . ALA A 1 828 ? -22.101 19.133 29.463 1.00 84.88 828 ALA A N 1
ATOM 6473 C CA . ALA A 1 828 ? -22.430 18.822 28.077 1.00 84.88 828 ALA A CA 1
ATOM 6474 C C . ALA A 1 828 ? -23.424 17.653 27.971 1.00 84.88 828 ALA A C 1
ATOM 6476 O O . ALA A 1 828 ? -24.438 17.763 27.288 1.00 84.88 828 ALA A O 1
ATOM 6477 N N . LEU A 1 829 ? -23.195 16.569 28.719 1.00 77.94 829 LEU A N 1
ATOM 6478 C CA . LEU A 1 829 ? -24.093 15.406 28.772 1.00 77.94 829 LEU A CA 1
ATOM 6479 C C . LEU A 1 829 ? -25.460 15.730 29.397 1.00 77.94 829 LEU A C 1
ATOM 6481 O O . LEU A 1 829 ? -26.487 15.163 29.009 1.00 77.94 829 LEU A O 1
ATOM 6485 N N . ALA A 1 830 ? -25.492 16.653 30.359 1.00 78.00 830 ALA A N 1
ATOM 6486 C CA . ALA A 1 830 ? -26.728 17.144 30.963 1.00 78.00 830 ALA A CA 1
ATOM 6487 C C . ALA A 1 830 ? -27.500 18.128 30.059 1.00 78.00 830 ALA A C 1
ATOM 6489 O O . ALA A 1 830 ? -28.661 18.418 30.345 1.00 78.00 830 ALA A O 1
ATOM 6490 N N . GLY A 1 831 ? -26.879 18.640 28.989 1.00 79.19 831 GLY A N 1
ATOM 6491 C CA . GLY A 1 831 ? -27.428 19.718 28.163 1.00 79.19 831 GLY A CA 1
ATOM 6492 C C . GLY A 1 831 ? -27.468 21.083 28.870 1.00 79.19 831 GLY A C 1
ATOM 6493 O O . GLY A 1 831 ? -28.227 21.961 28.463 1.00 79.19 831 GLY A O 1
ATOM 6494 N N . ASP A 1 832 ? -26.685 21.275 29.939 1.00 86.00 832 ASP A N 1
ATOM 6495 C CA . ASP A 1 832 ? -26.636 22.517 30.724 1.00 86.00 832 ASP A CA 1
ATOM 6496 C C . ASP A 1 832 ? -25.568 23.469 30.162 1.00 86.00 832 ASP A C 1
ATOM 6498 O O . ASP A 1 832 ? -24.408 23.474 30.584 1.00 86.00 832 ASP A O 1
ATOM 6502 N N . ILE A 1 833 ? -25.971 24.279 29.177 1.00 87.62 833 ILE A N 1
ATOM 6503 C CA . ILE A 1 833 ? -25.089 25.243 28.498 1.00 87.62 833 ILE A CA 1
ATOM 6504 C C . ILE A 1 833 ? -24.491 26.277 29.480 1.00 87.62 833 ILE A C 1
ATOM 6506 O O . ILE A 1 833 ? -23.279 26.494 29.427 1.00 87.62 833 ILE A O 1
ATOM 6510 N N . PRO A 1 834 ? -25.255 26.907 30.404 1.00 91.31 834 PRO A N 1
ATOM 6511 C CA . PRO A 1 834 ? -24.681 27.819 31.398 1.00 91.31 834 PRO A CA 1
ATOM 6512 C C . PRO A 1 834 ? -23.594 27.186 32.274 1.00 91.31 834 PRO A C 1
ATOM 6514 O O . PRO A 1 834 ? -22.550 27.806 32.493 1.00 91.31 834 PRO A O 1
ATOM 6517 N N . ALA A 1 835 ? -23.810 25.959 32.761 1.00 87.88 835 ALA A N 1
ATOM 6518 C CA . ALA A 1 835 ? -22.801 25.253 33.547 1.00 87.88 835 ALA A CA 1
ATOM 6519 C C . ALA A 1 835 ? -21.565 24.908 32.702 1.00 87.88 835 ALA A C 1
ATOM 6521 O O . ALA A 1 835 ? -20.439 25.052 33.182 1.00 87.88 835 ALA A O 1
ATOM 6522 N N . ALA A 1 836 ? -21.758 24.514 31.438 1.00 88.62 836 ALA A N 1
ATOM 6523 C CA . ALA A 1 836 ? -20.667 24.243 30.507 1.00 88.62 836 ALA A CA 1
ATOM 6524 C C . ALA A 1 836 ? -19.804 25.494 30.266 1.00 88.62 836 ALA A C 1
ATOM 6526 O O . ALA A 1 836 ? -18.582 25.429 30.394 1.00 88.62 836 ALA A O 1
ATOM 6527 N N . LEU A 1 837 ? -20.427 26.654 30.027 1.00 90.75 837 LEU A N 1
ATOM 6528 C CA . LEU A 1 837 ? -19.726 27.931 29.853 1.00 90.75 837 LEU A CA 1
ATOM 6529 C C . LEU A 1 837 ? -18.927 28.340 31.096 1.00 90.75 837 LEU A C 1
ATOM 6531 O O . LEU A 1 837 ? -17.793 28.802 30.974 1.00 90.75 837 LEU A O 1
ATOM 6535 N N . GLN A 1 838 ? -19.478 28.137 32.295 1.00 91.69 838 GLN A N 1
ATOM 6536 C CA . GLN A 1 838 ? -18.765 28.429 33.540 1.00 91.69 838 GLN A CA 1
ATOM 6537 C C . GLN A 1 838 ? -17.493 27.577 33.682 1.00 91.69 838 GLN A C 1
ATOM 6539 O O . GLN A 1 838 ? -16.444 28.094 34.072 1.00 91.69 838 GLN A O 1
ATOM 6544 N N . GLN A 1 839 ? -17.575 26.280 33.366 1.00 89.56 839 GLN A N 1
ATOM 6545 C CA . GLN A 1 839 ? -16.418 25.379 33.416 1.00 89.56 839 GLN A CA 1
ATOM 6546 C C . GLN A 1 839 ? -15.401 25.696 32.314 1.00 89.56 839 GLN A C 1
ATOM 6548 O O . GLN A 1 839 ? -14.202 25.703 32.583 1.00 89.56 839 GLN A O 1
ATOM 6553 N N . TYR A 1 840 ? -15.866 26.030 31.107 1.00 92.19 840 TYR A N 1
ATOM 6554 C CA . TYR A 1 840 ? -15.011 26.461 30.000 1.00 92.19 840 TYR A CA 1
ATOM 6555 C C . TYR A 1 840 ? -14.213 27.728 30.344 1.00 92.19 840 TYR A C 1
ATOM 6557 O O . TYR A 1 840 ? -13.004 27.758 30.141 1.00 92.19 840 TYR A O 1
ATOM 6565 N N . GLN A 1 841 ? -14.843 28.748 30.936 1.00 91.94 841 GLN A N 1
ATOM 6566 C CA . GLN A 1 841 ? -14.140 29.974 31.342 1.00 91.94 841 GLN A CA 1
ATOM 6567 C C . GLN A 1 841 ? -13.064 29.709 32.404 1.00 91.94 841 GLN A C 1
ATOM 6569 O O . GLN A 1 841 ? -11.985 30.302 32.355 1.00 91.94 841 GLN A O 1
ATOM 6574 N N . ALA A 1 842 ? -13.340 28.811 33.355 1.00 89.50 842 ALA A N 1
ATOM 6575 C CA . ALA A 1 842 ? -12.353 28.393 34.347 1.00 89.50 842 ALA A CA 1
ATOM 6576 C C . ALA A 1 842 ? -11.174 27.652 33.691 1.00 89.50 842 ALA A C 1
ATOM 6578 O O . ALA A 1 842 ? -10.023 27.974 33.977 1.00 89.50 842 ALA A O 1
ATOM 6579 N N . PHE A 1 843 ? -11.469 26.731 32.767 1.00 90.50 843 PHE A N 1
ATOM 6580 C CA . PHE A 1 843 ? -10.468 26.026 31.967 1.00 90.50 843 PHE A CA 1
ATOM 6581 C C . PHE A 1 843 ? -9.584 26.984 31.165 1.00 90.50 843 PHE A C 1
ATOM 6583 O O . PHE A 1 843 ? -8.359 26.902 31.241 1.00 90.50 843 PHE A O 1
ATOM 6590 N N . LEU A 1 844 ? -10.187 27.937 30.452 1.00 89.88 844 LEU A N 1
ATOM 6591 C CA . LEU A 1 844 ? -9.459 28.886 29.616 1.00 89.88 844 LEU A CA 1
ATOM 6592 C C . LEU A 1 844 ? -8.489 29.747 30.442 1.00 89.88 844 LEU A C 1
ATOM 6594 O O . LEU A 1 844 ? -7.343 29.947 30.042 1.00 89.88 844 LEU A O 1
ATOM 6598 N N . HIS A 1 845 ? -8.918 30.197 31.627 1.00 88.00 845 HIS A N 1
ATOM 6599 C CA . HIS A 1 845 ? -8.097 31.009 32.529 1.00 88.00 845 HIS A CA 1
ATOM 6600 C C . HIS A 1 845 ? -6.817 30.300 33.007 1.00 88.00 845 HIS A C 1
ATOM 6602 O O . HIS A 1 845 ? -5.786 30.948 33.225 1.00 88.00 845 HIS A O 1
ATOM 6608 N N . ASP A 1 846 ? -6.869 28.982 33.202 1.00 85.69 846 ASP A N 1
ATOM 6609 C CA . ASP A 1 846 ? -5.711 28.198 33.633 1.00 85.69 846 ASP A CA 1
ATOM 6610 C C . ASP A 1 846 ? -4.865 27.724 32.447 1.00 85.69 846 ASP A C 1
ATOM 6612 O O . ASP A 1 846 ? -3.634 27.820 32.501 1.00 85.69 846 ASP A O 1
ATOM 6616 N N . PHE A 1 847 ? -5.509 27.336 31.343 1.00 86.06 847 PHE A N 1
ATOM 6617 C CA . PHE A 1 847 ? -4.855 26.976 30.084 1.00 86.06 847 PHE A CA 1
ATOM 6618 C C . PHE A 1 847 ? -3.936 28.093 29.570 1.00 86.06 847 PHE A C 1
ATOM 6620 O O . PHE A 1 847 ? -2.799 27.836 29.164 1.00 86.06 847 PHE A O 1
ATOM 6627 N N . GLU A 1 848 ? -4.373 29.353 29.679 1.00 81.69 848 GLU A N 1
ATOM 6628 C CA . GLU A 1 848 ? -3.590 30.527 29.285 1.00 81.69 848 GLU A CA 1
ATOM 6629 C C . GLU A 1 848 ? -2.211 30.598 29.944 1.00 81.69 848 GLU A C 1
ATOM 6631 O O . GLU A 1 848 ? -1.357 31.308 29.424 1.00 81.69 848 GLU A O 1
ATOM 6636 N N . LYS A 1 849 ? -1.941 29.886 31.046 1.00 83.12 849 LYS A N 1
ATOM 6637 C CA . LYS A 1 849 ? -0.664 29.918 31.786 1.00 83.12 849 LYS A CA 1
ATOM 6638 C C . LYS A 1 849 ? 0.301 28.789 31.400 1.00 83.12 849 LYS A C 1
ATOM 6640 O O . LYS A 1 849 ? 1.463 28.832 31.804 1.00 83.12 849 LYS A O 1
ATOM 6645 N N . LEU A 1 850 ? -0.140 27.808 30.610 1.00 84.06 850 LEU A N 1
ATOM 6646 C CA . LEU A 1 850 ? 0.567 26.543 30.397 1.00 84.06 850 LEU A CA 1
ATOM 6647 C C . LEU A 1 850 ? 1.150 26.397 28.974 1.00 84.06 850 LEU A C 1
ATOM 6649 O O . LEU A 1 850 ? 0.634 26.986 28.022 1.00 84.06 850 LEU A O 1
ATOM 6653 N N . PRO A 1 851 ? 2.268 25.668 28.790 1.00 85.38 851 PRO A N 1
ATOM 6654 C CA . PRO A 1 851 ? 2.833 25.417 27.465 1.00 85.38 851 PRO A CA 1
ATOM 6655 C C . PRO A 1 851 ? 2.010 24.378 26.687 1.00 85.38 851 PRO A C 1
ATOM 6657 O O . PRO A 1 851 ? 1.468 23.437 27.276 1.00 85.38 851 PRO A O 1
ATOM 6660 N N . ILE A 1 852 ? 1.972 24.534 25.360 1.00 87.94 852 ILE A N 1
ATOM 6661 C CA . ILE A 1 852 ? 1.338 23.588 24.424 1.00 87.94 852 ILE A CA 1
ATOM 6662 C C . ILE A 1 852 ? 2.328 22.993 23.402 1.00 87.94 852 ILE A C 1
ATOM 6664 O O . ILE A 1 852 ? 2.016 22.004 22.756 1.00 87.94 852 ILE A O 1
ATOM 6668 N N . LEU A 1 853 ? 3.537 23.552 23.276 1.00 89.88 853 LEU A N 1
ATOM 6669 C CA . LEU A 1 853 ? 4.595 23.017 22.412 1.00 89.88 853 LEU A CA 1
ATOM 6670 C C . LEU A 1 853 ? 5.504 22.082 23.205 1.00 89.88 853 LEU A C 1
ATOM 6672 O O . LEU A 1 853 ? 5.946 22.451 24.292 1.00 89.88 853 LEU A O 1
ATOM 6676 N N . TYR A 1 854 ? 5.857 20.930 22.640 1.00 89.62 854 TYR A N 1
ATOM 6677 C CA . TYR A 1 854 ? 6.840 20.009 23.216 1.00 89.62 854 TYR A CA 1
ATOM 6678 C C . TYR A 1 854 ? 7.923 19.643 22.196 1.00 89.62 854 TYR A C 1
ATOM 6680 O O . TYR A 1 854 ? 7.740 19.793 20.990 1.00 89.62 854 TYR A O 1
ATOM 6688 N N . VAL A 1 855 ? 9.073 19.170 22.682 1.00 87.56 855 VAL A N 1
ATOM 6689 C CA . VAL A 1 855 ? 10.111 18.554 21.840 1.00 87.56 855 VAL A CA 1
ATOM 6690 C C . VAL A 1 855 ? 9.924 17.040 21.932 1.00 87.56 855 VAL A C 1
ATOM 6692 O O . VAL A 1 855 ? 9.867 16.539 23.054 1.00 87.56 855 VAL A O 1
ATOM 6695 N N . PRO A 1 856 ? 9.815 16.304 20.813 1.00 85.38 856 PRO A N 1
ATOM 6696 C CA . PRO A 1 856 ? 9.706 14.848 20.834 1.00 85.38 856 PRO A CA 1
ATOM 6697 C C . PRO A 1 856 ? 10.857 14.184 21.592 1.00 85.38 856 PRO A C 1
ATOM 6699 O O . PRO A 1 856 ? 11.993 14.666 21.561 1.00 85.38 856 PRO A O 1
ATOM 6702 N N . LEU A 1 857 ? 10.585 13.047 22.235 1.00 81.75 857 LEU A N 1
ATOM 6703 C CA . LEU A 1 857 ? 11.595 12.319 23.012 1.00 81.75 857 LEU A CA 1
ATOM 6704 C C . LEU A 1 857 ? 12.754 11.826 22.137 1.00 81.75 857 LEU A C 1
ATOM 6706 O O . LEU A 1 857 ? 13.910 11.923 22.547 1.00 81.75 857 LEU A O 1
ATOM 6710 N N . SER A 1 858 ? 12.465 11.442 20.892 1.00 74.62 858 SER A N 1
ATOM 6711 C CA . SER A 1 858 ? 13.472 11.085 19.886 1.00 74.62 858 SER A CA 1
ATOM 6712 C C . SER A 1 858 ? 14.469 12.220 19.609 1.00 74.62 858 SER A C 1
ATOM 6714 O O . SER A 1 858 ? 15.649 11.960 19.375 1.00 74.62 858 SER A O 1
ATOM 6716 N N . LYS A 1 859 ? 14.029 13.484 19.732 1.00 74.88 859 LYS A N 1
ATOM 6717 C CA . LYS A 1 859 ? 14.835 14.710 19.571 1.00 74.88 859 LYS A CA 1
ATOM 6718 C C . LYS A 1 859 ? 15.413 15.246 20.891 1.00 74.88 859 LYS A C 1
ATOM 6720 O O . LYS A 1 859 ? 15.883 16.381 20.937 1.00 74.88 859 LYS A O 1
ATOM 6725 N N . GLY A 1 860 ? 15.378 14.456 21.966 1.00 75.12 860 GLY A N 1
ATOM 6726 C CA . GLY A 1 860 ? 15.924 14.835 23.274 1.00 75.12 860 GLY A CA 1
ATOM 6727 C C . GLY A 1 860 ? 14.981 15.672 24.143 1.00 75.12 860 GLY A C 1
ATOM 6728 O O . GLY A 1 860 ? 15.443 16.408 25.015 1.00 75.12 860 GLY A O 1
ATOM 6729 N N . GLY A 1 861 ? 13.668 15.589 23.912 1.00 83.44 861 GLY A N 1
ATOM 6730 C CA . GLY A 1 861 ? 12.665 16.198 24.782 1.00 83.44 861 GLY A CA 1
ATOM 6731 C C . GLY A 1 861 ? 12.670 15.652 26.213 1.00 83.44 861 GLY A C 1
ATOM 6732 O O . GLY A 1 861 ? 13.117 14.539 26.480 1.00 83.44 861 GLY A O 1
ATOM 6733 N N . HIS A 1 862 ? 12.129 16.426 27.158 1.00 84.62 862 HIS A N 1
ATOM 6734 C CA . HIS A 1 862 ? 11.930 15.957 28.531 1.00 84.62 862 HIS A CA 1
ATOM 6735 C C . HIS A 1 862 ? 10.648 15.116 28.637 1.00 84.62 862 HIS A C 1
ATOM 6737 O O . HIS A 1 862 ? 9.562 15.602 28.311 1.00 84.62 862 HIS A O 1
ATOM 6743 N N . ALA A 1 863 ? 10.772 13.890 29.152 1.00 83.12 863 ALA A N 1
ATOM 6744 C CA . ALA A 1 863 ? 9.694 12.910 29.337 1.00 83.12 863 ALA A CA 1
ATOM 6745 C C . ALA A 1 863 ? 8.434 13.484 30.004 1.00 83.12 863 ALA A C 1
ATOM 6747 O O . ALA A 1 863 ? 7.360 13.509 29.403 1.00 83.12 863 ALA A O 1
ATOM 6748 N N . GLN A 1 864 ? 8.576 14.029 31.214 1.00 83.19 864 GLN A N 1
ATOM 6749 C CA . GLN A 1 864 ? 7.452 14.558 31.995 1.00 83.19 864 GLN A CA 1
ATOM 6750 C C . GLN A 1 864 ? 6.733 15.726 31.309 1.00 83.19 864 GLN A C 1
ATOM 6752 O O . GLN A 1 864 ? 5.505 15.783 31.301 1.00 83.19 864 GLN A O 1
ATOM 6757 N N . LEU A 1 865 ? 7.491 16.648 30.707 1.00 85.62 865 LEU A N 1
ATOM 6758 C CA . LEU A 1 865 ? 6.910 17.786 29.991 1.00 85.62 865 LEU A CA 1
ATOM 6759 C C . LEU A 1 865 ? 6.160 17.320 28.742 1.00 85.62 865 LEU A C 1
ATOM 6761 O O . LEU A 1 865 ? 5.053 17.786 28.494 1.00 85.62 865 LEU A O 1
ATOM 6765 N N . THR A 1 866 ? 6.736 16.375 27.996 1.00 87.38 866 THR A N 1
ATOM 6766 C CA . THR A 1 866 ? 6.132 15.814 26.780 1.00 87.38 866 THR A CA 1
ATOM 6767 C C . THR A 1 866 ? 4.780 15.177 27.082 1.00 87.38 866 THR A C 1
ATOM 6769 O O . THR A 1 866 ? 3.786 15.522 26.450 1.00 87.38 866 THR A O 1
ATOM 6772 N N . VAL A 1 867 ? 4.713 14.317 28.101 1.00 87.62 867 VAL A N 1
ATOM 6773 C CA . VAL A 1 867 ? 3.465 13.662 28.516 1.00 87.62 867 VAL A CA 1
ATOM 6774 C C . VAL A 1 867 ? 2.416 14.666 28.986 1.00 87.62 867 VAL A C 1
ATOM 6776 O O . VAL A 1 867 ? 1.257 14.581 28.576 1.00 87.62 867 VAL A O 1
ATOM 6779 N N . ALA A 1 868 ? 2.804 15.635 29.820 1.00 85.12 868 ALA A N 1
ATOM 6780 C CA . ALA A 1 868 ? 1.880 16.642 30.334 1.00 85.12 868 ALA A CA 1
ATOM 6781 C C . ALA A 1 868 ? 1.296 17.513 29.209 1.00 85.12 868 ALA A C 1
ATOM 6783 O O . ALA A 1 868 ? 0.103 17.813 29.204 1.00 85.12 868 ALA A O 1
ATOM 6784 N N . ILE A 1 869 ? 2.127 17.903 28.239 1.00 89.19 869 ILE A N 1
ATOM 6785 C CA . ILE A 1 869 ? 1.709 18.722 27.098 1.00 89.19 869 ILE A CA 1
ATOM 6786 C C . ILE A 1 869 ? 0.814 17.926 26.145 1.00 89.19 869 ILE A C 1
ATOM 6788 O O . ILE A 1 869 ? -0.249 18.424 25.785 1.00 89.19 869 ILE A O 1
ATOM 6792 N N . ARG A 1 870 ? 1.173 16.683 25.802 1.00 89.06 870 ARG A N 1
ATOM 6793 C CA . ARG A 1 870 ? 0.345 15.834 24.926 1.00 89.06 870 ARG A CA 1
ATOM 6794 C C . ARG A 1 870 ? -0.994 15.465 25.557 1.00 89.06 870 ARG A C 1
ATOM 6796 O O . ARG A 1 870 ? -2.020 15.471 24.880 1.00 89.06 870 ARG A O 1
ATOM 6803 N N . SER A 1 871 ? -1.019 15.232 26.870 1.00 87.12 871 SER A N 1
ATOM 6804 C CA . SER A 1 871 ? -2.272 15.037 27.613 1.00 87.12 871 SER A CA 1
ATOM 6805 C C . SER A 1 871 ? -3.149 16.292 27.553 1.00 87.12 871 SER A C 1
ATOM 6807 O O . SER A 1 871 ? -4.338 16.194 27.265 1.00 87.12 871 SER A O 1
ATOM 6809 N N . ARG A 1 872 ? -2.563 17.488 27.724 1.00 88.25 872 ARG A N 1
ATOM 6810 C CA . ARG A 1 872 ? -3.280 18.764 27.566 1.00 88.25 872 ARG A CA 1
ATOM 6811 C C . ARG A 1 872 ? -3.809 18.962 26.148 1.00 88.25 872 ARG A C 1
ATOM 6813 O O . ARG A 1 872 ? -4.961 19.348 25.994 1.00 88.25 872 ARG A O 1
ATOM 6820 N N . GLN A 1 873 ? -3.002 18.692 25.122 1.00 89.12 873 GLN A N 1
ATOM 6821 C CA . GLN A 1 873 ? -3.436 18.776 23.724 1.00 89.12 873 GLN A CA 1
ATOM 6822 C C . GLN A 1 873 ? -4.646 17.872 23.477 1.00 89.12 873 GLN A C 1
ATOM 6824 O O . GLN A 1 873 ? -5.628 18.312 22.886 1.00 89.12 873 GLN A O 1
ATOM 6829 N N . ARG A 1 874 ? -4.634 16.646 24.007 1.00 86.81 874 ARG A N 1
ATOM 6830 C CA . ARG A 1 874 ? -5.761 15.711 23.909 1.00 86.81 874 ARG A CA 1
ATOM 6831 C C . ARG A 1 874 ? -7.016 16.200 24.641 1.00 86.81 874 ARG A C 1
ATOM 6833 O O . ARG A 1 874 ? -8.108 16.138 24.084 1.00 86.81 874 ARG A O 1
ATOM 6840 N N . THR A 1 875 ? -6.861 16.797 25.819 1.00 86.94 875 THR A N 1
ATOM 6841 C CA . THR A 1 875 ? -7.954 17.479 26.526 1.00 86.94 875 THR A CA 1
ATOM 6842 C C . THR A 1 875 ? -8.542 18.631 25.704 1.00 86.94 875 THR A C 1
ATOM 6844 O O . THR A 1 875 ? -9.760 18.757 25.610 1.00 86.94 875 THR A O 1
ATOM 6847 N N . VAL A 1 876 ? -7.702 19.453 25.064 1.00 90.69 876 VAL A N 1
ATOM 6848 C CA . VAL A 1 876 ? -8.157 20.546 24.186 1.00 90.69 876 VAL A CA 1
ATOM 6849 C C . VAL A 1 876 ? -8.951 20.001 22.995 1.00 90.69 876 VAL A C 1
ATOM 6851 O O . VAL A 1 876 ? -9.985 20.574 22.665 1.00 90.69 876 VAL A O 1
ATOM 6854 N N . ARG A 1 877 ? -8.534 18.878 22.390 1.00 90.94 877 ARG A N 1
ATOM 6855 C CA . ARG A 1 877 ? -9.294 18.210 21.313 1.00 90.94 877 ARG A CA 1
ATOM 6856 C C . ARG A 1 877 ? -10.705 17.843 21.764 1.00 90.94 877 ARG A C 1
ATOM 6858 O O . ARG A 1 877 ? -11.662 18.209 21.096 1.00 90.94 877 ARG A O 1
ATOM 6865 N N . LEU A 1 878 ? -10.837 17.214 22.933 1.00 87.25 878 LEU A N 1
ATOM 6866 C CA . LEU A 1 878 ? -12.143 16.874 23.503 1.00 87.25 878 LEU A CA 1
ATOM 6867 C C . LEU A 1 878 ? -13.018 18.119 23.724 1.00 87.25 878 LEU A C 1
ATOM 6869 O O . LEU A 1 878 ? -14.202 18.111 23.399 1.00 87.25 878 LEU A O 1
ATOM 6873 N N . VAL A 1 879 ? -12.449 19.212 24.244 1.00 90.81 879 VAL A N 1
ATOM 6874 C CA . VAL A 1 879 ? -13.184 20.478 24.418 1.00 90.81 879 VAL A CA 1
ATOM 6875 C C . VAL A 1 879 ? -13.635 21.043 23.063 1.00 90.81 879 VAL A C 1
ATOM 6877 O O . VAL A 1 879 ? -14.792 21.438 22.929 1.00 90.81 879 VAL A O 1
ATOM 6880 N N . LEU A 1 880 ? -12.763 21.033 22.049 1.00 92.62 880 LEU A N 1
ATOM 6881 C CA . LEU A 1 880 ? -13.072 21.486 20.687 1.00 92.62 880 LEU A CA 1
ATOM 6882 C C . LEU A 1 880 ? -14.125 20.619 19.982 1.00 92.62 880 LEU A C 1
ATOM 6884 O O . LEU A 1 880 ? -14.830 21.127 19.118 1.00 92.62 880 LEU A O 1
ATOM 6888 N N . GLU A 1 881 ? -14.277 19.347 20.355 1.00 89.81 881 GLU A N 1
ATOM 6889 C CA . GLU A 1 881 ? -15.377 18.499 19.878 1.00 89.81 881 GLU A CA 1
ATOM 6890 C C . GLU A 1 881 ? -16.706 18.804 20.587 1.00 89.81 881 GLU A C 1
ATOM 6892 O O . GLU A 1 881 ? -17.772 18.728 19.972 1.00 89.81 881 GLU A O 1
ATOM 6897 N N . LEU A 1 882 ? -16.662 19.156 21.876 1.00 89.56 882 LEU A N 1
ATOM 6898 C CA . LEU A 1 882 ? -17.852 19.411 22.693 1.00 89.56 882 LEU A CA 1
ATOM 6899 C C . LEU A 1 882 ? -18.476 20.789 22.440 1.00 89.56 882 LEU A C 1
ATOM 6901 O O . LEU A 1 882 ? -19.700 20.889 22.346 1.00 89.56 882 LEU A O 1
ATOM 6905 N N . LEU A 1 883 ? -17.674 21.854 22.338 1.00 92.56 883 LEU A N 1
ATOM 6906 C CA . LEU A 1 883 ? -18.191 23.228 22.231 1.00 92.56 883 LEU A CA 1
ATOM 6907 C C . LEU A 1 883 ? -19.113 23.429 21.005 1.00 92.56 883 LEU A C 1
ATOM 6909 O O . LEU A 1 883 ? -20.249 23.880 21.198 1.00 92.56 883 LEU A O 1
ATOM 6913 N N . PRO A 1 884 ? -18.738 23.029 19.771 1.00 92.44 884 PRO A N 1
ATOM 6914 C CA . PRO A 1 884 ? -19.614 23.180 18.609 1.00 92.44 884 PRO A CA 1
ATOM 6915 C C . PRO A 1 884 ? -20.900 22.356 18.707 1.00 92.44 884 PRO A C 1
ATOM 6917 O O . PRO A 1 884 ? -21.949 22.792 18.226 1.00 92.44 884 PRO A O 1
ATOM 6920 N N . ARG A 1 885 ? -20.855 21.191 19.368 1.00 89.62 885 ARG A N 1
ATOM 6921 C CA . ARG A 1 885 ? -22.041 20.351 19.612 1.00 89.62 885 ARG A CA 1
ATOM 6922 C C . ARG A 1 885 ? -23.052 21.013 20.530 1.00 89.62 885 ARG A C 1
ATOM 6924 O O . ARG A 1 885 ? -24.249 20.855 20.327 1.00 89.62 885 ARG A O 1
ATOM 6931 N N . LEU A 1 886 ? -22.581 21.801 21.493 1.00 90.12 886 LEU A N 1
ATOM 6932 C CA . LEU A 1 886 ? -23.431 22.621 22.359 1.00 90.12 886 LEU A CA 1
ATOM 6933 C C . LEU A 1 886 ? -23.929 23.907 21.674 1.00 90.12 886 LEU A C 1
ATOM 6935 O O . LEU A 1 886 ? -24.701 24.653 22.274 1.00 90.12 886 LEU A O 1
ATOM 6939 N N . GLY A 1 887 ? -23.524 24.169 20.425 1.00 90.56 887 GLY A N 1
ATOM 6940 C CA . GLY A 1 887 ? -23.863 25.389 19.689 1.00 90.56 887 GLY A CA 1
ATOM 6941 C C . GLY A 1 887 ? -23.014 26.606 20.076 1.00 90.56 887 GLY A C 1
ATOM 6942 O O . GLY A 1 887 ? -23.447 27.732 19.839 1.00 90.56 887 GLY A O 1
ATOM 6943 N N . LEU A 1 888 ? -21.838 26.389 20.680 1.00 92.81 888 LEU A N 1
ATOM 6944 C CA . LEU A 1 888 ? -20.910 27.419 21.168 1.00 92.81 888 LEU A CA 1
ATOM 6945 C C . LEU A 1 888 ? -19.790 27.685 20.143 1.00 92.81 888 LEU A C 1
ATOM 6947 O O . LEU A 1 888 ? -18.636 27.276 20.318 1.00 92.81 888 LEU A O 1
ATOM 6951 N N . LEU A 1 889 ? -20.135 28.318 19.015 1.00 93.12 889 LEU A N 1
ATOM 6952 C CA . LEU A 1 889 ? -19.193 28.569 17.914 1.00 93.12 889 LEU A CA 1
ATOM 6953 C C . LEU A 1 889 ? -18.172 29.648 18.280 1.00 93.12 889 LEU A C 1
ATOM 6955 O O . LEU A 1 889 ? -16.983 29.497 17.991 1.00 93.12 889 LEU A O 1
ATOM 6959 N N . LYS A 1 890 ? -18.619 30.701 18.974 1.00 92.62 890 LYS A N 1
ATOM 6960 C CA . LYS A 1 890 ? -17.745 31.783 19.437 1.00 92.62 890 LYS A CA 1
ATOM 6961 C C . LYS A 1 890 ? -16.634 31.252 20.344 1.00 92.62 890 LYS A C 1
ATOM 6963 O O . LYS A 1 890 ? -15.463 31.546 20.125 1.00 92.62 890 LYS A O 1
ATOM 6968 N N . GLU A 1 891 ? -16.995 30.452 21.339 1.00 94.38 891 GLU A N 1
ATOM 6969 C CA . GLU A 1 891 ? -16.064 29.868 22.305 1.00 94.38 891 GLU A CA 1
ATOM 6970 C C . GLU A 1 891 ? -15.094 28.896 21.625 1.00 94.38 891 GLU A C 1
ATOM 6972 O O . GLU A 1 891 ? -13.916 28.849 21.972 1.00 94.38 891 GLU A O 1
ATOM 6977 N N . THR A 1 892 ? -15.554 28.164 20.604 1.00 94.44 892 THR A N 1
ATOM 6978 C CA . THR A 1 892 ? -14.675 27.309 19.790 1.00 94.44 892 THR A CA 1
ATOM 6979 C C . THR A 1 892 ? -13.611 28.145 19.071 1.00 94.44 892 THR A C 1
ATOM 6981 O O . THR A 1 892 ? -12.425 27.809 19.105 1.00 94.44 892 THR A O 1
ATOM 6984 N N . CYS A 1 893 ? -14.016 29.261 18.459 1.00 92.88 893 CYS A N 1
ATOM 6985 C CA . CYS A 1 893 ? -13.103 30.192 17.797 1.00 92.88 893 CYS A CA 1
ATOM 6986 C C . CYS A 1 893 ? -12.114 30.833 18.786 1.00 92.88 893 CYS A C 1
ATOM 6988 O O . CYS A 1 893 ? -10.914 30.897 18.507 1.00 92.88 893 CYS A O 1
ATOM 6990 N N . GLU A 1 894 ? -12.591 31.243 19.966 1.00 92.69 894 GLU A N 1
ATOM 6991 C CA . GLU A 1 894 ? -11.747 31.791 21.032 1.00 92.69 894 GLU A CA 1
ATOM 6992 C C . GLU A 1 894 ? -10.685 30.779 21.474 1.00 92.69 894 GLU A C 1
ATOM 6994 O O . GLU A 1 894 ? -9.504 31.124 21.540 1.00 92.69 894 GLU A O 1
ATOM 6999 N N . LEU A 1 895 ? -11.064 29.524 21.730 1.00 93.38 895 LEU A N 1
ATOM 7000 C CA . LEU A 1 895 ? -10.117 28.490 22.142 1.00 93.38 895 LEU A CA 1
ATOM 7001 C C . LEU A 1 895 ? -9.034 28.268 21.077 1.00 93.38 895 LEU A C 1
ATOM 7003 O O . LEU A 1 895 ? -7.847 28.254 21.406 1.00 93.38 895 LEU A O 1
ATOM 7007 N N . LEU A 1 896 ? -9.414 28.185 19.797 1.00 93.12 896 LEU A N 1
ATOM 7008 C CA . LEU A 1 896 ? -8.458 28.087 18.689 1.00 93.12 896 LEU A CA 1
ATOM 7009 C C . LEU A 1 896 ? -7.535 29.310 18.608 1.00 93.12 896 LEU A C 1
ATOM 7011 O O . LEU A 1 896 ? -6.346 29.168 18.323 1.00 93.12 896 LEU A O 1
ATOM 7015 N N . GLN A 1 897 ? -8.035 30.511 18.888 1.00 90.12 897 GLN A N 1
ATOM 7016 C CA . GLN A 1 897 ? -7.188 31.698 18.968 1.00 90.12 897 GLN A CA 1
ATOM 7017 C C . GLN A 1 897 ? -6.187 31.595 20.124 1.00 90.12 897 GLN A C 1
ATOM 7019 O O . GLN A 1 897 ? -4.990 31.813 19.921 1.00 90.12 897 GLN A O 1
ATOM 7024 N N . ARG A 1 898 ? -6.644 31.213 21.322 1.00 90.44 898 ARG A N 1
ATOM 7025 C CA . ARG A 1 898 ? -5.773 31.089 22.499 1.00 90.44 898 ARG A CA 1
ATOM 7026 C C . ARG A 1 898 ? -4.714 30.011 22.321 1.00 90.44 898 ARG A C 1
ATOM 7028 O O . ARG A 1 898 ? -3.582 30.212 22.755 1.00 90.44 898 ARG A O 1
ATOM 7035 N N . CYS A 1 899 ? -5.027 28.905 21.644 1.00 90.75 899 CYS A N 1
ATOM 7036 C CA . CYS A 1 899 ? -4.031 27.894 21.290 1.00 90.75 899 CYS A CA 1
ATOM 7037 C C . CYS A 1 899 ? -2.934 28.476 20.382 1.00 90.75 899 CYS A C 1
ATOM 7039 O O . CYS A 1 899 ? -1.751 28.319 20.687 1.00 90.75 899 CYS A O 1
ATOM 7041 N N . ALA A 1 900 ? -3.302 29.208 19.324 1.00 88.25 900 ALA A N 1
ATOM 7042 C CA . ALA A 1 900 ? -2.331 29.840 18.425 1.00 88.25 900 ALA A CA 1
ATOM 7043 C C . ALA A 1 900 ? -1.469 30.899 19.140 1.00 88.25 900 ALA A C 1
ATOM 7045 O O . ALA A 1 900 ? -0.264 31.010 18.898 1.00 88.25 900 ALA A O 1
ATOM 7046 N N . GLU A 1 901 ? -2.069 31.685 20.035 1.00 87.62 901 GLU A N 1
ATOM 7047 C CA . GLU A 1 901 ? -1.359 32.674 20.850 1.00 87.62 901 GLU A CA 1
ATOM 7048 C C . GLU A 1 901 ? -0.392 32.016 21.841 1.00 87.62 901 GLU A C 1
ATOM 7050 O O . GLU A 1 901 ? 0.749 32.471 21.969 1.00 87.62 901 GLU A O 1
ATOM 7055 N N . ALA A 1 902 ? -0.809 30.931 22.498 1.00 87.69 902 ALA A N 1
ATOM 7056 C CA . ALA A 1 902 ? 0.017 30.194 23.449 1.00 87.69 902 ALA A CA 1
ATOM 7057 C C . ALA A 1 902 ? 1.295 29.647 22.795 1.00 87.69 902 ALA A C 1
ATOM 7059 O O . ALA A 1 902 ? 2.373 29.761 23.383 1.00 87.69 902 ALA A O 1
ATOM 7060 N N . GLU A 1 903 ? 1.210 29.130 21.566 1.00 87.69 903 GLU A N 1
ATOM 7061 C CA . GLU A 1 903 ? 2.385 28.674 20.810 1.00 87.69 903 GLU A CA 1
ATOM 7062 C C . GLU A 1 903 ? 3.354 29.816 20.480 1.00 87.69 903 GLU A C 1
ATOM 7064 O O . GLU A 1 903 ? 4.567 29.677 20.648 1.00 87.69 903 GLU A O 1
ATOM 7069 N N . ARG A 1 904 ? 2.832 30.978 20.065 1.00 83.69 904 ARG A N 1
ATOM 7070 C CA . ARG A 1 904 ? 3.656 32.154 19.728 1.00 83.69 904 ARG A CA 1
ATOM 7071 C C . ARG A 1 904 ? 4.336 32.763 20.950 1.00 83.69 904 ARG A C 1
ATOM 7073 O O . ARG A 1 904 ? 5.476 33.215 20.860 1.00 83.69 904 ARG A O 1
ATOM 7080 N N . GLN A 1 905 ? 3.633 32.820 22.077 1.00 83.88 905 GLN A N 1
ATOM 7081 C CA . GLN A 1 905 ? 4.125 33.452 23.301 1.00 83.88 905 GLN A CA 1
ATOM 7082 C C . GLN A 1 905 ? 5.086 32.551 24.090 1.00 83.88 905 GLN A C 1
ATOM 7084 O O . GLN A 1 905 ? 5.867 33.060 24.897 1.00 83.88 905 GLN A O 1
ATOM 7089 N N . ARG A 1 906 ? 5.056 31.229 23.865 1.00 81.50 906 ARG A N 1
ATOM 7090 C CA . ARG A 1 906 ? 5.866 30.237 24.591 1.00 81.50 906 ARG A CA 1
ATOM 7091 C C . ARG A 1 906 ? 6.635 29.308 23.644 1.00 81.50 906 ARG A C 1
ATOM 7093 O O . ARG A 1 906 ? 6.398 28.099 23.661 1.00 81.50 906 ARG A O 1
ATOM 7100 N N . PRO A 1 907 ? 7.575 29.833 22.839 1.00 77.56 907 PRO A N 1
ATOM 7101 C CA . PRO A 1 907 ? 8.377 28.990 21.968 1.00 77.56 907 PRO A CA 1
ATOM 7102 C C . PRO A 1 907 ? 9.247 28.047 22.805 1.00 77.56 907 PRO A C 1
ATOM 7104 O O . PRO A 1 907 ? 10.012 28.475 23.673 1.00 77.56 907 PRO A O 1
ATOM 7107 N N . VAL A 1 908 ? 9.146 26.755 22.514 1.00 72.62 908 VAL A N 1
ATOM 7108 C CA . VAL A 1 908 ? 10.107 25.746 22.966 1.00 72.62 908 VAL A CA 1
ATOM 7109 C C . VAL A 1 908 ? 11.191 25.655 21.888 1.00 72.62 908 VAL A C 1
ATOM 7111 O O . VAL A 1 908 ? 10.924 25.978 20.734 1.00 72.62 908 VAL A O 1
ATOM 7114 N N . GLY A 1 909 ? 12.435 25.353 22.267 1.00 73.06 909 GLY A N 1
ATOM 7115 C CA . GLY A 1 909 ? 13.620 25.455 21.402 1.00 73.06 909 GLY A CA 1
ATOM 7116 C C . GLY A 1 909 ? 13.545 24.713 20.048 1.00 73.06 909 GLY A C 1
ATOM 7117 O O . GLY A 1 909 ? 12.524 24.131 19.685 1.00 73.06 909 GLY A O 1
ATOM 7118 N N . PRO A 1 910 ? 14.635 24.720 19.258 1.00 67.94 910 PRO A N 1
ATOM 7119 C CA . PRO A 1 910 ? 14.639 24.089 17.937 1.00 67.94 910 PRO A CA 1
ATOM 7120 C C . PRO A 1 910 ? 14.201 22.618 18.018 1.00 67.94 910 PRO A C 1
ATOM 7122 O O . PRO A 1 910 ? 14.688 21.872 18.861 1.00 67.94 910 PRO A O 1
ATOM 7125 N N . GLY A 1 911 ? 13.285 22.217 17.132 1.00 73.25 911 GLY A N 1
ATOM 7126 C CA . GLY A 1 911 ? 12.717 20.865 17.106 1.00 73.25 911 GLY A CA 1
ATOM 7127 C C . GLY A 1 911 ? 11.389 20.695 17.852 1.00 73.25 911 GLY A C 1
ATOM 7128 O O . GLY A 1 911 ? 10.896 19.570 17.906 1.00 73.25 911 GLY A O 1
ATOM 7129 N N . ALA A 1 912 ? 10.808 21.773 18.391 1.00 84.00 912 ALA A N 1
ATOM 7130 C CA . ALA A 1 912 ? 9.450 21.761 18.931 1.00 84.00 912 ALA A CA 1
ATOM 7131 C C . ALA A 1 912 ? 8.401 21.405 17.861 1.00 84.00 912 ALA A C 1
ATOM 7133 O O . ALA A 1 912 ? 8.522 21.818 16.705 1.00 84.00 912 ALA A O 1
ATOM 7134 N N . VAL A 1 913 ? 7.376 20.655 18.264 1.00 85.00 913 VAL A N 1
ATOM 7135 C CA . VAL A 1 913 ? 6.252 20.231 17.420 1.00 85.00 913 VAL A CA 1
ATOM 7136 C C . VAL A 1 913 ? 5.004 21.017 17.810 1.00 85.00 913 VAL A C 1
ATOM 7138 O O . VAL A 1 913 ? 4.689 21.145 18.994 1.00 85.00 913 VAL A O 1
ATOM 7141 N N . THR A 1 914 ? 4.323 21.556 16.800 1.00 87.19 914 THR A N 1
ATOM 7142 C CA . THR A 1 914 ? 2.974 22.121 16.910 1.00 87.19 914 THR A CA 1
ATOM 7143 C C . THR A 1 914 ? 1.965 21.056 16.491 1.00 87.19 914 THR A C 1
ATOM 7145 O O . THR A 1 914 ? 2.218 20.314 15.547 1.00 87.19 914 THR A O 1
ATOM 7148 N N . GLU A 1 915 ? 0.843 20.979 17.204 1.00 86.94 915 GLU A N 1
ATOM 7149 C CA . GLU A 1 915 ? -0.323 20.162 16.824 1.00 86.94 915 GLU A CA 1
ATOM 7150 C C . GLU A 1 915 ? -1.528 21.052 16.476 1.00 86.94 915 GLU A C 1
ATOM 7152 O O . GLU A 1 915 ? -2.678 20.603 16.463 1.00 86.94 915 GLU A O 1
ATOM 7157 N N . TYR A 1 916 ? -1.290 22.349 16.251 1.00 90.38 916 TYR A N 1
ATOM 7158 C CA . TYR A 1 916 ? -2.351 23.316 16.001 1.00 90.38 916 TYR A CA 1
ATOM 7159 C C . TYR A 1 916 ? -3.177 22.971 14.762 1.00 90.38 916 TYR A C 1
ATOM 7161 O O . TYR A 1 916 ? -4.371 23.244 14.732 1.00 90.38 916 TYR A O 1
ATOM 7169 N N . ASP A 1 917 ? -2.577 22.340 13.755 1.00 90.00 917 ASP A N 1
ATOM 7170 C CA . ASP A 1 917 ? -3.274 21.855 12.567 1.00 90.00 917 ASP A CA 1
ATOM 7171 C C . ASP A 1 917 ? -4.363 20.828 12.906 1.00 90.00 917 ASP A C 1
ATOM 7173 O O . ASP A 1 917 ? -5.479 20.933 12.392 1.00 90.00 917 ASP A O 1
ATOM 7177 N N . GLN A 1 918 ? -4.083 19.892 13.819 1.00 89.75 918 GLN A N 1
ATOM 7178 C CA . GLN A 1 918 ? -5.059 18.906 14.282 1.00 89.75 918 GLN A CA 1
ATOM 7179 C C . GLN A 1 918 ? -6.140 19.564 15.145 1.00 89.75 918 GLN A C 1
ATOM 7181 O O . GLN A 1 918 ? -7.324 19.279 14.967 1.00 89.75 918 GLN A O 1
ATOM 7186 N N . LEU A 1 919 ? -5.755 20.485 16.039 1.00 92.00 919 LEU A N 1
ATOM 7187 C CA . LEU A 1 919 ? -6.704 21.244 16.864 1.00 92.00 919 LEU A CA 1
ATOM 7188 C C . LEU A 1 919 ? -7.652 22.082 15.997 1.00 92.00 919 LEU A C 1
ATOM 7190 O O . LEU A 1 919 ? -8.870 22.006 16.153 1.00 92.00 919 LEU A O 1
ATOM 7194 N N . PHE A 1 920 ? -7.101 22.839 15.047 1.00 93.75 920 PHE A N 1
ATOM 7195 C CA . PHE A 1 920 ? -7.868 23.635 14.098 1.00 93.75 920 PHE A CA 1
ATOM 7196 C C . PHE A 1 920 ? -8.816 22.751 13.295 1.00 93.75 920 PHE A C 1
ATOM 7198 O O . PHE A 1 920 ? -9.992 23.088 13.193 1.00 93.75 920 PHE A O 1
ATOM 7205 N N . ARG A 1 921 ? -8.335 21.615 12.768 1.00 92.19 921 ARG A N 1
ATOM 7206 C CA . ARG A 1 921 ? -9.162 20.674 12.004 1.00 92.19 921 ARG A CA 1
ATOM 7207 C C . ARG A 1 921 ? -10.369 20.220 12.816 1.00 92.19 921 ARG A C 1
ATOM 7209 O O . ARG A 1 921 ? -11.486 20.374 12.344 1.00 92.19 921 ARG A O 1
ATOM 7216 N N . ILE A 1 922 ? -10.161 19.748 14.044 1.00 91.44 922 ILE A N 1
ATOM 7217 C CA . ILE A 1 922 ? -11.233 19.266 14.927 1.00 91.44 922 ILE A CA 1
ATOM 7218 C C . ILE A 1 922 ? -12.248 20.374 15.234 1.00 91.44 922 ILE A C 1
ATOM 7220 O O . ILE A 1 922 ? -13.449 20.184 15.038 1.00 91.44 922 ILE A O 1
ATOM 7224 N N . GLY A 1 923 ? -11.777 21.547 15.670 1.00 92.75 923 GLY A N 1
ATOM 7225 C CA . GLY A 1 923 ? -12.657 22.668 16.008 1.00 92.75 923 GLY A CA 1
ATOM 7226 C C . GLY A 1 923 ? -13.448 23.167 14.798 1.00 92.75 923 GLY A C 1
ATOM 7227 O O . GLY A 1 923 ? -14.669 23.298 14.864 1.00 92.75 923 GLY A O 1
ATOM 7228 N N . TYR A 1 924 ? -12.775 23.375 13.665 1.00 95.00 924 TYR A N 1
ATOM 7229 C CA . TYR A 1 924 ? -13.403 23.818 12.423 1.00 95.00 924 TYR A CA 1
ATOM 7230 C C . TYR A 1 924 ? -14.408 22.792 11.887 1.00 95.00 924 TYR A C 1
ATOM 7232 O O . TYR A 1 924 ? -15.540 23.158 11.569 1.00 95.00 924 TYR A O 1
ATOM 7240 N N . GLN A 1 925 ? -14.044 21.505 11.853 1.00 93.12 925 GLN A N 1
ATOM 7241 C CA . GLN A 1 925 ? -14.960 20.434 11.462 1.00 93.12 925 GLN A CA 1
ATOM 7242 C C . GLN A 1 925 ? -16.213 20.419 12.352 1.00 93.12 925 GLN A C 1
ATOM 7244 O O . GLN A 1 925 ? -17.331 20.311 11.846 1.00 93.12 925 GLN A O 1
ATOM 7249 N N . GLY A 1 926 ? -16.051 20.574 13.670 1.00 91.19 926 GLY A N 1
ATOM 7250 C CA . GLY A 1 926 ? -17.170 20.669 14.606 1.00 91.19 926 GLY A CA 1
ATOM 7251 C C . GLY A 1 926 ? -18.089 21.862 14.318 1.00 91.19 926 GLY A C 1
ATOM 7252 O O . GLY A 1 926 ? -19.312 21.708 14.314 1.00 91.19 926 GLY A O 1
ATOM 7253 N N . MET A 1 927 ? -17.526 23.038 14.018 1.00 93.94 927 MET A N 1
ATOM 7254 C CA . MET A 1 927 ? -18.302 24.233 13.655 1.00 93.94 927 MET A CA 1
ATOM 7255 C C . MET A 1 927 ? -19.086 24.034 12.350 1.00 93.94 927 MET A C 1
ATOM 7257 O O . MET A 1 927 ? -20.271 24.364 12.292 1.00 93.94 927 MET A O 1
ATOM 7261 N N . VAL A 1 928 ? -18.462 23.438 11.327 1.00 94.38 928 VAL A N 1
ATOM 7262 C CA . VAL A 1 928 ? -19.124 23.128 10.049 1.00 94.38 928 VAL A CA 1
ATOM 7263 C C . VAL A 1 928 ? -20.247 22.104 10.245 1.00 94.38 928 VAL A C 1
ATOM 7265 O O . VAL A 1 928 ? -21.344 22.314 9.733 1.00 94.38 928 VAL A O 1
ATOM 7268 N N . ARG A 1 929 ? -20.042 21.039 11.035 1.00 91.81 929 ARG A N 1
ATOM 7269 C CA . ARG A 1 929 ? -21.111 20.070 11.355 1.00 91.81 929 ARG A CA 1
ATOM 7270 C C . ARG A 1 929 ? -22.290 20.725 12.069 1.00 91.81 929 ARG A C 1
ATOM 7272 O O . ARG A 1 929 ? -23.436 20.470 11.711 1.00 91.81 929 ARG A O 1
ATOM 7279 N N . CYS A 1 930 ? -22.022 21.613 13.027 1.00 91.81 930 CYS A N 1
ATOM 7280 C CA . CYS A 1 930 ? -23.060 22.384 13.713 1.00 91.81 930 CYS A CA 1
ATOM 7281 C C . CYS A 1 930 ? -23.872 23.250 12.735 1.00 91.81 930 CYS A C 1
ATOM 7283 O O . CYS A 1 930 ? -25.103 23.282 12.803 1.00 91.81 930 CYS A O 1
ATOM 7285 N N . LEU A 1 931 ? -23.202 23.895 11.780 1.00 91.94 931 LEU A N 1
ATOM 7286 C CA . LEU A 1 931 ? -23.823 24.712 10.738 1.00 91.94 931 LEU A CA 1
ATOM 7287 C C . LEU A 1 931 ? -24.688 23.874 9.778 1.00 91.94 931 LEU A C 1
ATOM 7289 O O . LEU A 1 931 ? -25.856 24.202 9.549 1.00 91.94 931 LEU A O 1
ATOM 7293 N N . VAL A 1 932 ? -24.156 22.751 9.283 1.00 91.00 932 VAL A N 1
ATOM 7294 C CA . VAL A 1 932 ? -24.879 21.814 8.407 1.00 91.00 932 VAL A CA 1
ATOM 7295 C C . VAL A 1 932 ? -26.109 21.241 9.119 1.00 91.00 932 VAL A C 1
ATOM 7297 O O . VAL A 1 932 ? -27.205 21.278 8.553 1.00 91.00 932 VAL A O 1
ATOM 7300 N N . ALA A 1 933 ? -25.971 20.804 10.375 1.00 88.56 933 ALA A N 1
ATOM 7301 C CA . ALA A 1 933 ? -27.085 20.315 11.188 1.00 88.56 933 ALA A CA 1
ATOM 7302 C C . ALA A 1 933 ? -28.139 21.406 11.450 1.00 88.56 933 ALA A C 1
ATOM 7304 O O . ALA A 1 933 ? -29.340 21.156 11.332 1.00 88.56 933 ALA A O 1
ATOM 7305 N N . SER A 1 934 ? -27.709 22.639 11.735 1.00 88.94 934 SER A N 1
ATOM 7306 C CA . SER A 1 934 ? -28.606 23.781 11.963 1.00 88.94 934 SER A CA 1
ATOM 7307 C C . SER A 1 934 ? -29.423 24.140 10.720 1.00 88.94 934 SER A C 1
ATOM 7309 O O . SER A 1 934 ? -30.609 24.447 10.842 1.00 88.94 934 SER A O 1
ATOM 7311 N N . SER A 1 935 ? -28.838 24.026 9.520 1.00 87.69 935 SER A N 1
ATOM 7312 C CA . SER A 1 935 ? -29.530 24.329 8.257 1.00 87.69 935 SER A CA 1
ATOM 7313 C C . SER A 1 935 ? -30.791 23.493 8.029 1.00 87.69 935 SER A C 1
ATOM 7315 O O . SER A 1 935 ? -31.765 23.973 7.447 1.00 87.69 935 SER A O 1
ATOM 7317 N N . ALA A 1 936 ? -30.817 22.256 8.540 1.00 79.56 936 ALA A N 1
ATOM 7318 C CA . ALA A 1 936 ? -31.977 21.377 8.436 1.00 79.56 936 ALA A CA 1
ATOM 7319 C C . ALA A 1 936 ? -33.198 21.922 9.202 1.00 79.56 936 ALA A C 1
ATOM 7321 O O . ALA A 1 936 ? -34.339 21.639 8.830 1.00 79.56 936 ALA A O 1
ATOM 7322 N N . ALA A 1 937 ? -32.968 22.735 10.238 1.00 79.62 937 ALA A N 1
ATOM 7323 C CA . ALA A 1 937 ? -34.004 23.334 11.072 1.00 79.62 937 ALA A CA 1
ATOM 7324 C C . ALA A 1 937 ? -34.531 24.685 10.540 1.00 79.62 937 ALA A C 1
ATOM 7326 O O . ALA A 1 937 ? -35.478 25.234 11.107 1.00 79.62 937 ALA A O 1
ATOM 7327 N N . TRP A 1 938 ? -33.958 25.249 9.467 1.00 83.62 938 TRP A N 1
ATOM 7328 C CA . TRP A 1 938 ? -34.362 26.561 8.946 1.00 83.62 938 TRP A CA 1
ATOM 7329 C C . TRP A 1 938 ? -35.628 26.486 8.067 1.00 83.62 938 TRP A C 1
ATOM 7331 O O . TRP A 1 938 ? -35.753 25.674 7.140 1.00 83.62 938 TRP A O 1
ATOM 7341 N N . GLU A 1 939 ? -36.607 27.361 8.327 1.00 66.62 939 GLU A N 1
ATOM 7342 C CA . GLU A 1 939 ? -37.819 27.453 7.500 1.00 66.62 939 GLU A CA 1
ATOM 7343 C C . GLU A 1 939 ? -37.482 27.982 6.091 1.00 66.62 939 GLU A C 1
ATOM 7345 O O . GLU A 1 939 ? -36.769 28.984 5.968 1.00 66.62 939 GLU A O 1
ATOM 7350 N N . PRO A 1 940 ? -38.003 27.363 5.011 1.00 60.22 940 PRO A N 1
ATOM 7351 C CA . PRO A 1 940 ? -37.741 27.841 3.660 1.00 60.22 940 PRO A CA 1
ATOM 7352 C C . PRO A 1 940 ? -38.406 29.216 3.462 1.00 60.22 940 PRO A C 1
ATOM 7354 O O . PRO A 1 940 ? -39.531 29.417 3.938 1.00 60.22 940 PRO A O 1
ATOM 7357 N N . PRO A 1 941 ? -37.762 30.172 2.769 1.00 55.50 941 PRO A N 1
ATOM 7358 C CA . PRO A 1 941 ? -38.335 31.498 2.559 1.00 55.50 941 PRO A CA 1
ATOM 7359 C C . PRO A 1 941 ? -39.722 31.413 1.894 1.00 55.50 941 PRO A C 1
ATOM 7361 O O . PRO A 1 941 ? -39.972 30.644 0.962 1.00 55.50 941 PRO A O 1
ATOM 7364 N N . ALA A 1 942 ? -40.684 32.175 2.422 1.00 52.34 942 ALA A N 1
ATOM 7365 C CA . ALA A 1 942 ? -42.088 32.037 2.055 1.00 52.34 942 ALA A CA 1
ATOM 7366 C C . ALA A 1 942 ? -42.367 32.438 0.588 1.00 52.34 942 ALA A C 1
ATOM 7368 O O . ALA A 1 942 ? -42.260 33.609 0.228 1.00 52.34 942 ALA A O 1
ATOM 7369 N N . LYS A 1 943 ? -42.901 31.462 -0.172 1.00 49.31 943 LYS A N 1
ATOM 7370 C CA . LYS A 1 943 ? -43.440 31.472 -1.558 1.00 49.31 943 LYS A CA 1
ATOM 7371 C C . LYS A 1 943 ? -42.437 31.081 -2.659 1.00 49.31 943 LYS A C 1
ATOM 7373 O O . LYS A 1 943 ? -41.699 31.913 -3.161 1.00 49.31 943 LYS A O 1
ATOM 7378 N N . LYS A 1 944 ? -42.601 29.834 -3.137 1.00 50.84 944 LYS A N 1
ATOM 7379 C CA . LYS A 1 944 ? -41.861 29.165 -4.230 1.00 50.84 944 LYS A CA 1
ATOM 7380 C C . LYS A 1 944 ? -40.363 28.965 -3.953 1.00 50.84 944 LYS A C 1
ATOM 7382 O O . LYS A 1 944 ? -39.560 29.247 -4.830 1.00 50.84 944 LYS A O 1
ATOM 7387 N N . ALA A 1 945 ? -40.018 28.459 -2.772 1.00 50.25 945 ALA A N 1
ATOM 7388 C CA . ALA A 1 945 ? -38.640 28.077 -2.496 1.00 50.25 945 ALA A CA 1
ATOM 7389 C C . ALA A 1 945 ? -38.273 26.836 -3.324 1.00 50.25 945 ALA A C 1
ATOM 7391 O O . ALA A 1 945 ? -38.925 25.793 -3.198 1.00 50.25 945 ALA A O 1
ATOM 7392 N N . ASN A 1 946 ? -37.284 26.975 -4.199 1.00 60.25 946 ASN A N 1
ATOM 7393 C CA . ASN A 1 946 ? -36.608 25.834 -4.803 1.00 60.25 946 ASN A CA 1
ATOM 7394 C C . ASN A 1 946 ? -35.812 25.143 -3.670 1.00 60.25 946 ASN A C 1
ATOM 7396 O O . ASN A 1 946 ? -35.346 25.845 -2.772 1.00 60.25 946 ASN A O 1
ATOM 7400 N N . PRO A 1 947 ? -35.659 23.805 -3.630 1.00 59.97 947 PRO A N 1
ATOM 7401 C CA . PRO A 1 947 ? -34.805 23.148 -2.632 1.00 59.97 947 PRO A CA 1
ATOM 7402 C C . PRO A 1 947 ? -33.389 23.744 -2.597 1.00 59.97 947 PRO A C 1
ATOM 7404 O O . PRO A 1 947 ? -32.803 23.855 -1.523 1.00 59.97 947 PRO A O 1
ATOM 7407 N N . ASP A 1 948 ? -32.919 24.211 -3.756 1.00 65.56 948 ASP A N 1
ATOM 7408 C CA . ASP A 1 948 ? -31.636 24.885 -3.959 1.00 65.56 948 ASP A CA 1
ATOM 7409 C C . ASP A 1 948 ? -31.482 26.164 -3.112 1.00 65.56 948 ASP A C 1
ATOM 7411 O O . ASP A 1 948 ? -30.386 26.429 -2.637 1.00 65.56 948 ASP A O 1
ATOM 7415 N N . ASP A 1 949 ? -32.563 26.899 -2.805 1.00 70.19 949 ASP A N 1
ATOM 7416 C CA . ASP A 1 949 ? -32.486 28.165 -2.048 1.00 70.19 949 ASP A CA 1
ATOM 7417 C C . ASP A 1 949 ? -31.974 27.954 -0.605 1.00 70.19 949 ASP A C 1
ATOM 7419 O O . ASP A 1 949 ? -31.370 28.843 -0.009 1.00 70.19 949 ASP A O 1
ATOM 7423 N N . ARG A 1 950 ? -32.223 26.772 -0.017 1.00 73.94 950 ARG A N 1
ATOM 7424 C CA . ARG A 1 950 ? -31.716 26.411 1.321 1.00 73.94 950 ARG A CA 1
ATOM 7425 C C . ARG A 1 950 ? -30.242 26.023 1.297 1.00 73.94 950 ARG A C 1
ATOM 7427 O O . ARG A 1 950 ? -29.531 26.289 2.261 1.00 73.94 950 ARG A O 1
ATOM 7434 N N . GLU A 1 951 ? -29.811 25.356 0.231 1.00 80.81 951 GLU A N 1
ATOM 7435 C CA . GLU A 1 951 ? -28.409 24.977 0.052 1.00 80.81 951 GLU A CA 1
ATOM 7436 C C . GLU A 1 951 ? -27.564 26.213 -0.287 1.00 80.81 951 GLU A C 1
ATOM 7438 O O . GLU A 1 951 ? -26.466 26.354 0.239 1.00 80.81 951 GLU A O 1
ATOM 7443 N N . GLU A 1 952 ? -28.100 27.158 -1.067 1.00 81.50 952 GLU A N 1
ATOM 7444 C CA . GLU A 1 952 ? -27.482 28.470 -1.304 1.00 81.50 952 GLU A CA 1
ATOM 7445 C C . GLU A 1 952 ? -27.284 29.248 0.007 1.00 81.50 952 GLU A C 1
ATOM 7447 O O . GLU A 1 952 ? -26.178 29.709 0.282 1.00 81.50 952 GLU A O 1
ATOM 7452 N N . GLU A 1 953 ? -28.309 29.316 0.865 1.00 84.69 953 GLU A N 1
ATOM 7453 C CA . GLU A 1 953 ? -28.214 29.967 2.181 1.00 84.69 953 GLU A CA 1
ATOM 7454 C C . GLU A 1 953 ? -27.176 29.282 3.095 1.00 84.69 953 GLU A C 1
ATOM 7456 O O . GLU A 1 953 ? -26.383 29.954 3.757 1.00 84.69 953 GLU A O 1
ATOM 7461 N N . LEU A 1 954 ? -27.126 27.943 3.111 1.00 87.69 954 LEU A N 1
ATOM 7462 C CA . LEU A 1 954 ? -26.090 27.187 3.827 1.00 87.69 954 LEU A CA 1
ATOM 7463 C C . LEU A 1 954 ? -24.682 27.552 3.329 1.00 87.69 954 LEU A C 1
ATOM 7465 O O . LEU A 1 954 ? -23.779 27.744 4.143 1.00 87.69 954 LEU A O 1
ATOM 7469 N N . ILE A 1 955 ? -24.495 27.658 2.011 1.00 89.00 955 ILE A N 1
ATOM 7470 C CA . ILE A 1 955 ? -23.208 28.012 1.405 1.00 89.00 955 ILE A CA 1
ATOM 7471 C C . ILE A 1 955 ? -22.791 29.432 1.790 1.00 89.00 955 ILE A C 1
ATOM 7473 O O . ILE A 1 955 ? -21.618 29.630 2.088 1.00 89.00 955 ILE A O 1
ATOM 7477 N N . GLU A 1 956 ? -23.705 30.405 1.823 1.00 88.94 956 GLU A N 1
ATOM 7478 C CA . GLU A 1 956 ? -23.385 31.782 2.234 1.00 88.94 956 GLU A CA 1
ATOM 7479 C C . GLU A 1 956 ? -22.823 31.827 3.665 1.00 88.94 956 GLU A C 1
ATOM 7481 O O . GLU A 1 956 ? -21.745 32.381 3.899 1.00 88.94 956 GLU A O 1
ATOM 7486 N N . TYR A 1 957 ? -23.498 31.174 4.617 1.00 90.44 957 TYR A N 1
ATOM 7487 C CA . TYR A 1 957 ? -23.019 31.102 5.999 1.00 90.44 957 TYR A CA 1
ATOM 7488 C C . TYR A 1 957 ? -21.722 30.293 6.137 1.00 90.44 957 TYR A C 1
ATOM 7490 O O . TYR A 1 957 ? -20.841 30.659 6.918 1.00 90.44 957 TYR A O 1
ATOM 7498 N N . LEU A 1 958 ? -21.577 29.211 5.368 1.00 91.81 958 LEU A N 1
ATOM 7499 C CA . LEU A 1 958 ? -20.360 28.405 5.349 1.00 91.81 958 LEU A CA 1
ATOM 7500 C C . LEU A 1 958 ? -19.173 29.186 4.770 1.00 91.81 958 LEU A C 1
ATOM 7502 O O . LEU A 1 958 ? -18.073 29.091 5.310 1.00 91.81 958 LEU A O 1
ATOM 7506 N N . GLN A 1 959 ? -19.379 29.981 3.715 1.00 91.06 959 GLN A N 1
ATOM 7507 C CA . GLN A 1 959 ? -18.359 30.868 3.147 1.00 91.06 959 GLN A CA 1
ATOM 7508 C C . GLN A 1 959 ? -17.900 31.887 4.184 1.00 91.06 959 GLN A C 1
ATOM 7510 O O . GLN A 1 959 ? -16.698 32.005 4.406 1.00 91.06 959 GLN A O 1
ATOM 7515 N N . HIS A 1 960 ? -18.838 32.547 4.865 1.00 91.44 960 HIS A N 1
ATOM 7516 C CA . HIS A 1 960 ? -18.515 33.522 5.902 1.00 91.44 960 HIS A CA 1
ATOM 7517 C C . HIS A 1 960 ? -17.696 32.897 7.043 1.00 91.44 960 HIS A C 1
ATOM 7519 O O . HIS A 1 960 ? -16.606 33.373 7.357 1.00 91.44 960 HIS A O 1
ATOM 7525 N N . LEU A 1 961 ? -18.150 31.759 7.587 1.00 92.38 961 LEU A N 1
ATOM 7526 C CA . LEU A 1 961 ? -17.413 31.014 8.611 1.00 92.38 961 LEU A CA 1
ATOM 7527 C C . LEU A 1 961 ? -16.010 30.606 8.127 1.00 92.38 961 LEU A C 1
ATOM 7529 O O . LEU A 1 961 ? -15.025 30.757 8.852 1.00 92.38 961 LEU A O 1
ATOM 7533 N N . THR A 1 962 ? -15.909 30.086 6.902 1.00 92.69 962 THR A N 1
ATOM 7534 C CA . THR A 1 962 ? -14.636 29.634 6.325 1.00 92.69 962 THR A CA 1
ATOM 7535 C C . THR A 1 962 ? -13.667 30.794 6.154 1.00 92.69 962 THR A C 1
ATOM 7537 O O . THR A 1 962 ? -12.494 30.644 6.478 1.00 92.69 962 THR A O 1
ATOM 7540 N N . GLU A 1 963 ? -14.129 31.949 5.675 1.00 91.25 963 GLU A N 1
ATOM 7541 C CA . GLU A 1 963 ? -13.291 33.129 5.455 1.00 91.25 963 GLU A CA 1
ATOM 7542 C C . GLU A 1 963 ? -12.685 33.640 6.770 1.00 91.25 963 GLU A C 1
ATOM 7544 O O . GLU A 1 963 ? -11.467 33.833 6.833 1.00 91.25 963 GLU A O 1
ATOM 7549 N N . MET A 1 964 ? -13.480 33.733 7.841 1.00 89.69 964 MET A N 1
ATOM 7550 C CA . MET A 1 964 ? -12.993 34.108 9.178 1.00 89.69 964 MET A CA 1
ATOM 7551 C C . MET A 1 964 ? -11.942 33.123 9.705 1.00 89.69 964 MET A C 1
ATOM 7553 O O . MET A 1 964 ? -10.852 33.497 10.149 1.00 89.69 964 MET A O 1
ATOM 7557 N N . MET A 1 965 ? -12.233 31.824 9.615 1.00 92.75 965 MET A N 1
ATOM 7558 C CA . MET A 1 965 ? -11.320 30.789 10.099 1.00 92.75 965 MET A CA 1
ATOM 7559 C C . MET A 1 965 ? -10.054 30.689 9.236 1.00 92.75 965 MET A C 1
ATOM 7561 O O . MET A 1 965 ? -8.975 30.388 9.750 1.00 92.75 965 MET A O 1
ATOM 7565 N N . MET A 1 966 ? -10.145 31.008 7.942 1.00 91.19 966 MET A N 1
ATOM 7566 C CA . MET A 1 966 ? -9.013 31.017 7.020 1.00 91.19 966 MET A CA 1
ATOM 7567 C C . MET A 1 966 ? -8.012 32.127 7.351 1.00 91.19 966 MET A C 1
ATOM 7569 O O . MET A 1 966 ? -6.810 31.885 7.250 1.00 91.19 966 MET A O 1
ATOM 7573 N N . VAL A 1 967 ? -8.454 33.309 7.799 1.00 90.50 967 VAL A N 1
ATOM 7574 C CA . VAL A 1 967 ? -7.540 34.374 8.263 1.00 90.50 967 VAL A CA 1
ATOM 7575 C C . VAL A 1 967 ? -6.644 33.851 9.389 1.00 90.50 967 VAL A C 1
ATOM 7577 O O . VAL A 1 967 ? -5.415 33.937 9.310 1.00 90.50 967 VAL A O 1
ATOM 7580 N N . ARG A 1 968 ? -7.251 33.210 10.391 1.00 88.00 968 ARG A N 1
ATOM 7581 C CA . ARG A 1 968 ? -6.556 32.640 11.558 1.00 88.00 968 ARG A CA 1
ATOM 7582 C C . ARG A 1 968 ? -5.630 31.493 11.165 1.00 88.00 968 ARG A C 1
ATOM 7584 O O . ARG A 1 968 ? -4.476 31.446 11.600 1.00 88.00 968 ARG A O 1
ATOM 7591 N N . TRP A 1 969 ? -6.108 30.612 10.287 1.00 92.31 969 TRP A N 1
ATOM 7592 C CA . TRP A 1 969 ? -5.317 29.522 9.723 1.00 92.31 969 TRP A CA 1
ATOM 7593 C C . TRP A 1 969 ? -4.068 30.029 9.002 1.00 92.31 969 TRP A C 1
ATOM 7595 O O . TRP A 1 969 ? -2.964 29.561 9.275 1.00 92.31 969 TRP A O 1
ATOM 7605 N N . LEU A 1 970 ? -4.217 31.010 8.109 1.00 91.31 970 LEU A N 1
ATOM 7606 C CA . LEU A 1 970 ? -3.111 31.565 7.330 1.00 91.31 970 LEU A CA 1
ATOM 7607 C C . LEU A 1 970 ? -2.086 32.268 8.221 1.00 91.31 970 LEU A C 1
ATOM 7609 O O . LEU A 1 970 ? -0.879 32.147 7.995 1.00 91.31 970 LEU A O 1
ATOM 7613 N N . ASP A 1 971 ? -2.547 32.976 9.246 1.00 87.06 971 ASP A N 1
ATOM 7614 C CA . ASP A 1 971 ? -1.676 33.642 10.206 1.00 87.06 971 ASP A CA 1
ATOM 7615 C C . ASP A 1 971 ? -0.842 32.655 11.026 1.00 87.06 971 ASP A C 1
ATOM 7617 O O . ASP A 1 971 ? 0.328 32.925 11.314 1.00 87.06 971 ASP A O 1
ATOM 7621 N N . HIS A 1 972 ? -1.404 31.507 11.401 1.00 86.06 972 HIS A N 1
ATOM 7622 C CA . HIS A 1 972 ? -0.634 30.436 12.026 1.00 86.06 972 HIS A CA 1
ATOM 7623 C C . HIS A 1 972 ? 0.288 29.735 11.010 1.00 86.06 972 HIS A C 1
ATOM 7625 O O . HIS A 1 972 ? 1.493 29.631 11.240 1.00 86.06 972 HIS A O 1
ATOM 7631 N N . SER A 1 973 ? -0.242 29.343 9.848 1.00 87.62 973 SER A N 1
ATOM 7632 C CA . SER A 1 973 ? 0.470 28.590 8.806 1.00 87.62 973 SER A CA 1
ATOM 7633 C C . SER A 1 973 ? 1.761 29.268 8.334 1.00 87.62 973 SER A C 1
ATOM 7635 O O . SER A 1 973 ? 2.771 28.598 8.112 1.00 87.62 973 SER A O 1
ATOM 7637 N N . ARG A 1 974 ? 1.781 30.607 8.247 1.00 85.38 974 ARG A N 1
ATOM 7638 C CA . ARG A 1 974 ? 2.987 31.391 7.907 1.00 85.38 974 ARG A CA 1
ATOM 7639 C C . ARG A 1 974 ? 4.140 31.218 8.902 1.00 85.38 974 ARG A C 1
ATOM 7641 O O . ARG A 1 974 ? 5.291 31.442 8.531 1.00 85.38 974 ARG A O 1
ATOM 7648 N N . GLY A 1 975 ? 3.841 30.877 10.155 1.00 81.44 975 GLY A N 1
ATOM 7649 C CA . GLY A 1 975 ? 4.831 30.634 11.204 1.00 81.44 975 GLY A CA 1
ATOM 7650 C C . GLY A 1 975 ? 5.435 29.228 11.176 1.00 81.44 975 GLY A C 1
ATOM 7651 O O . GLY A 1 975 ? 6.465 29.008 11.813 1.00 81.44 975 GLY A O 1
ATOM 7652 N N . VAL A 1 976 ? 4.833 28.296 10.430 1.00 83.25 976 VAL A N 1
ATOM 7653 C CA . VAL A 1 976 ? 5.210 26.878 10.395 1.00 83.25 976 VAL A CA 1
ATOM 7654 C C . VAL A 1 976 ? 5.901 26.544 9.078 1.00 83.25 976 VAL A C 1
ATOM 7656 O O . VAL A 1 976 ? 5.472 26.964 8.002 1.00 83.25 976 VAL A O 1
ATOM 7659 N N . ARG A 1 977 ? 6.978 25.760 9.149 1.00 85.19 977 ARG A N 1
ATOM 7660 C CA . ARG A 1 977 ? 7.668 25.215 7.974 1.00 85.19 977 ARG A CA 1
ATOM 7661 C C . ARG A 1 977 ? 7.123 23.823 7.666 1.00 85.19 977 ARG A C 1
ATOM 7663 O O . ARG A 1 977 ? 7.160 22.978 8.551 1.00 85.19 977 ARG A O 1
ATOM 7670 N N . LEU A 1 978 ? 6.679 23.602 6.429 1.00 85.94 978 LEU A N 1
ATOM 7671 C CA . LEU A 1 978 ? 6.163 22.299 5.981 1.00 85.94 978 LEU A CA 1
ATOM 7672 C C . LEU A 1 978 ? 7.261 21.383 5.438 1.00 85.94 978 LEU A C 1
ATOM 7674 O O . LEU A 1 978 ? 7.203 20.181 5.641 1.00 85.94 978 LEU A O 1
ATOM 7678 N N . SER A 1 979 ? 8.269 21.954 4.774 1.00 90.62 979 SER A N 1
ATOM 7679 C CA . SER A 1 979 ? 9.393 21.199 4.213 1.00 90.62 979 SER A CA 1
ATOM 7680 C C . SER A 1 979 ? 10.715 21.919 4.437 1.00 90.62 979 SER A C 1
ATOM 7682 O O . SER A 1 979 ? 10.790 23.158 4.417 1.00 90.62 979 SER A O 1
ATOM 7684 N N . VAL A 1 980 ? 11.798 21.155 4.585 1.00 91.06 980 VAL A N 1
ATOM 7685 C CA . VAL A 1 980 ? 13.161 21.690 4.640 1.00 91.06 980 VAL A CA 1
ATOM 7686 C C . VAL A 1 980 ? 13.510 22.544 3.413 1.00 91.06 980 VAL A C 1
ATOM 7688 O O . VAL A 1 980 ? 14.245 23.533 3.545 1.00 91.06 980 VAL A O 1
ATOM 7691 N N . LEU A 1 981 ? 12.946 22.241 2.235 1.00 93.62 981 LEU A N 1
ATOM 7692 C CA . LEU A 1 981 ? 13.228 22.957 0.986 1.00 93.62 981 LEU A CA 1
ATOM 7693 C C . LEU A 1 981 ? 12.729 24.409 0.996 1.00 93.62 981 LEU A C 1
ATOM 7695 O O . LEU A 1 981 ? 13.254 25.247 0.258 1.00 93.62 981 LEU A O 1
ATOM 7699 N N . GLU A 1 982 ? 11.822 24.776 1.905 1.00 90.81 982 GLU A N 1
ATOM 7700 C CA . GLU A 1 982 ? 11.419 26.175 2.092 1.00 90.81 982 GLU A CA 1
ATOM 7701 C C . GLU A 1 982 ? 12.580 27.061 2.577 1.00 90.81 982 GLU A C 1
ATOM 7703 O O . GLU A 1 982 ? 12.598 28.266 2.314 1.00 90.81 982 GLU A O 1
ATOM 7708 N N . ARG A 1 983 ? 13.619 26.480 3.206 1.00 87.44 983 ARG A N 1
ATOM 7709 C CA . ARG A 1 983 ? 14.864 27.200 3.554 1.00 87.44 983 ARG A CA 1
ATOM 7710 C C . ARG A 1 983 ? 15.534 27.778 2.310 1.00 87.44 983 ARG A C 1
ATOM 7712 O O . ARG A 1 983 ? 16.075 28.880 2.353 1.00 87.44 983 ARG A O 1
ATOM 7719 N N . VAL A 1 984 ? 15.468 27.052 1.197 1.00 89.56 984 VAL A N 1
ATOM 7720 C CA . VAL A 1 984 ? 16.111 27.399 -0.076 1.00 89.56 984 VAL A CA 1
ATOM 7721 C C . VAL A 1 984 ? 15.126 27.975 -1.093 1.00 89.56 984 VAL A C 1
ATOM 7723 O O . VAL A 1 984 ? 15.442 28.071 -2.278 1.00 89.56 984 VAL A O 1
ATOM 7726 N N . ALA A 1 985 ? 13.965 28.463 -0.637 1.00 82.88 985 ALA A N 1
ATOM 7727 C CA . ALA A 1 985 ? 13.068 29.269 -1.466 1.00 82.88 985 ALA A CA 1
ATOM 7728 C C . ALA A 1 985 ? 13.792 30.504 -2.040 1.00 82.88 985 ALA A C 1
ATOM 7730 O O . ALA A 1 985 ? 13.559 30.905 -3.179 1.00 82.88 985 ALA A O 1
ATOM 7731 N N . ASN A 1 986 ? 14.743 31.073 -1.287 1.00 88.19 986 ASN A N 1
ATOM 7732 C CA . ASN A 1 986 ? 15.587 32.166 -1.759 1.00 88.19 986 ASN A CA 1
ATOM 7733 C C . ASN A 1 986 ? 16.651 31.685 -2.762 1.00 88.19 986 ASN A C 1
ATOM 7735 O O . ASN A 1 986 ? 17.535 30.891 -2.430 1.00 88.19 986 ASN A O 1
ATOM 7739 N N . GLU A 1 987 ? 16.660 32.314 -3.936 1.00 89.62 987 GLU A N 1
ATOM 7740 C CA . GLU A 1 987 ? 17.585 32.062 -5.044 1.00 89.62 987 GLU A CA 1
ATOM 7741 C C . GLU A 1 987 ? 19.079 32.079 -4.657 1.00 89.62 987 GLU A C 1
ATOM 7743 O O . GLU A 1 987 ? 19.892 31.343 -5.215 1.00 89.62 987 GLU A O 1
ATOM 7748 N N . LYS A 1 988 ? 19.482 32.892 -3.671 1.00 91.25 988 LYS A N 1
ATOM 7749 C CA . LYS A 1 988 ? 20.877 32.933 -3.198 1.00 91.25 988 LYS A CA 1
ATOM 7750 C C . LYS A 1 988 ? 21.269 31.669 -2.434 1.00 91.25 988 LYS A C 1
ATOM 7752 O O . LYS A 1 988 ? 22.413 31.235 -2.545 1.00 91.25 988 LYS A O 1
ATOM 7757 N N . GLN A 1 989 ? 20.367 31.129 -1.616 1.00 89.69 989 GLN A N 1
ATOM 7758 C CA . GLN A 1 989 ? 20.627 29.901 -0.864 1.00 89.69 989 GLN A CA 1
ATOM 7759 C C . GLN A 1 989 ? 20.538 28.688 -1.789 1.00 89.69 989 GLN A C 1
ATOM 7761 O O . GLN A 1 989 ? 21.428 27.844 -1.751 1.00 89.69 989 GLN A O 1
ATOM 7766 N N . TRP A 1 990 ? 19.563 28.684 -2.702 1.00 94.50 990 TRP A N 1
ATOM 7767 C CA . TRP A 1 990 ? 19.445 27.678 -3.754 1.00 94.50 990 TRP A CA 1
ATOM 7768 C C . TRP A 1 990 ? 20.736 27.525 -4.568 1.00 94.50 990 TRP A C 1
ATOM 7770 O O . TRP A 1 990 ? 21.292 26.434 -4.669 1.00 94.50 990 TRP A O 1
ATOM 7780 N N . LYS A 1 991 ? 21.309 28.638 -5.048 1.00 94.31 991 LYS A N 1
ATOM 7781 C CA . LYS A 1 991 ? 22.579 28.616 -5.794 1.00 94.31 991 LYS A CA 1
ATOM 7782 C C . LYS A 1 991 ? 23.743 27.998 -5.017 1.00 94.31 991 LYS A C 1
ATOM 7784 O O . LYS A 1 991 ? 24.624 27.418 -5.646 1.00 94.31 991 LYS A O 1
ATOM 7789 N N . LYS A 1 992 ? 23.767 28.107 -3.683 1.00 92.62 992 LYS A N 1
ATOM 7790 C CA . LYS A 1 992 ? 24.800 27.461 -2.857 1.00 92.62 992 LYS A CA 1
ATOM 7791 C C . LYS A 1 992 ? 24.637 25.943 -2.841 1.00 92.62 992 LYS A C 1
ATOM 7793 O O . LYS A 1 992 ? 25.629 25.253 -3.052 1.00 92.62 992 LYS A O 1
ATOM 7798 N N . VAL A 1 993 ? 23.409 25.449 -2.672 1.00 93.19 993 VAL A N 1
ATOM 7799 C CA . VAL A 1 993 ? 23.102 24.009 -2.725 1.00 93.19 993 VAL A CA 1
ATOM 7800 C C . VAL A 1 993 ? 23.456 23.442 -4.100 1.00 93.19 993 VAL A C 1
ATOM 7802 O O . VAL A 1 993 ? 24.190 22.464 -4.190 1.00 93.19 993 VAL A O 1
ATOM 7805 N N . VAL A 1 994 ? 23.045 24.111 -5.184 1.00 94.88 994 VAL A N 1
ATOM 7806 C CA . VAL A 1 994 ? 23.375 23.689 -6.559 1.00 94.88 994 VAL A CA 1
ATOM 7807 C C . VAL A 1 994 ? 24.890 23.627 -6.781 1.00 94.88 994 VAL A C 1
ATOM 7809 O O . VAL A 1 994 ? 25.387 22.689 -7.399 1.00 94.88 994 VAL A O 1
ATOM 7812 N N . GLN A 1 995 ? 25.646 24.612 -6.286 1.00 93.44 995 GLN A N 1
ATOM 7813 C CA . GLN A 1 995 ? 27.110 24.607 -6.385 1.00 93.44 995 GLN A CA 1
ATOM 7814 C C . GLN A 1 995 ? 27.750 23.482 -5.569 1.00 93.44 995 GLN A C 1
ATOM 7816 O O . GLN A 1 995 ? 28.738 22.909 -6.021 1.00 93.44 995 GLN A O 1
ATOM 7821 N N . PHE A 1 996 ? 27.196 23.163 -4.397 1.00 92.25 996 PHE A N 1
ATOM 7822 C CA . PHE A 1 996 ? 27.648 22.044 -3.577 1.00 92.25 996 PHE A CA 1
ATOM 7823 C C . PHE A 1 996 ? 27.434 20.711 -4.306 1.00 92.25 996 PHE A C 1
ATOM 7825 O O . PHE A 1 996 ? 28.395 19.969 -4.496 1.00 92.25 996 PHE A O 1
ATOM 7832 N N . ILE A 1 997 ? 26.220 20.464 -4.813 1.00 93.12 997 ILE A N 1
ATOM 7833 C CA . ILE A 1 997 ? 25.873 19.241 -5.554 1.00 93.12 997 ILE A CA 1
ATOM 7834 C C . ILE A 1 997 ? 26.734 19.099 -6.812 1.00 93.12 997 ILE A C 1
ATOM 7836 O O . ILE A 1 997 ? 27.334 18.054 -7.032 1.00 93.12 997 ILE A O 1
ATOM 7840 N N . LYS A 1 998 ? 26.882 20.159 -7.616 1.00 91.62 998 LYS A N 1
ATOM 7841 C CA . LYS A 1 998 ? 27.704 20.098 -8.837 1.00 91.62 998 LYS A CA 1
ATOM 7842 C C . LYS A 1 998 ? 29.183 19.829 -8.569 1.00 91.62 998 LYS A C 1
ATOM 7844 O O . LYS A 1 998 ? 29.872 19.331 -9.450 1.00 91.62 998 LYS A O 1
ATOM 7849 N N . ARG A 1 999 ? 29.688 20.223 -7.397 1.00 89.06 999 ARG A N 1
ATOM 7850 C CA . ARG A 1 999 ? 31.104 20.087 -7.045 1.00 89.06 999 ARG A CA 1
ATOM 7851 C C . ARG A 1 999 ? 31.424 18.754 -6.374 1.00 89.06 999 ARG A C 1
ATOM 7853 O O . ARG A 1 999 ? 32.505 18.231 -6.613 1.00 89.06 999 ARG A O 1
ATOM 7860 N N . TYR A 1 1000 ? 30.527 18.256 -5.526 1.00 87.12 1000 TYR A N 1
ATOM 7861 C CA . TYR A 1 1000 ? 30.785 17.098 -4.663 1.00 87.12 1000 TYR A CA 1
ATOM 7862 C C . TYR A 1 1000 ? 29.822 15.929 -4.884 1.00 87.12 1000 TYR A C 1
ATOM 7864 O O . TYR A 1 1000 ? 30.024 14.881 -4.290 1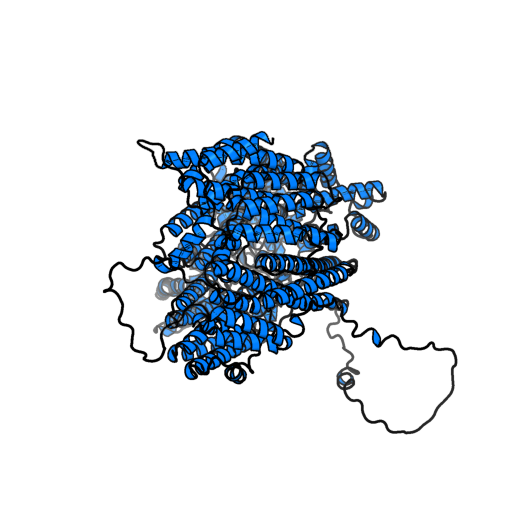.00 87.12 1000 TYR A O 1
ATOM 7872 N N . GLY A 1 1001 ? 28.779 16.090 -5.702 1.00 85.06 1001 GLY A N 1
ATOM 7873 C CA . GLY A 1 1001 ? 27.756 15.063 -5.894 1.00 85.06 1001 GLY A CA 1
ATOM 7874 C C . GLY A 1 1001 ? 28.258 13.830 -6.641 1.00 85.06 1001 GLY A C 1
ATOM 7875 O O . GLY A 1 1001 ? 27.820 12.725 -6.338 1.00 85.06 1001 GLY A O 1
ATOM 7876 N N . GLN A 1 1002 ? 29.208 13.990 -7.568 1.00 83.50 1002 GLN A N 1
ATOM 7877 C CA . GLN A 1 1002 ? 29.828 12.859 -8.258 1.00 83.50 1002 GLN A CA 1
ATOM 7878 C C . GLN A 1 1002 ? 30.638 12.012 -7.262 1.00 83.50 1002 GLN A C 1
ATOM 7880 O O . GLN A 1 1002 ? 31.542 12.523 -6.603 1.00 83.50 1002 GLN A O 1
ATOM 7885 N N . GLY A 1 1003 ? 30.309 10.723 -7.155 1.00 73.44 1003 GLY A N 1
ATOM 7886 C CA . GLY A 1 1003 ? 30.941 9.776 -6.226 1.00 73.44 1003 GLY A CA 1
ATOM 7887 C C . GLY A 1 1003 ? 30.353 9.774 -4.810 1.00 73.44 1003 GLY A C 1
ATOM 7888 O O . GLY A 1 1003 ? 30.390 8.738 -4.164 1.00 73.44 1003 GLY A O 1
ATOM 7889 N N . LEU A 1 1004 ? 29.756 10.880 -4.345 1.00 82.81 1004 LEU A N 1
ATOM 7890 C CA . LEU A 1 1004 ? 29.078 10.936 -3.040 1.00 82.81 1004 LEU A CA 1
ATOM 7891 C C . LEU A 1 1004 ? 27.629 10.439 -3.120 1.00 82.81 1004 LEU A C 1
ATOM 7893 O O . LEU A 1 1004 ? 27.199 9.617 -2.321 1.00 82.81 1004 LEU A O 1
ATOM 7897 N N . PHE A 1 1005 ? 26.863 10.967 -4.075 1.00 87.75 1005 PHE A N 1
ATOM 7898 C CA . PHE A 1 1005 ? 25.434 10.699 -4.210 1.00 87.75 1005 PHE A CA 1
ATOM 7899 C C . PHE A 1 1005 ? 25.204 9.474 -5.093 1.00 87.75 1005 PHE A C 1
ATOM 7901 O O . PHE A 1 1005 ? 24.912 9.597 -6.283 1.00 87.75 1005 PHE A O 1
ATOM 7908 N N . SER A 1 1006 ? 25.375 8.296 -4.496 1.00 80.50 1006 SER A N 1
ATOM 7909 C CA . SER A 1 1006 ? 25.076 6.997 -5.099 1.00 80.50 1006 SER A CA 1
ATOM 7910 C C . SER A 1 1006 ? 23.715 6.461 -4.635 1.00 80.50 1006 SER A C 1
ATOM 7912 O O . SER A 1 1006 ? 23.120 6.964 -3.681 1.00 80.50 1006 SER A O 1
ATOM 7914 N N . GLN A 1 1007 ? 23.218 5.413 -5.296 1.00 75.62 1007 GLN A N 1
ATOM 7915 C CA . GLN A 1 1007 ? 22.009 4.709 -4.850 1.00 75.62 1007 GLN A CA 1
ATOM 7916 C C . GLN A 1 1007 ? 22.189 4.089 -3.453 1.00 75.62 1007 GLN A C 1
ATOM 7918 O O . GLN A 1 1007 ? 21.269 4.145 -2.644 1.00 75.62 1007 GLN A O 1
ATOM 7923 N N . LEU A 1 1008 ? 23.388 3.574 -3.146 1.00 72.81 1008 LEU A N 1
ATOM 7924 C CA . LEU A 1 1008 ? 23.737 3.044 -1.821 1.00 72.81 1008 LEU A CA 1
ATOM 7925 C C . LEU A 1 1008 ? 23.714 4.141 -0.745 1.00 72.81 1008 LEU A C 1
ATOM 7927 O O . LEU A 1 1008 ? 23.175 3.938 0.342 1.00 72.81 1008 LEU A O 1
ATOM 7931 N N . PHE A 1 1009 ? 24.220 5.337 -1.067 1.00 83.31 1009 PHE A N 1
ATOM 7932 C CA . PHE A 1 1009 ? 24.184 6.482 -0.155 1.00 83.31 1009 PHE A CA 1
ATOM 7933 C C . PHE A 1 1009 ? 22.747 6.869 0.225 1.00 83.31 1009 PHE A C 1
ATOM 7935 O O . PHE A 1 1009 ? 22.471 7.168 1.383 1.00 83.31 1009 PHE A O 1
ATOM 7942 N N . PHE A 1 1010 ? 21.817 6.831 -0.734 1.00 87.38 1010 PHE A N 1
ATOM 7943 C CA . PHE A 1 1010 ? 20.405 7.153 -0.512 1.00 87.38 1010 PHE A CA 1
ATOM 7944 C C . PHE A 1 1010 ? 19.547 5.966 -0.053 1.00 87.38 1010 PHE A C 1
ATOM 7946 O O . PHE A 1 1010 ? 18.316 6.030 -0.124 1.00 87.38 1010 PHE A O 1
ATOM 7953 N N . ASN A 1 1011 ? 20.150 4.894 0.465 1.00 84.19 1011 ASN A N 1
ATOM 7954 C CA . ASN A 1 1011 ? 19.385 3.915 1.229 1.00 84.19 1011 ASN A CA 1
ATOM 7955 C C . ASN A 1 1011 ? 18.769 4.606 2.462 1.00 84.19 1011 ASN A C 1
ATOM 7957 O O . ASN A 1 1011 ? 19.470 5.270 3.226 1.00 84.19 1011 ASN A O 1
ATOM 7961 N N . LEU A 1 1012 ? 17.455 4.463 2.655 1.00 83.94 1012 LEU A N 1
ATOM 7962 C CA . LEU A 1 1012 ? 16.716 5.164 3.707 1.00 83.94 1012 LEU A CA 1
ATOM 7963 C C . LEU A 1 1012 ? 17.281 4.907 5.115 1.00 83.94 1012 LEU A C 1
ATOM 7965 O O . LEU A 1 1012 ? 17.364 5.849 5.904 1.00 83.94 1012 LEU A O 1
ATOM 7969 N N . GLY A 1 1013 ? 17.708 3.673 5.413 1.00 78.38 1013 GLY A N 1
ATOM 7970 C CA . GLY A 1 1013 ? 18.314 3.323 6.705 1.00 78.38 1013 GLY A CA 1
ATOM 7971 C C . GLY A 1 1013 ? 19.631 4.065 6.942 1.00 78.38 1013 GLY A C 1
ATOM 7972 O O . GLY A 1 1013 ? 19.832 4.660 7.999 1.00 78.38 1013 GLY A O 1
ATOM 7973 N N . ASN A 1 1014 ? 20.478 4.143 5.911 1.00 82.25 1014 ASN A N 1
ATOM 7974 C CA . ASN A 1 1014 ? 21.734 4.897 5.950 1.00 82.25 1014 ASN A CA 1
ATOM 7975 C C . ASN A 1 1014 ? 21.478 6.399 6.184 1.00 82.25 1014 ASN A C 1
ATOM 7977 O O . ASN A 1 1014 ? 22.057 7.015 7.077 1.00 82.25 1014 ASN A O 1
ATOM 7981 N N . LEU A 1 1015 ? 20.532 6.994 5.447 1.00 88.56 1015 LEU A N 1
ATOM 7982 C CA . LEU A 1 1015 ? 20.175 8.407 5.609 1.00 88.56 1015 LEU A CA 1
ATOM 7983 C C . LEU A 1 1015 ? 19.671 8.731 7.028 1.00 88.56 1015 LEU A C 1
ATOM 7985 O O . LEU A 1 1015 ? 20.055 9.758 7.599 1.00 88.56 1015 LEU A O 1
ATOM 7989 N N . ARG A 1 1016 ? 18.829 7.863 7.608 1.00 84.75 1016 ARG A N 1
ATOM 7990 C CA . ARG A 1 1016 ? 18.321 8.010 8.983 1.00 84.75 1016 ARG A CA 1
ATOM 7991 C C . ARG A 1 1016 ? 19.443 7.892 10.010 1.00 84.75 1016 ARG A C 1
ATOM 7993 O O . ARG A 1 1016 ? 19.550 8.773 10.865 1.00 84.75 1016 ARG A O 1
ATOM 8000 N N . ALA A 1 1017 ? 20.312 6.892 9.875 1.00 80.62 1017 ALA A N 1
ATOM 8001 C CA . ALA A 1 1017 ? 21.461 6.704 10.754 1.00 80.62 1017 ALA A CA 1
ATOM 8002 C C . ALA A 1 1017 ? 22.402 7.926 10.740 1.00 80.62 1017 ALA A C 1
ATOM 8004 O O . ALA A 1 1017 ? 22.781 8.430 11.801 1.00 80.62 1017 ALA A O 1
ATOM 8005 N N . ILE A 1 1018 ? 22.702 8.483 9.557 1.00 84.19 1018 ILE A N 1
ATOM 8006 C CA . ILE A 1 1018 ? 23.529 9.695 9.415 1.00 84.19 1018 ILE A CA 1
ATOM 8007 C C . ILE A 1 1018 ? 22.896 10.896 10.138 1.00 84.19 1018 ILE A C 1
ATOM 8009 O O . ILE A 1 1018 ? 23.599 11.646 10.823 1.00 84.19 1018 ILE A O 1
ATOM 8013 N N . LEU A 1 1019 ? 21.579 11.105 10.011 1.00 85.44 1019 LEU A N 1
ATOM 8014 C CA . LEU A 1 1019 ? 20.898 12.208 10.699 1.00 85.44 1019 LEU A CA 1
ATOM 8015 C C . LEU A 1 1019 ? 20.848 12.016 12.218 1.00 85.44 1019 LEU A C 1
ATOM 8017 O O . LEU A 1 1019 ? 21.040 12.988 12.948 1.00 85.44 1019 LEU A O 1
ATOM 8021 N N . GLN A 1 1020 ? 20.610 10.790 12.689 1.00 78.81 1020 GLN A N 1
ATOM 8022 C CA . GLN A 1 1020 ? 20.555 10.471 14.117 1.00 78.81 1020 GLN A CA 1
ATOM 8023 C C . GLN A 1 1020 ? 21.922 10.629 14.793 1.00 78.81 1020 GLN A C 1
ATOM 8025 O O . GLN A 1 1020 ? 22.006 11.215 15.872 1.00 78.81 1020 GLN A O 1
ATOM 8030 N N . MET A 1 1021 ? 22.999 10.174 14.144 1.00 78.31 1021 MET A N 1
ATOM 8031 C CA . MET A 1 1021 ? 24.370 10.380 14.624 1.00 78.31 1021 MET A CA 1
ATOM 8032 C C . MET A 1 1021 ? 24.806 11.853 14.519 1.00 78.31 1021 MET A C 1
ATOM 8034 O O . MET A 1 1021 ? 25.611 12.343 15.314 1.00 78.31 1021 MET A O 1
ATOM 8038 N N . GLY A 1 1022 ? 24.259 12.568 13.538 1.00 84.56 1022 GLY A N 1
ATOM 8039 C CA .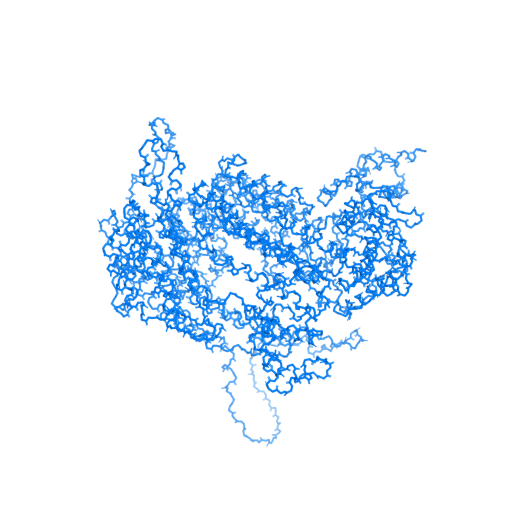 GLY A 1 1022 ? 24.626 13.927 13.179 1.00 84.56 1022 GLY A CA 1
ATOM 8040 C C . GLY A 1 1022 ? 25.647 13.958 12.040 1.00 84.56 1022 GLY A C 1
ATOM 8041 O O . GLY A 1 1022 ? 26.676 13.280 12.056 1.00 84.56 1022 GLY A O 1
ATOM 8042 N N . VAL A 1 1023 ? 25.399 14.835 11.066 1.00 87.19 1023 VAL A N 1
ATOM 8043 C CA . VAL A 1 1023 ? 26.194 14.920 9.830 1.00 87.19 1023 VAL A CA 1
ATOM 8044 C C . VAL A 1 1023 ? 27.635 15.392 10.077 1.00 87.19 1023 VAL A C 1
ATOM 8046 O O . VAL A 1 1023 ? 28.562 14.931 9.417 1.00 87.19 1023 VAL A O 1
ATOM 8049 N N . GLU A 1 1024 ? 27.864 16.308 11.025 1.00 85.25 1024 GLU A N 1
ATOM 8050 C CA . GLU A 1 1024 ? 29.221 16.788 11.351 1.00 85.25 1024 GLU A CA 1
ATOM 8051 C C . GLU A 1 1024 ? 30.094 15.701 12.026 1.00 85.25 1024 GLU A C 1
ATOM 8053 O O . GLU A 1 1024 ? 31.239 15.524 11.589 1.00 85.25 1024 GLU A O 1
ATOM 8058 N N . PRO A 1 1025 ? 29.595 14.949 13.034 1.00 83.88 1025 PRO A N 1
ATOM 8059 C CA . PRO A 1 1025 ? 30.254 13.740 13.535 1.00 83.88 1025 PRO A CA 1
ATOM 8060 C C . PRO A 1 1025 ? 30.536 12.706 12.440 1.00 83.88 1025 PRO A C 1
ATOM 8062 O O . PRO A 1 1025 ? 31.675 12.263 12.323 1.00 83.88 1025 PRO A O 1
ATOM 8065 N N . TRP A 1 1026 ? 29.552 12.414 11.582 1.00 84.06 1026 TRP A N 1
ATOM 8066 C CA . TRP A 1 1026 ? 29.704 11.472 10.467 1.00 84.06 1026 TRP A CA 1
ATOM 8067 C C . TRP A 1 1026 ? 30.812 11.879 9.486 1.00 84.06 1026 TRP A C 1
ATOM 8069 O O . TRP A 1 1026 ? 31.672 11.080 9.131 1.00 84.06 1026 TRP A O 1
ATOM 8079 N N . LEU A 1 1027 ? 30.866 13.156 9.090 1.00 81.31 1027 LEU A N 1
ATOM 8080 C CA . LEU A 1 1027 ? 31.946 13.665 8.234 1.00 81.31 1027 LEU A CA 1
ATOM 8081 C C . LEU A 1 1027 ? 33.323 13.572 8.905 1.00 81.31 1027 LEU A C 1
ATOM 8083 O O . LEU A 1 1027 ? 34.339 13.493 8.216 1.00 81.31 1027 LEU A O 1
ATOM 8087 N N . SER A 1 1028 ? 33.369 13.629 10.238 1.00 79.19 1028 SER A N 1
ATOM 8088 C CA . SER A 1 1028 ? 34.618 13.522 10.994 1.00 79.19 1028 SER A CA 1
ATOM 8089 C C . SER A 1 1028 ? 35.124 12.080 11.010 1.00 79.19 1028 SER A C 1
ATOM 8091 O O . SER A 1 1028 ? 36.293 11.873 10.701 1.00 79.19 1028 SER A O 1
ATOM 8093 N N . SER A 1 1029 ? 34.247 11.102 11.262 1.00 76.31 1029 SER A N 1
ATOM 8094 C CA . SER A 1 1029 ? 34.607 9.679 11.205 1.00 76.31 1029 SER A CA 1
ATOM 8095 C C . SER A 1 1029 ? 34.987 9.240 9.789 1.00 76.31 1029 SER A C 1
ATOM 8097 O O . SER A 1 1029 ? 35.949 8.500 9.618 1.00 76.31 1029 SER A O 1
ATOM 8099 N N . LEU A 1 1030 ? 34.304 9.748 8.754 1.00 74.00 1030 LEU A N 1
ATOM 8100 C CA . LEU A 1 1030 ? 34.634 9.457 7.352 1.00 74.00 1030 LEU A CA 1
ATOM 8101 C C . LEU A 1 1030 ? 36.048 9.945 6.977 1.00 74.00 1030 LEU A C 1
ATOM 8103 O O . LEU A 1 1030 ? 36.782 9.266 6.264 1.00 74.00 1030 LEU A O 1
ATOM 8107 N N . GLY A 1 1031 ? 36.444 11.122 7.475 1.00 68.12 1031 GLY A N 1
ATOM 8108 C CA . GLY A 1 1031 ? 37.756 11.716 7.207 1.00 68.12 1031 GLY A CA 1
ATOM 8109 C C . GLY A 1 1031 ? 38.931 11.016 7.899 1.00 68.12 1031 GLY A C 1
ATOM 8110 O O . GLY A 1 1031 ? 40.062 11.169 7.448 1.00 68.12 1031 GLY A O 1
ATOM 8111 N N . GLU A 1 1032 ? 38.678 10.255 8.966 1.00 67.31 1032 GLU A N 1
ATOM 8112 C CA . GLU A 1 1032 ? 39.689 9.460 9.681 1.00 67.31 1032 GLU A CA 1
ATOM 8113 C C . GLU A 1 1032 ? 39.952 8.093 9.012 1.00 67.31 1032 GLU A C 1
ATOM 8115 O O . GLU A 1 1032 ? 40.981 7.481 9.283 1.00 67.31 1032 GLU A O 1
ATOM 8120 N N . ARG A 1 1033 ? 39.063 7.642 8.109 1.00 59.09 1033 ARG A N 1
ATOM 8121 C CA . ARG A 1 1033 ? 39.061 6.293 7.502 1.00 59.09 1033 ARG A CA 1
ATOM 8122 C C . ARG A 1 1033 ? 39.652 6.199 6.086 1.00 59.09 1033 ARG A C 1
ATOM 8124 O O . ARG A 1 1033 ? 40.030 5.115 5.657 1.00 59.09 1033 ARG A O 1
ATOM 8131 N N . ALA A 1 1034 ? 39.693 7.292 5.323 1.00 55.41 1034 ALA A N 1
ATOM 8132 C CA . ALA A 1 1034 ? 39.971 7.230 3.885 1.00 55.41 1034 ALA A CA 1
ATOM 8133 C C . ALA A 1 1034 ? 41.475 7.107 3.546 1.00 55.41 1034 ALA A C 1
ATOM 8135 O O . ALA A 1 1034 ? 42.119 8.108 3.225 1.00 55.41 1034 ALA A O 1
ATOM 8136 N N . GLU A 1 1035 ? 42.028 5.887 3.554 1.00 49.03 1035 GLU A N 1
ATOM 8137 C CA . GLU A 1 1035 ? 43.268 5.585 2.810 1.00 49.03 1035 GLU A CA 1
ATOM 8138 C C . GLU A 1 1035 ? 42.988 5.143 1.352 1.00 49.03 1035 GLU A C 1
ATOM 8140 O O . GLU A 1 1035 ? 43.781 5.495 0.474 1.00 49.03 1035 GLU A O 1
ATOM 8145 N N . ASP A 1 1036 ? 41.827 4.529 1.052 1.00 48.56 1036 ASP A N 1
ATOM 8146 C CA . ASP A 1 1036 ? 41.547 3.925 -0.271 1.00 48.56 1036 ASP A CA 1
ATOM 8147 C C . ASP A 1 1036 ? 40.451 4.599 -1.140 1.00 48.56 1036 ASP A C 1
ATOM 8149 O O . ASP A 1 1036 ? 40.517 4.500 -2.368 1.00 48.56 1036 ASP A O 1
ATOM 8153 N N . GLU A 1 1037 ? 39.514 5.389 -0.589 1.00 53.56 1037 GLU A N 1
ATOM 8154 C CA . GLU A 1 1037 ? 38.489 6.105 -1.384 1.00 53.56 1037 GLU A CA 1
ATOM 8155 C C . GLU A 1 1037 ? 38.604 7.636 -1.286 1.00 53.56 1037 GLU A C 1
ATOM 8157 O O . GLU A 1 1037 ? 38.246 8.277 -0.295 1.00 53.56 1037 GLU A O 1
ATOM 8162 N N . ARG A 1 1038 ? 39.095 8.269 -2.359 1.00 56.31 1038 ARG A N 1
ATOM 8163 C CA . ARG A 1 1038 ? 39.268 9.731 -2.434 1.00 56.31 1038 ARG A CA 1
ATOM 8164 C C . ARG A 1 1038 ? 37.973 10.438 -2.830 1.00 56.31 1038 ARG A C 1
ATOM 8166 O O . ARG A 1 1038 ? 37.810 10.850 -3.978 1.00 56.31 1038 ARG A O 1
ATOM 8173 N N . LEU A 1 1039 ? 37.063 10.631 -1.877 1.00 68.56 1039 LEU A N 1
ATOM 8174 C CA . LEU A 1 1039 ? 35.929 11.539 -2.069 1.00 68.56 1039 LEU A CA 1
ATOM 8175 C C . LEU A 1 1039 ? 36.426 13.000 -2.136 1.00 68.56 1039 LEU A C 1
ATOM 8177 O O . LEU A 1 1039 ? 37.019 13.480 -1.166 1.00 68.56 1039 LEU A O 1
ATOM 8181 N N . PRO A 1 1040 ? 36.121 13.772 -3.202 1.00 70.19 1040 PRO A N 1
ATOM 8182 C CA . PRO A 1 1040 ? 36.555 15.172 -3.329 1.00 70.19 1040 PRO A CA 1
ATOM 8183 C C . PRO A 1 1040 ? 36.082 16.090 -2.191 1.00 70.19 1040 PRO A C 1
ATOM 8185 O O . PRO A 1 1040 ? 36.644 17.163 -1.967 1.00 70.19 1040 PRO A O 1
ATOM 8188 N N . LEU A 1 1041 ? 35.022 15.691 -1.478 1.00 74.88 1041 LEU A N 1
ATOM 8189 C CA . LEU A 1 1041 ? 34.511 16.401 -0.307 1.00 74.88 1041 LEU A CA 1
ATOM 8190 C C . LEU A 1 1041 ? 35.493 16.333 0.877 1.00 74.88 1041 LEU A C 1
ATOM 8192 O O . LEU A 1 1041 ? 35.646 17.324 1.587 1.00 74.88 1041 LEU A O 1
ATOM 8196 N N . LEU A 1 1042 ? 36.194 15.210 1.064 1.00 69.75 1042 LEU A N 1
ATOM 8197 C CA . LEU A 1 1042 ? 37.107 14.998 2.192 1.00 69.75 1042 LEU A CA 1
ATOM 8198 C C . LEU A 1 1042 ? 38.395 15.829 2.082 1.00 69.75 1042 LEU A C 1
ATOM 8200 O O . LEU A 1 1042 ? 38.900 16.297 3.099 1.00 69.75 1042 LEU A O 1
ATOM 8204 N N . GLU A 1 1043 ? 38.856 16.129 0.862 1.00 66.44 1043 GLU A N 1
ATOM 8205 C CA . GLU A 1 1043 ? 40.056 16.949 0.604 1.00 66.44 1043 GLU A CA 1
ATOM 8206 C C . GLU A 1 1043 ? 39.902 18.431 1.025 1.00 66.44 1043 GLU A C 1
ATOM 8208 O O . GLU A 1 1043 ? 40.883 19.167 1.135 1.00 66.44 1043 GLU A O 1
ATOM 8213 N N . VAL A 1 1044 ? 38.668 18.906 1.252 1.00 63.56 1044 VAL A N 1
ATOM 8214 C CA . VAL A 1 1044 ? 38.351 20.326 1.535 1.00 63.56 1044 VAL A CA 1
ATOM 8215 C C . VAL A 1 1044 ? 37.831 20.541 2.972 1.00 63.56 1044 VAL A C 1
ATOM 8217 O O . VAL A 1 1044 ? 37.714 21.676 3.447 1.00 63.56 1044 VAL A O 1
ATOM 8220 N N . VAL A 1 1045 ? 37.547 19.460 3.707 1.00 66.25 1045 VAL A N 1
ATOM 8221 C CA . VAL A 1 1045 ? 36.837 19.463 5.007 1.00 66.25 1045 VAL A CA 1
ATOM 8222 C C . VAL A 1 1045 ? 37.793 19.408 6.226 1.00 66.25 1045 VAL A C 1
ATOM 8224 O O . VAL A 1 1045 ? 37.406 19.128 7.366 1.00 66.25 1045 VAL A O 1
ATOM 8227 N N . HIS A 1 1046 ? 39.063 19.774 6.025 1.00 63.00 1046 HIS A N 1
ATOM 8228 C CA . HIS A 1 1046 ? 40.082 19.803 7.084 1.00 63.00 1046 HIS A CA 1
ATOM 8229 C C . HIS A 1 1046 ? 39.872 20.913 8.139 1.00 63.00 1046 HIS A C 1
ATOM 8231 O O . HIS A 1 1046 ? 40.293 20.755 9.284 1.00 63.00 1046 HIS A O 1
ATOM 8237 N N . GLU A 1 1047 ? 39.193 22.017 7.802 1.00 64.81 1047 GLU A N 1
ATOM 8238 C CA . GLU A 1 1047 ? 38.888 23.110 8.740 1.00 64.81 1047 GLU A CA 1
ATOM 8239 C C . GLU A 1 1047 ? 37.481 22.970 9.352 1.00 64.81 1047 GLU A C 1
ATOM 8241 O O . GLU A 1 1047 ? 36.497 22.719 8.657 1.00 64.81 1047 GLU A O 1
ATOM 8246 N N . LYS A 1 1048 ? 37.337 23.222 10.663 1.00 67.69 1048 LYS A N 1
ATOM 8247 C CA . LYS A 1 1048 ? 36.046 23.104 11.377 1.00 67.69 1048 LYS A CA 1
ATOM 8248 C C . LYS A 1 1048 ? 34.933 23.979 10.776 1.00 67.69 1048 LYS A C 1
ATOM 8250 O O . LYS A 1 1048 ? 33.767 23.594 10.762 1.00 67.69 1048 LYS A O 1
ATOM 8255 N N . THR A 1 1049 ? 35.276 25.157 10.258 1.00 66.88 1049 THR A N 1
ATOM 8256 C CA . THR A 1 1049 ? 34.324 26.084 9.627 1.00 66.88 1049 THR A CA 1
ATOM 8257 C C . THR A 1 1049 ? 33.823 25.600 8.269 1.00 66.88 1049 THR A C 1
ATOM 8259 O O . THR A 1 1049 ? 32.638 25.762 7.979 1.00 66.88 1049 THR A O 1
ATOM 8262 N N . THR A 1 1050 ? 34.682 24.992 7.442 1.00 78.75 1050 THR A N 1
ATOM 8263 C CA . THR A 1 1050 ? 34.261 24.409 6.158 1.00 78.75 1050 THR A CA 1
ATOM 8264 C C . THR A 1 1050 ? 33.511 23.099 6.368 1.00 78.75 1050 THR A C 1
ATOM 8266 O O . THR A 1 1050 ? 32.518 22.872 5.678 1.00 78.75 1050 THR A O 1
ATOM 8269 N N . ARG A 1 1051 ? 33.892 22.303 7.379 1.00 82.12 1051 ARG A N 1
ATOM 8270 C CA . ARG A 1 1051 ? 33.167 21.095 7.803 1.00 82.12 1051 ARG A CA 1
ATOM 8271 C C . ARG A 1 1051 ? 31.732 21.388 8.200 1.00 82.12 1051 ARG A C 1
ATOM 8273 O O . ARG A 1 1051 ? 30.822 20.776 7.658 1.00 82.12 1051 ARG A O 1
ATOM 8280 N N . ARG A 1 1052 ? 31.520 22.365 9.083 1.00 84.12 1052 ARG A N 1
ATOM 8281 C CA . ARG A 1 1052 ? 30.173 22.743 9.518 1.00 84.12 1052 ARG A CA 1
ATOM 8282 C C . ARG A 1 1052 ? 29.319 23.267 8.362 1.00 84.12 1052 ARG A C 1
ATOM 8284 O O . ARG A 1 1052 ? 28.164 22.890 8.234 1.00 84.12 1052 ARG A O 1
ATOM 8291 N N . ALA A 1 1053 ? 29.899 24.080 7.478 1.00 84.81 1053 ALA A N 1
ATOM 8292 C CA . ALA A 1 1053 ? 29.187 24.567 6.299 1.00 84.81 1053 ALA A CA 1
ATOM 8293 C C . ALA A 1 1053 ? 28.811 23.435 5.323 1.00 84.81 1053 ALA A C 1
ATOM 8295 O O . ALA A 1 1053 ? 27.733 23.481 4.736 1.00 84.81 1053 ALA A O 1
ATOM 8296 N N . ALA A 1 1054 ? 29.680 22.434 5.145 1.00 85.12 1054 ALA A N 1
ATOM 8297 C CA . ALA A 1 1054 ? 29.386 21.246 4.347 1.00 85.12 1054 ALA A CA 1
ATOM 8298 C C . ALA A 1 1054 ? 28.312 20.369 5.010 1.00 85.12 1054 ALA A C 1
ATOM 8300 O O . ALA A 1 1054 ? 27.371 19.964 4.332 1.00 85.12 1054 ALA A O 1
ATOM 8301 N N . ALA A 1 1055 ? 28.406 20.159 6.327 1.00 88.88 1055 ALA A N 1
ATOM 8302 C CA . ALA A 1 1055 ? 27.411 19.439 7.114 1.00 88.88 1055 ALA A CA 1
ATOM 8303 C C . ALA A 1 1055 ? 26.024 20.088 6.994 1.00 88.88 1055 ALA A C 1
ATOM 8305 O O . ALA A 1 1055 ? 25.058 19.389 6.723 1.00 88.88 1055 ALA A O 1
ATOM 8306 N N . ASP A 1 1056 ? 25.931 21.421 7.076 1.00 89.06 1056 ASP A N 1
ATOM 8307 C CA . ASP A 1 1056 ? 24.665 22.150 6.920 1.00 89.06 1056 ASP A CA 1
ATOM 8308 C C . ASP A 1 1056 ? 24.027 21.945 5.530 1.00 89.06 1056 ASP A C 1
ATOM 8310 O O . ASP A 1 1056 ? 22.801 21.907 5.411 1.00 89.06 1056 ASP A O 1
ATOM 8314 N N . GLN A 1 1057 ? 24.836 21.864 4.460 1.00 91.25 1057 GLN A N 1
ATOM 8315 C CA . GLN A 1 1057 ? 24.325 21.592 3.108 1.00 91.25 1057 GLN A CA 1
ATOM 8316 C C . GLN A 1 1057 ? 23.896 20.134 2.956 1.00 91.25 1057 GLN A C 1
ATOM 8318 O O . GLN A 1 1057 ? 22.831 19.872 2.403 1.00 91.25 1057 GLN A O 1
ATOM 8323 N N . LEU A 1 1058 ? 24.710 19.201 3.451 1.00 91.31 1058 LEU A N 1
ATOM 8324 C CA . LEU A 1 1058 ? 24.434 17.776 3.349 1.00 91.31 1058 LEU A CA 1
ATOM 8325 C C . LEU A 1 1058 ? 23.211 17.388 4.188 1.00 91.31 1058 LEU A C 1
ATOM 8327 O O . LEU A 1 1058 ? 22.350 16.679 3.686 1.00 91.31 1058 LEU A O 1
ATOM 8331 N N . GLN A 1 1059 ? 23.065 17.944 5.393 1.00 92.56 1059 GLN A N 1
ATOM 8332 C CA . GLN A 1 1059 ? 21.872 17.777 6.221 1.00 92.56 1059 GLN A CA 1
ATOM 8333 C C . GLN A 1 1059 ? 20.606 18.228 5.484 1.00 92.56 1059 GLN A C 1
ATOM 8335 O O . GLN A 1 1059 ? 19.631 17.489 5.462 1.00 92.56 1059 GLN A O 1
ATOM 8340 N N . LEU A 1 1060 ? 20.627 19.395 4.825 1.00 92.94 1060 LEU A N 1
ATOM 8341 C CA . LEU A 1 1060 ? 19.477 19.871 4.049 1.00 92.94 1060 LEU A CA 1
ATOM 8342 C C . LEU A 1 1060 ? 19.132 18.935 2.884 1.00 92.94 1060 LEU A C 1
ATOM 8344 O O . LEU A 1 1060 ? 17.956 18.735 2.603 1.00 92.94 1060 LEU A O 1
ATOM 8348 N N . ILE A 1 1061 ? 20.140 18.390 2.195 1.00 94.56 1061 ILE A N 1
ATOM 8349 C CA . ILE A 1 1061 ? 19.930 17.456 1.080 1.00 94.56 1061 ILE A CA 1
ATOM 8350 C C . ILE A 1 1061 ? 19.355 16.135 1.597 1.00 94.56 1061 ILE A C 1
ATOM 8352 O O . ILE A 1 1061 ? 18.377 15.654 1.036 1.00 94.56 1061 ILE A O 1
ATOM 8356 N N . ILE A 1 1062 ? 19.918 15.576 2.671 1.00 93.81 1062 ILE A N 1
ATOM 8357 C CA . ILE A 1 1062 ? 19.439 14.327 3.274 1.00 93.81 1062 ILE A CA 1
ATOM 8358 C C . ILE A 1 1062 ? 18.002 14.497 3.780 1.00 93.81 1062 ILE A C 1
ATOM 8360 O O . ILE A 1 1062 ? 17.144 13.699 3.419 1.00 93.81 1062 ILE A O 1
ATOM 8364 N N . GLU A 1 1063 ? 17.715 15.561 4.540 1.00 93.31 1063 GLU A N 1
ATOM 8365 C CA . GLU A 1 1063 ? 16.356 15.881 5.000 1.00 93.31 1063 GLU A CA 1
ATOM 8366 C C . GLU A 1 1063 ? 15.388 16.012 3.810 1.00 93.31 1063 GLU A C 1
ATOM 8368 O O . GLU A 1 1063 ? 14.303 15.443 3.847 1.00 93.31 1063 GLU A O 1
ATOM 8373 N N . ALA A 1 1064 ? 15.793 16.681 2.721 1.00 94.88 1064 ALA A N 1
ATOM 8374 C CA . ALA A 1 1064 ? 14.939 16.870 1.547 1.00 94.88 1064 ALA A CA 1
ATOM 8375 C C . ALA A 1 1064 ? 14.620 15.555 0.823 1.00 94.88 1064 ALA A C 1
ATOM 8377 O O . ALA A 1 1064 ? 13.510 15.399 0.320 1.00 94.88 1064 ALA A O 1
ATOM 8378 N N . ILE A 1 1065 ? 15.575 14.623 0.762 1.00 95.44 1065 ILE A N 1
ATOM 8379 C CA . ILE A 1 1065 ? 15.365 13.307 0.148 1.00 95.44 1065 ILE A CA 1
ATOM 8380 C C . ILE A 1 1065 ? 14.532 12.400 1.054 1.00 95.44 1065 ILE A C 1
ATOM 8382 O O . ILE A 1 1065 ? 13.639 11.731 0.549 1.00 95.44 1065 ILE A O 1
ATOM 8386 N N . ILE A 1 1066 ? 14.756 12.406 2.373 1.00 93.12 1066 ILE A N 1
ATOM 8387 C CA . ILE A 1 1066 ? 13.923 11.641 3.316 1.00 93.12 1066 ILE A CA 1
ATOM 8388 C C . ILE A 1 1066 ? 12.469 12.133 3.276 1.00 93.12 1066 ILE A C 1
ATOM 8390 O O . ILE A 1 1066 ? 11.561 11.310 3.232 1.00 93.12 1066 ILE A O 1
ATOM 8394 N N . GLU A 1 1067 ? 12.240 13.453 3.248 1.00 93.50 1067 GLU A N 1
ATOM 8395 C CA . GLU A 1 1067 ? 10.895 14.044 3.134 1.00 93.50 1067 GLU A CA 1
ATOM 8396 C C . GLU A 1 1067 ? 10.183 13.686 1.810 1.00 93.50 1067 GLU A C 1
ATOM 8398 O O . GLU A 1 1067 ? 8.962 13.758 1.751 1.00 93.50 1067 GLU A O 1
ATOM 8403 N N . ASN A 1 1068 ? 10.921 13.338 0.746 1.00 94.56 1068 ASN A N 1
ATOM 8404 C CA . ASN A 1 1068 ? 10.396 13.127 -0.614 1.00 94.56 1068 ASN A CA 1
ATOM 8405 C C . ASN A 1 1068 ? 10.948 11.823 -1.231 1.00 94.56 1068 ASN A C 1
ATOM 8407 O O . ASN A 1 1068 ? 11.438 11.802 -2.367 1.00 94.56 1068 ASN A O 1
ATOM 8411 N N . TYR A 1 1069 ? 10.963 10.736 -0.449 1.00 92.69 1069 TYR A N 1
ATOM 8412 C CA . TYR A 1 1069 ? 11.636 9.494 -0.847 1.00 92.69 1069 TYR A CA 1
ATOM 8413 C C . TYR A 1 1069 ? 10.940 8.795 -2.024 1.00 92.69 1069 TYR A C 1
ATOM 8415 O O . TYR A 1 1069 ? 11.610 8.254 -2.905 1.00 92.69 1069 TYR A O 1
ATOM 8423 N N . THR A 1 1070 ? 9.610 8.865 -2.091 1.00 90.12 1070 THR A N 1
ATOM 8424 C CA . THR A 1 1070 ? 8.806 8.347 -3.209 1.00 90.12 1070 THR A CA 1
ATOM 8425 C C . THR A 1 1070 ? 9.183 9.028 -4.528 1.00 90.12 1070 THR A C 1
ATOM 8427 O O . THR A 1 1070 ? 9.443 8.359 -5.529 1.00 90.12 1070 THR A O 1
ATOM 8430 N N . GLU A 1 1071 ? 9.340 10.354 -4.529 1.00 92.75 1071 GLU A N 1
ATOM 8431 C CA . GLU A 1 1071 ? 9.783 11.111 -5.706 1.00 92.75 1071 GLU A CA 1
ATOM 8432 C C . GLU A 1 1071 ? 11.249 10.825 -6.057 1.00 92.75 1071 GLU A C 1
ATOM 8434 O O . GLU A 1 1071 ? 11.623 10.835 -7.232 1.00 92.75 1071 GLU A O 1
ATOM 8439 N N . TYR A 1 1072 ? 12.097 10.548 -5.060 1.00 92.94 1072 TYR A N 1
ATOM 8440 C CA . TYR A 1 1072 ? 13.461 10.080 -5.305 1.00 92.94 1072 TYR A CA 1
ATOM 8441 C C . TYR A 1 1072 ? 13.474 8.704 -5.990 1.00 92.94 1072 TYR A C 1
ATOM 8443 O O . TYR A 1 1072 ? 14.257 8.502 -6.922 1.00 92.94 1072 TYR A O 1
ATOM 8451 N N . ARG A 1 1073 ? 12.596 7.772 -5.594 1.00 89.19 1073 ARG A N 1
ATOM 8452 C CA . ARG A 1 1073 ? 12.457 6.460 -6.250 1.00 89.19 1073 ARG A CA 1
ATOM 8453 C C . ARG A 1 1073 ? 11.975 6.592 -7.697 1.00 89.19 1073 ARG A C 1
ATOM 8455 O O . ARG A 1 1073 ? 12.530 5.921 -8.565 1.00 89.19 1073 ARG A O 1
ATOM 8462 N N . ASP A 1 1074 ? 11.019 7.487 -7.966 1.00 90.12 1074 ASP A N 1
ATOM 8463 C CA . ASP A 1 1074 ? 10.606 7.863 -9.330 1.00 90.12 1074 ASP A CA 1
ATOM 8464 C C . ASP A 1 1074 ? 11.806 8.400 -10.124 1.00 90.12 1074 ASP A C 1
ATOM 8466 O O . ASP A 1 1074 ? 12.173 7.826 -11.146 1.00 90.12 1074 ASP A O 1
ATOM 8470 N N . TYR A 1 1075 ? 12.513 9.407 -9.598 1.00 90.25 1075 TYR A N 1
ATOM 8471 C CA . TYR A 1 1075 ? 13.718 9.955 -10.230 1.00 90.25 1075 TYR A CA 1
ATOM 8472 C C . TYR A 1 1075 ? 14.760 8.881 -10.543 1.00 90.25 1075 TYR A C 1
ATOM 8474 O O . TYR A 1 1075 ? 15.325 8.876 -11.639 1.00 90.25 1075 TYR A O 1
ATOM 8482 N N . ASN A 1 1076 ? 14.989 7.956 -9.611 1.00 85.19 1076 ASN A N 1
ATOM 8483 C CA . ASN A 1 1076 ? 15.942 6.871 -9.776 1.00 85.19 1076 ASN A CA 1
ATOM 8484 C C . ASN A 1 1076 ? 15.508 5.856 -10.848 1.00 85.19 1076 ASN A C 1
ATOM 8486 O O . ASN A 1 1076 ? 16.350 5.385 -11.609 1.00 85.19 1076 ASN A O 1
ATOM 8490 N N . GLY A 1 1077 ? 14.212 5.537 -10.921 1.00 78.69 1077 GLY A N 1
ATOM 8491 C CA . GLY A 1 1077 ? 13.670 4.505 -11.807 1.00 78.69 1077 GLY A CA 1
ATOM 8492 C C . GLY A 1 1077 ? 13.292 4.974 -13.216 1.00 78.69 1077 GLY A C 1
ATOM 8493 O O . GLY A 1 1077 ? 13.409 4.198 -14.166 1.00 78.69 1077 GLY A O 1
ATOM 8494 N N . THR A 1 1078 ? 12.835 6.218 -13.385 1.00 80.56 1078 THR A N 1
ATOM 8495 C CA . THR A 1 1078 ? 12.265 6.703 -14.657 1.00 80.56 1078 THR A CA 1
ATOM 8496 C C . THR A 1 1078 ? 13.228 7.567 -15.458 1.00 80.56 1078 THR A C 1
ATOM 8498 O O . THR A 1 1078 ? 13.203 7.543 -16.694 1.00 80.56 1078 THR A O 1
ATOM 8501 N N . THR A 1 1079 ? 14.112 8.297 -14.778 1.00 82.44 1079 THR A N 1
ATOM 8502 C CA . THR A 1 1079 ? 15.019 9.258 -15.411 1.00 82.44 1079 THR A CA 1
ATOM 8503 C C . THR A 1 1079 ? 16.403 8.665 -15.638 1.00 82.44 1079 THR A C 1
ATOM 8505 O O . THR A 1 1079 ? 16.817 7.721 -14.975 1.00 82.44 1079 THR A O 1
ATOM 8508 N N . THR A 1 1080 ? 17.141 9.213 -16.599 1.00 76.25 1080 THR A N 1
ATOM 8509 C CA . THR A 1 1080 ? 18.515 8.777 -16.896 1.00 76.25 1080 THR A CA 1
ATOM 8510 C C . THR A 1 1080 ? 19.558 9.661 -16.209 1.00 76.25 1080 THR A C 1
ATOM 8512 O O . THR A 1 1080 ? 20.748 9.354 -16.204 1.00 76.25 1080 THR A O 1
ATOM 8515 N N . GLN A 1 1081 ? 19.114 10.768 -15.614 1.00 80.75 1081 GLN A N 1
ATOM 8516 C CA . GLN A 1 1081 ? 19.914 11.715 -14.850 1.00 80.75 1081 GLN A CA 1
ATOM 8517 C C . GLN A 1 1081 ? 20.309 11.159 -13.472 1.00 80.75 1081 GLN A C 1
ATOM 8519 O O . GLN A 1 1081 ? 21.311 11.606 -12.912 1.00 80.75 1081 GLN A O 1
ATOM 8524 N N . SER A 1 1082 ? 19.565 10.183 -12.941 1.00 81.81 1082 SER A N 1
ATOM 8525 C CA . SER A 1 1082 ? 19.834 9.520 -11.657 1.00 81.81 1082 SER A CA 1
ATOM 8526 C C . SER A 1 1082 ? 21.175 8.791 -11.599 1.00 81.81 1082 SER A C 1
ATOM 8528 O O . SER A 1 1082 ? 21.788 8.763 -10.535 1.00 81.81 1082 SER A O 1
ATOM 8530 N N . ASP A 1 1083 ? 21.689 8.326 -12.745 1.00 73.94 1083 ASP A N 1
ATOM 8531 C CA . ASP A 1 1083 ? 23.030 7.734 -12.890 1.00 73.94 1083 ASP A CA 1
ATOM 8532 C C . ASP A 1 1083 ? 24.159 8.713 -12.474 1.00 73.94 1083 ASP A C 1
ATOM 8534 O O . ASP A 1 1083 ? 25.311 8.312 -12.304 1.00 73.94 1083 ASP A O 1
ATOM 8538 N N . ARG A 1 1084 ? 23.862 10.016 -12.347 1.00 80.31 1084 ARG A N 1
ATOM 8539 C CA . ARG A 1 1084 ? 24.838 11.091 -12.130 1.00 80.31 1084 ARG A CA 1
ATOM 8540 C C . ARG A 1 1084 ? 24.532 11.900 -10.872 1.00 80.31 1084 ARG A C 1
ATOM 8542 O O . ARG A 1 1084 ? 23.693 12.802 -10.880 1.00 80.31 1084 ARG A O 1
ATOM 8549 N N . GLY A 1 1085 ? 25.273 11.642 -9.795 1.00 84.12 1085 GLY A N 1
ATOM 8550 C CA . GLY A 1 1085 ? 25.093 12.319 -8.504 1.00 84.12 1085 GLY A CA 1
ATOM 8551 C C . GLY A 1 1085 ? 25.200 13.854 -8.563 1.00 84.12 1085 GLY A C 1
ATOM 8552 O O . GLY A 1 1085 ? 24.520 14.560 -7.818 1.00 84.12 1085 GLY A O 1
ATOM 8553 N N . GLU A 1 1086 ? 25.979 14.421 -9.491 1.00 88.62 1086 GLU A N 1
ATOM 8554 C CA . GLU A 1 1086 ? 26.080 15.873 -9.694 1.00 88.62 1086 GLU A CA 1
ATOM 8555 C C . GLU A 1 1086 ? 24.825 16.514 -10.316 1.00 88.62 1086 GLU A C 1
ATOM 8557 O O . GLU A 1 1086 ? 24.712 17.744 -10.343 1.00 88.62 1086 GLU A O 1
ATOM 8562 N N . MET A 1 1087 ? 23.886 15.700 -10.812 1.00 90.38 1087 MET A N 1
ATOM 8563 C CA . MET A 1 1087 ? 22.606 16.129 -11.381 1.00 90.38 1087 MET A CA 1
ATOM 8564 C C . MET A 1 1087 ? 21.465 16.146 -10.360 1.00 90.38 1087 MET A C 1
ATOM 8566 O O . MET A 1 1087 ? 20.411 16.678 -10.679 1.00 90.38 1087 MET A O 1
ATOM 8570 N N . LEU A 1 1088 ? 21.674 15.699 -9.114 1.00 93.50 1088 LEU A N 1
ATOM 8571 C CA . LEU A 1 1088 ? 20.632 15.644 -8.073 1.00 93.50 1088 LEU A CA 1
ATOM 8572 C C . LEU A 1 1088 ? 19.876 16.972 -7.864 1.00 93.50 1088 LEU A C 1
ATOM 8574 O O . LEU A 1 1088 ? 18.716 16.994 -7.459 1.00 93.50 1088 LEU A O 1
ATOM 8578 N N . TYR A 1 1089 ? 20.510 18.106 -8.165 1.00 94.00 1089 TYR A N 1
ATOM 8579 C CA . TYR A 1 1089 ? 19.867 19.412 -8.059 1.00 94.00 1089 TYR A CA 1
ATOM 8580 C C . TYR A 1 1089 ? 18.650 19.568 -8.987 1.00 94.00 1089 TYR A C 1
ATOM 8582 O O . TYR A 1 1089 ? 17.804 20.406 -8.696 1.00 94.00 1089 TYR A O 1
ATOM 8590 N N . THR A 1 1090 ? 18.549 18.812 -10.089 1.00 94.00 1090 THR A N 1
ATOM 8591 C CA . THR A 1 1090 ? 17.376 18.861 -10.974 1.00 94.00 1090 THR A CA 1
ATOM 8592 C C . THR A 1 1090 ? 16.151 18.279 -10.277 1.00 94.00 1090 THR A C 1
ATOM 8594 O O . THR A 1 1090 ? 15.080 18.877 -10.355 1.00 94.00 1090 THR A O 1
ATOM 8597 N N . LEU A 1 1091 ? 16.312 17.176 -9.529 1.00 95.06 1091 LEU A N 1
ATOM 8598 C CA . LEU A 1 1091 ? 15.263 16.610 -8.674 1.00 95.06 1091 LEU A CA 1
ATOM 8599 C C . LEU A 1 1091 ? 14.828 17.631 -7.621 1.00 95.06 1091 LEU A C 1
ATOM 8601 O O . LEU A 1 1091 ? 13.649 17.959 -7.530 1.00 95.06 1091 LEU A O 1
ATOM 8605 N N . LEU A 1 1092 ? 15.783 18.197 -6.876 1.00 95.50 1092 LEU A N 1
ATOM 8606 C CA . LEU A 1 1092 ? 15.466 19.182 -5.839 1.00 95.50 1092 LEU A CA 1
ATOM 8607 C C . LEU A 1 1092 ? 14.744 20.422 -6.400 1.00 95.50 1092 LEU A C 1
ATOM 8609 O O . LEU A 1 1092 ? 13.934 21.019 -5.697 1.00 95.50 1092 LEU A O 1
ATOM 8613 N N . ASP A 1 1093 ? 14.999 20.817 -7.652 1.00 94.88 1093 ASP A N 1
ATOM 8614 C CA . ASP A 1 1093 ? 14.302 21.943 -8.288 1.00 94.88 1093 ASP A CA 1
ATOM 8615 C C . ASP A 1 1093 ? 12.832 21.621 -8.605 1.00 94.88 1093 ASP A C 1
ATOM 8617 O O . ASP A 1 1093 ? 11.957 22.458 -8.380 1.00 94.88 1093 ASP A O 1
ATOM 8621 N N . MET A 1 1094 ? 12.540 20.389 -9.043 1.00 95.50 1094 MET A N 1
ATOM 8622 C CA . MET A 1 1094 ? 11.161 19.902 -9.192 1.00 95.50 1094 MET A CA 1
ATOM 8623 C C . MET A 1 1094 ? 10.449 19.826 -7.839 1.00 95.50 1094 MET A C 1
ATOM 8625 O O . MET A 1 1094 ? 9.320 20.299 -7.704 1.00 95.50 1094 MET A O 1
ATOM 8629 N N . LEU A 1 1095 ? 11.131 19.313 -6.810 1.00 95.81 1095 LEU A N 1
ATOM 8630 C CA . LEU A 1 1095 ? 10.587 19.238 -5.454 1.00 95.81 1095 LEU A CA 1
ATOM 8631 C C . LEU A 1 1095 ? 10.300 20.627 -4.869 1.00 95.81 1095 LEU A C 1
ATOM 8633 O O . LEU A 1 1095 ? 9.300 20.801 -4.186 1.00 95.81 1095 LEU A O 1
ATOM 8637 N N . ARG A 1 1096 ? 11.096 21.660 -5.182 1.00 95.00 1096 ARG A N 1
ATOM 8638 C CA . ARG A 1 1096 ? 10.788 23.050 -4.780 1.00 95.00 1096 ARG A CA 1
ATOM 8639 C C . ARG A 1 1096 ? 9.469 23.550 -5.367 1.00 95.00 1096 ARG A C 1
ATOM 8641 O O . ARG A 1 1096 ? 8.745 24.287 -4.693 1.00 95.00 1096 ARG A O 1
ATOM 8648 N N . LEU A 1 1097 ? 9.158 23.176 -6.609 1.00 95.38 1097 LEU A N 1
ATOM 8649 C CA . LEU A 1 1097 ? 7.868 23.499 -7.215 1.00 95.38 1097 LEU A CA 1
ATOM 8650 C C . LEU A 1 1097 ? 6.734 22.725 -6.533 1.00 95.38 1097 LEU A C 1
ATOM 8652 O O . LEU A 1 1097 ? 5.730 23.338 -6.176 1.00 95.38 1097 LEU A O 1
ATOM 8656 N N . ARG A 1 1098 ? 6.919 21.423 -6.277 1.00 95.25 1098 ARG A N 1
ATOM 8657 C CA . ARG A 1 1098 ? 5.958 20.604 -5.520 1.00 95.25 1098 ARG A CA 1
ATOM 8658 C C . ARG A 1 1098 ? 5.691 21.179 -4.126 1.00 95.25 1098 ARG A C 1
ATOM 8660 O O . ARG A 1 1098 ? 4.545 21.428 -3.795 1.00 95.25 1098 ARG A O 1
ATOM 8667 N N . VAL A 1 1099 ? 6.727 21.514 -3.358 1.00 94.75 1099 VAL A N 1
ATOM 8668 C CA . VAL A 1 1099 ? 6.599 22.137 -2.026 1.00 94.75 1099 VAL A CA 1
ATOM 8669 C C . VAL A 1 1099 ? 5.838 23.465 -2.096 1.00 94.75 1099 VAL A C 1
ATOM 8671 O O . VAL A 1 1099 ? 5.080 23.804 -1.190 1.00 94.75 1099 VAL A O 1
ATOM 8674 N N . THR A 1 1100 ? 5.994 24.218 -3.190 1.00 94.00 1100 THR A N 1
ATOM 8675 C CA . THR A 1 1100 ? 5.190 25.426 -3.428 1.00 94.00 1100 THR A CA 1
ATOM 8676 C C . THR A 1 1100 ? 3.712 25.072 -3.622 1.00 94.00 1100 THR A C 1
ATOM 8678 O O . THR A 1 1100 ? 2.856 25.723 -3.025 1.00 94.00 1100 THR A O 1
ATOM 8681 N N . TYR A 1 1101 ? 3.405 24.034 -4.408 1.00 95.56 1101 TYR A N 1
ATOM 8682 C CA . TYR A 1 1101 ? 2.048 23.500 -4.550 1.00 95.56 1101 TYR A CA 1
ATOM 8683 C C . TYR A 1 1101 ? 1.485 23.017 -3.205 1.00 95.56 1101 TYR A C 1
ATOM 8685 O O . TYR A 1 1101 ? 0.412 23.467 -2.808 1.00 95.56 1101 TYR A O 1
ATOM 8693 N N . ASP A 1 1102 ? 2.223 22.198 -2.453 1.00 94.06 1102 ASP A N 1
ATOM 8694 C CA . ASP A 1 1102 ? 1.780 21.662 -1.161 1.00 94.06 1102 ASP A CA 1
ATOM 8695 C C . ASP A 1 1102 ? 1.535 22.775 -0.137 1.00 94.06 1102 ASP A C 1
ATOM 8697 O O . ASP A 1 1102 ? 0.579 22.711 0.633 1.00 94.06 1102 ASP A O 1
ATOM 8701 N N . ARG A 1 1103 ? 2.313 23.865 -0.174 1.00 93.12 1103 ARG A N 1
ATOM 8702 C CA . ARG A 1 1103 ? 2.044 25.059 0.637 1.00 93.12 1103 ARG A CA 1
ATOM 8703 C C . ARG A 1 1103 ? 0.707 25.716 0.280 1.00 93.12 1103 ARG A C 1
ATOM 8705 O O . ARG A 1 1103 ? -0.004 26.169 1.179 1.00 93.12 1103 ARG A O 1
ATOM 8712 N N . TYR A 1 1104 ? 0.351 25.793 -1.003 1.00 93.44 1104 TYR A N 1
ATOM 8713 C CA . TYR A 1 1104 ? -0.971 26.277 -1.411 1.00 93.44 1104 TYR A CA 1
ATOM 8714 C C . TYR A 1 1104 ? -2.080 25.307 -0.996 1.00 93.44 1104 TYR A C 1
ATOM 8716 O O . TYR A 1 1104 ? -3.079 25.759 -0.442 1.00 93.44 1104 TYR A O 1
ATOM 8724 N N . ALA A 1 1105 ? -1.889 23.999 -1.181 1.00 92.75 1105 ALA A N 1
ATOM 8725 C CA . ALA A 1 1105 ? -2.841 22.976 -0.750 1.00 92.75 1105 ALA A CA 1
ATOM 8726 C C . ALA A 1 1105 ? -3.085 23.040 0.770 1.00 92.75 1105 ALA A C 1
ATOM 8728 O O . ALA A 1 1105 ? -4.229 23.077 1.216 1.00 92.75 1105 ALA A O 1
ATOM 8729 N N . TRP A 1 1106 ? -2.019 23.189 1.562 1.00 92.56 1106 TRP A N 1
ATOM 8730 C CA . TRP A 1 1106 ? -2.083 23.380 3.011 1.00 92.56 1106 TRP A CA 1
ATOM 8731 C C . TRP A 1 1106 ? -2.883 24.625 3.406 1.00 92.56 1106 TRP A C 1
ATOM 8733 O O . TRP A 1 1106 ? -3.707 24.592 4.319 1.00 92.56 1106 TRP A O 1
ATOM 8743 N N . ASN A 1 1107 ? -2.697 25.738 2.695 1.00 92.19 1107 ASN A N 1
ATOM 8744 C CA . ASN A 1 1107 ? -3.475 26.957 2.924 1.00 92.19 1107 ASN A CA 1
ATOM 8745 C C . ASN A 1 1107 ? -4.969 26.774 2.608 1.00 92.19 1107 ASN A C 1
ATOM 8747 O O . ASN A 1 1107 ? -5.799 27.432 3.231 1.00 92.19 1107 ASN A O 1
ATOM 8751 N N . LEU A 1 1108 ? -5.309 25.883 1.672 1.00 91.94 1108 LEU A N 1
ATOM 8752 C CA . LEU A 1 1108 ? -6.680 25.562 1.266 1.00 91.94 1108 LEU A CA 1
ATOM 8753 C C . LEU A 1 1108 ? -7.340 24.479 2.138 1.00 91.94 1108 LEU A C 1
ATOM 8755 O O . LEU A 1 1108 ? -8.511 24.173 1.920 1.00 91.94 1108 LEU A O 1
ATOM 8759 N N . MET A 1 1109 ? -6.640 23.938 3.143 1.00 91.88 1109 MET A N 1
ATOM 8760 C CA . MET A 1 1109 ? -7.148 22.877 4.022 1.00 91.88 1109 MET A CA 1
ATOM 8761 C C . MET A 1 1109 ? -8.561 23.149 4.583 1.00 91.88 1109 MET A C 1
ATOM 8763 O O . MET A 1 1109 ? -9.402 22.262 4.441 1.00 91.88 1109 MET A O 1
ATOM 8767 N N . PRO A 1 1110 ? -8.910 24.350 5.102 1.00 93.31 1110 PRO A N 1
ATOM 8768 C CA . PRO A 1 1110 ? -10.267 24.613 5.602 1.00 93.31 1110 PRO A CA 1
ATOM 8769 C C . PRO A 1 1110 ? -11.370 24.425 4.542 1.00 93.31 1110 PRO A C 1
ATOM 8771 O O . PRO A 1 1110 ? -12.479 23.994 4.854 1.00 93.31 1110 PRO A O 1
ATOM 8774 N N . ILE A 1 1111 ? -11.075 24.703 3.269 1.00 91.94 1111 ILE A N 1
ATOM 8775 C CA . ILE A 1 1111 ? -12.035 24.536 2.169 1.00 91.94 1111 ILE A CA 1
ATOM 8776 C C . ILE A 1 1111 ? -12.276 23.047 1.901 1.00 91.94 1111 ILE A C 1
ATOM 8778 O O . ILE A 1 1111 ? -13.430 22.642 1.758 1.00 91.94 1111 ILE A O 1
ATOM 8782 N N . GLY A 1 1112 ? -11.212 22.236 1.881 1.00 91.31 1112 GLY A N 1
ATOM 8783 C CA . GLY A 1 1112 ? -11.317 20.780 1.732 1.00 91.31 1112 GLY A CA 1
ATOM 8784 C C . GLY A 1 1112 ? -12.079 20.132 2.890 1.00 91.31 1112 GLY A C 1
ATOM 8785 O O . GLY A 1 1112 ? -13.002 19.362 2.669 1.00 91.31 1112 GLY A O 1
ATOM 8786 N N . GLN A 1 1113 ? -11.796 20.543 4.129 1.00 91.56 1113 GLN A N 1
ATOM 8787 C CA . GLN A 1 1113 ? -12.484 20.022 5.318 1.00 91.56 1113 GLN A CA 1
ATOM 8788 C C . GLN A 1 1113 ? -13.994 20.309 5.322 1.00 91.56 1113 GLN A C 1
ATOM 8790 O O . GLN A 1 1113 ? -14.789 19.469 5.742 1.00 91.56 1113 GLN A O 1
ATOM 8795 N N . ALA A 1 1114 ? -14.410 21.486 4.842 1.00 93.31 1114 ALA A N 1
ATOM 8796 C CA . ALA A 1 1114 ? -15.830 21.799 4.697 1.00 93.31 1114 ALA A CA 1
ATOM 8797 C C . ALA A 1 1114 ? -16.504 20.922 3.633 1.00 93.31 1114 ALA A C 1
ATOM 8799 O O . ALA A 1 1114 ? -17.605 20.422 3.859 1.00 93.31 1114 ALA A O 1
ATOM 8800 N N . HIS A 1 1115 ? -15.831 20.703 2.500 1.00 94.31 1115 HIS A N 1
ATOM 8801 C CA . HIS A 1 1115 ? -16.314 19.814 1.447 1.00 94.31 1115 HIS A CA 1
ATOM 8802 C C . HIS A 1 1115 ? -16.506 18.379 1.956 1.00 94.31 1115 HIS A C 1
ATOM 8804 O O . HIS A 1 1115 ? -17.584 17.816 1.776 1.00 94.31 1115 HIS A O 1
ATOM 8810 N N . GLU A 1 1116 ? -15.504 17.822 2.642 1.00 91.00 1116 GLU A N 1
ATOM 8811 C CA . GLU A 1 1116 ? -15.554 16.471 3.210 1.00 91.00 1116 GLU A CA 1
ATOM 8812 C C . GLU A 1 1116 ? -16.797 16.280 4.098 1.00 91.00 1116 GLU A C 1
ATOM 8814 O O . GLU A 1 1116 ? -17.525 15.295 3.962 1.00 91.00 1116 GLU A O 1
ATOM 8819 N N . ILE A 1 1117 ? -17.108 17.257 4.959 1.00 91.00 1117 ILE A N 1
ATOM 8820 C CA . ILE A 1 1117 ? -18.299 17.210 5.821 1.00 91.00 1117 ILE A CA 1
ATOM 8821 C C . ILE A 1 1117 ? -19.590 17.278 5.007 1.00 91.00 1117 ILE A C 1
ATOM 8823 O O . ILE A 1 1117 ? -20.498 16.492 5.265 1.00 91.00 1117 ILE A O 1
ATOM 8827 N N . LEU A 1 1118 ? -19.692 18.180 4.025 1.00 91.69 1118 LEU A N 1
ATOM 8828 C CA . LEU A 1 1118 ? -20.892 18.287 3.184 1.00 91.69 1118 LEU A CA 1
ATOM 8829 C C . LEU A 1 1118 ? -21.207 16.962 2.481 1.00 91.69 1118 LEU A C 1
ATOM 8831 O O . LEU A 1 1118 ? -22.369 16.559 2.407 1.00 91.69 1118 LEU A O 1
ATOM 8835 N N . VAL A 1 1119 ? -20.174 16.269 1.998 1.00 91.19 1119 VAL A N 1
ATOM 8836 C CA . VAL A 1 1119 ? -20.318 14.958 1.365 1.00 91.19 1119 VAL A CA 1
ATOM 8837 C C . VAL A 1 1119 ? -20.709 13.888 2.394 1.00 91.19 1119 VAL A C 1
ATOM 8839 O O . VAL A 1 1119 ? -21.663 13.146 2.148 1.00 91.19 1119 VAL A O 1
ATOM 8842 N N . ARG A 1 1120 ? -20.036 13.818 3.553 1.00 87.19 1120 ARG A N 1
ATOM 8843 C CA . ARG A 1 1120 ? -20.349 12.843 4.619 1.00 87.19 1120 ARG A CA 1
ATOM 8844 C C . ARG A 1 1120 ? -21.779 13.001 5.162 1.00 87.19 1120 ARG A C 1
ATOM 8846 O O . ARG A 1 1120 ? -22.441 12.000 5.422 1.00 87.19 1120 ARG A O 1
ATOM 8853 N N . GLU A 1 1121 ? -22.280 14.232 5.257 1.00 85.75 1121 GLU A N 1
ATOM 8854 C CA . GLU A 1 1121 ? -23.655 14.566 5.673 1.00 85.75 1121 GLU A CA 1
ATOM 8855 C C . GLU A 1 1121 ? -24.683 14.482 4.518 1.00 85.75 1121 GLU A C 1
ATOM 8857 O O . GLU A 1 1121 ? -25.821 14.938 4.646 1.00 85.75 1121 GLU A O 1
ATOM 8862 N N . GLN A 1 1122 ? -24.300 13.902 3.372 1.00 85.50 1122 GLN A N 1
ATOM 8863 C CA . GLN A 1 1122 ? -25.156 13.656 2.200 1.00 85.50 1122 GLN A CA 1
ATOM 8864 C C . GLN A 1 1122 ? -25.782 14.922 1.574 1.00 85.50 1122 GLN A C 1
ATOM 8866 O O . GLN A 1 1122 ? -26.836 14.860 0.936 1.00 85.50 1122 GLN A O 1
ATOM 8871 N N . ARG A 1 1123 ? -25.123 16.083 1.689 1.00 87.19 1123 ARG A N 1
ATOM 8872 C CA . ARG A 1 1123 ? -25.542 17.353 1.062 1.00 87.19 1123 ARG A CA 1
ATOM 8873 C C . ARG A 1 1123 ? -24.906 17.519 -0.321 1.00 87.19 1123 ARG A C 1
ATOM 8875 O O . ARG A 1 1123 ? -24.095 18.415 -0.546 1.00 87.19 1123 ARG A O 1
ATOM 8882 N N . GLU A 1 1124 ? -25.288 16.642 -1.259 1.00 84.56 1124 GLU A N 1
ATOM 8883 C CA . GLU A 1 1124 ? -24.681 16.541 -2.605 1.00 84.56 1124 GLU A CA 1
ATOM 8884 C C . GLU A 1 1124 ? -24.669 17.885 -3.367 1.00 84.56 1124 GLU A C 1
ATOM 8886 O O . GLU A 1 1124 ? -23.649 18.254 -3.947 1.00 84.56 1124 GLU A O 1
ATOM 8891 N N . VAL A 1 1125 ? -25.776 18.640 -3.329 1.00 87.00 1125 VAL A N 1
ATOM 8892 C CA . VAL A 1 1125 ? -25.911 19.924 -4.046 1.00 87.00 1125 VAL A CA 1
ATOM 8893 C C . VAL A 1 1125 ? -24.960 20.981 -3.477 1.00 87.00 1125 VAL A C 1
ATOM 8895 O O . VAL A 1 1125 ? -24.228 21.623 -4.233 1.00 87.00 1125 VAL A O 1
ATOM 8898 N N . ALA A 1 1126 ? -24.912 21.134 -2.149 1.00 88.50 1126 ALA A N 1
ATOM 8899 C CA . ALA A 1 1126 ? -24.015 22.090 -1.504 1.00 88.50 1126 ALA A CA 1
ATOM 8900 C C . ALA A 1 1126 ? -22.538 21.742 -1.726 1.00 88.50 1126 ALA A C 1
ATOM 8902 O O . ALA A 1 1126 ? -21.738 22.631 -2.021 1.00 88.50 1126 ALA A O 1
ATOM 8903 N N . ALA A 1 1127 ? -22.181 20.454 -1.655 1.00 90.75 1127 ALA A N 1
ATOM 8904 C CA . ALA A 1 1127 ? -20.828 19.986 -1.948 1.00 90.75 1127 ALA A CA 1
ATOM 8905 C C . ALA A 1 1127 ? -20.407 20.315 -3.393 1.00 90.75 1127 ALA A C 1
ATOM 8907 O O . ALA A 1 1127 ? -19.291 20.785 -3.625 1.00 90.75 1127 ALA A O 1
ATOM 8908 N N . GLU A 1 1128 ? -21.305 20.141 -4.371 1.00 89.75 1128 GLU A N 1
ATOM 8909 C CA . GLU A 1 1128 ? -21.020 20.462 -5.773 1.00 89.75 1128 GLU A CA 1
ATOM 8910 C C . GLU A 1 1128 ? -20.814 21.967 -6.001 1.00 89.75 1128 GLU A C 1
ATOM 8912 O O . GLU A 1 1128 ? -19.854 22.362 -6.673 1.00 89.75 1128 GLU A O 1
ATOM 8917 N N . PHE A 1 1129 ? -21.658 22.822 -5.415 1.00 88.81 1129 PHE A N 1
ATOM 8918 C CA . PHE A 1 1129 ? -21.456 24.273 -5.463 1.00 88.81 1129 PHE A CA 1
ATOM 8919 C C . PHE A 1 1129 ? -20.135 24.690 -4.808 1.00 88.81 1129 PHE A C 1
ATOM 8921 O O . PHE A 1 1129 ? -19.387 25.479 -5.392 1.00 88.81 1129 PHE A O 1
ATOM 8928 N N . TRP A 1 1130 ? -19.816 24.127 -3.640 1.00 91.31 1130 TRP A N 1
ATOM 8929 C CA . TRP A 1 1130 ? -18.567 24.389 -2.926 1.00 91.31 1130 TRP A CA 1
ATOM 8930 C C . TRP A 1 1130 ? -17.336 24.012 -3.763 1.00 91.31 1130 TRP A C 1
ATOM 8932 O O . TRP A 1 1130 ? -16.399 24.802 -3.904 1.00 91.31 1130 TRP A O 1
ATOM 8942 N N . ARG A 1 1131 ? -17.373 22.845 -4.419 1.00 90.81 1131 ARG A N 1
ATOM 8943 C CA . ARG A 1 1131 ? -16.331 22.397 -5.354 1.00 90.81 1131 ARG A CA 1
ATOM 8944 C C . ARG A 1 1131 ? -16.180 23.343 -6.546 1.00 90.81 1131 ARG A C 1
ATOM 8946 O O . ARG A 1 1131 ? -15.060 23.698 -6.910 1.00 90.81 1131 ARG A O 1
ATOM 8953 N N . ASN A 1 1132 ? -17.288 23.761 -7.159 1.00 90.94 1132 ASN A N 1
ATOM 8954 C CA . ASN A 1 1132 ? -17.264 24.673 -8.306 1.00 90.94 1132 ASN A CA 1
ATOM 8955 C C . ASN A 1 1132 ? -16.662 26.038 -7.936 1.00 90.94 1132 ASN A C 1
ATOM 8957 O O . ASN A 1 1132 ? -15.908 26.617 -8.722 1.00 90.94 1132 ASN A O 1
ATOM 8961 N N . GLU A 1 1133 ? -16.939 26.526 -6.726 1.00 87.81 1133 GLU A N 1
ATOM 8962 C CA . GLU A 1 1133 ? -16.332 27.750 -6.206 1.00 87.81 1133 GLU A CA 1
ATOM 8963 C C . GLU A 1 1133 ? -14.821 27.597 -5.988 1.00 87.81 1133 GLU A C 1
ATOM 8965 O O . GLU A 1 1133 ? -14.052 28.485 -6.368 1.00 87.81 1133 GLU A O 1
ATOM 8970 N N . MET A 1 1134 ? -14.376 26.454 -5.454 1.00 88.12 1134 MET A N 1
ATOM 8971 C CA . MET A 1 1134 ? -12.951 26.155 -5.307 1.00 88.12 1134 MET A CA 1
ATOM 8972 C C . MET A 1 1134 ? -12.239 26.136 -6.664 1.00 88.12 1134 MET A C 1
ATOM 8974 O O . MET A 1 1134 ? -11.247 26.843 -6.824 1.00 88.12 1134 MET A O 1
ATOM 8978 N N . ILE A 1 1135 ? -12.785 25.425 -7.661 1.00 91.38 1135 ILE A N 1
ATOM 8979 C CA . ILE A 1 1135 ? -12.244 25.386 -9.034 1.00 91.38 1135 ILE A CA 1
ATOM 8980 C C . ILE A 1 1135 ? -12.083 26.806 -9.588 1.00 91.38 1135 ILE A C 1
ATOM 8982 O O . ILE A 1 1135 ? -11.039 27.156 -10.146 1.00 91.38 1135 ILE A O 1
ATOM 8986 N N . ARG A 1 1136 ? -13.105 27.652 -9.411 1.00 90.56 1136 ARG A N 1
ATOM 8987 C CA . ARG A 1 1136 ? -13.079 29.039 -9.880 1.00 90.56 1136 ARG A CA 1
ATOM 8988 C C . ARG A 1 1136 ? -11.939 29.833 -9.238 1.00 90.56 1136 ARG A C 1
ATOM 8990 O O . ARG A 1 1136 ? -11.241 30.545 -9.956 1.00 90.56 1136 ARG A O 1
ATOM 8997 N N . ARG A 1 1137 ? -11.732 29.702 -7.921 1.00 89.06 1137 ARG A N 1
ATOM 8998 C CA . ARG A 1 1137 ? -10.702 30.445 -7.169 1.00 89.06 1137 ARG A CA 1
ATOM 8999 C C . ARG A 1 1137 ? -9.277 29.921 -7.398 1.00 89.06 1137 ARG A C 1
ATOM 9001 O O . ARG A 1 1137 ? -8.343 30.717 -7.354 1.00 89.06 1137 ARG A O 1
ATOM 9008 N N . THR A 1 1138 ? -9.085 28.621 -7.637 1.00 93.19 1138 THR A N 1
ATOM 9009 C CA . THR A 1 1138 ? -7.744 28.006 -7.719 1.00 93.19 1138 THR A CA 1
ATOM 9010 C C . THR A 1 1138 ? -7.213 27.823 -9.142 1.00 93.19 1138 THR A C 1
ATOM 9012 O O . THR A 1 1138 ? -6.002 27.673 -9.309 1.00 93.19 1138 THR A O 1
ATOM 9015 N N . SER A 1 1139 ? -8.077 27.878 -10.165 1.00 92.88 1139 SER A N 1
ATOM 9016 C CA . SER A 1 1139 ? -7.719 27.610 -11.571 1.00 92.88 1139 SER A CA 1
ATOM 9017 C C . SER A 1 1139 ? -6.498 28.387 -12.078 1.00 92.88 1139 SER A C 1
ATOM 9019 O O . SER A 1 1139 ? -5.570 27.779 -12.603 1.00 92.88 1139 SER A O 1
ATOM 9021 N N . GLU A 1 1140 ? -6.448 29.707 -11.868 1.00 94.81 1140 GLU A N 1
ATOM 9022 C CA . GLU A 1 1140 ? -5.334 30.542 -12.340 1.00 94.81 1140 GLU A CA 1
ATOM 9023 C C . GLU A 1 1140 ? -3.997 30.135 -11.698 1.00 94.81 1140 GLU A C 1
ATOM 9025 O O . GLU A 1 1140 ? -2.982 30.025 -12.385 1.00 94.81 1140 GLU A O 1
ATOM 9030 N N . MET A 1 1141 ? -3.993 29.868 -10.388 1.00 94.00 1141 MET A N 1
ATOM 9031 C CA . MET A 1 1141 ? -2.795 29.421 -9.670 1.00 94.00 1141 MET A CA 1
ATOM 9032 C C . MET A 1 1141 ? -2.349 28.033 -10.142 1.00 94.00 1141 MET A C 1
ATOM 9034 O O . MET A 1 1141 ? -1.161 27.806 -10.373 1.00 94.00 1141 MET A O 1
ATOM 9038 N N . ALA A 1 1142 ? -3.298 27.113 -10.322 1.00 93.38 1142 ALA A N 1
ATOM 9039 C CA . ALA A 1 1142 ? -3.017 25.772 -10.817 1.00 93.38 1142 ALA A CA 1
ATOM 9040 C C . ALA A 1 1142 ? -2.406 25.810 -12.230 1.00 93.38 1142 ALA A C 1
ATOM 9042 O O . ALA A 1 1142 ? -1.401 25.146 -12.481 1.00 93.38 1142 ALA A O 1
ATOM 9043 N N . ASP A 1 1143 ? -2.936 26.646 -13.129 1.00 95.50 1143 ASP A N 1
ATOM 9044 C CA . ASP A 1 1143 ? -2.399 26.817 -14.483 1.00 95.50 1143 ASP A CA 1
ATOM 9045 C C . ASP A 1 1143 ? -0.993 27.453 -14.478 1.00 95.50 1143 ASP A C 1
ATOM 9047 O O . ASP A 1 1143 ? -0.141 27.079 -15.290 1.00 95.50 1143 ASP A O 1
ATOM 9051 N N . GLN A 1 1144 ? -0.701 28.366 -13.541 1.00 96.19 1144 GLN A N 1
ATOM 9052 C CA . GLN A 1 1144 ? 0.645 28.931 -13.363 1.00 96.19 1144 GLN A CA 1
ATOM 9053 C C . GLN A 1 1144 ? 1.664 27.873 -12.911 1.00 96.19 1144 GLN A C 1
ATOM 9055 O O . GLN A 1 1144 ? 2.755 27.793 -13.484 1.00 96.19 1144 GLN A O 1
ATOM 9060 N N . LEU A 1 1145 ? 1.319 27.053 -11.912 1.00 95.69 1145 LEU A N 1
ATOM 9061 C CA . LEU A 1 1145 ? 2.186 25.974 -11.421 1.00 95.69 1145 LEU A CA 1
ATOM 9062 C C . LEU A 1 1145 ? 2.399 24.901 -12.493 1.00 95.69 1145 LEU A C 1
ATOM 9064 O O . LEU A 1 1145 ? 3.536 24.492 -12.723 1.00 95.69 1145 LEU A O 1
ATOM 9068 N N . TRP A 1 1146 ? 1.342 24.528 -13.217 1.00 95.44 1146 TRP A N 1
ATOM 9069 C CA . TRP A 1 1146 ? 1.419 23.599 -14.346 1.00 95.44 1146 TRP A CA 1
ATOM 9070 C C . TRP A 1 1146 ? 2.316 24.130 -15.473 1.00 95.44 1146 TRP A C 1
ATOM 9072 O O . TRP A 1 1146 ? 3.182 23.424 -15.989 1.00 95.44 1146 TRP A O 1
ATOM 9082 N N . GLY A 1 1147 ? 2.176 25.413 -15.822 1.00 96.50 1147 GLY A N 1
ATOM 9083 C CA . GLY A 1 1147 ? 3.047 26.066 -16.797 1.00 96.50 1147 GLY A CA 1
ATOM 9084 C C . GLY A 1 1147 ? 4.511 26.112 -16.349 1.00 96.50 1147 GLY A C 1
ATOM 9085 O O . GLY A 1 1147 ? 5.415 25.936 -17.169 1.00 96.50 1147 GLY A O 1
ATOM 9086 N N . ARG A 1 1148 ? 4.768 26.316 -15.049 1.00 96.00 1148 ARG A N 1
ATOM 9087 C CA . ARG A 1 1148 ? 6.125 26.288 -14.486 1.00 96.00 1148 ARG A CA 1
ATOM 9088 C C . ARG A 1 1148 ? 6.718 24.881 -14.483 1.00 96.00 1148 ARG A C 1
ATOM 9090 O O . ARG A 1 1148 ? 7.904 24.755 -14.780 1.00 96.00 1148 ARG A O 1
ATOM 9097 N N . LEU A 1 1149 ? 5.913 23.855 -14.207 1.00 96.44 1149 LEU A N 1
ATOM 9098 C CA . LEU A 1 1149 ? 6.329 22.459 -14.313 1.00 96.44 1149 LEU A CA 1
ATOM 9099 C C . LEU A 1 1149 ? 6.791 22.155 -15.741 1.00 96.44 1149 LEU A C 1
ATOM 9101 O O . LEU A 1 1149 ? 7.931 21.748 -15.924 1.00 96.44 1149 LEU A O 1
ATOM 9105 N N . GLY A 1 1150 ? 5.983 22.488 -16.754 1.00 95.06 1150 GLY A N 1
ATOM 9106 C CA . GLY A 1 1150 ? 6.361 22.278 -18.157 1.00 95.06 1150 GLY A CA 1
ATOM 9107 C C . GLY A 1 1150 ? 7.645 23.016 -18.573 1.00 95.06 1150 GLY A C 1
ATOM 9108 O O . GLY A 1 1150 ? 8.414 22.515 -19.391 1.00 95.06 1150 GLY A O 1
ATOM 9109 N N . GLN A 1 1151 ? 7.931 24.187 -17.985 1.00 95.31 1151 GLN A N 1
ATOM 9110 C CA . GLN A 1 1151 ? 9.214 24.878 -18.186 1.00 95.31 1151 GLN A CA 1
ATOM 9111 C C . GLN A 1 1151 ? 10.389 24.111 -17.572 1.00 95.31 1151 GLN A C 1
ATOM 9113 O O . GLN A 1 1151 ? 11.426 23.997 -18.220 1.00 95.31 1151 GLN A O 1
ATOM 9118 N N . LEU A 1 1152 ? 10.242 23.604 -16.343 1.00 94.31 1152 LEU A N 1
ATOM 9119 C CA . LEU A 1 1152 ? 11.287 22.827 -15.672 1.00 94.31 1152 LEU A CA 1
ATOM 9120 C C . LEU A 1 1152 ? 11.515 21.476 -16.359 1.00 94.31 1152 LEU A C 1
ATOM 9122 O O . LEU A 1 1152 ? 12.663 21.066 -16.517 1.00 94.31 1152 LEU A O 1
ATOM 9126 N N . GLU A 1 1153 ? 10.451 20.811 -16.814 1.00 91.94 1153 GLU A N 1
ATOM 9127 C CA . GLU A 1 1153 ? 10.534 19.555 -17.569 1.00 91.94 1153 GLU A CA 1
ATOM 9128 C C . GLU A 1 1153 ? 11.304 19.767 -18.879 1.00 91.94 1153 GLU A C 1
ATOM 9130 O O . GLU A 1 1153 ? 12.209 18.999 -19.213 1.00 91.94 1153 GLU A O 1
ATOM 9135 N N . ALA A 1 1154 ? 11.021 20.871 -19.580 1.00 89.25 1154 ALA A N 1
ATOM 9136 C CA . ALA A 1 1154 ? 11.747 21.259 -20.783 1.00 89.25 1154 ALA A CA 1
ATOM 9137 C C . ALA A 1 1154 ? 13.196 21.703 -20.504 1.00 89.25 1154 ALA A C 1
ATOM 9139 O O . ALA A 1 1154 ? 14.070 21.465 -21.335 1.00 89.25 1154 ALA A O 1
ATOM 9140 N N . GLU A 1 1155 ? 13.482 22.351 -19.372 1.00 90.69 1155 GLU A N 1
ATOM 9141 C CA . GLU A 1 1155 ? 14.834 22.801 -19.012 1.00 90.69 1155 GLU A CA 1
ATOM 9142 C C . GLU A 1 1155 ? 15.747 21.631 -18.623 1.00 90.69 1155 GLU A C 1
ATOM 9144 O O . GLU A 1 1155 ? 16.889 21.557 -19.086 1.00 90.69 1155 GLU A O 1
ATOM 9149 N N . HIS A 1 1156 ? 15.242 20.710 -17.798 1.00 89.31 1156 HIS A N 1
ATOM 9150 C CA . HIS A 1 1156 ? 16.015 19.588 -17.256 1.00 89.31 1156 HIS A CA 1
ATOM 9151 C C . HIS A 1 1156 ? 15.950 18.324 -18.126 1.00 89.31 1156 HIS A C 1
ATOM 9153 O O . HIS A 1 1156 ? 16.754 17.411 -17.927 1.00 89.31 1156 HIS A O 1
ATOM 9159 N N . GLY A 1 1157 ? 15.033 18.270 -19.101 1.00 85.25 1157 GLY A N 1
ATOM 9160 C CA . GLY A 1 1157 ? 14.866 17.118 -19.991 1.00 85.25 1157 GLY A CA 1
ATOM 9161 C C . GLY A 1 1157 ? 14.425 15.864 -19.238 1.00 85.25 1157 GLY A C 1
ATOM 9162 O O . GLY A 1 1157 ? 14.922 14.770 -19.504 1.00 85.25 1157 GLY A O 1
ATOM 9163 N N . MET A 1 1158 ? 13.560 16.036 -18.240 1.00 87.69 1158 MET A N 1
ATOM 9164 C CA . MET A 1 1158 ? 13.047 14.955 -17.403 1.00 87.69 1158 MET A CA 1
ATOM 9165 C C . MET A 1 1158 ? 11.607 15.247 -16.994 1.00 87.69 1158 MET A C 1
ATOM 9167 O O . MET A 1 1158 ? 11.252 16.402 -16.764 1.00 87.69 1158 MET A O 1
ATOM 9171 N N . LYS A 1 1159 ? 10.806 14.191 -16.869 1.00 87.44 1159 LYS A N 1
ATOM 9172 C CA . LYS A 1 1159 ? 9.438 14.239 -16.359 1.00 87.44 1159 LYS A CA 1
ATOM 9173 C C . LYS A 1 1159 ? 9.336 13.268 -15.189 1.00 87.44 1159 LYS A C 1
ATOM 9175 O O . LYS A 1 1159 ? 9.676 12.103 -15.353 1.00 87.44 1159 LYS A O 1
ATOM 9180 N N . LEU A 1 1160 ? 8.896 13.766 -14.037 1.00 90.75 1160 LEU A N 1
ATOM 9181 C CA . LEU A 1 1160 ? 8.647 12.962 -12.840 1.00 90.75 1160 LEU A CA 1
ATOM 9182 C C . LEU A 1 1160 ? 7.141 12.806 -12.690 1.00 90.75 1160 LEU A C 1
ATOM 9184 O O . LEU A 1 1160 ? 6.440 13.807 -12.532 1.00 90.75 1160 LEU A O 1
ATOM 9188 N N . THR A 1 1161 ? 6.648 11.576 -12.788 1.00 89.69 1161 THR A N 1
ATOM 9189 C CA . THR A 1 1161 ? 5.207 11.287 -12.800 1.00 89.69 1161 THR A CA 1
ATOM 9190 C C . THR A 1 1161 ? 4.588 11.632 -11.453 1.00 89.69 1161 THR A C 1
ATOM 9192 O O . THR A 1 1161 ? 3.604 12.353 -11.408 1.00 89.69 1161 THR A O 1
ATOM 9195 N N . THR A 1 1162 ? 5.259 11.268 -10.361 1.00 91.06 1162 THR A N 1
ATOM 9196 C CA . THR A 1 1162 ? 4.878 11.614 -8.979 1.00 91.06 1162 THR A CA 1
ATOM 9197 C C . THR A 1 1162 ? 4.665 13.121 -8.763 1.00 91.06 1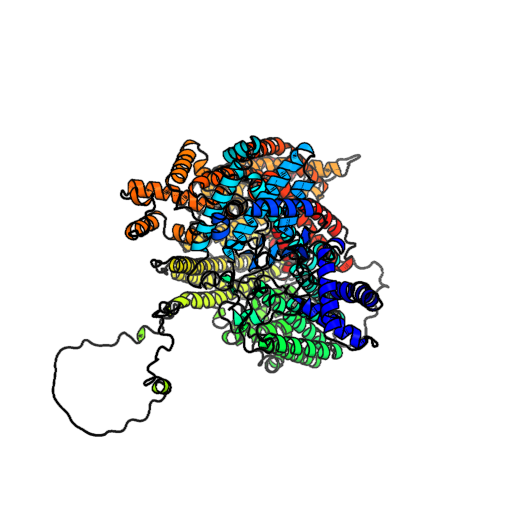162 THR A C 1
ATOM 9199 O O . THR A 1 1162 ? 3.655 13.546 -8.205 1.00 91.06 1162 THR A O 1
ATOM 9202 N N . VAL A 1 1163 ? 5.569 13.966 -9.277 1.00 93.50 1163 VAL A N 1
ATOM 9203 C CA . VAL A 1 1163 ? 5.439 15.435 -9.203 1.00 93.50 1163 VAL A CA 1
ATOM 9204 C C . VAL A 1 1163 ? 4.366 15.961 -10.164 1.00 93.50 1163 VAL A C 1
ATOM 9206 O O . VAL A 1 1163 ? 3.618 16.876 -9.811 1.00 93.50 1163 VAL A O 1
ATOM 9209 N N . SER A 1 1164 ? 4.297 15.403 -11.377 1.00 92.31 1164 SER A N 1
ATOM 9210 C CA . SER A 1 1164 ? 3.315 15.790 -12.397 1.00 92.31 1164 SER A CA 1
ATOM 9211 C C . SER A 1 1164 ? 1.893 15.509 -11.920 1.00 92.31 1164 SER A C 1
ATOM 9213 O O . SER A 1 1164 ? 1.046 16.393 -12.004 1.00 92.31 1164 SER A O 1
ATOM 9215 N N . ASP A 1 1165 ? 1.651 14.340 -11.332 1.00 90.56 1165 ASP A N 1
ATOM 9216 C CA . ASP A 1 1165 ? 0.347 13.928 -10.822 1.00 90.56 1165 ASP A CA 1
ATOM 9217 C C . ASP A 1 1165 ? -0.084 14.808 -9.658 1.00 90.56 1165 ASP A C 1
ATOM 9219 O O . ASP A 1 1165 ? -1.191 15.347 -9.691 1.00 90.56 1165 ASP A O 1
ATOM 9223 N N . ARG A 1 1166 ? 0.817 15.055 -8.694 1.00 91.94 1166 ARG A N 1
ATOM 9224 C CA . ARG A 1 1166 ? 0.530 15.908 -7.536 1.00 91.94 1166 ARG A CA 1
ATOM 9225 C C . ARG A 1 1166 ? 0.115 17.321 -7.943 1.00 91.94 1166 ARG A C 1
ATOM 9227 O O . ARG A 1 1166 ? -0.875 17.841 -7.443 1.00 91.94 1166 ARG A O 1
ATOM 9234 N N . ILE A 1 1167 ? 0.833 17.952 -8.876 1.00 94.62 1167 ILE A N 1
ATOM 9235 C CA . ILE A 1 1167 ? 0.466 19.286 -9.390 1.00 94.62 1167 ILE A CA 1
ATOM 9236 C C . ILE A 1 1167 ? -0.780 19.195 -10.296 1.00 94.62 1167 ILE A C 1
ATOM 9238 O O . ILE A 1 1167 ? -1.613 20.108 -10.322 1.00 94.62 1167 ILE A O 1
ATOM 9242 N N . GLY A 1 1168 ? -0.929 18.085 -11.022 1.00 91.75 1168 GLY A N 1
ATOM 9243 C CA . GLY A 1 1168 ? -2.041 17.775 -11.922 1.00 91.75 1168 GLY A CA 1
ATOM 9244 C C . GLY A 1 1168 ? -3.384 17.589 -11.222 1.00 91.75 1168 GLY A C 1
ATOM 9245 O O . GLY A 1 1168 ? -4.424 17.798 -11.846 1.00 91.75 1168 GLY A O 1
ATOM 9246 N N . GLU A 1 1169 ? -3.386 17.319 -9.916 1.00 91.00 1169 GLU A N 1
ATOM 9247 C CA . GLU A 1 1169 ? -4.586 17.346 -9.074 1.00 91.00 1169 GLU A CA 1
ATOM 9248 C C . GLU A 1 1169 ? -5.302 18.707 -9.090 1.00 91.00 1169 GLU A C 1
ATOM 9250 O O . GLU A 1 1169 ? -6.505 18.775 -8.810 1.00 91.00 1169 GLU A O 1
ATOM 9255 N N . ARG A 1 1170 ? -4.571 19.797 -9.386 1.00 93.00 1170 ARG A N 1
ATOM 9256 C CA . ARG A 1 1170 ? -5.080 21.179 -9.459 1.00 93.00 1170 ARG A CA 1
ATOM 9257 C C . ARG A 1 1170 ? -5.857 21.612 -8.205 1.00 93.00 1170 ARG A C 1
ATOM 9259 O O . ARG A 1 1170 ? -6.755 22.447 -8.301 1.00 93.00 1170 ARG A O 1
ATOM 9266 N N . PHE A 1 1171 ? -5.523 21.052 -7.040 1.00 93.00 1171 PHE A N 1
ATOM 9267 C CA . PHE A 1 1171 ? -6.218 21.203 -5.751 1.00 93.00 1171 PHE A CA 1
ATOM 9268 C C . PHE A 1 1171 ? -7.649 20.636 -5.692 1.00 93.00 1171 PHE A C 1
ATOM 9270 O O . PHE A 1 1171 ? -8.323 20.797 -4.681 1.00 93.00 1171 PHE A O 1
ATOM 9277 N N . VAL A 1 1172 ? -8.135 19.995 -6.757 1.00 90.88 1172 VAL A N 1
ATOM 9278 C CA . VAL A 1 1172 ? -9.537 19.558 -6.890 1.00 90.88 1172 VAL A CA 1
ATOM 9279 C C . VAL A 1 1172 ? -9.671 18.048 -6.737 1.00 90.88 1172 VAL A C 1
ATOM 9281 O O . VAL A 1 1172 ? -10.692 17.585 -6.235 1.00 90.88 1172 VAL A O 1
ATOM 9284 N N . ARG A 1 1173 ? -8.651 17.273 -7.135 1.00 89.75 1173 ARG A N 1
ATOM 9285 C CA . ARG A 1 1173 ? -8.671 15.807 -7.014 1.00 89.75 1173 ARG A CA 1
ATOM 9286 C C . ARG A 1 1173 ? -8.963 15.317 -5.585 1.00 89.75 1173 ARG A C 1
ATOM 9288 O O . ARG A 1 1173 ? -9.802 14.426 -5.491 1.00 89.75 1173 ARG A O 1
ATOM 9295 N N . PRO A 1 1174 ? -8.422 15.913 -4.499 1.00 90.50 1174 PRO A N 1
ATOM 9296 C CA . PRO A 1 1174 ? -8.780 15.505 -3.135 1.00 90.50 1174 PRO A CA 1
ATOM 9297 C C . PRO A 1 1174 ? -10.289 15.567 -2.850 1.00 90.50 1174 PRO A C 1
ATOM 9299 O O . PRO A 1 1174 ? -10.833 14.679 -2.211 1.00 90.50 1174 PRO A O 1
ATOM 9302 N N . LEU A 1 1175 ? -11.007 16.538 -3.431 1.00 90.94 1175 LEU A N 1
ATOM 9303 C CA . LEU A 1 1175 ? -12.464 16.630 -3.284 1.00 90.94 1175 LEU A CA 1
ATOM 9304 C C . LEU A 1 1175 ? -13.206 15.477 -3.983 1.00 90.94 1175 LEU A C 1
ATOM 9306 O O . LEU A 1 1175 ? -14.304 15.098 -3.583 1.00 90.94 1175 LEU A O 1
ATOM 9310 N N . LEU A 1 1176 ? -12.645 14.923 -5.063 1.00 89.38 1176 LEU A N 1
ATOM 9311 C CA . LEU A 1 1176 ? -13.197 13.715 -5.681 1.00 89.38 1176 LEU A CA 1
ATOM 9312 C C . LEU A 1 1176 ? -12.967 12.496 -4.782 1.00 89.38 1176 LEU A C 1
ATOM 9314 O O . LEU A 1 1176 ? -13.880 11.687 -4.643 1.00 89.38 1176 LEU A O 1
ATOM 9318 N N . VAL A 1 1177 ? -11.798 12.406 -4.141 1.00 90.94 1177 VAL A N 1
ATOM 9319 C CA . VAL A 1 1177 ? -11.467 11.336 -3.185 1.00 90.94 1177 VAL A CA 1
ATOM 9320 C C . VAL A 1 1177 ? -12.408 11.378 -1.979 1.00 90.94 1177 VAL A C 1
ATOM 9322 O O . VAL A 1 1177 ? -13.031 10.361 -1.689 1.00 90.94 1177 VAL A O 1
ATOM 9325 N N . ASP A 1 1178 ? -12.657 12.553 -1.381 1.00 90.06 1178 ASP A N 1
ATOM 9326 C CA . ASP A 1 1178 ? -13.640 12.723 -0.291 1.00 90.06 1178 ASP A CA 1
ATOM 9327 C C . ASP A 1 1178 ? -15.010 12.122 -0.649 1.00 90.06 1178 ASP A C 1
ATOM 9329 O O . ASP A 1 1178 ? -15.668 11.466 0.164 1.00 90.06 1178 ASP A O 1
ATOM 9333 N N . ARG A 1 1179 ? -15.453 12.349 -1.895 1.00 89.56 1179 ARG A N 1
ATOM 9334 C CA . ARG A 1 1179 ? -16.736 11.861 -2.411 1.00 89.56 1179 ARG A CA 1
ATOM 9335 C C . ARG A 1 1179 ? -16.769 10.346 -2.544 1.00 89.56 1179 ARG A C 1
ATOM 9337 O O . ARG A 1 1179 ? -17.782 9.735 -2.205 1.00 89.56 1179 ARG A O 1
ATOM 9344 N N . VAL A 1 1180 ? -15.676 9.759 -3.016 1.00 92.19 1180 VAL A N 1
ATOM 9345 C CA . VAL A 1 1180 ? -15.516 8.309 -3.128 1.00 92.19 1180 VAL A CA 1
ATOM 9346 C C . VAL A 1 1180 ? -15.495 7.675 -1.736 1.00 92.19 1180 VAL A C 1
ATOM 9348 O O . VAL A 1 1180 ? -16.286 6.764 -1.486 1.00 92.19 1180 VAL A O 1
ATOM 9351 N N . CYS A 1 1181 ? -14.705 8.208 -0.800 1.00 91.56 1181 CYS A N 1
ATOM 9352 C CA . CYS A 1 1181 ? -14.633 7.716 0.578 1.00 91.56 1181 CYS A CA 1
ATOM 9353 C C . CYS A 1 1181 ? -15.993 7.794 1.288 1.00 91.56 1181 CYS A C 1
ATOM 9355 O O . CYS A 1 1181 ? -16.439 6.823 1.895 1.00 91.56 1181 CYS A O 1
ATOM 9357 N N . ALA A 1 1182 ? -16.741 8.890 1.134 1.00 89.44 1182 ALA A N 1
ATOM 9358 C CA . ALA A 1 1182 ? -18.071 9.014 1.738 1.00 89.44 1182 ALA A CA 1
ATOM 9359 C C . ALA A 1 1182 ? -19.103 7.994 1.211 1.00 89.44 1182 ALA A C 1
ATOM 9361 O O . ALA A 1 1182 ? -20.091 7.707 1.892 1.00 89.44 1182 ALA A O 1
ATOM 9362 N N . LEU A 1 1183 ? -18.895 7.430 0.015 1.00 90.31 1183 LEU A N 1
ATOM 9363 C CA . LEU A 1 1183 ? -19.757 6.389 -0.551 1.00 90.31 1183 LEU A CA 1
ATOM 9364 C C . LEU A 1 1183 ? -19.413 4.978 -0.049 1.00 90.31 1183 LEU A C 1
ATOM 9366 O O . LEU A 1 1183 ? -20.234 4.076 -0.234 1.00 90.31 1183 LEU A O 1
ATOM 9370 N N . VAL A 1 1184 ? -18.270 4.771 0.617 1.00 90.25 1184 VAL A N 1
ATOM 9371 C CA . VAL A 1 1184 ? -17.829 3.457 1.121 1.00 90.25 1184 VAL A CA 1
ATOM 9372 C C . VAL A 1 1184 ? -18.833 2.886 2.121 1.00 90.25 1184 VAL A C 1
ATOM 9374 O O . VAL A 1 1184 ? -19.400 1.818 1.882 1.00 90.25 1184 VAL A O 1
ATOM 9377 N N . ARG A 1 1185 ? -19.135 3.620 3.202 1.00 86.12 1185 ARG A N 1
ATOM 9378 C CA . ARG A 1 1185 ? -20.057 3.159 4.254 1.00 86.12 1185 ARG A CA 1
ATOM 9379 C C . ARG A 1 1185 ? -21.468 2.840 3.721 1.00 86.12 1185 ARG A C 1
ATOM 9381 O O . ARG A 1 1185 ? -21.958 1.743 4.002 1.00 86.12 1185 ARG A O 1
ATOM 9388 N N . PRO A 1 1186 ? -22.127 3.705 2.918 1.00 86.94 1186 PRO A N 1
ATOM 9389 C CA . PRO A 1 1186 ? -23.396 3.366 2.264 1.00 86.94 1186 PRO A CA 1
ATOM 9390 C C . PRO A 1 1186 ? -23.315 2.148 1.329 1.00 86.94 1186 PRO A C 1
ATOM 9392 O O . PRO A 1 1186 ? -24.248 1.341 1.274 1.00 86.94 1186 PRO A O 1
ATOM 9395 N N . SER A 1 1187 ? -22.205 1.990 0.601 1.00 88.19 1187 SER A N 1
ATOM 9396 C CA . SER A 1 1187 ? -22.000 0.849 -0.299 1.00 88.19 1187 SER A CA 1
ATOM 9397 C C . SER A 1 1187 ? -21.867 -0.456 0.484 1.00 88.19 1187 SER A C 1
ATOM 9399 O O . SER A 1 1187 ? -22.515 -1.439 0.145 1.00 88.19 1187 SER A O 1
ATOM 9401 N N . MET A 1 1188 ? -21.107 -0.480 1.575 1.00 84.31 1188 MET A N 1
ATOM 9402 C CA . MET A 1 1188 ? -20.958 -1.684 2.398 1.00 84.31 1188 MET A CA 1
ATOM 9403 C C . MET A 1 1188 ? -22.255 -2.063 3.125 1.00 84.31 1188 MET A C 1
ATOM 9405 O O . MET A 1 1188 ? -22.597 -3.240 3.194 1.00 84.31 1188 MET A O 1
ATOM 9409 N N . ALA A 1 1189 ? -23.028 -1.080 3.601 1.00 80.25 1189 ALA A N 1
ATOM 9410 C CA . ALA A 1 1189 ? -24.310 -1.335 4.263 1.00 80.25 1189 ALA A CA 1
ATOM 9411 C C . ALA A 1 1189 ? -25.344 -2.014 3.342 1.00 80.25 1189 ALA A C 1
ATOM 9413 O O . ALA A 1 1189 ? -26.161 -2.807 3.802 1.00 80.25 1189 ALA A O 1
ATOM 9414 N N . THR A 1 1190 ? -25.302 -1.720 2.039 1.00 80.44 1190 THR A N 1
ATOM 9415 C CA . THR A 1 1190 ? -26.232 -2.268 1.033 1.00 80.44 1190 THR A CA 1
ATOM 9416 C C . THR A 1 1190 ? -25.724 -3.542 0.350 1.00 80.44 1190 THR A C 1
ATOM 9418 O O . THR A 1 1190 ? -26.493 -4.202 -0.353 1.00 80.44 1190 THR A O 1
ATOM 9421 N N . ALA A 1 1191 ? -24.463 -3.931 0.581 1.00 73.81 1191 ALA A N 1
ATOM 9422 C CA . ALA A 1 1191 ? -23.854 -5.112 -0.034 1.00 73.81 1191 ALA A CA 1
ATOM 9423 C C . ALA A 1 1191 ? -24.615 -6.405 0.313 1.00 73.81 1191 ALA A C 1
ATOM 9425 O O . ALA A 1 1191 ? -24.849 -7.238 -0.560 1.00 73.81 1191 ALA A O 1
ATOM 9426 N N . ALA A 1 1192 ? -25.078 -6.534 1.564 1.00 61.97 1192 ALA A N 1
ATOM 9427 C CA . ALA A 1 1192 ? -25.803 -7.712 2.044 1.00 61.97 1192 ALA A CA 1
ATOM 9428 C C . ALA A 1 1192 ? -27.240 -7.836 1.498 1.00 61.97 1192 ALA A C 1
ATOM 9430 O O . ALA A 1 1192 ? -27.772 -8.945 1.444 1.00 61.97 1192 ALA A O 1
ATOM 9431 N N . SER A 1 1193 ? -27.885 -6.724 1.119 1.00 62.62 1193 SER A N 1
ATOM 9432 C CA . SER A 1 1193 ? -29.297 -6.703 0.705 1.00 62.62 1193 SER A CA 1
ATOM 9433 C C . SER A 1 1193 ? -29.494 -6.690 -0.812 1.00 62.62 1193 SER A C 1
ATOM 9435 O O . SER A 1 1193 ? -30.345 -7.423 -1.310 1.00 62.62 1193 SER A O 1
ATOM 9437 N N . ASP A 1 1194 ? -28.710 -5.888 -1.542 1.00 59.75 1194 ASP A N 1
ATOM 9438 C CA . ASP A 1 1194 ? -28.936 -5.613 -2.972 1.00 59.75 1194 ASP A CA 1
ATOM 9439 C C . ASP A 1 1194 ? -27.791 -6.089 -3.885 1.00 59.75 1194 ASP A C 1
ATOM 9441 O O . ASP A 1 1194 ? -27.946 -6.101 -5.113 1.00 59.75 1194 ASP A O 1
ATOM 9445 N N . GLY A 1 1195 ? -26.642 -6.485 -3.319 1.00 64.38 1195 GLY A N 1
ATOM 9446 C CA . GLY A 1 1195 ? -25.452 -6.889 -4.074 1.00 64.38 1195 GLY A CA 1
ATOM 9447 C C . GLY A 1 1195 ? -25.109 -5.893 -5.193 1.00 64.38 1195 GLY A C 1
ATOM 9448 O O . GLY A 1 1195 ? -25.109 -4.679 -4.994 1.00 64.38 1195 GLY A O 1
ATOM 9449 N N . ALA A 1 1196 ? -24.895 -6.392 -6.416 1.00 57.62 1196 ALA A N 1
ATOM 9450 C CA . ALA A 1 1196 ? -24.576 -5.576 -7.599 1.00 57.62 1196 ALA A CA 1
ATOM 9451 C C . ALA A 1 1196 ? -25.671 -4.558 -8.016 1.00 57.62 1196 ALA A C 1
ATOM 9453 O O . ALA A 1 1196 ? -25.428 -3.710 -8.876 1.00 57.62 1196 ALA A O 1
ATOM 9454 N N . GLY A 1 1197 ? -26.874 -4.623 -7.431 1.00 61.00 1197 GLY A N 1
ATOM 9455 C CA . GLY A 1 1197 ? -27.968 -3.674 -7.656 1.00 61.00 1197 GLY A CA 1
ATOM 9456 C C . GLY A 1 1197 ? -27.892 -2.392 -6.817 1.00 61.00 1197 GLY A C 1
ATOM 9457 O O . GLY A 1 1197 ? -28.708 -1.494 -7.029 1.00 61.00 1197 GLY A O 1
ATOM 9458 N N . SER A 1 1198 ? -26.929 -2.279 -5.893 1.00 77.56 1198 SER A N 1
ATOM 9459 C CA . SER A 1 1198 ? -26.795 -1.110 -5.014 1.00 77.56 1198 SER A CA 1
ATOM 9460 C C . SER A 1 1198 ? -26.547 0.180 -5.807 1.00 77.56 1198 SER A C 1
ATOM 9462 O O . SER A 1 1198 ? -25.589 0.311 -6.573 1.00 77.56 1198 SER A O 1
ATOM 9464 N N . THR A 1 1199 ? -27.410 1.180 -5.620 1.00 84.62 1199 THR A N 1
ATOM 9465 C CA . THR A 1 1199 ? -27.253 2.505 -6.246 1.00 84.62 1199 THR A CA 1
ATOM 9466 C C . THR A 1 1199 ? -26.034 3.252 -5.703 1.00 84.62 1199 THR A C 1
ATOM 9468 O O . THR A 1 1199 ? -25.381 3.972 -6.459 1.00 84.62 1199 THR A O 1
ATOM 9471 N N . ALA A 1 1200 ? -25.703 3.052 -4.423 1.00 85.56 1200 ALA A N 1
ATOM 9472 C CA . ALA A 1 1200 ? -24.535 3.642 -3.777 1.00 85.56 1200 ALA A CA 1
ATOM 9473 C C . ALA A 1 1200 ? -23.236 3.087 -4.372 1.00 85.56 1200 ALA A C 1
ATOM 9475 O O . ALA A 1 1200 ? -22.381 3.867 -4.792 1.00 85.56 1200 ALA A O 1
ATOM 9476 N N . PHE A 1 1201 ? -23.140 1.761 -4.521 1.00 89.50 1201 PHE A N 1
ATOM 9477 C CA . PHE A 1 1201 ? -21.959 1.137 -5.113 1.00 89.50 1201 PHE A CA 1
ATOM 9478 C C . PHE A 1 1201 ? -21.784 1.497 -6.588 1.00 89.50 1201 PHE A C 1
ATOM 9480 O O . PHE A 1 1201 ? -20.675 1.776 -7.023 1.00 89.50 1201 PHE A O 1
ATOM 9487 N N . ASN A 1 1202 ? -22.870 1.572 -7.363 1.00 89.56 1202 ASN A N 1
ATOM 9488 C CA . ASN A 1 1202 ? -22.778 1.997 -8.762 1.00 89.56 1202 ASN A CA 1
ATOM 9489 C C . ASN A 1 1202 ? -22.259 3.443 -8.899 1.00 89.56 1202 ASN A C 1
ATOM 9491 O O . ASN A 1 1202 ? -21.456 3.718 -9.790 1.00 89.56 1202 ASN A O 1
ATOM 9495 N N . LYS A 1 1203 ? -22.662 4.360 -8.002 1.00 89.06 1203 LYS A N 1
ATOM 9496 C CA . LYS A 1 1203 ? -22.096 5.722 -7.938 1.00 89.06 1203 LYS A CA 1
ATOM 9497 C C . LYS A 1 1203 ? -20.615 5.710 -7.540 1.00 89.06 1203 LYS A C 1
ATOM 9499 O O . LYS A 1 1203 ? -19.845 6.483 -8.104 1.00 89.06 1203 LYS A O 1
ATOM 9504 N N . PHE A 1 1204 ? -20.241 4.872 -6.572 1.00 91.56 1204 PHE A N 1
ATOM 9505 C CA . PHE A 1 1204 ? -18.861 4.704 -6.112 1.00 91.56 1204 PHE A CA 1
ATOM 9506 C C . PHE A 1 1204 ? -17.966 4.179 -7.239 1.00 91.56 1204 PHE A C 1
ATOM 9508 O O . PHE A 1 1204 ? -17.004 4.846 -7.606 1.00 91.56 1204 PHE A O 1
ATOM 9515 N N . ALA A 1 1205 ? -18.345 3.063 -7.866 1.00 90.88 1205 ALA A N 1
ATOM 9516 C CA . ALA A 1 1205 ? -17.620 2.458 -8.979 1.00 90.88 1205 ALA A CA 1
ATOM 9517 C C . ALA A 1 1205 ? -17.450 3.436 -10.151 1.00 90.88 1205 ALA A C 1
ATOM 9519 O O . ALA A 1 1205 ? -16.350 3.580 -10.666 1.00 90.88 1205 ALA A O 1
ATOM 9520 N N . GLN A 1 1206 ? -18.492 4.199 -10.508 1.00 91.12 1206 GLN A N 1
ATOM 9521 C CA . GLN A 1 1206 ? -18.389 5.212 -11.564 1.00 91.12 1206 GLN A CA 1
ATOM 9522 C C . GLN A 1 1206 ? -17.343 6.300 -11.254 1.00 91.12 1206 GLN A C 1
ATOM 9524 O O . GLN A 1 1206 ? -16.684 6.791 -12.167 1.00 91.12 1206 GLN A O 1
ATOM 9529 N N . GLN A 1 1207 ? -17.206 6.718 -9.994 1.00 90.12 1207 GLN A N 1
ATOM 9530 C CA . GLN A 1 1207 ? -16.217 7.732 -9.607 1.00 90.12 1207 GLN A CA 1
ATOM 9531 C C . GLN A 1 1207 ? -14.808 7.152 -9.503 1.00 90.12 1207 GLN A C 1
ATOM 9533 O O . GLN A 1 1207 ? -13.848 7.820 -9.878 1.00 90.12 1207 GLN A O 1
ATOM 9538 N N . VAL A 1 1208 ? -14.681 5.902 -9.056 1.00 92.00 1208 VAL A N 1
ATOM 9539 C CA . VAL A 1 1208 ? -13.408 5.175 -9.107 1.00 92.00 1208 VAL A CA 1
ATOM 9540 C C . VAL A 1 1208 ? -12.945 5.025 -10.560 1.00 92.00 1208 VAL A C 1
ATOM 9542 O O . VAL A 1 1208 ? -11.799 5.348 -10.853 1.00 92.00 1208 VAL A O 1
ATOM 9545 N N . ASP A 1 1209 ? -13.844 4.686 -11.490 1.00 89.06 1209 ASP A N 1
ATOM 9546 C CA . ASP A 1 1209 ? -13.559 4.633 -12.933 1.00 89.06 1209 ASP A CA 1
ATOM 9547 C C . ASP A 1 1209 ? -13.082 5.983 -13.504 1.00 89.06 1209 ASP A C 1
ATOM 9549 O O . ASP A 1 1209 ? -12.406 6.023 -14.532 1.00 89.06 1209 ASP A O 1
ATOM 9553 N N . GLU A 1 1210 ? -13.458 7.114 -12.893 1.00 88.31 1210 GLU A N 1
ATOM 9554 C CA . GLU A 1 1210 ? -12.944 8.438 -13.263 1.00 88.31 1210 GLU A CA 1
ATOM 9555 C C . GLU A 1 1210 ? -11.518 8.665 -12.743 1.00 88.31 1210 GLU A C 1
ATOM 9557 O O . GLU A 1 1210 ? -10.714 9.268 -13.457 1.00 88.31 1210 GLU A O 1
ATOM 9562 N N . LEU A 1 1211 ? -11.195 8.159 -11.547 1.00 87.69 1211 LEU A N 1
ATOM 9563 C CA . LEU A 1 1211 ? -9.868 8.264 -10.929 1.00 87.69 1211 LEU A CA 1
ATOM 9564 C C . LEU A 1 1211 ? -8.829 7.336 -11.573 1.00 87.69 1211 LEU A C 1
ATOM 9566 O O . LEU A 1 1211 ? -7.661 7.711 -11.617 1.00 87.69 1211 LEU A O 1
ATOM 9570 N N . THR A 1 1212 ? -9.245 6.183 -12.104 1.00 86.69 1212 THR A N 1
ATOM 9571 C CA . THR A 1 1212 ? -8.364 5.154 -12.695 1.00 86.69 1212 THR A CA 1
ATOM 9572 C C . THR A 1 1212 ? -8.131 5.312 -14.201 1.00 86.69 1212 THR A C 1
ATOM 9574 O O . THR A 1 1212 ? -7.413 4.513 -14.809 1.00 86.69 1212 THR A O 1
ATOM 9577 N N . ARG A 1 1213 ? -8.719 6.333 -14.851 1.00 84.56 1213 ARG A N 1
ATOM 9578 C CA . ARG A 1 1213 ? -8.518 6.569 -16.299 1.00 84.56 1213 ARG A CA 1
ATOM 9579 C C . ARG A 1 1213 ? -7.054 6.783 -16.659 1.00 84.56 1213 ARG A C 1
ATOM 9581 O O . ARG A 1 1213 ? -6.607 6.314 -17.704 1.00 84.56 1213 ARG A O 1
ATOM 9588 N N . GLU A 1 1214 ? -6.346 7.522 -15.814 1.00 81.31 1214 GLU A N 1
ATOM 9589 C CA . GLU A 1 1214 ? -4.907 7.728 -15.903 1.00 81.31 1214 GLU A CA 1
ATOM 9590 C C . GLU A 1 1214 ? -4.295 7.251 -14.584 1.00 81.31 1214 GLU A C 1
ATOM 9592 O O . GLU A 1 1214 ? -4.623 7.825 -13.540 1.00 81.31 1214 GLU A O 1
ATOM 9597 N N . PRO A 1 1215 ? -3.451 6.203 -14.613 1.00 84.19 1215 PRO A N 1
ATOM 9598 C CA . PRO A 1 1215 ? -2.864 5.672 -13.396 1.00 84.19 1215 PRO A CA 1
ATOM 9599 C C . PRO A 1 1215 ? -1.896 6.688 -12.796 1.00 84.19 1215 PRO A C 1
ATOM 9601 O O . PRO A 1 1215 ? -1.226 7.430 -13.520 1.00 84.19 1215 PRO A O 1
ATOM 9604 N N . THR A 1 1216 ? -1.829 6.690 -11.473 1.00 83.31 1216 THR A N 1
ATOM 9605 C CA . THR A 1 1216 ? -1.034 7.618 -10.674 1.00 83.31 1216 THR A CA 1
ATOM 9606 C C . THR A 1 1216 ? 0.278 7.021 -10.193 1.00 83.31 1216 THR A C 1
ATOM 9608 O O . THR A 1 1216 ? 0.380 5.843 -9.856 1.00 83.31 1216 THR A O 1
ATOM 9611 N N . GLY A 1 1217 ? 1.306 7.863 -10.142 1.00 84.31 1217 GLY A N 1
ATOM 9612 C CA . GLY A 1 1217 ? 2.639 7.501 -9.697 1.00 84.31 1217 GLY A CA 1
ATOM 9613 C C . GLY A 1 1217 ? 3.365 6.571 -10.671 1.00 84.31 1217 GLY A C 1
ATOM 9614 O O . GLY A 1 1217 ? 3.140 6.562 -11.880 1.00 84.31 1217 GLY A O 1
ATOM 9615 N N . VAL A 1 1218 ? 4.307 5.801 -10.127 1.00 83.69 1218 VAL A N 1
ATOM 9616 C CA . VAL A 1 1218 ? 5.175 4.881 -10.888 1.00 83.69 1218 VAL A CA 1
ATOM 9617 C C . VAL A 1 1218 ? 4.913 3.405 -10.569 1.00 83.69 1218 VAL A C 1
ATOM 9619 O O . VAL A 1 1218 ? 5.678 2.538 -10.993 1.00 83.69 1218 VAL A O 1
ATOM 9622 N N . GLY A 1 1219 ? 3.855 3.118 -9.801 1.00 82.50 1219 GLY A N 1
ATOM 9623 C CA . GLY A 1 1219 ? 3.495 1.768 -9.358 1.00 82.50 1219 GLY A CA 1
ATOM 9624 C C . GLY A 1 1219 ? 4.510 1.134 -8.408 1.00 82.50 1219 GLY A C 1
ATOM 9625 O O . GLY A 1 1219 ? 4.714 -0.071 -8.449 1.00 82.50 1219 GLY A O 1
ATOM 9626 N N . LEU A 1 1220 ? 5.225 1.950 -7.632 1.00 82.81 1220 LEU A N 1
ATOM 9627 C CA . LEU A 1 1220 ? 6.169 1.482 -6.610 1.00 82.81 1220 LEU A CA 1
ATOM 9628 C C . LEU A 1 1220 ? 5.575 1.462 -5.202 1.00 82.81 1220 LEU A C 1
ATOM 9630 O O . LEU A 1 1220 ? 6.088 0.726 -4.363 1.00 82.81 1220 LEU A O 1
ATOM 9634 N N . ASP A 1 1221 ? 4.565 2.298 -4.982 1.00 84.75 1221 ASP A N 1
ATOM 9635 C CA . ASP A 1 1221 ? 3.829 2.502 -3.742 1.00 84.75 1221 ASP A CA 1
ATOM 9636 C C . ASP A 1 1221 ? 2.342 2.579 -4.119 1.00 84.75 1221 ASP A C 1
ATOM 9638 O O . ASP A 1 1221 ? 2.012 2.976 -5.248 1.00 84.75 1221 ASP A O 1
ATOM 9642 N N . VAL A 1 1222 ? 1.459 2.167 -3.209 1.00 87.00 1222 VAL A N 1
ATOM 9643 C CA . VAL A 1 1222 ? 0.011 2.285 -3.408 1.00 87.00 1222 VAL A CA 1
ATOM 9644 C C . VAL A 1 1222 ? -0.347 3.779 -3.445 1.00 87.00 1222 VAL A C 1
ATOM 9646 O O . VAL A 1 1222 ? 0.167 4.542 -2.633 1.00 87.00 1222 VAL A O 1
ATOM 9649 N N . PRO A 1 1223 ? -1.174 4.243 -4.398 1.00 89.44 1223 PRO A N 1
ATOM 9650 C CA . PRO A 1 1223 ? -1.619 5.633 -4.415 1.00 89.44 1223 PRO A CA 1
ATOM 9651 C C . PRO A 1 1223 ? -2.380 6.034 -3.141 1.00 89.44 1223 PRO A C 1
ATOM 9653 O O . PRO A 1 1223 ? -3.315 5.334 -2.759 1.00 89.44 1223 PRO A O 1
ATOM 9656 N N . ASP A 1 1224 ? -2.084 7.213 -2.582 1.00 88.94 1224 ASP A N 1
ATOM 9657 C CA . ASP A 1 1224 ? -2.707 7.743 -1.351 1.00 88.94 1224 ASP A CA 1
ATOM 9658 C C . ASP A 1 1224 ? -4.248 7.657 -1.362 1.00 88.94 1224 ASP A C 1
ATOM 9660 O O . ASP A 1 1224 ? -4.876 7.305 -0.372 1.00 88.94 1224 ASP A O 1
ATOM 9664 N N . TRP A 1 1225 ? -4.887 7.922 -2.510 1.00 90.12 1225 TRP A N 1
ATOM 9665 C CA . TRP A 1 1225 ? -6.352 7.886 -2.621 1.00 90.12 1225 TRP A CA 1
ATOM 9666 C C . TRP A 1 1225 ? -6.950 6.477 -2.481 1.00 90.12 1225 TRP A C 1
ATOM 9668 O O . TRP A 1 1225 ? -8.128 6.348 -2.152 1.00 90.12 1225 TRP A O 1
ATOM 9678 N N . LEU A 1 1226 ? -6.177 5.427 -2.777 1.00 92.38 1226 LEU A N 1
ATOM 9679 C CA . LEU A 1 1226 ? -6.576 4.039 -2.546 1.00 92.38 1226 LEU A CA 1
ATOM 9680 C C . LEU A 1 1226 ? -6.378 3.652 -1.080 1.00 92.38 1226 LEU A C 1
ATOM 9682 O O . LEU A 1 1226 ? -7.245 2.967 -0.537 1.00 92.38 1226 LEU A O 1
ATOM 9686 N N . GLU A 1 1227 ? -5.304 4.128 -0.446 1.00 91.62 1227 GLU A N 1
ATOM 9687 C CA . GLU A 1 1227 ? -5.083 3.979 0.999 1.00 91.62 1227 GLU A CA 1
ATOM 9688 C C . GLU A 1 1227 ? -6.207 4.666 1.792 1.00 91.62 1227 GLU A C 1
ATOM 9690 O O . GLU A 1 1227 ? -6.796 4.044 2.670 1.00 91.62 1227 GLU A O 1
ATOM 9695 N N . ASP A 1 1228 ? -6.621 5.880 1.404 1.00 90.62 1228 ASP A N 1
ATOM 9696 C CA . ASP A 1 1228 ? -7.759 6.596 2.006 1.00 90.62 1228 ASP A CA 1
ATOM 9697 C C . ASP A 1 1228 ? -9.069 5.778 1.940 1.00 90.62 1228 ASP A C 1
ATOM 9699 O O . ASP A 1 1228 ? -9.882 5.787 2.873 1.00 90.62 1228 ASP A O 1
ATOM 9703 N N . ILE A 1 1229 ? -9.296 5.059 0.831 1.00 92.81 1229 ILE A N 1
ATOM 9704 C CA . ILE A 1 1229 ? -10.457 4.170 0.673 1.00 92.81 1229 ILE A CA 1
ATOM 9705 C C . ILE A 1 1229 ? -10.299 2.927 1.549 1.00 92.81 1229 ILE A C 1
ATOM 9707 O O . ILE A 1 1229 ? -11.274 2.524 2.186 1.00 92.81 1229 ILE A O 1
ATOM 9711 N N . GLU A 1 1230 ? -9.111 2.314 1.590 1.00 90.31 1230 GLU A N 1
ATOM 9712 C CA . GLU A 1 1230 ? -8.830 1.166 2.457 1.00 90.31 1230 GLU A CA 1
ATOM 9713 C C . GLU A 1 1230 ? -9.056 1.519 3.928 1.00 90.31 1230 GLU A C 1
ATOM 9715 O O . GLU A 1 1230 ? -9.783 0.809 4.622 1.00 90.31 1230 GLU A O 1
ATOM 9720 N N . GLU A 1 1231 ? -8.525 2.653 4.384 1.00 87.69 1231 GLU A N 1
ATOM 9721 C CA . GLU A 1 1231 ? -8.730 3.154 5.738 1.00 87.69 1231 GLU A CA 1
ATOM 9722 C C . GLU A 1 1231 ? -10.215 3.353 6.056 1.00 87.69 1231 GLU A C 1
ATOM 9724 O O . GLU A 1 1231 ? -10.658 3.028 7.157 1.00 87.69 1231 GLU A O 1
ATOM 9729 N N . GLU A 1 1232 ? -11.017 3.871 5.120 1.00 87.81 1232 GLU A N 1
ATOM 9730 C CA . GLU A 1 1232 ? -12.457 4.048 5.332 1.00 87.81 1232 GLU A CA 1
ATOM 9731 C C . GLU A 1 1232 ? -13.217 2.705 5.324 1.00 87.81 1232 GLU A C 1
ATOM 9733 O O . GLU A 1 1232 ? -14.169 2.532 6.098 1.00 87.81 1232 GLU A O 1
ATOM 9738 N N . VAL A 1 1233 ? -12.792 1.729 4.510 1.00 86.81 1233 VAL A N 1
ATOM 9739 C CA . VAL A 1 1233 ? -13.313 0.349 4.540 1.00 86.81 1233 VAL A CA 1
ATOM 9740 C C . VAL A 1 1233 ? -13.013 -0.286 5.894 1.00 86.81 1233 VAL A C 1
ATOM 9742 O O . VAL A 1 1233 ? -13.928 -0.791 6.549 1.00 86.81 1233 VAL A O 1
ATOM 9745 N N . GLU A 1 1234 ? -11.768 -0.207 6.357 1.00 81.19 1234 GLU A N 1
ATOM 9746 C CA . GLU A 1 1234 ? -11.353 -0.765 7.641 1.00 81.19 1234 GLU A CA 1
ATOM 9747 C C . GLU A 1 1234 ? -12.019 -0.058 8.809 1.00 81.19 1234 GLU A C 1
ATOM 9749 O O . GLU A 1 1234 ? -12.560 -0.726 9.686 1.00 81.19 1234 GLU A O 1
ATOM 9754 N N . ARG A 1 1235 ? -12.130 1.271 8.772 1.00 77.12 1235 ARG A N 1
ATOM 9755 C CA . ARG A 1 1235 ? -12.911 2.041 9.745 1.00 77.12 1235 ARG A CA 1
ATOM 9756 C C . ARG A 1 1235 ? -14.350 1.549 9.805 1.00 77.12 1235 ARG A C 1
ATOM 9758 O O . ARG A 1 1235 ? -14.859 1.343 10.901 1.00 77.12 1235 ARG A O 1
ATOM 9765 N N . THR A 1 1236 ? -14.987 1.300 8.657 1.00 77.00 1236 THR A N 1
ATOM 9766 C CA . THR A 1 1236 ? -16.372 0.801 8.576 1.00 77.00 1236 THR A CA 1
ATOM 9767 C C . THR A 1 1236 ? -16.520 -0.617 9.146 1.00 77.00 1236 THR A C 1
ATOM 9769 O O . THR A 1 1236 ? -17.533 -0.909 9.787 1.00 77.00 1236 THR A O 1
ATOM 9772 N N . ARG A 1 1237 ? -15.521 -1.495 8.972 1.00 68.88 1237 ARG A N 1
ATOM 9773 C CA . ARG A 1 1237 ? -15.502 -2.848 9.570 1.00 68.88 1237 ARG A CA 1
ATOM 9774 C C . ARG A 1 1237 ? -15.197 -2.806 11.071 1.00 68.88 1237 ARG A C 1
ATOM 9776 O O . ARG A 1 1237 ? -15.838 -3.513 11.850 1.00 68.88 1237 ARG A O 1
ATOM 9783 N N . ALA A 1 1238 ? -14.268 -1.944 11.477 1.00 58.44 1238 ALA A N 1
ATOM 9784 C CA . ALA A 1 1238 ? -13.760 -1.799 12.838 1.00 58.44 1238 ALA A CA 1
ATOM 9785 C C . ALA A 1 1238 ? -14.713 -1.065 13.794 1.00 58.44 1238 ALA A C 1
ATOM 9787 O O . ALA A 1 1238 ? -14.481 -1.118 15.003 1.00 58.44 1238 ALA A O 1
ATOM 9788 N N . VAL A 1 1239 ? -15.813 -0.460 13.308 1.00 49.81 1239 VAL A N 1
ATOM 9789 C CA . VAL A 1 1239 ? -16.860 0.186 14.140 1.00 49.81 1239 VAL A CA 1
ATOM 9790 C C . VAL A 1 1239 ? -17.382 -0.730 15.268 1.00 49.81 1239 VAL A C 1
ATOM 9792 O O . VAL A 1 1239 ? -17.945 -0.242 16.244 1.00 49.81 1239 VAL A O 1
ATOM 9795 N N . ARG A 1 1240 ? -17.157 -2.051 15.204 1.00 41.44 1240 ARG A N 1
ATOM 9796 C CA . ARG A 1 1240 ? -17.488 -2.992 16.291 1.00 41.44 1240 ARG A CA 1
ATOM 9797 C C . ARG A 1 1240 ? -16.471 -3.056 17.447 1.00 41.44 1240 ARG A C 1
ATOM 9799 O O . ARG A 1 1240 ? -16.848 -3.487 18.532 1.00 41.44 1240 ARG A O 1
ATOM 9806 N N . ILE A 1 1241 ? -15.216 -2.636 17.255 1.00 39.22 1241 ILE A N 1
ATOM 9807 C CA . ILE A 1 1241 ? -14.112 -2.875 18.212 1.00 39.22 1241 ILE A CA 1
ATOM 9808 C C . ILE A 1 1241 ? -13.474 -1.567 18.717 1.00 39.22 1241 ILE A C 1
ATOM 9810 O O . ILE A 1 1241 ? -13.154 -1.471 19.901 1.00 39.22 1241 ILE A O 1
ATOM 9814 N N . HIS A 1 1242 ? -13.361 -0.529 17.878 1.00 43.69 1242 HIS A N 1
ATOM 9815 C CA . HIS A 1 1242 ? -12.689 0.729 18.234 1.00 43.69 1242 HIS A CA 1
ATOM 9816 C C . HIS A 1 1242 ? -13.555 1.951 17.891 1.00 43.69 1242 HIS A C 1
ATOM 9818 O O . HIS A 1 1242 ? -13.717 2.291 16.723 1.00 43.69 1242 HIS A O 1
ATOM 9824 N N . SER A 1 1243 ? -14.105 2.639 18.899 1.00 48.81 1243 SER A N 1
ATOM 9825 C CA . SER A 1 1243 ? -14.788 3.924 18.699 1.00 48.81 1243 SER A CA 1
ATOM 9826 C C . SER A 1 1243 ? -13.806 5.089 18.810 1.00 48.81 1243 SER A C 1
ATOM 9828 O O . SER A 1 1243 ? -13.080 5.211 19.796 1.00 48.81 1243 SER A O 1
ATOM 9830 N N . ASN A 1 1244 ? -13.784 5.971 17.810 1.00 55.47 1244 ASN A N 1
ATOM 9831 C CA . ASN A 1 1244 ? -13.025 7.219 17.886 1.00 55.47 1244 ASN A CA 1
ATOM 9832 C C . ASN A 1 1244 ? -13.714 8.216 18.829 1.00 55.47 1244 ASN A C 1
ATOM 9834 O O . ASN A 1 1244 ? -14.932 8.182 18.992 1.00 55.47 1244 ASN A O 1
ATOM 9838 N N . LEU A 1 1245 ? -12.946 9.151 19.406 1.00 54.19 1245 LEU A N 1
ATOM 9839 C CA . LEU A 1 1245 ? -13.456 10.175 20.336 1.00 54.19 1245 LEU A CA 1
ATOM 9840 C C . LEU A 1 1245 ? -14.673 10.927 19.762 1.00 54.19 1245 LEU A C 1
ATOM 9842 O O . LEU A 1 1245 ? -15.685 11.073 20.440 1.00 54.19 1245 LEU A O 1
ATOM 9846 N N . VAL A 1 1246 ? -14.610 11.284 18.477 1.00 56.66 1246 VAL A N 1
ATOM 9847 C CA . VAL A 1 1246 ? -15.687 11.949 17.731 1.00 56.66 1246 VAL A CA 1
ATOM 9848 C C . VAL A 1 1246 ? -16.977 11.122 17.684 1.00 56.66 1246 VAL A C 1
ATOM 9850 O O . VAL A 1 1246 ? -18.063 11.696 17.803 1.00 56.66 1246 VAL A O 1
ATOM 9853 N N . ASP A 1 1247 ? -16.879 9.802 17.508 1.00 61.47 1247 ASP A N 1
ATOM 9854 C CA . ASP A 1 1247 ? -18.027 8.887 17.445 1.00 61.47 1247 ASP A CA 1
ATOM 9855 C C . ASP A 1 1247 ? -18.580 8.600 18.844 1.00 61.47 1247 ASP A C 1
ATOM 9857 O O . ASP A 1 1247 ? -19.794 8.537 19.038 1.00 61.47 1247 ASP A O 1
ATOM 9861 N N . GLU A 1 1248 ? -17.698 8.502 19.841 1.00 64.19 1248 GLU A N 1
ATOM 9862 C CA . GLU A 1 1248 ? -18.072 8.365 21.248 1.00 64.19 1248 GLU A CA 1
ATOM 9863 C C . GLU A 1 1248 ? -18.843 9.593 21.724 1.00 64.19 1248 GLU A C 1
ATOM 9865 O O . GLU A 1 1248 ? -19.979 9.470 22.175 1.00 64.19 1248 GLU A O 1
ATOM 9870 N N . VAL A 1 1249 ? -18.274 10.792 21.562 1.00 62.59 1249 VAL A N 1
ATOM 9871 C CA . VAL A 1 1249 ? -18.953 12.062 21.857 1.00 62.59 1249 VAL A CA 1
ATOM 9872 C C . VAL A 1 1249 ? -20.202 12.201 20.972 1.00 62.59 1249 VAL A C 1
ATOM 9874 O O . VAL A 1 1249 ? -21.243 12.645 21.456 1.00 62.59 1249 VAL A O 1
ATOM 9877 N N . GLY A 1 1250 ? -20.110 11.734 19.715 1.00 61.59 1250 GLY A N 1
ATOM 9878 C CA . GLY A 1 1250 ? -21.173 11.413 18.743 1.00 61.59 1250 GLY A CA 1
ATOM 9879 C C . GLY A 1 1250 ? -22.448 10.910 19.363 1.00 61.59 1250 GLY A C 1
ATOM 9880 O O . GLY A 1 1250 ? -23.465 11.597 19.341 1.00 61.59 1250 GLY A O 1
ATOM 9881 N N . ALA A 1 1251 ? -22.338 9.709 19.904 1.00 64.06 1251 ALA A N 1
ATOM 9882 C CA . ALA A 1 1251 ? -23.433 8.959 20.480 1.00 64.06 1251 ALA A CA 1
ATOM 9883 C C . ALA A 1 1251 ? -23.969 9.565 21.789 1.00 64.06 1251 ALA A C 1
ATOM 9885 O O . ALA A 1 1251 ? -25.076 9.237 22.205 1.00 64.06 1251 ALA A O 1
ATOM 9886 N N . LEU A 1 1252 ? -23.188 10.415 22.461 1.00 65.00 1252 LEU A N 1
ATOM 9887 C CA . LEU A 1 1252 ? -23.474 10.871 23.822 1.00 65.00 1252 LEU A CA 1
ATOM 9888 C C . LEU A 1 1252 ? -24.101 12.265 23.901 1.00 65.00 1252 LEU A C 1
ATOM 9890 O O . LEU A 1 1252 ? -24.964 12.505 24.748 1.00 65.00 1252 LEU A O 1
ATOM 9894 N N . VAL A 1 1253 ? -23.635 13.196 23.068 1.00 74.88 1253 VAL A N 1
ATOM 9895 C CA . VAL A 1 1253 ? -24.095 14.589 23.045 1.00 74.88 1253 VAL A CA 1
ATOM 9896 C C . VAL A 1 1253 ? -24.703 14.867 21.680 1.00 74.88 1253 VAL A C 1
ATOM 9898 O O . VAL A 1 1253 ? -23.982 15.012 20.689 1.00 74.88 1253 VAL A O 1
ATOM 9901 N N . GLU A 1 1254 ? -26.033 14.951 21.647 1.00 79.69 1254 GLU A N 1
ATOM 9902 C CA . GLU A 1 1254 ? -26.779 15.345 20.452 1.00 79.69 1254 GLU A CA 1
ATOM 9903 C C . GLU A 1 1254 ? -26.339 16.731 19.968 1.00 79.69 1254 GLU A C 1
ATOM 9905 O O . GLU A 1 1254 ? -26.067 17.638 20.759 1.00 79.69 1254 GLU A O 1
ATOM 9910 N N . GLN A 1 1255 ? -26.279 16.893 18.649 1.00 86.12 1255 GLN A N 1
ATOM 9911 C CA . GLN A 1 1255 ? -25.914 18.158 18.027 1.00 86.12 1255 GLN A CA 1
ATOM 9912 C C . GLN A 1 1255 ? -27.020 19.201 18.255 1.00 86.12 1255 GLN A C 1
ATOM 9914 O O . GLN A 1 1255 ? -28.140 19.054 17.767 1.00 86.12 1255 GLN A O 1
ATOM 9919 N N . CYS A 1 1256 ? -26.695 20.285 18.960 1.00 86.12 1256 CYS A N 1
ATOM 9920 C CA . CYS A 1 1256 ? -27.574 21.441 19.113 1.00 86.12 1256 CYS A CA 1
ATOM 9921 C C . CYS A 1 1256 ? -27.779 22.136 17.756 1.00 86.12 1256 CYS A C 1
ATOM 9923 O O . CYS A 1 1256 ? -26.819 22.342 17.008 1.00 86.12 1256 CYS A O 1
ATOM 9925 N N . THR A 1 1257 ? -29.023 22.514 17.449 1.00 87.62 1257 THR A N 1
ATOM 9926 C CA . THR A 1 1257 ? -29.387 23.259 16.233 1.00 87.62 1257 THR A CA 1
ATOM 9927 C C . THR A 1 1257 ? -29.614 24.735 16.548 1.00 87.62 1257 THR A C 1
ATOM 9929 O O . THR A 1 1257 ? -30.434 25.066 17.409 1.00 87.62 1257 THR A O 1
ATOM 9932 N N . LEU A 1 1258 ? -28.944 25.626 15.818 1.00 87.38 1258 LEU A N 1
ATOM 9933 C CA . LEU A 1 1258 ? -29.048 27.076 15.976 1.00 87.38 1258 LEU A CA 1
ATOM 9934 C C . LEU A 1 1258 ? -30.090 27.681 15.024 1.00 87.38 1258 LEU A C 1
ATOM 9936 O O . LEU A 1 1258 ? -30.187 27.323 13.846 1.00 87.38 1258 LEU A O 1
ATOM 9940 N N . THR A 1 1259 ? -30.856 28.655 15.521 1.00 88.19 1259 THR A N 1
ATOM 9941 C CA . THR A 1 1259 ? -31.717 29.491 14.667 1.00 88.19 1259 THR A CA 1
ATOM 9942 C C . THR A 1 1259 ? -30.888 30.500 13.867 1.00 88.19 1259 THR A C 1
ATOM 9944 O O . THR A 1 1259 ? -29.789 30.868 14.281 1.00 88.19 1259 THR A O 1
ATOM 9947 N N . ARG A 1 1260 ? -31.438 31.014 12.756 1.00 83.69 1260 ARG A N 1
ATOM 9948 C CA . ARG A 1 1260 ? -30.775 32.027 11.909 1.00 83.69 1260 ARG A CA 1
ATOM 9949 C C . ARG A 1 1260 ? -30.230 33.219 12.701 1.00 83.69 1260 ARG A C 1
ATOM 9951 O O . ARG A 1 1260 ? -29.089 33.612 12.503 1.00 83.69 1260 ARG A O 1
ATOM 9958 N N . SER A 1 1261 ? -31.030 33.775 13.615 1.00 85.44 1261 SER A N 1
ATOM 9959 C CA . SER A 1 1261 ? -30.603 34.926 14.419 1.00 85.44 1261 SER A CA 1
ATOM 9960 C C . SER A 1 1261 ? -29.469 34.565 15.373 1.00 85.44 1261 SER A C 1
ATOM 9962 O O . SER A 1 1261 ? -28.517 35.317 15.476 1.00 85.44 1261 SER A O 1
ATOM 9964 N N . GLN A 1 1262 ? -29.532 33.398 16.021 1.00 87.38 1262 GLN A N 1
ATOM 9965 C CA . GLN A 1 1262 ? -28.474 32.956 16.935 1.00 87.38 1262 GLN A CA 1
ATOM 9966 C C . GLN A 1 1262 ? -27.154 32.694 16.208 1.00 87.38 1262 GLN A C 1
ATOM 9968 O O . GLN A 1 1262 ? -26.099 32.992 16.758 1.00 87.38 1262 GLN A O 1
ATOM 9973 N N . LEU A 1 1263 ? -27.211 32.133 14.995 1.00 87.62 1263 LEU A N 1
ATOM 9974 C CA . LEU A 1 1263 ? -26.021 31.920 14.179 1.00 87.62 1263 LEU A CA 1
ATOM 9975 C C . LEU A 1 1263 ? -25.410 33.259 13.748 1.00 87.62 1263 LEU A C 1
ATOM 9977 O O . LEU A 1 1263 ? -24.215 33.455 13.941 1.00 87.62 1263 LEU A O 1
ATOM 9981 N N . GLN A 1 1264 ? -26.227 34.187 13.234 1.00 87.38 1264 GLN A N 1
ATOM 9982 C CA . GLN A 1 1264 ? -25.758 35.521 12.849 1.00 87.38 1264 GLN A CA 1
ATOM 9983 C C . GLN A 1 1264 ? -25.159 36.273 14.043 1.00 87.38 1264 GLN A C 1
ATOM 9985 O O . GLN A 1 1264 ? -24.059 36.793 13.930 1.00 87.38 1264 GLN A O 1
ATOM 9990 N N . ASP A 1 1265 ? -25.828 36.266 15.201 1.00 88.56 1265 ASP A N 1
ATOM 9991 C CA . ASP A 1 1265 ? -25.339 36.935 16.412 1.00 88.56 1265 ASP A CA 1
ATOM 9992 C C . ASP A 1 1265 ? -23.969 36.386 16.854 1.00 88.56 1265 ASP A C 1
ATOM 9994 O O . ASP A 1 1265 ? -23.119 37.142 17.323 1.00 88.56 1265 ASP A O 1
ATOM 9998 N N . GLN A 1 1266 ? -23.736 35.073 16.716 1.00 90.81 1266 GLN A N 1
ATOM 9999 C CA . GLN A 1 1266 ? -22.443 34.464 17.040 1.00 90.81 1266 GLN A CA 1
ATOM 10000 C C . GLN A 1 1266 ? -21.361 34.794 16.008 1.00 90.81 1266 GLN A C 1
ATOM 10002 O O . GLN A 1 1266 ? -20.236 35.079 16.410 1.00 90.81 1266 GLN A O 1
ATOM 10007 N N . LEU A 1 1267 ? -21.691 34.786 14.714 1.00 88.25 1267 LEU A N 1
ATOM 10008 C CA . LEU A 1 1267 ? -20.769 35.164 13.638 1.00 88.25 1267 LEU A CA 1
ATOM 10009 C C . LEU A 1 1267 ? -20.360 36.642 13.755 1.00 88.25 1267 LEU A C 1
ATOM 10011 O O . LEU A 1 1267 ? -19.169 36.942 13.800 1.00 88.25 1267 LEU A O 1
ATOM 10015 N N . ASP A 1 1268 ? -21.325 37.545 13.953 1.00 87.06 1268 ASP A N 1
ATOM 10016 C CA . ASP A 1 1268 ? -21.081 38.975 14.184 1.00 87.06 1268 ASP A CA 1
ATOM 10017 C C . ASP A 1 1268 ? -20.223 39.199 15.444 1.00 87.06 1268 ASP A C 1
ATOM 10019 O O . ASP A 1 1268 ? -19.338 40.055 15.477 1.00 87.06 1268 ASP A O 1
ATOM 10023 N N . ALA A 1 1269 ? -20.463 38.419 16.507 1.00 84.94 1269 ALA A N 1
ATOM 10024 C CA . ALA A 1 1269 ? -19.671 38.490 17.733 1.00 84.94 1269 ALA A CA 1
ATOM 10025 C C . ALA A 1 1269 ? -18.241 37.959 17.556 1.00 84.94 1269 ALA A C 1
ATOM 10027 O O . ALA A 1 1269 ? -17.350 38.412 18.271 1.00 84.94 1269 ALA A O 1
ATOM 10028 N N . MET A 1 1270 ? -18.024 37.007 16.648 1.00 84.50 1270 MET A N 1
ATOM 10029 C CA . MET A 1 1270 ? -16.691 36.531 16.281 1.00 84.50 1270 MET A CA 1
ATOM 10030 C C . MET A 1 1270 ? -15.945 37.562 15.419 1.00 84.50 1270 MET A C 1
ATOM 10032 O O . MET A 1 1270 ? -14.736 37.698 15.585 1.00 84.50 1270 MET A O 1
ATOM 10036 N N . GLU A 1 1271 ? -16.641 38.297 14.541 1.00 79.12 1271 GLU A N 1
ATOM 10037 C CA . GLU A 1 1271 ? -16.061 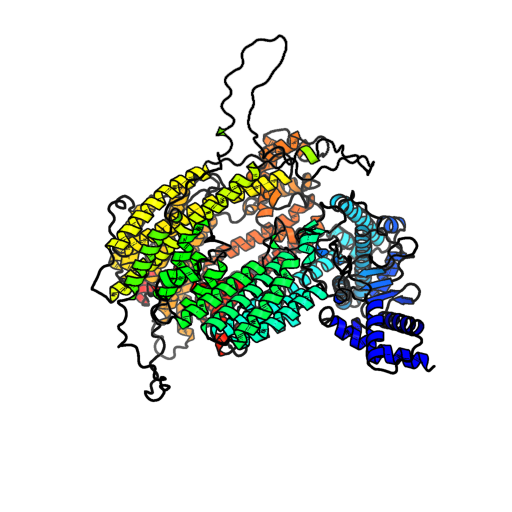39.395 13.745 1.00 79.12 1271 GLU A CA 1
ATOM 10038 C C . GLU A 1 1271 ? -15.690 40.595 14.621 1.00 79.12 1271 GLU A C 1
ATOM 10040 O O . GLU A 1 1271 ? -14.661 41.223 14.410 1.00 79.12 1271 GLU A O 1
ATOM 10045 N N . ALA A 1 1272 ? -16.510 40.926 15.621 1.00 69.88 1272 ALA A N 1
ATOM 10046 C CA . ALA A 1 1272 ? -16.259 42.067 16.504 1.00 69.88 1272 ALA A CA 1
ATOM 10047 C C . ALA A 1 1272 ? -15.046 41.885 17.441 1.00 69.88 1272 ALA A C 1
ATOM 10049 O O . ALA A 1 1272 ? -14.561 42.875 17.996 1.00 69.88 1272 ALA A O 1
ATOM 10050 N N . ASP A 1 1273 ? -14.600 40.640 17.639 1.00 57.03 1273 ASP A N 1
ATOM 10051 C CA . ASP A 1 1273 ? -13.415 40.282 18.425 1.00 57.03 1273 ASP A CA 1
ATOM 10052 C C . ASP A 1 1273 ? -12.120 40.221 17.560 1.00 57.03 1273 ASP A C 1
ATOM 10054 O O . ASP A 1 1273 ? -11.040 39.988 18.114 1.00 57.03 1273 ASP A O 1
ATOM 10058 N N . GLU A 1 1274 ? -12.202 40.450 16.233 1.00 51.41 1274 GLU A N 1
ATOM 10059 C CA . GLU A 1 1274 ? -11.062 40.727 15.320 1.00 51.41 1274 GLU A CA 1
ATOM 10060 C C . GLU A 1 1274 ? -10.654 42.210 15.315 1.00 51.41 1274 GLU A C 1
ATOM 10062 O O . GLU A 1 1274 ? -9.426 42.476 15.249 1.00 51.41 1274 GLU A O 1
#

pLDDT: mean 80.64, std 16.97, range [24.03, 97.38]

Radius of gyration: 35.63 Å; chains: 1; bounding box: 109×90×96 Å

Secondary structure (DSSP, 8-state):
-HHHHHHHHHIIIIIHHHHHHHTTTTSTT--HHHHT-HHHHHHHHHHHHHHHHH--S---SHHHHHHHHHHHHHHH--B--S------SSTTTTPPPGGG-B--EEEEETTTEEPSSTTHHHHHHHHHHHHHS-HHHHHHTT--TTT--EEEEE-S---TTSGGGGSTTGGG-EE-TT-B-TTS-B-EEEEEHHHHHHHHHHHHTS-TTTHHHHHHHHHHHHHHHHHHHHHHH-SSGGGS-TT--HHHHHHHHHHHHHHHHHHHHHHS--HHHHHHHHHTTSTTHHHHHHHHHHHHHHHHHHHHHHHHHHHHHHTT-HHHHHHHHHH---HHHHHHHHHHHHHHHHHHHHHTT-HHHHHTTHHHHHHHHHHHHHTTSS--THHHHHHTTEEESSSSGGGEEE-HHHHHHHHHHHHHHHHHHHHHHHHHHHT-HHHHHHHHHHHHHHHHHHHTT-TTSSTTS----HHHHHHHHHHHHHHHHHHHHHGGGGGSHHHHHHHHTT--SHHHHHHHHHHHHHTT-HHHHHHHHHHHHHTTTTS-S-SSS-HHHHHHHHHHHHHTPPP-TTSPPPS-TT----------------STTHHHHHHHHHHHHHHH-GGGGSPPP-----SSGGGS---------------------PPP-SSSTTGGGTTT-----S--S------TTTT--GGGSHHHHHHHHHHHHHHHHHHHHHHHHHHHHHHHHHTTT--S---HHHHHHHHHHHHHHHHHHHHHHHHHHHPPPPPP-SSHHHHHHHHHHHHHHHHHHHHHHHHHHHHHHHHHHHHHTT---SGGGG-HHHHHHHHHHHHHHHT-HHHHHHHHHHHHHHHTTS---B--GGGT--HHHHHHHHHHHHHHHHHHHHHHHTT-HHHHHHHHHHHHHHHHHS---TT-B--HHHHHHHHHHHHHHHHHHHHTTSPPPSSS--THHHHHHHHHHHHHHHHHHHHHHHHHHTTS-S-GGGGG-SHHHHHHHHHHHHHHHHHHS-TTTT-HHHHHHHHHH-HHHHHHHHHHH-SS---TTGGGTTSHHHHHHHHHHHHHHHHHHHHTHHHHHHHHHH-SGGG-GGGTHHHHHHHHHHHHHHHHHHHTHHHHHHHHHHHHTT-HHHHHHHHHHHHHHHHHHHHHHHHHHHHHHHHHT---HHHHHHHHTTTTHHHHHHHHHHHHHHHHHHHHHHGGG-HHHHHHHHHHHHHSSS--TTSSS--HHHHHHHHHHHHHHHTTT---HHHHHHHHSPPPPPPHHHHHHHHHHHHTT-

Sequence (1274 aa):
TRQAKCVLQQTHQRVLPAYRTFHQDLLAHQDDAILFGPLFVGRVYEAVIQCLHRDSTPLDEDADCQAFVDEVLRQLNDYVGYRPVAVLETEQKLEPYPHERCRPIPVYIRGVGVACGPYEQLIARTIAILAATNPTLLEQAYFDLARLAELAIDPRPYDFDHPANKRPNYQFGTWDLQLIDEEGYYCRFVIQQVSLDALARRIQEAQDAAAEDLLLESAAALAGTILMASGVCGRGPDTHSSEISLGNLLPRIATYRDAFYEQLLVDHPSERLIAEAKHLRQPFGGVRQYLNAELSRQRARQLEQTYLARLYARMGYAAASAREVAAVPTPSARIVCQIHCDLTEAHQQLDSGQTAAAAGRLPTIAELLERGIQCGAIVDPWNILGFGANFSLFPTLENTVHDHRVDELNTMMDEIFALQGRTWCRAAAARDRATEEEVAGQFRQLAQWWDQFAADAVSGIEGVAAEPLYQAAASAAQALAAWHEAGTKAGDIAFWQPHVADFESPKAYILVLNALIDQKDFVASMGVLMHWLSRSDEVALHQGEDLFYAVATGWLNELLAVPDSGDPPPSDPAARPPAGKSDAAGPAEAPANDWTLVQKFFDFLEANAGEYWDVPDFELSTAFSELSTSRPSADEGDPEYREEEQEEEAPDGQEELYAAAYDNMVYRDSTDDGIDSELLGEGLSDSDFELDEEARRLTDRLAFLVALARMWKRTALAVLGVSRQLAGQSPHDRLATWLDQLVQNRSRLVTLLNAIAGHQVPLPGDNEVLQMEYDRRRLIKDALLERVVIAYMVSTEAAQFLIAAGVQDDALQDEPELRQTSGLVRAALAGDIPAALQQYQAFLHDFEKLPILYVPLSKGGHAQLTVAIRSRQRTVRLVLELLPRLGLLKETCELLQRCAEAERQRPVGPGAVTEYDQLFRIGYQGMVRCLVASSAAWEPPAKKANPDDREEELIEYLQHLTEMMMVRWLDHSRGVRLSVLERVANEKQWKKVVQFIKRYGQGLFSQLFFNLGNLRAILQMGVEPWLSSLGERAEDERLPLLEVVHEKTTRRAAADQLQLIIEAIIENYTEYRDYNGTTTQSDRGEMLYTLLDMLRLRVTYDRYAWNLMPIGQAHEILVREQREVAAEFWRNEMIRRTSEMADQLWGRLGQLEAEHGMKLTTVSDRIGERFVRPLLVDRVCALVRPSMATAASDGAGSTAFNKFAQQVDELTREPTGVGLDVPDWLEDIEEEVERTRAVRIHSNLVDEVGALVEQCTLTRSQLQDQLDAMEADE